Protein AF-0000000070383470 (afdb_homodimer)

Foldseek 3Di:
DVVVVVVVVVVVVVVVVVVVVCPVCPPVPDDCCPSPVPVVVVVVVVQLLVLQFAEFALLAAAAFLVLVDLLVDPQQVDFFFDAQVDTPDPDCPVLSVLLVLLFVLVCVLLVHDCQWKGKDFQFQAQLVLLVLLCQLQDAFAAEEEEAELLLFADLSRWYDDDPDTQHPCVVGYHYDYFHPDQVLSHGDLVVVLVVCVVRLGQEYEAEGRADQDATDLVSVLVSCVVRVHAYEYECARCVLCSSLVLGDPNVVRHQKYKYFCCRLLVFDGTMMIMGTWHFPDADPVGHTDIDPSVVSSSVSRPPNPDGTGRSSSSSSSSVSSVVSNDPVSSVLQVQLQQQQQLLLVLVVVVPWDWRSSDGSGFKTWTALVVVVFQPLLLQLLSVLLRYHWDADARPVRDHHSRRRTIIGGRRHLSSLPDGSVLSSVVSVLSVLSRVVRVVVCVVPNQDDDSVSSNVVSNVCCVPPPSSVVSSVVSSVSSSVGDRHSD/DVVVVVVVVVVVVVVVVVVVVCPVCPPVPDDCCPSPVPVVVVVVVVQLLVLQFAEFALLAAAAFLVLVDLLVDPQQVDFFFDAQVDGPDPDCPVLSVLLVLLQVLVCVLLVHDCQWKGKDFQFQAQLVLLVLLCQLQDAFAAEEEEAELLLFADLSRWYDDPPDTQHPCVVRYHYDYFHPDQVLSHGDLVVVLVVCVVRLGQEYEAEGRADQDATDLVSVLVSCVVRVHAYEYECARFVLCSSLVLGDPNVVRHQKYKYFCCRLLVFDGTMMIMGTWHFPDADPVGHTDIDPSVVSSSVSRPPNPDGGGRSSSSSSSSVSSVVSNDPVSSVLQVQLQQQQQLLLVLVVVVVWDWRSSDGSGFKTWTALVVVVFQPLLLQLLSVLLRYHWDADARPVRDHHNRRRTIIGGRRHLSSLPDGSVLSSVVSVLSVLSRVVRVVVCVVPNQDDDSVSSNVVSNVCCVPPPSSVVSSVVSSVSSSVGDRHSD

Secondary structure (DSSP, 8-state):
--HHHHHHHHHHHHHHHHHHHHHHTTTTT--HHHH-HHHHHHHHHHHHHHHT-EE--TT-----HHHHHHHTSGGGG----EETTEESSS--HHHHHHHHHHHHHHHHHTT--TTTEEEE---SSHHHHHHHHHHHH--TT-EEEEE-GGGT--GGG--EETTEE-SHHHHHSEEEEE-B-TTT-SB-HHHHHHHHHHH--SEEEE--SS--S---HHHHHHHHHHHT-EEEEE-TTTHHHHHTTSS--GGGT-SEEEEESSSTT---S-EEEEEE-SEEEE-TTSPEEE--HHHHHHHIIIIII-SS--HHHHHHHHHHHHHHTSHHHHHHHHHHHHHHHHHHHHHHHTT-EEGGGS-SSSEEEEE-GGGT--HHHHHHHHHHTTEE-B----TTS---SGGGEEEEE-HHHHHTT--HHHHHHHHHHHHHHHHHHHHHHHHSPPPSSHHHHHHHHHHHHHH-HHHHHHHHHHHHHHTTSPPTT-/--HHHHHHHHHHHHHHHHHHHHHHHTTTT--HHHH-HHHHHHHHHHHHHHHT-EE--TT-----HHHHHHHTSGGGG----EETTEESSS--HHHHHHHHHHHHHHHHHTT--TTTEEEE---SSHHHHHHHHHHHH--TT-EEEEE-GGGT--GGG--EETTEE-SHHHHHSEEEEE-B-TTT-SB-HHHHHHHHHHH--SEEEE--SS--S---HHHHHHHHHHHT-EEEEE-TTTHHHHHTTSS--GGGT-SEEEEESSSTT---S-EEEEEE-SEEEE-TTSPEEE--HHHHHHHIIIIII-SS--HHHHHHHHHHHHHHTSHHHHHHHHHHHHHHHHHHHHHHHTT-EEGGGS-SSSEEEEE-GGGT--HHHHHHHHHHTTEE-B----TTS---SGGGEEEEE-HHHHHTT--HHHHHHHHHHHHHHHHHHHHHHHHSPPPSSHHHHHHHHHHHHHH-HHHHHHHHHHHHHHTTSPPTT-

Structure (mmCIF, N/CA/C/O backbone):
data_AF-0000000070383470-model_v1
#
loop_
_entity.id
_entity.type
_entity.pdbx_description
1 polymer 'glycine hydroxymethyltransferase'
#
loop_
_atom_site.group_PDB
_atom_site.id
_atom_site.type_symbol
_atom_site.label_atom_id
_atom_site.label_alt_id
_atom_site.label_comp_id
_atom_site.label_asym_id
_atom_site.label_entity_id
_atom_site.label_seq_id
_atom_site.pdbx_PDB_ins_code
_atom_site.Cartn_x
_atom_site.Cartn_y
_atom_site.Cartn_z
_atom_site.occupancy
_atom_site.B_iso_or_equiv
_atom_site.auth_seq_id
_atom_site.auth_comp_id
_atom_site.auth_asym_id
_atom_site.auth_atom_id
_atom_site.pdbx_PDB_model_num
ATOM 1 N N . MET A 1 1 ? 16.375 -61.625 14.992 1 32.09 1 MET A N 1
ATOM 2 C CA . MET A 1 1 ? 17.438 -60.656 14.703 1 32.09 1 MET A CA 1
ATOM 3 C C . MET A 1 1 ? 17.016 -59.688 13.578 1 32.09 1 MET A C 1
ATOM 5 O O . MET A 1 1 ? 17.594 -58.625 13.438 1 32.09 1 MET A O 1
ATOM 9 N N . ILE A 1 2 ? 16.219 -60.156 12.656 1 40.97 2 ILE A N 1
ATOM 10 C CA . ILE A 1 2 ? 15.82 -59.406 11.469 1 40.97 2 ILE A CA 1
ATOM 11 C C . ILE A 1 2 ? 14.781 -58.344 11.852 1 40.97 2 ILE A C 1
ATOM 13 O O . ILE A 1 2 ? 14.656 -57.312 11.188 1 40.97 2 ILE A O 1
ATOM 17 N N . VAL A 1 3 ? 13.977 -58.562 12.883 1 49 3 VAL A N 1
ATOM 18 C CA . VAL A 1 3 ? 12.898 -57.656 13.25 1 49 3 VAL A CA 1
ATOM 19 C C . VAL A 1 3 ? 13.484 -56.375 13.875 1 49 3 VAL A C 1
ATOM 21 O O . VAL A 1 3 ? 12.859 -55.312 13.844 1 49 3 VAL A O 1
ATOM 24 N N . GLY A 1 4 ? 14.68 -56.469 14.383 1 42.94 4 GLY A N 1
ATOM 25 C CA . GLY A 1 4 ? 15.273 -55.281 15.023 1 42.94 4 GLY A CA 1
ATOM 26 C C . GLY A 1 4 ? 15.781 -54.25 14.031 1 42.94 4 GLY A C 1
ATOM 27 O O . GLY A 1 4 ? 16 -53.094 14.391 1 42.94 4 GLY A O 1
ATOM 28 N N . ARG A 1 5 ? 16.219 -54.656 12.891 1 44.44 5 ARG A N 1
ATOM 29 C CA . ARG A 1 5 ? 16.797 -53.719 11.922 1 44.44 5 ARG A CA 1
ATOM 30 C C . ARG A 1 5 ? 15.711 -52.906 11.25 1 44.44 5 ARG A C 1
ATOM 32 O O . ARG A 1 5 ? 15.945 -51.75 10.859 1 44.44 5 ARG A O 1
ATOM 39 N N . ALA A 1 6 ? 14.508 -53.5 11.055 1 47.75 6 ALA A N 1
ATOM 40 C CA . ALA A 1 6 ? 13.453 -52.719 10.391 1 47.75 6 ALA A CA 1
ATOM 41 C C . ALA A 1 6 ? 12.938 -51.594 11.289 1 47.75 6 ALA A C 1
ATOM 43 O O . ALA A 1 6 ? 12.641 -50.5 10.812 1 47.75 6 ALA A O 1
ATOM 44 N N . PHE A 1 7 ? 13.047 -51.875 12.617 1 41.69 7 PHE A N 1
ATOM 45 C CA . PHE A 1 7 ? 12.578 -50.844 13.508 1 41.69 7 PHE A CA 1
ATOM 46 C C . PHE A 1 7 ? 13.578 -49.688 13.555 1 41.69 7 PHE A C 1
ATOM 48 O O . PHE A 1 7 ? 13.188 -48.531 13.656 1 41.69 7 PHE A O 1
ATOM 55 N N . LYS A 1 8 ? 14.805 -50.031 13.445 1 47.31 8 LYS A N 1
ATOM 56 C CA . LYS A 1 8 ? 15.789 -48.938 13.477 1 47.31 8 LYS A CA 1
ATOM 57 C C . LYS A 1 8 ? 15.789 -48.156 12.172 1 47.31 8 LYS A C 1
ATOM 59 O O . LYS A 1 8 ? 16.219 -47 12.141 1 47.31 8 LYS A O 1
ATOM 64 N N . GLN A 1 9 ? 15.461 -48.844 11.117 1 35.62 9 GLN A N 1
ATOM 65 C CA . GLN A 1 9 ? 15.367 -48.125 9.859 1 35.62 9 GLN A CA 1
ATOM 66 C C . GLN A 1 9 ? 14.133 -47.219 9.828 1 35.62 9 GLN A C 1
ATOM 68 O O . GLN A 1 9 ? 14.18 -46.125 9.297 1 35.62 9 GLN A O 1
ATOM 73 N N . THR A 1 10 ? 13.047 -47.75 10.359 1 43.59 10 THR A N 1
ATOM 74 C CA . THR A 1 10 ? 11.867 -46.875 10.445 1 43.59 10 THR A CA 1
ATOM 75 C C . THR A 1 10 ? 12.102 -45.75 11.43 1 43.59 10 THR A C 1
ATOM 77 O O . THR A 1 10 ? 11.664 -44.625 11.188 1 43.59 10 THR A O 1
ATOM 80 N N . CYS A 1 11 ? 12.734 -46.156 12.523 1 40.47 11 CYS A N 1
ATOM 81 C CA . CYS A 1 11 ? 13.07 -45.094 13.461 1 40.47 11 CYS A CA 1
ATOM 82 C C . CYS A 1 11 ? 14.07 -44.125 12.844 1 40.47 11 CYS A C 1
ATOM 84 O O . CYS A 1 11 ? 14.062 -42.938 13.164 1 40.47 11 CYS A O 1
ATOM 86 N N . LYS A 1 12 ? 15.031 -44.594 12.125 1 45.41 12 LYS A N 1
ATOM 87 C CA . LYS A 1 12 ? 15.977 -43.719 11.445 1 45.41 12 LYS A CA 1
ATOM 88 C C . LYS A 1 12 ? 15.297 -42.969 10.32 1 45.41 12 LYS A C 1
ATOM 90 O O . LYS A 1 12 ? 15.68 -41.812 10.023 1 45.41 12 LYS A O 1
ATOM 95 N N . LEU A 1 13 ? 14.336 -43.531 9.672 1 38.06 13 LEU A N 1
ATOM 96 C CA . LEU A 1 13 ? 13.516 -42.812 8.703 1 38.06 13 LEU A CA 1
ATOM 97 C C . LEU A 1 13 ? 12.609 -41.812 9.406 1 38.06 13 LEU A C 1
ATOM 99 O O . LEU A 1 13 ? 12.422 -40.688 8.914 1 38.06 13 LEU A O 1
ATOM 103 N N . PHE A 1 14 ? 11.953 -42.219 10.562 1 43.59 14 PHE A N 1
ATOM 104 C CA . PHE A 1 14 ? 11.219 -41.25 11.391 1 43.59 14 PHE A CA 1
ATOM 105 C C . PHE A 1 14 ? 12.156 -40.219 11.969 1 43.59 14 PHE A C 1
ATOM 107 O O . PHE A 1 14 ? 11.812 -39.031 12.039 1 43.59 14 PHE A O 1
ATOM 114 N N . ASN A 1 15 ? 13.273 -40.594 12.469 1 44.62 15 ASN A N 1
ATOM 115 C CA . ASN A 1 15 ? 14.258 -39.656 13.016 1 44.62 15 ASN A CA 1
ATOM 116 C C . ASN A 1 15 ? 14.844 -38.75 11.938 1 44.62 15 ASN A C 1
ATOM 118 O O . ASN A 1 15 ? 15.102 -37.562 12.18 1 44.62 15 ASN A O 1
ATOM 122 N N . GLN A 1 16 ? 15.078 -39.219 10.812 1 42.47 16 GLN A N 1
ATOM 123 C CA . GLN A 1 16 ? 15.562 -38.406 9.68 1 42.47 16 GLN A CA 1
ATOM 124 C C . GLN A 1 16 ? 14.461 -37.5 9.141 1 42.47 16 GLN A C 1
ATOM 126 O O . GLN A 1 16 ? 14.742 -36.406 8.688 1 42.47 16 GLN A O 1
ATOM 131 N N . GLN A 1 17 ? 13.297 -38 9.047 1 43.12 17 GLN A N 1
ATOM 132 C CA . GLN A 1 17 ? 12.133 -37.188 8.719 1 43.12 17 GLN A CA 1
ATOM 133 C C . GLN A 1 17 ? 11.922 -36.094 9.75 1 43.12 17 GLN A C 1
ATOM 135 O O . GLN A 1 17 ? 11.594 -34.938 9.398 1 43.12 17 GLN A O 1
ATOM 140 N N . GLN A 1 18 ? 11.93 -36.469 10.992 1 46.53 18 GLN A N 1
ATOM 141 C CA . GLN A 1 18 ? 11.82 -35.469 12.055 1 46.53 18 GLN A CA 1
ATOM 142 C C . GLN A 1 18 ? 12.945 -34.438 11.961 1 46.53 18 GLN A C 1
ATOM 144 O O . GLN A 1 18 ? 12.758 -33.281 12.328 1 46.53 18 GLN A O 1
ATOM 149 N N . ALA A 1 19 ? 14.039 -34.906 11.625 1 44.78 19 ALA A N 1
ATOM 150 C CA . ALA A 1 19 ? 15.195 -34.031 11.5 1 44.78 19 ALA A CA 1
ATOM 151 C C . ALA A 1 19 ? 15.039 -33.062 10.305 1 44.78 19 ALA A C 1
ATOM 153 O O . ALA A 1 19 ? 15.523 -31.938 10.336 1 44.78 19 ALA A O 1
ATOM 154 N N . ARG A 1 20 ? 14.5 -33.469 9.266 1 47.5 20 ARG A N 1
ATOM 155 C CA . ARG A 1 20 ? 14.305 -32.75 8.008 1 47.5 20 ARG A CA 1
ATOM 156 C C . ARG A 1 20 ? 13.234 -31.688 8.148 1 47.5 20 ARG A C 1
ATOM 158 O O . ARG A 1 20 ? 13.344 -30.609 7.555 1 47.5 20 ARG A O 1
ATOM 165 N N . ILE A 1 21 ? 12.109 -31.922 8.891 1 50.5 21 ILE A N 1
ATOM 166 C CA . ILE A 1 21 ? 11.055 -30.984 9.234 1 50.5 21 ILE A CA 1
ATOM 167 C C . ILE A 1 21 ? 11.656 -29.797 9.992 1 50.5 21 ILE A C 1
ATOM 169 O O . ILE A 1 21 ? 11.266 -28.641 9.773 1 50.5 21 ILE A O 1
ATOM 173 N N . VAL A 1 22 ? 12.711 -30.078 10.711 1 51.78 22 VAL A N 1
ATOM 174 C CA . VAL A 1 22 ? 13.266 -29.156 11.703 1 51.78 22 VAL A CA 1
ATOM 175 C C . VAL A 1 22 ? 13.992 -28.016 10.992 1 51.78 22 VAL A C 1
ATOM 177 O O . VAL A 1 22 ? 13.898 -26.859 11.414 1 51.78 22 VAL A O 1
ATOM 180 N N . PHE A 1 23 ? 14.492 -28.359 9.805 1 53.88 23 PHE A N 1
ATOM 181 C CA . PHE A 1 23 ? 15.383 -27.328 9.281 1 53.88 23 PHE A CA 1
ATOM 182 C C . PHE A 1 23 ? 14.586 -26.219 8.578 1 53.88 23 PHE A C 1
ATOM 184 O O . PHE A 1 23 ? 14.844 -25.031 8.797 1 53.88 23 PHE A O 1
ATOM 191 N N . ALA A 1 24 ? 13.461 -26.625 7.832 1 59.38 24 ALA A N 1
ATOM 192 C CA . ALA A 1 24 ? 12.734 -25.641 7.039 1 59.38 24 ALA A CA 1
ATOM 193 C C . ALA A 1 24 ? 11.898 -24.719 7.934 1 59.38 24 ALA A C 1
ATOM 195 O O . ALA A 1 24 ? 11.562 -23.609 7.543 1 59.38 24 ALA A O 1
ATOM 196 N N . THR A 1 25 ? 11.766 -25.156 9.086 1 72.38 25 THR A N 1
ATOM 197 C CA . THR A 1 25 ? 10.859 -24.422 9.945 1 72.38 25 THR A CA 1
ATOM 198 C C . THR A 1 25 ? 11.617 -23.797 11.117 1 72.38 25 THR A C 1
ATOM 200 O O . THR A 1 25 ? 11.023 -23.109 11.953 1 72.38 25 THR A O 1
ATOM 203 N N . GLN A 1 26 ? 12.844 -24.094 10.953 1 75.5 26 GLN A N 1
ATOM 204 C CA . GLN A 1 26 ? 13.633 -23.594 12.078 1 75.5 26 GLN A CA 1
ATOM 205 C C . GLN A 1 26 ? 13.625 -22.078 12.133 1 75.5 26 GLN A C 1
ATOM 207 O O . GLN A 1 26 ? 13.898 -21.406 11.133 1 75.5 26 GLN A O 1
ATOM 212 N N . GLY A 1 27 ? 13.227 -21.562 13.117 1 86.06 27 GLY A N 1
ATOM 213 C CA . GLY A 1 27 ? 13.352 -20.125 13.367 1 86.06 27 GLY A CA 1
ATOM 214 C C . GLY A 1 27 ? 12.102 -19.344 13.016 1 86.06 27 GLY A C 1
ATOM 215 O O . GLY A 1 27 ? 11.984 -18.172 13.352 1 86.06 27 GLY A O 1
ATOM 216 N N . LEU A 1 28 ? 11.125 -19.969 12.375 1 93.06 28 LEU A N 1
ATOM 217 C CA . LEU A 1 28 ? 9.969 -19.234 11.875 1 93.06 28 LEU A CA 1
ATOM 218 C C . LEU A 1 28 ? 9.055 -18.812 13.016 1 93.06 28 LEU A C 1
ATOM 220 O O . LEU A 1 28 ? 8.234 -17.906 12.852 1 93.06 28 LEU A O 1
ATOM 224 N N . ASN A 1 29 ? 9.234 -19.438 14.219 1 94.19 29 ASN A N 1
ATOM 225 C CA . ASN A 1 29 ? 8.352 -19.141 15.344 1 94.19 29 ASN A CA 1
ATOM 226 C C . ASN A 1 29 ? 9.094 -18.422 16.469 1 94.19 29 ASN A C 1
ATOM 228 O O . ASN A 1 29 ? 8.594 -18.328 17.594 1 94.19 29 ASN A O 1
ATOM 232 N N . GLN A 1 30 ? 10.258 -17.953 16.172 1 94.56 30 GLN A N 1
ATOM 233 C CA . GLN A 1 30 ? 11.031 -17.188 17.141 1 94.56 30 GLN A CA 1
ATOM 234 C C . GLN A 1 30 ? 10.594 -15.727 17.172 1 94.56 30 GLN A C 1
ATOM 236 O O . GLN A 1 30 ? 10.289 -15.148 16.125 1 94.56 30 GLN A O 1
ATOM 241 N N . GLY A 1 31 ? 10.633 -15.18 18.344 1 95.12 31 GLY A N 1
ATOM 242 C CA . GLY A 1 31 ? 10.336 -13.766 18.484 1 95.12 31 GLY A CA 1
ATOM 243 C C . GLY A 1 31 ? 11.43 -12.875 17.906 1 95.12 31 GLY A C 1
ATOM 244 O O . GLY A 1 31 ? 12.562 -13.32 17.719 1 95.12 31 GLY A O 1
ATOM 245 N N . ILE A 1 32 ? 11.086 -11.656 17.75 1 96.69 32 ILE A N 1
ATOM 246 C CA . ILE A 1 32 ? 11.961 -10.727 17.047 1 96.69 32 ILE A CA 1
ATOM 247 C C . ILE A 1 32 ? 13.219 -10.477 17.875 1 96.69 32 ILE A C 1
ATOM 249 O O . ILE A 1 32 ? 14.305 -10.281 17.328 1 96.69 32 ILE A O 1
ATOM 253 N N . LYS A 1 33 ? 13.133 -10.5 19.219 1 97.12 33 LYS A N 1
ATOM 254 C CA . LYS A 1 33 ? 14.273 -10.281 20.094 1 97.12 33 LYS A CA 1
ATOM 255 C C . LYS A 1 33 ? 15.375 -11.305 19.844 1 97.12 33 LYS A C 1
ATOM 257 O O . LYS A 1 33 ? 16.562 -10.984 19.891 1 97.12 33 LYS A O 1
ATOM 262 N N . GLU A 1 34 ? 14.961 -12.5 19.5 1 96.31 34 GLU A N 1
ATOM 263 C CA . GLU A 1 34 ? 15.906 -13.586 19.266 1 96.31 34 GLU A CA 1
ATOM 264 C C . GLU A 1 34 ? 16.297 -13.688 17.797 1 96.31 34 GLU A C 1
ATOM 266 O O . GLU A 1 34 ? 17.469 -13.82 17.469 1 96.31 34 GLU A O 1
ATOM 271 N N . ALA A 1 35 ? 15.352 -13.609 16.922 1 95.75 35 ALA A N 1
ATOM 272 C CA . ALA A 1 35 ? 15.547 -13.867 15.492 1 95.75 35 ALA A CA 1
ATOM 273 C C . ALA A 1 35 ? 16.281 -12.703 14.82 1 95.75 35 ALA A C 1
ATOM 275 O O . ALA A 1 35 ? 17.016 -12.898 13.852 1 95.75 35 ALA A O 1
ATOM 276 N N . ASP A 1 36 ? 16.109 -11.461 15.367 1 98 36 ASP A N 1
ATOM 277 C CA . ASP A 1 36 ? 16.703 -10.258 14.789 1 98 36 ASP A CA 1
ATOM 278 C C . ASP A 1 36 ? 16.984 -9.211 15.859 1 98 36 ASP A C 1
ATOM 280 O O . ASP A 1 36 ? 16.328 -8.164 15.898 1 98 36 ASP A O 1
ATOM 284 N N . PRO A 1 37 ? 17.969 -9.414 16.609 1 98.25 37 PRO A N 1
ATOM 285 C CA . PRO A 1 37 ? 18.266 -8.508 17.719 1 98.25 37 PRO A CA 1
ATOM 286 C C . PRO A 1 37 ? 18.609 -7.094 17.25 1 98.25 37 PRO A C 1
ATOM 288 O O . PRO A 1 37 ? 18.312 -6.121 17.953 1 98.25 37 PRO A O 1
ATOM 291 N N . GLN A 1 38 ? 19.219 -6.957 16.109 1 98.5 38 GLN A N 1
ATOM 292 C CA . GLN A 1 38 ? 19.578 -5.641 15.586 1 98.5 38 GLN A CA 1
ATOM 293 C C . GLN A 1 38 ? 18.344 -4.809 15.289 1 98.5 38 GLN A C 1
ATOM 295 O O . GLN A 1 38 ? 18.25 -3.646 15.695 1 98.5 38 GLN A O 1
ATOM 300 N N . LEU A 1 39 ? 17.391 -5.387 14.609 1 98.56 39 LEU A N 1
ATOM 301 C CA . LEU A 1 39 ? 16.156 -4.668 14.328 1 98.56 39 LEU A CA 1
ATOM 302 C C . LEU A 1 39 ? 15.367 -4.414 15.602 1 98.56 39 LEU A C 1
ATOM 304 O O . LEU A 1 39 ? 14.758 -3.354 15.766 1 98.56 39 LEU A O 1
ATOM 308 N N . ASN A 1 40 ? 15.352 -5.41 16.484 1 98.44 40 ASN A N 1
ATOM 309 C CA . ASN A 1 40 ? 14.672 -5.227 17.766 1 98.44 40 ASN A CA 1
ATOM 310 C C . ASN A 1 40 ? 15.219 -4.016 18.516 1 98.44 40 ASN A C 1
ATOM 312 O O . ASN A 1 40 ? 14.453 -3.27 19.141 1 98.44 40 ASN A O 1
ATOM 316 N N . GLU A 1 41 ? 16.5 -3.826 18.484 1 98.62 41 GLU A N 1
ATOM 317 C CA . GLU A 1 41 ? 17.109 -2.678 19.156 1 98.62 41 GLU A CA 1
ATOM 318 C C . GLU A 1 41 ? 16.641 -1.366 18.531 1 98.62 41 GLU A C 1
ATOM 320 O O . GLU A 1 41 ? 16.359 -0.4 19.25 1 98.62 41 GLU A O 1
ATOM 325 N N . ILE A 1 42 ? 16.562 -1.318 17.266 1 98.56 42 ILE A N 1
ATOM 326 C CA . ILE A 1 42 ? 16.078 -0.13 16.562 1 98.56 42 ILE A CA 1
ATOM 327 C C . ILE A 1 42 ? 14.641 0.176 16.984 1 98.56 42 ILE A C 1
ATOM 329 O O . ILE A 1 42 ? 14.312 1.326 17.281 1 98.56 42 ILE A O 1
ATOM 333 N N . ILE A 1 43 ? 13.781 -0.855 17.062 1 97.94 43 ILE A N 1
ATOM 334 C CA . ILE A 1 43 ? 12.383 -0.692 17.438 1 97.94 43 ILE A CA 1
ATOM 335 C C . ILE A 1 43 ? 12.305 -0.181 18.875 1 97.94 43 ILE A C 1
ATOM 337 O O . ILE A 1 43 ? 11.523 0.726 19.188 1 97.94 43 ILE A O 1
ATOM 341 N N . GLN A 1 44 ? 13.148 -0.712 19.766 1 97.88 44 GLN A N 1
ATOM 342 C CA . GLN A 1 44 ? 13.148 -0.292 21.156 1 97.88 44 GLN A CA 1
ATOM 343 C C . GLN A 1 44 ? 13.578 1.166 21.297 1 97.88 44 GLN A C 1
ATOM 345 O O . GLN A 1 44 ? 13.023 1.907 22.109 1 97.88 44 GLN A O 1
ATOM 350 N N . LYS A 1 45 ? 14.516 1.554 20.531 1 97.94 45 LYS A N 1
ATOM 351 C CA . LYS A 1 45 ? 14.961 2.945 20.562 1 97.94 45 LYS A CA 1
ATOM 352 C C . LYS A 1 45 ? 13.875 3.879 20.031 1 97.94 45 LYS A C 1
ATOM 354 O O . LYS A 1 45 ? 13.695 4.984 20.547 1 97.94 45 LYS A O 1
ATOM 359 N N . GLU A 1 46 ? 13.172 3.453 19.031 1 97 46 GLU A N 1
ATOM 360 C CA . GLU A 1 46 ? 12.047 4.242 18.531 1 97 46 GLU A CA 1
ATOM 361 C C . GLU A 1 46 ? 10.945 4.367 19.578 1 97 46 GLU A C 1
ATOM 363 O O . GLU A 1 46 ? 10.328 5.426 19.703 1 97 46 GLU A O 1
ATOM 368 N N . ILE A 1 47 ? 10.695 3.281 20.359 1 96.75 47 ILE A N 1
ATOM 369 C CA . ILE A 1 47 ? 9.719 3.311 21.438 1 96.75 47 ILE A CA 1
ATOM 370 C C . ILE A 1 47 ? 10.117 4.367 22.469 1 96.75 47 ILE A C 1
ATOM 372 O O . ILE A 1 47 ? 9.297 5.191 22.875 1 96.75 47 ILE A O 1
ATOM 376 N N . GLN A 1 48 ? 11.367 4.387 22.781 1 96.69 48 GLN A N 1
ATOM 377 C CA . GLN A 1 48 ? 11.852 5.352 23.766 1 96.69 48 GLN A CA 1
ATOM 378 C C . GLN A 1 48 ? 11.758 6.777 23.234 1 96.69 48 GLN A C 1
ATOM 380 O O . GLN A 1 48 ? 11.406 7.699 23.969 1 96.69 48 GLN A O 1
ATOM 385 N N . ARG A 1 49 ? 12.086 6.91 22 1 96.12 49 ARG A N 1
ATOM 386 C CA . ARG A 1 49 ? 11.992 8.234 21.391 1 96.12 49 ARG A CA 1
ATOM 387 C C . ARG A 1 49 ? 10.562 8.758 21.438 1 96.12 49 ARG A C 1
ATOM 389 O O . ARG A 1 49 ? 10.328 9.906 21.828 1 96.12 49 ARG A O 1
ATOM 396 N N . GLN A 1 50 ? 9.625 7.957 21.062 1 95.75 50 GLN A N 1
ATOM 397 C CA . GLN A 1 50 ? 8.227 8.383 21.031 1 95.75 50 GLN A CA 1
ATOM 398 C C . GLN A 1 50 ? 7.715 8.688 22.438 1 95.75 50 GLN A C 1
ATOM 400 O O . GLN A 1 50 ? 6.938 9.625 22.641 1 95.75 50 GLN A O 1
ATOM 405 N N . LYS A 1 51 ? 8.148 7.957 23.438 1 96.5 51 LYS A N 1
ATOM 406 C CA . LYS A 1 51 ? 7.75 8.188 24.828 1 96.5 51 LYS A CA 1
ATOM 407 C C . LYS A 1 51 ? 8.242 9.547 25.328 1 96.5 51 LYS A C 1
ATOM 409 O O . LYS A 1 51 ? 7.582 10.188 26.141 1 96.5 51 LYS A O 1
ATOM 414 N N . SER A 1 52 ? 9.312 10 24.719 1 97.38 52 SER A N 1
ATOM 415 C CA . SER A 1 52 ? 9.961 11.195 25.25 1 97.38 52 SER A CA 1
ATOM 416 C C . SER A 1 52 ? 9.758 12.391 24.312 1 97.38 52 SER A C 1
ATOM 418 O O . SER A 1 52 ? 10.469 13.391 24.422 1 97.38 52 SER A O 1
ATOM 420 N N . THR A 1 53 ? 8.859 12.266 23.406 1 97.31 53 THR A N 1
ATOM 421 C CA . THR A 1 53 ? 8.727 13.328 22.406 1 97.31 53 THR A CA 1
ATOM 422 C C . THR A 1 53 ? 7.297 13.859 22.359 1 97.31 53 THR A C 1
ATOM 424 O O . THR A 1 53 ? 6.344 13.078 22.344 1 97.31 53 THR A O 1
ATOM 427 N N . ILE A 1 54 ? 7.168 15.172 22.406 1 98.38 54 ILE A N 1
ATOM 428 C CA . ILE A 1 54 ? 5.902 15.828 22.109 1 98.38 54 ILE A CA 1
ATOM 429 C C . ILE A 1 54 ? 5.668 15.812 20.594 1 98.38 54 ILE A C 1
ATOM 431 O O . ILE A 1 54 ? 6.453 16.375 19.828 1 98.38 54 ILE A O 1
ATOM 435 N N . ASN A 1 55 ? 4.645 15.055 20.188 1 97.38 55 ASN A N 1
ATOM 436 C CA . ASN A 1 55 ? 4.34 14.938 18.766 1 97.38 55 ASN A CA 1
ATOM 437 C C . ASN A 1 55 ? 3.186 15.844 18.359 1 97.38 55 ASN A C 1
ATOM 439 O O . ASN A 1 55 ? 2.043 15.625 18.766 1 97.38 55 ASN A O 1
ATOM 443 N N . LEU A 1 56 ? 3.5 16.844 17.5 1 98.19 56 LEU A N 1
ATOM 444 C CA . LEU A 1 56 ? 2.482 17.797 17.047 1 98.19 56 LEU A CA 1
ATOM 445 C C . LEU A 1 56 ? 2.324 17.75 15.531 1 98.19 56 LEU A C 1
ATOM 447 O O . LEU A 1 56 ? 1.791 18.688 14.93 1 98.19 56 LEU A O 1
ATOM 451 N N . ILE A 1 57 ? 2.814 16.688 14.875 1 96.62 57 ILE A N 1
ATOM 452 C CA . ILE A 1 57 ? 2.686 16.547 13.43 1 96.62 57 ILE A CA 1
ATOM 453 C C . ILE A 1 57 ? 1.232 16.234 13.07 1 96.62 57 ILE A C 1
ATOM 455 O O . ILE A 1 57 ? 0.665 15.25 13.539 1 96.62 57 ILE A O 1
ATOM 459 N N . PRO A 1 58 ? 0.639 17.016 12.148 1 96.56 58 PRO A N 1
ATOM 460 C CA . PRO A 1 58 ? -0.796 16.906 11.875 1 96.56 58 PRO A CA 1
ATOM 461 C C . PRO A 1 58 ? -1.187 15.539 11.312 1 96.56 58 PRO A C 1
ATOM 463 O O . PRO A 1 58 ? -2.303 15.062 11.539 1 96.56 58 PRO A O 1
ATOM 466 N N . SER A 1 59 ? -0.314 14.891 10.594 1 94.94 59 SER A N 1
ATOM 467 C CA . SER A 1 59 ? -0.654 13.664 9.875 1 94.94 59 SER A CA 1
ATOM 468 C C . SER A 1 59 ? -0.3 12.43 10.688 1 94.94 59 SER A C 1
ATOM 470 O O . SER A 1 59 ? -0.336 11.305 10.172 1 94.94 59 SER A O 1
ATOM 472 N N . GLU A 1 60 ? 0.068 12.586 11.969 1 95.69 60 GLU A N 1
ATOM 473 C CA . GLU A 1 60 ? 0.444 11.438 12.789 1 95.69 60 GLU A CA 1
ATOM 474 C C . GLU A 1 60 ? -0.542 11.227 13.93 1 95.69 60 GLU A C 1
ATOM 476 O O . GLU A 1 60 ? -1.229 12.164 14.344 1 95.69 60 GLU A O 1
ATOM 481 N N . ASN A 1 61 ? -0.648 10.039 14.273 1 96.56 61 ASN A N 1
ATOM 482 C CA . ASN A 1 61 ? -1.417 9.609 15.438 1 96.56 61 ASN A CA 1
ATOM 483 C C . ASN A 1 61 ? -0.979 8.227 15.914 1 96.56 61 ASN A C 1
ATOM 485 O O . ASN A 1 61 ? -0.023 7.652 15.391 1 96.56 61 ASN A O 1
ATOM 489 N N . TYR A 1 62 ? -1.611 7.781 17.016 1 95.56 62 TYR A N 1
ATOM 490 C CA . TYR A 1 62 ? -1.304 6.473 17.578 1 95.56 62 TYR A CA 1
ATOM 491 C C . TYR A 1 62 ? -2.473 5.512 17.391 1 95.56 62 TYR A C 1
ATOM 493 O O . TYR A 1 62 ? -3.635 5.906 17.516 1 95.56 62 TYR A O 1
ATOM 501 N N . THR A 1 63 ? -2.111 4.301 17.062 1 94.88 63 THR A N 1
ATOM 502 C CA . THR A 1 63 ? -3.082 3.229 16.875 1 94.88 63 THR A CA 1
ATOM 503 C C . THR A 1 63 ? -3.209 2.391 18.141 1 94.88 63 THR A C 1
ATOM 505 O O . THR A 1 63 ? -2.246 2.254 18.906 1 94.88 63 THR A O 1
ATOM 508 N N . SER A 1 64 ? -4.398 1.822 18.359 1 96.19 64 SER A N 1
ATOM 509 C CA . SER A 1 64 ? -4.637 0.998 19.531 1 96.19 64 SER A CA 1
ATOM 510 C C . SER A 1 64 ? -3.871 -0.32 19.453 1 96.19 64 SER A C 1
ATOM 512 O O . SER A 1 64 ? -3.455 -0.734 18.375 1 96.19 64 SER A O 1
ATOM 514 N N . LEU A 1 65 ? -3.719 -0.918 20.609 1 95.94 65 LEU A N 1
ATOM 515 C CA . LEU A 1 65 ? -3.086 -2.23 20.672 1 95.94 65 LEU A CA 1
ATOM 516 C C . LEU A 1 65 ? -3.877 -3.258 19.875 1 95.94 65 LEU A C 1
ATOM 518 O O . LEU A 1 65 ? -3.295 -4.086 19.172 1 95.94 65 LEU A O 1
ATOM 522 N N . SER A 1 66 ? -5.203 -3.23 19.984 1 96.94 66 SER A N 1
ATOM 523 C CA . SER A 1 66 ? -6.066 -4.18 19.281 1 96.94 66 SER A CA 1
ATOM 524 C C . SER A 1 66 ? -5.91 -4.059 17.781 1 96.94 66 SER A C 1
ATOM 526 O O . SER A 1 66 ? -5.836 -5.066 17.078 1 96.94 66 SER A O 1
ATOM 528 N N . ALA A 1 67 ? -5.895 -2.832 17.281 1 96.81 67 ALA A N 1
ATOM 529 C CA . ALA A 1 67 ? -5.703 -2.621 15.844 1 96.81 67 ALA A CA 1
ATOM 530 C C . ALA A 1 67 ? -4.328 -3.111 15.398 1 96.81 67 ALA A C 1
ATOM 532 O O . ALA A 1 67 ? -4.191 -3.709 14.328 1 96.81 67 ALA A O 1
ATOM 533 N N . LYS A 1 68 ? -3.309 -2.881 16.203 1 96 68 LYS A N 1
ATOM 534 C CA . LYS A 1 68 ? -1.96 -3.338 15.875 1 96 68 LYS A CA 1
ATOM 535 C C . LYS A 1 68 ? -1.891 -4.863 15.844 1 96 68 LYS A C 1
ATOM 537 O O . LYS A 1 68 ? -1.187 -5.438 15.008 1 96 68 LYS A O 1
ATOM 542 N N . GLN A 1 69 ? -2.576 -5.465 16.797 1 95.69 69 GLN A N 1
ATOM 543 C CA . GLN A 1 69 ? -2.619 -6.922 16.828 1 95.69 69 GLN A CA 1
ATOM 544 C C . GLN A 1 69 ? -3.279 -7.488 15.578 1 95.69 69 GLN A C 1
ATOM 546 O O . GLN A 1 69 ? -2.834 -8.508 15.039 1 95.69 69 GLN A O 1
ATOM 551 N N . ALA A 1 70 ? -4.316 -6.855 15.125 1 97.12 70 ALA A N 1
ATOM 552 C CA . ALA A 1 70 ? -4.969 -7.273 13.891 1 97.12 70 ALA A CA 1
ATOM 553 C C . ALA A 1 70 ? -4.02 -7.152 12.703 1 97.12 70 ALA A C 1
ATOM 555 O O . ALA A 1 70 ? -3.965 -8.039 11.844 1 97.12 70 ALA A O 1
ATOM 556 N N . VAL A 1 71 ? -3.213 -6.078 12.68 1 96.88 71 VAL A N 1
ATOM 557 C CA . VAL A 1 71 ? -2.268 -5.828 11.594 1 96.88 71 VAL A CA 1
ATOM 558 C C . VAL A 1 71 ? -1.181 -6.898 11.602 1 96.88 71 VAL A C 1
ATOM 560 O O . VAL A 1 71 ? -0.723 -7.332 10.539 1 96.88 71 VAL A O 1
ATOM 563 N N . GLY A 1 72 ? -0.772 -7.324 12.727 1 94.38 72 GLY A N 1
ATOM 564 C CA . GLY A 1 72 ? 0.258 -8.344 12.836 1 94.38 72 GLY A CA 1
ATOM 565 C C . GLY A 1 72 ? -0.301 -9.75 12.891 1 94.38 72 GLY A C 1
ATOM 566 O O . GLY A 1 72 ? 0.365 -10.672 13.367 1 94.38 72 GLY A O 1
ATOM 567 N N . SER A 1 73 ? -1.545 -9.969 12.406 1 93.5 73 SER A N 1
ATOM 568 C CA . SER A 1 73 ? -2.195 -11.273 12.516 1 93.5 73 SER A CA 1
ATOM 569 C C . SER A 1 73 ? -1.986 -12.102 11.258 1 93.5 73 SER A C 1
ATOM 571 O O . SER A 1 73 ? -1.312 -11.664 10.32 1 93.5 73 SER A O 1
ATOM 573 N N . ILE A 1 74 ? -2.641 -13.273 11.242 1 92.62 74 ILE A N 1
ATOM 574 C CA . ILE A 1 74 ? -2.52 -14.273 10.18 1 92.62 74 ILE A CA 1
ATOM 575 C C . ILE A 1 74 ? -3.225 -13.781 8.922 1 92.62 74 ILE A C 1
ATOM 577 O O . ILE A 1 74 ? -3.035 -14.336 7.836 1 92.62 74 ILE A O 1
ATOM 581 N N . MET A 1 75 ? -3.914 -12.641 9.008 1 93.56 75 MET A N 1
ATOM 582 C CA . MET A 1 75 ? -4.629 -12.094 7.863 1 93.56 75 MET A CA 1
ATOM 583 C C . MET A 1 75 ? -3.658 -11.648 6.773 1 93.56 75 MET A C 1
ATOM 585 O O . MET A 1 75 ? -4.055 -11.453 5.625 1 93.56 75 MET A O 1
ATOM 589 N N . ASN A 1 76 ? -2.408 -11.547 7.16 1 90 76 ASN A N 1
ATOM 590 C CA . ASN A 1 76 ? -1.369 -11.125 6.227 1 90 76 ASN A CA 1
ATOM 591 C C . ASN A 1 76 ? -1.036 -12.227 5.223 1 90 76 ASN A C 1
ATOM 593 O O . ASN A 1 76 ? -0.515 -11.945 4.141 1 90 76 ASN A O 1
ATOM 597 N N . SER A 1 77 ? -1.352 -13.477 5.445 1 88.12 77 SER A N 1
ATOM 598 C CA . SER A 1 77 ? -0.859 -14.602 4.66 1 88.12 77 SER A CA 1
ATOM 599 C C . SER A 1 77 ? -1.822 -14.953 3.531 1 88.12 77 SER A C 1
ATOM 601 O O . SER A 1 77 ? -1.479 -15.719 2.629 1 88.12 77 SER A O 1
ATOM 603 N N . LYS A 1 78 ? -3.002 -14.367 3.574 1 91.38 78 LYS A N 1
ATOM 604 C CA . LYS A 1 78 ? -4.004 -14.773 2.594 1 91.38 78 LYS A CA 1
ATOM 605 C C . LYS A 1 78 ? -4.141 -13.734 1.485 1 91.38 78 LYS A C 1
ATOM 607 O O . LYS A 1 78 ? -4.25 -12.531 1.761 1 91.38 78 LYS A O 1
ATOM 612 N N . TYR A 1 79 ? -4.043 -14.188 0.27 1 89.19 79 TYR A N 1
ATOM 613 C CA . TYR A 1 79 ? -4.309 -13.367 -0.908 1 89.19 79 TYR A CA 1
ATOM 614 C C . TYR A 1 79 ? -5.797 -13.336 -1.228 1 89.19 79 TYR A C 1
ATOM 616 O O . TYR A 1 79 ? -6.492 -14.352 -1.077 1 89.19 79 TYR A O 1
ATOM 624 N N . SER A 1 80 ? -6.285 -12.164 -1.656 1 91.94 80 SER A N 1
ATOM 625 C CA . SER A 1 80 ? -7.727 -12.062 -1.832 1 91.94 80 SER A CA 1
ATOM 626 C C . SER A 1 80 ? -8.078 -11.102 -2.965 1 91.94 80 SER A C 1
ATOM 628 O O . SER A 1 80 ? -8.961 -10.25 -2.814 1 91.94 80 SER A O 1
ATOM 630 N N . GLU A 1 81 ? -7.504 -11.227 -4.125 1 89.75 81 GLU A N 1
ATOM 631 C CA . GLU A 1 81 ? -7.898 -10.406 -5.262 1 89.75 81 GLU A CA 1
ATOM 632 C C . GLU A 1 81 ? -9.375 -10.602 -5.598 1 89.75 81 GLU A C 1
ATOM 634 O O . GLU A 1 81 ? -9.906 -11.703 -5.469 1 89.75 81 GLU A O 1
ATOM 639 N N . GLY A 1 82 ? -9.992 -9.5 -6.047 1 91.12 82 GLY A N 1
ATOM 640 C CA . GLY A 1 82 ? -11.43 -9.469 -6.223 1 91.12 82 GLY A CA 1
ATOM 641 C C . GLY A 1 82 ? -12.164 -8.875 -5.031 1 91.12 82 GLY A C 1
ATOM 642 O O . GLY A 1 82 ? -11.539 -8.312 -4.129 1 91.12 82 GLY A O 1
ATOM 643 N N . LEU A 1 83 ? -13.469 -8.922 -5.086 1 92.94 83 LEU A N 1
ATOM 644 C CA . LEU A 1 83 ? -14.32 -8.406 -4.016 1 92.94 83 LEU A CA 1
ATOM 645 C C . LEU A 1 83 ? -14.922 -9.555 -3.203 1 92.94 83 LEU A C 1
ATOM 647 O O . LEU A 1 83 ? -14.898 -10.703 -3.635 1 92.94 83 LEU A O 1
ATOM 651 N N . PRO A 1 84 ? -15.352 -9.25 -1.984 1 93.5 84 PRO A N 1
ATOM 652 C CA . PRO A 1 84 ? -15.977 -10.312 -1.191 1 93.5 84 PRO A CA 1
ATOM 653 C C . PRO A 1 84 ? -17.031 -11.086 -1.971 1 93.5 84 PRO A C 1
ATOM 655 O O . PRO A 1 84 ? -17.859 -10.492 -2.67 1 93.5 84 PRO A O 1
ATOM 658 N N . LEU A 1 85 ? -16.953 -12.414 -1.893 1 87.94 85 LEU A N 1
ATOM 659 C CA . LEU A 1 85 ? -17.891 -13.352 -2.498 1 87.94 85 LEU A CA 1
ATOM 660 C C . LEU A 1 85 ? -17.594 -13.531 -3.984 1 87.94 85 LEU A C 1
ATOM 662 O O . LEU A 1 85 ? -18.219 -14.359 -4.648 1 87.94 85 LEU A O 1
ATOM 666 N N . ASN A 1 86 ? -16.656 -12.789 -4.512 1 86 86 ASN A N 1
ATOM 667 C CA . ASN A 1 86 ? -16.172 -12.914 -5.887 1 86 86 ASN A CA 1
ATOM 668 C C . ASN A 1 86 ? -14.656 -12.82 -5.969 1 86 86 ASN A C 1
ATOM 670 O O . ASN A 1 86 ? -14.117 -11.875 -6.547 1 86 86 ASN A O 1
ATOM 674 N N . ARG A 1 87 ? -14.062 -13.883 -5.457 1 88.62 87 ARG A N 1
ATOM 675 C CA . ARG A 1 87 ? -12.602 -13.914 -5.355 1 88.62 87 ARG A CA 1
ATOM 676 C C . ARG A 1 87 ? -12 -14.773 -6.461 1 88.62 87 ARG A C 1
ATOM 678 O O . ARG A 1 87 ? -12.641 -15.703 -6.953 1 88.62 87 ARG A O 1
ATOM 685 N N . TYR A 1 88 ? -10.766 -14.43 -6.762 1 81.56 88 TYR A N 1
ATOM 686 C CA . TYR A 1 88 ? -10.039 -15.188 -7.77 1 81.56 88 TYR A CA 1
ATOM 687 C C . TYR A 1 88 ? -9.289 -16.359 -7.137 1 81.56 88 TYR A C 1
ATOM 689 O O . TYR A 1 88 ? -8.812 -17.25 -7.84 1 81.56 88 TYR A O 1
ATOM 697 N N . TYR A 1 89 ? -9.273 -16.344 -5.832 1 81.88 89 TYR A N 1
ATOM 698 C CA . TYR A 1 89 ? -8.57 -17.359 -5.07 1 81.88 89 TYR A CA 1
ATOM 699 C C . TYR A 1 89 ? -9.516 -18.078 -4.109 1 81.88 89 TYR A C 1
ATOM 701 O O . TYR A 1 89 ? -10.477 -17.469 -3.619 1 81.88 89 TYR A O 1
ATOM 709 N N . GLY A 1 90 ? -9.273 -19.312 -3.859 1 82.94 90 GLY A N 1
ATOM 710 C CA . GLY A 1 90 ? -10.055 -20.062 -2.875 1 82.94 90 GLY A CA 1
ATOM 711 C C . GLY A 1 90 ? -9.633 -19.766 -1.446 1 82.94 90 GLY A C 1
ATOM 712 O O . GLY A 1 90 ? -8.57 -19.188 -1.21 1 82.94 90 GLY A O 1
ATOM 713 N N . GLY A 1 91 ? -10.508 -20.062 -0.516 1 89.44 91 GLY A N 1
ATOM 714 C CA . GLY A 1 91 ? -10.18 -19.984 0.898 1 89.44 91 GLY A CA 1
ATOM 715 C C . GLY A 1 91 ? -10.391 -18.609 1.496 1 89.44 91 GLY A C 1
ATOM 716 O O . GLY A 1 91 ? -9.719 -18.234 2.465 1 89.44 91 GLY A O 1
ATOM 717 N N . ASN A 1 92 ? -11.289 -17.844 0.957 1 92.94 92 ASN A N 1
ATOM 718 C CA . ASN A 1 92 ? -11.414 -16.453 1.376 1 92.94 92 ASN A CA 1
ATOM 719 C C . ASN A 1 92 ? -12.664 -16.25 2.234 1 92.94 92 ASN A C 1
ATOM 721 O O . ASN A 1 92 ? -13.094 -15.109 2.443 1 92.94 92 ASN A O 1
ATOM 725 N N . GLN A 1 93 ? -13.258 -17.328 2.771 1 92.62 93 GLN A N 1
ATOM 726 C CA . GLN A 1 93 ? -14.516 -17.203 3.494 1 92.62 93 GLN A CA 1
ATOM 727 C C . GLN A 1 93 ? -14.383 -16.234 4.672 1 92.62 93 GLN A C 1
ATOM 729 O O . GLN A 1 93 ? -15.242 -15.383 4.883 1 92.62 93 GLN A O 1
ATOM 734 N N . PHE A 1 94 ? -13.32 -16.359 5.387 1 96.69 94 PHE A N 1
ATOM 735 C CA . PHE A 1 94 ? -13.188 -15.523 6.582 1 96.69 94 PHE A CA 1
ATOM 736 C C . PHE A 1 94 ? -12.57 -14.18 6.234 1 96.69 94 PHE A C 1
ATOM 738 O O . PHE A 1 94 ? -12.82 -13.18 6.918 1 96.69 94 PHE A O 1
ATOM 745 N N . ILE A 1 95 ? -11.789 -14.117 5.172 1 97.31 95 ILE A N 1
ATOM 746 C CA . ILE A 1 95 ? -11.32 -12.844 4.641 1 97.31 95 ILE A CA 1
ATOM 747 C C . ILE A 1 95 ? -12.508 -12 4.195 1 97.31 95 ILE A C 1
ATOM 749 O O . ILE A 1 95 ? -12.562 -10.797 4.461 1 97.31 95 ILE A O 1
ATOM 753 N N . ASP A 1 96 ? -13.453 -12.688 3.545 1 97.12 96 ASP A N 1
ATOM 754 C CA . ASP A 1 96 ? -14.656 -11.992 3.094 1 97.12 96 ASP A CA 1
ATOM 755 C C . ASP A 1 96 ? -15.461 -11.461 4.277 1 97.12 96 ASP A C 1
ATOM 757 O O . ASP A 1 96 ? -15.938 -10.328 4.246 1 97.12 96 ASP A O 1
ATOM 761 N N . LYS A 1 97 ? -15.617 -12.289 5.305 1 98.38 97 LYS A N 1
ATOM 762 C CA . LYS A 1 97 ? -16.344 -11.844 6.488 1 98.38 97 LYS A CA 1
ATOM 763 C C . LYS A 1 97 ? -15.688 -10.617 7.113 1 98.38 97 LYS A C 1
ATOM 765 O O . LYS A 1 97 ? -16.375 -9.68 7.523 1 98.38 97 LYS A O 1
ATOM 770 N N . MET A 1 98 ? -14.414 -10.625 7.18 1 98.56 98 MET A N 1
ATOM 771 C CA . MET A 1 98 ? -13.664 -9.516 7.758 1 98.56 98 MET A CA 1
ATOM 772 C C . MET A 1 98 ? -13.82 -8.258 6.91 1 98.56 98 MET A C 1
ATOM 774 O O . MET A 1 98 ? -14.055 -7.172 7.441 1 98.56 98 MET A O 1
ATOM 778 N N . GLU A 1 99 ? -13.656 -8.375 5.586 1 98.56 99 GLU A N 1
ATOM 779 C CA . GLU A 1 99 ? -13.758 -7.215 4.703 1 98.56 99 GLU A CA 1
ATOM 780 C C . GLU A 1 99 ? -15.164 -6.625 4.723 1 98.56 99 GLU A C 1
ATOM 782 O O . GLU A 1 99 ? -15.328 -5.402 4.75 1 98.56 99 GLU A O 1
ATOM 787 N N . ILE A 1 100 ? -16.172 -7.473 4.762 1 98.69 100 ILE A N 1
ATOM 788 C CA . ILE A 1 100 ? -17.547 -7.027 4.836 1 98.69 100 ILE A CA 1
ATOM 789 C C . ILE A 1 100 ? -17.797 -6.324 6.172 1 98.69 100 ILE A C 1
ATOM 791 O O . ILE A 1 100 ? -18.484 -5.301 6.223 1 98.69 100 ILE A O 1
ATOM 795 N N . LEU A 1 101 ? -17.25 -6.898 7.234 1 98.81 101 LEU A N 1
ATOM 796 C CA . LEU A 1 101 ? -17.359 -6.258 8.539 1 98.81 101 LEU A CA 1
ATOM 797 C C . LEU A 1 101 ? -16.766 -4.852 8.5 1 98.81 101 LEU A C 1
ATOM 799 O O . LEU A 1 101 ? -17.359 -3.91 9.031 1 98.81 101 LEU A O 1
ATOM 803 N N . CYS A 1 102 ? -15.617 -4.723 7.898 1 98.88 102 CYS A N 1
ATOM 804 C CA . CYS A 1 102 ? -14.969 -3.426 7.77 1 98.88 102 CYS A CA 1
ATOM 805 C C . CYS A 1 102 ? -15.828 -2.455 6.977 1 98.88 102 CYS A C 1
ATOM 807 O O . CYS A 1 102 ? -16.016 -1.304 7.379 1 98.88 102 CYS A O 1
ATOM 809 N N . GLN A 1 103 ? -16.375 -2.912 5.863 1 98.81 103 GLN A N 1
ATOM 810 C CA . GLN A 1 103 ? -17.234 -2.092 5.023 1 98.81 103 GLN A CA 1
ATOM 811 C C . GLN A 1 103 ? -18.453 -1.611 5.801 1 98.81 103 GLN A C 1
ATOM 813 O O . GLN A 1 103 ? -18.797 -0.426 5.766 1 98.81 103 GLN A O 1
ATOM 818 N N . ASN A 1 104 ? -19.078 -2.51 6.496 1 98.81 104 ASN A N 1
ATOM 819 C CA . ASN A 1 104 ? -20.281 -2.166 7.258 1 98.81 104 ASN A CA 1
ATOM 820 C C . ASN A 1 104 ? -19.969 -1.152 8.359 1 98.81 104 ASN A C 1
ATOM 822 O O . ASN A 1 104 ? -20.734 -0.197 8.555 1 98.81 104 ASN A O 1
ATOM 826 N N . ARG A 1 105 ? -18.891 -1.355 9.016 1 98.88 105 ARG A N 1
ATOM 827 C CA . ARG A 1 105 ? -18.516 -0.45 10.102 1 98.88 105 ARG A CA 1
ATOM 828 C C . ARG A 1 105 ? -18.219 0.948 9.562 1 98.88 105 ARG A C 1
ATOM 830 O O . ARG A 1 105 ? -18.516 1.945 10.227 1 98.88 105 ARG A O 1
ATOM 837 N N . ALA A 1 106 ? -17.625 1.017 8.391 1 98.88 106 ALA A N 1
ATOM 838 C CA . ALA A 1 106 ? -17.344 2.311 7.777 1 98.88 106 ALA A CA 1
ATOM 839 C C . ALA A 1 106 ? -18.641 3.041 7.418 1 98.88 106 ALA A C 1
ATOM 841 O O . ALA A 1 106 ? -18.781 4.23 7.699 1 98.88 106 ALA A O 1
ATOM 842 N N . LEU A 1 107 ? -19.531 2.33 6.754 1 98.81 107 LEU A N 1
ATOM 843 C CA . LEU A 1 107 ? -20.812 2.93 6.391 1 98.81 107 LEU A CA 1
ATOM 844 C C . LEU A 1 107 ? -21.578 3.371 7.633 1 98.81 107 LEU A C 1
ATOM 846 O O . LEU A 1 107 ? -22.141 4.469 7.664 1 98.81 107 LEU A O 1
ATOM 850 N N . GLU A 1 108 ? -21.562 2.584 8.648 1 98.69 108 GLU A N 1
ATOM 851 C CA . GLU A 1 108 ? -22.281 2.891 9.883 1 98.69 108 GLU A CA 1
ATOM 852 C C . GLU A 1 108 ? -21.672 4.105 10.586 1 98.69 108 GLU A C 1
ATOM 854 O O . GLU A 1 108 ? -22.406 4.961 11.094 1 98.69 108 GLU A O 1
ATOM 859 N N . LEU A 1 109 ? -20.375 4.172 10.625 1 98.69 109 LEU A N 1
ATOM 860 C CA . LEU A 1 109 ? -19.672 5.254 11.312 1 98.69 109 LEU A CA 1
ATOM 861 C C . LEU A 1 109 ? -20.109 6.609 10.758 1 98.69 109 LEU A C 1
ATOM 863 O O . LEU A 1 109 ? -20.297 7.559 11.523 1 98.69 109 LEU A O 1
ATOM 867 N N . PHE A 1 110 ? -20.266 6.695 9.445 1 98.62 110 PHE A N 1
ATOM 868 C CA . PHE A 1 110 ? -20.562 7.973 8.812 1 98.62 110 PHE A CA 1
ATOM 869 C C . PHE A 1 110 ? -22.062 8.102 8.562 1 98.62 110 PHE A C 1
ATOM 871 O O . PHE A 1 110 ? -22.516 9.047 7.898 1 98.62 110 PHE A O 1
ATOM 878 N N . GLY A 1 111 ? -22.891 7.137 9 1 98.12 111 GLY A N 1
ATOM 879 C CA . GLY A 1 111 ? -24.344 7.184 8.891 1 98.12 111 GLY A CA 1
ATOM 880 C C . GLY A 1 111 ? -24.844 7.07 7.465 1 98.12 111 GLY A C 1
ATOM 881 O O . GLY A 1 111 ? -25.797 7.746 7.082 1 98.12 111 GLY A O 1
ATOM 882 N N . LEU A 1 112 ? -24.234 6.215 6.695 1 98.56 112 LEU A N 1
ATOM 883 C CA . LEU A 1 112 ? -24.531 6.16 5.27 1 98.56 112 LEU A CA 1
ATOM 884 C C . LEU A 1 112 ? -25.438 4.977 4.949 1 98.56 112 LEU A C 1
ATOM 886 O O . LEU A 1 112 ? -25.234 3.875 5.465 1 98.56 112 LEU A O 1
ATOM 890 N N . ASN A 1 113 ? -26.422 5.238 4.148 1 97.88 113 ASN A N 1
ATOM 891 C CA . ASN A 1 113 ? -27.312 4.199 3.629 1 97.88 113 ASN A CA 1
ATOM 892 C C . ASN A 1 113 ? -26.641 3.393 2.521 1 97.88 113 ASN A C 1
ATOM 894 O O . ASN A 1 113 ? -26.25 3.945 1.487 1 97.88 113 ASN A O 1
ATOM 898 N N . PRO A 1 114 ? -26.562 2.062 2.682 1 97.12 114 PRO A N 1
ATOM 899 C CA . PRO A 1 114 ? -25.844 1.228 1.709 1 97.12 114 PRO A CA 1
ATOM 900 C C . PRO A 1 114 ? -26.516 1.238 0.332 1 97.12 114 PRO A C 1
ATOM 902 O O . PRO A 1 114 ? -25.906 0.813 -0.652 1 97.12 114 PRO A O 1
ATOM 905 N N . SER A 1 115 ? -27.75 1.672 0.172 1 96.25 115 SER A N 1
ATOM 906 C CA . SER A 1 115 ? -28.406 1.793 -1.129 1 96.25 115 SER A CA 1
ATOM 907 C C . SER A 1 115 ? -27.938 3.053 -1.858 1 96.25 115 SER A C 1
ATOM 909 O O . SER A 1 115 ? -28.094 3.158 -3.078 1 96.25 115 SER A O 1
ATOM 911 N N . GLU A 1 116 ? -27.35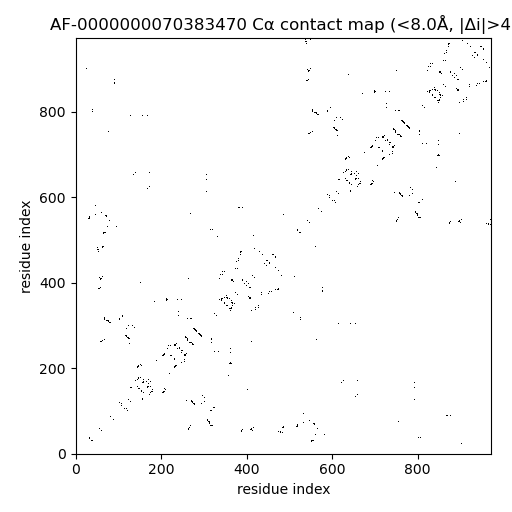9 3.975 -1.083 1 97.19 116 GLU A N 1
ATOM 912 C CA . GLU A 1 116 ? -26.984 5.258 -1.666 1 97.19 116 GLU A CA 1
ATOM 913 C C . GLU A 1 116 ? -25.469 5.41 -1.742 1 97.19 116 GLU A C 1
ATOM 915 O O . GLU A 1 116 ? -24.953 6.191 -2.547 1 97.19 116 GLU A O 1
ATOM 920 N N . TRP A 1 117 ? -24.844 4.695 -0.831 1 98.5 117 TRP A N 1
ATOM 921 C CA . TRP A 1 117 ? -23.391 4.805 -0.768 1 98.5 117 TRP A CA 1
ATOM 922 C C . TRP A 1 117 ? -22.734 3.426 -0.731 1 98.5 117 TRP A C 1
ATOM 924 O O . TRP A 1 117 ? -23.188 2.539 -0.002 1 98.5 117 TRP A O 1
ATOM 934 N N . GLY A 1 118 ? -21.766 3.219 -1.632 1 98.31 118 GLY A N 1
ATOM 935 C CA . GLY A 1 118 ? -20.844 2.09 -1.539 1 98.31 118 GLY A CA 1
ATOM 936 C C . GLY A 1 118 ? -19.5 2.459 -0.946 1 98.31 118 GLY A C 1
ATOM 937 O O . GLY A 1 118 ? -19.219 3.639 -0.739 1 98.31 118 GLY A O 1
ATOM 938 N N . ILE A 1 119 ? -18.719 1.414 -0.618 1 98.62 119 ILE A N 1
ATOM 939 C CA . ILE A 1 119 ? -17.406 1.667 -0.024 1 98.62 119 ILE A CA 1
ATOM 940 C C . ILE A 1 119 ? -16.422 0.598 -0.481 1 98.62 119 ILE A C 1
ATOM 942 O O . ILE A 1 119 ? -16.781 -0.573 -0.621 1 98.62 119 ILE A O 1
ATOM 946 N N . ASN A 1 120 ? -15.266 0.99 -0.86 1 98.62 120 ASN A N 1
ATOM 947 C CA . ASN A 1 120 ? -14.102 0.136 -1.073 1 98.62 120 ASN A CA 1
ATOM 948 C C . ASN A 1 120 ? -13.047 0.35 0.006 1 98.62 120 ASN A C 1
ATOM 950 O O . ASN A 1 120 ? -12.656 1.485 0.282 1 98.62 120 ASN A O 1
ATOM 954 N N . VAL A 1 121 ? -12.602 -0.731 0.684 1 98.69 121 VAL A N 1
ATOM 955 C CA . VAL A 1 121 ? -11.656 -0.618 1.794 1 98.69 121 VAL A CA 1
ATOM 956 C C . VAL A 1 121 ? -10.336 -1.277 1.419 1 98.69 121 VAL A C 1
ATOM 958 O O . VAL A 1 121 ? -9.547 -1.652 2.295 1 98.69 121 VAL A O 1
ATOM 961 N N . GLN A 1 122 ? -10.078 -1.422 0.085 1 98.12 122 GLN A N 1
ATOM 962 C CA . GLN A 1 122 ? -8.969 -2.26 -0.354 1 98.12 122 GLN A CA 1
ATOM 963 C C . GLN A 1 122 ? -7.746 -1.416 -0.689 1 98.12 122 GLN A C 1
ATOM 965 O O . GLN A 1 122 ? -6.641 -1.945 -0.827 1 98.12 122 GLN A O 1
ATOM 970 N N . ALA A 1 123 ? -7.891 -0.067 -0.905 1 97.81 123 ALA A N 1
ATOM 971 C CA . ALA A 1 123 ? -6.746 0.758 -1.288 1 97.81 123 ALA A CA 1
ATOM 972 C C . ALA A 1 123 ? -5.664 0.73 -0.212 1 97.81 123 ALA A C 1
ATOM 974 O O . ALA A 1 123 ? -5.969 0.756 0.983 1 97.81 123 ALA A O 1
ATOM 975 N N . HIS A 1 124 ? -4.395 0.744 -0.605 1 97.06 124 HIS A N 1
ATOM 976 C CA . HIS A 1 124 ? -3.291 0.519 0.321 1 97.06 124 HIS A CA 1
ATOM 977 C C . HIS A 1 124 ? -3.053 1.741 1.201 1 97.06 124 HIS A C 1
ATOM 979 O O . HIS A 1 124 ? -2.51 1.622 2.301 1 97.06 124 HIS A O 1
ATOM 985 N N . SER A 1 125 ? -3.318 2.924 0.678 1 96.81 125 SER A N 1
ATOM 986 C CA . SER A 1 125 ? -3.18 4.199 1.369 1 96.81 125 SER A CA 1
ATOM 987 C C . SER A 1 125 ? -3.949 5.305 0.652 1 96.81 125 SER A C 1
ATOM 989 O O . SER A 1 125 ? -4.504 5.082 -0.427 1 96.81 125 SER A O 1
ATOM 991 N N . LEU A 1 126 ? -3.98 6.449 1.212 1 96.94 126 LEU A N 1
ATOM 992 C CA . LEU A 1 126 ? -4.863 7.488 0.697 1 96.94 126 LEU A CA 1
ATOM 993 C C . LEU A 1 126 ? -4.32 8.07 -0.604 1 96.94 126 LEU A C 1
ATOM 995 O O . LEU A 1 126 ? -5.078 8.312 -1.546 1 96.94 126 LEU A O 1
ATOM 999 N N . THR A 1 127 ? -3 8.383 -0.699 1 96.12 127 THR A N 1
ATOM 1000 C CA . THR A 1 127 ? -2.447 8.984 -1.907 1 96.12 127 THR A CA 1
ATOM 1001 C C . THR A 1 127 ? -2.713 8.094 -3.121 1 96.12 127 THR A C 1
ATOM 1003 O O . THR A 1 127 ? -3.258 8.555 -4.125 1 96.12 127 THR A O 1
ATOM 1006 N N . PRO A 1 128 ? -2.406 6.793 -3.023 1 96.12 128 PRO A N 1
ATOM 1007 C CA . PRO A 1 128 ? -2.775 5.941 -4.156 1 96.12 128 PRO A CA 1
ATOM 1008 C C . PRO A 1 128 ? -4.285 5.863 -4.367 1 96.12 128 PRO A C 1
ATOM 1010 O O . PRO A 1 128 ? -4.75 5.789 -5.508 1 96.12 128 PRO A O 1
ATOM 1013 N N . ALA A 1 129 ? -5.078 5.863 -3.322 1 97.62 129 ALA A N 1
ATOM 1014 C CA . ALA A 1 129 ? -6.531 5.805 -3.463 1 97.62 129 ALA A CA 1
ATOM 1015 C C . ALA A 1 129 ? -7.047 6.969 -4.305 1 97.62 129 ALA A C 1
ATOM 1017 O O . ALA A 1 129 ? -7.926 6.793 -5.145 1 97.62 129 ALA A O 1
ATOM 1018 N N . ASN A 1 130 ? -6.52 8.164 -4.012 1 97.94 130 ASN A N 1
ATOM 1019 C CA . ASN A 1 130 ? -6.926 9.328 -4.789 1 97.94 130 ASN A CA 1
ATOM 1020 C C . ASN A 1 130 ? -6.559 9.18 -6.262 1 97.94 130 ASN A C 1
ATOM 1022 O O . ASN A 1 130 ? -7.324 9.578 -7.141 1 97.94 130 ASN A O 1
ATOM 1026 N N . PHE A 1 131 ? -5.465 8.609 -6.512 1 96.75 131 PHE A N 1
ATOM 1027 C CA . PHE A 1 131 ? -5.066 8.367 -7.895 1 96.75 131 PHE A CA 1
ATOM 1028 C C . PHE A 1 131 ? -5.984 7.34 -8.547 1 96.75 131 PHE A C 1
ATOM 1030 O O . PHE A 1 131 ? -6.332 7.473 -9.727 1 96.75 131 PHE A O 1
ATOM 1037 N N . HIS A 1 132 ? -6.34 6.285 -7.801 1 96.62 132 HIS A N 1
ATOM 1038 C CA . HIS A 1 132 ? -7.277 5.293 -8.32 1 96.62 132 HIS A CA 1
ATOM 1039 C C . HIS A 1 132 ? -8.609 5.934 -8.68 1 96.62 132 HIS A C 1
ATOM 1041 O O . HIS A 1 132 ? -9.211 5.602 -9.711 1 96.62 132 HIS A O 1
ATOM 1047 N N . VAL A 1 133 ? -9.055 6.812 -7.816 1 98.12 133 VAL A N 1
ATOM 1048 C CA . VAL A 1 133 ? -10.32 7.508 -8.055 1 98.12 133 VAL A CA 1
ATOM 1049 C C . VAL A 1 133 ? -10.227 8.305 -9.359 1 98.12 133 VAL A C 1
ATOM 1051 O O . VAL A 1 133 ? -11.117 8.211 -10.211 1 98.12 133 VAL A O 1
ATOM 1054 N N . LEU A 1 134 ? -9.141 9.055 -9.555 1 97.44 134 LEU A N 1
ATOM 1055 C CA . LEU A 1 134 ? -8.953 9.828 -10.773 1 97.44 134 LEU A CA 1
ATOM 1056 C C . LEU A 1 134 ? -8.867 8.914 -11.992 1 97.44 134 LEU A C 1
ATOM 1058 O O . LEU A 1 134 ? -9.453 9.211 -13.039 1 97.44 134 LEU A O 1
ATOM 1062 N N . THR A 1 135 ? -8.18 7.781 -11.836 1 96.19 135 THR A N 1
ATOM 1063 C CA . THR A 1 135 ? -8.023 6.824 -12.93 1 96.19 135 THR A CA 1
ATOM 1064 C C . THR A 1 135 ? -9.375 6.242 -13.336 1 96.19 135 THR A C 1
ATOM 1066 O O . THR A 1 135 ? -9.617 5.984 -14.516 1 96.19 135 THR A O 1
ATOM 1069 N N . GLY A 1 136 ? -10.203 6.004 -12.383 1 96.81 136 GLY A N 1
ATOM 1070 C CA . GLY A 1 136 ? -11.523 5.449 -12.656 1 96.81 136 GLY A CA 1
ATOM 1071 C C . GLY A 1 136 ? -12.469 6.445 -13.297 1 96.81 136 GLY A C 1
ATOM 1072 O O . GLY A 1 136 ? -13.336 6.062 -14.094 1 96.81 136 GLY A O 1
ATOM 1073 N N . LEU A 1 137 ? -12.266 7.738 -12.984 1 97.56 137 LEU A N 1
ATOM 1074 C CA . LEU A 1 137 ? -13.234 8.75 -13.383 1 97.56 137 LEU A CA 1
ATOM 1075 C C . LEU A 1 137 ? -12.82 9.43 -14.688 1 97.56 137 LEU A C 1
ATOM 1077 O O . LEU A 1 137 ? -13.656 9.992 -15.398 1 97.56 137 LEU A O 1
ATOM 1081 N N . LEU A 1 138 ? -11.445 9.391 -15.016 1 97.06 138 LEU A N 1
ATOM 1082 C CA . LEU A 1 138 ? -10.945 10.312 -16.031 1 97.06 138 LEU A CA 1
ATOM 1083 C C . LEU A 1 138 ? -10.164 9.57 -17.109 1 97.06 138 LEU A C 1
ATOM 1085 O O . LEU A 1 138 ? -9.711 8.445 -16.875 1 97.06 138 LEU A O 1
ATOM 1089 N N . GLN A 1 139 ? -10.078 10.172 -18.188 1 94.56 139 GLN A N 1
ATOM 1090 C CA . GLN A 1 139 ? -9.133 9.805 -19.234 1 94.56 139 GLN A CA 1
ATOM 1091 C C . GLN A 1 139 ? -7.867 10.656 -19.156 1 94.56 139 GLN A C 1
ATOM 1093 O O . GLN A 1 139 ? -7.844 11.688 -18.469 1 94.56 139 GLN A O 1
ATOM 1098 N N . ASN A 1 140 ? -6.898 10.211 -19.859 1 92.62 140 ASN A N 1
ATOM 1099 C CA . ASN A 1 140 ? -5.656 10.969 -19.922 1 92.62 140 ASN A CA 1
ATOM 1100 C C . ASN A 1 140 ? -5.898 12.414 -20.359 1 92.62 140 ASN A C 1
ATOM 1102 O O . ASN A 1 140 ? -6.68 12.656 -21.281 1 92.62 140 ASN A O 1
ATOM 1106 N N . HIS A 1 141 ? -5.387 13.398 -19.625 1 94.88 141 HIS A N 1
ATOM 1107 C CA . HIS A 1 141 ? -5.383 14.828 -19.922 1 94.88 141 HIS A CA 1
ATOM 1108 C C . HIS A 1 141 ? -6.723 15.469 -19.562 1 94.88 141 HIS A C 1
ATOM 1110 O O . HIS A 1 141 ? -6.949 16.641 -19.859 1 94.88 141 HIS A O 1
ATOM 1116 N N . ASP A 1 142 ? -7.617 14.672 -18.984 1 97.62 142 ASP A N 1
ATOM 1117 C CA . ASP A 1 142 ? -8.797 15.336 -18.422 1 97.62 142 ASP A CA 1
ATOM 1118 C C . ASP A 1 142 ? -8.414 16.344 -17.344 1 97.62 142 ASP A C 1
ATOM 1120 O O . ASP A 1 142 ? -7.309 16.281 -16.797 1 97.62 142 ASP A O 1
ATOM 1124 N N . ARG A 1 143 ? -9.289 17.266 -17.078 1 98.44 143 ARG A N 1
ATOM 1125 C CA . ARG A 1 143 ? -8.953 18.438 -16.266 1 98.44 143 ARG A CA 1
ATOM 1126 C C . ARG A 1 143 ? -9.453 18.281 -14.836 1 98.44 143 ARG A C 1
ATOM 1128 O O . ARG A 1 143 ? -10.578 17.828 -14.609 1 98.44 143 ARG A O 1
ATOM 1135 N N . VAL A 1 144 ? -8.633 18.641 -13.867 1 98.62 144 VAL A N 1
ATOM 1136 C CA . VAL A 1 144 ? -8.922 18.531 -12.438 1 98.62 144 VAL A CA 1
ATOM 1137 C C . VAL A 1 144 ? -8.562 19.844 -11.742 1 98.62 144 VAL A C 1
ATOM 1139 O O . VAL A 1 144 ? -7.559 20.469 -12.062 1 98.62 144 VAL A O 1
ATOM 1142 N N . MET A 1 145 ? -9.391 20.281 -10.836 1 98.81 145 MET A N 1
ATOM 1143 C CA . MET A 1 145 ? -9.055 21.391 -9.953 1 98.81 145 MET A CA 1
ATOM 1144 C C . MET A 1 145 ? -8.922 20.922 -8.508 1 98.81 145 MET A C 1
ATOM 1146 O O . MET A 1 145 ? -9.688 20.078 -8.055 1 98.81 145 MET A O 1
ATOM 1150 N N . SER A 1 146 ? -7.988 21.406 -7.852 1 98.44 146 SER A N 1
ATOM 1151 C CA . SER A 1 146 ? -7.738 21.078 -6.453 1 98.44 146 SER A CA 1
ATOM 1152 C C . SER A 1 146 ? -7.066 22.234 -5.723 1 98.44 146 SER A C 1
ATOM 1154 O O . SER A 1 146 ? -6.559 23.172 -6.355 1 98.44 146 SER A O 1
ATOM 1156 N N . LEU A 1 147 ? -7.137 22.25 -4.395 1 98.25 147 LEU A N 1
ATOM 1157 C CA . LEU A 1 147 ? -6.457 23.266 -3.607 1 98.25 147 LEU A CA 1
ATOM 1158 C C . LEU A 1 147 ? -4.945 23.172 -3.779 1 98.25 147 LEU A C 1
ATOM 1160 O O . LEU A 1 147 ? -4.379 22.078 -3.693 1 98.25 147 LEU A O 1
ATOM 1164 N N . SER A 1 148 ? -4.332 24.312 -3.947 1 96.69 148 SER A N 1
ATOM 1165 C CA . SER A 1 148 ? -2.893 24.375 -4.195 1 96.69 148 SER A CA 1
ATOM 1166 C C . SER A 1 148 ? -2.102 23.922 -2.977 1 96.69 148 SER A C 1
ATOM 1168 O O . SER A 1 148 ? -2.426 24.297 -1.845 1 96.69 148 SER A O 1
ATOM 1170 N N . ILE A 1 149 ? -1.066 23.172 -3.248 1 94.56 149 ILE A N 1
ATOM 1171 C CA . ILE A 1 149 ? -0.158 22.75 -2.191 1 94.56 149 ILE A CA 1
ATOM 1172 C C . ILE A 1 149 ? 0.514 23.969 -1.559 1 94.56 149 ILE A C 1
ATOM 1174 O O . ILE A 1 149 ? 0.891 23.938 -0.385 1 94.56 149 ILE A O 1
ATOM 1178 N N . GLU A 1 150 ? 0.612 25.047 -2.258 1 94.81 150 GLU A N 1
ATOM 1179 C CA . GLU A 1 150 ? 1.192 26.281 -1.751 1 94.81 150 GLU A CA 1
ATOM 1180 C C . GLU A 1 150 ? 0.283 26.938 -0.712 1 94.81 150 GLU A C 1
ATOM 1182 O O . GLU A 1 150 ? 0.716 27.812 0.038 1 94.81 150 GLU A O 1
ATOM 1187 N N . HIS A 1 151 ? -0.968 26.516 -0.784 1 96.81 151 HIS A N 1
ATOM 1188 C CA . HIS A 1 151 ? -1.974 27.141 0.072 1 96.81 151 HIS A CA 1
ATOM 1189 C C . HIS A 1 151 ? -2.613 26.109 1.003 1 96.81 151 HIS A C 1
ATOM 1191 O O . HIS A 1 151 ? -3.713 26.328 1.515 1 96.81 151 HIS A O 1
ATOM 1197 N N . GLY A 1 152 ? -1.926 24.938 1.144 1 96.44 152 GLY A N 1
ATOM 1198 C CA . GLY A 1 152 ? -2.395 23.969 2.119 1 96.44 152 GLY A CA 1
ATOM 1199 C C . GLY A 1 152 ? -3.043 22.75 1.485 1 96.44 152 GLY A C 1
ATOM 1200 O O . GLY A 1 152 ? -3.59 21.906 2.186 1 96.44 152 GLY A O 1
ATOM 1201 N N . GLY A 1 153 ? -2.996 22.641 0.13 1 96.19 153 GLY A N 1
ATOM 1202 C CA . GLY A 1 153 ? -3.52 21.469 -0.562 1 96.19 153 GLY A CA 1
ATOM 1203 C C . GLY A 1 153 ? -2.646 20.234 -0.404 1 96.19 153 GLY A C 1
ATOM 1204 O O . GLY A 1 153 ? -1.669 20.25 0.346 1 96.19 153 GLY A O 1
ATOM 1205 N N . HIS A 1 154 ? -3.07 19.172 -1.032 1 94.75 154 HIS A N 1
ATOM 1206 C CA . HIS A 1 154 ? -2.346 17.922 -0.897 1 94.75 154 HIS A CA 1
ATOM 1207 C C . HIS A 1 154 ? -1.781 17.453 -2.238 1 94.75 154 HIS A C 1
ATOM 1209 O O . HIS A 1 154 ? -2.436 17.609 -3.273 1 94.75 154 HIS A O 1
ATOM 1215 N N . LEU A 1 155 ? -0.714 16.812 -2.217 1 92.44 155 LEU A N 1
ATOM 1216 C CA . LEU A 1 155 ? 0.009 16.375 -3.404 1 92.44 155 LEU A CA 1
ATOM 1217 C C . LEU A 1 155 ? -0.835 15.406 -4.23 1 92.44 155 LEU A C 1
ATOM 1219 O O . LEU A 1 155 ? -0.786 15.43 -5.461 1 92.44 155 LEU A O 1
ATOM 1223 N N . SER A 1 156 ? -1.607 14.57 -3.6 1 93.94 156 SER A N 1
ATOM 1224 C CA . SER A 1 156 ? -2.316 13.477 -4.262 1 93.94 156 SER A CA 1
ATOM 1225 C C . SER A 1 156 ? -3.473 14.008 -5.105 1 93.94 156 SER A C 1
ATOM 1227 O O . SER A 1 156 ? -4.055 13.266 -5.898 1 93.94 156 SER A O 1
ATOM 1229 N N . HIS A 1 157 ? -3.824 15.312 -4.984 1 96.25 157 HIS A N 1
ATOM 1230 C CA . HIS A 1 157 ? -4.93 15.891 -5.742 1 96.25 157 HIS A CA 1
ATOM 1231 C C . HIS A 1 157 ? -4.453 16.438 -7.086 1 96.25 157 HIS A C 1
ATOM 1233 O O . HIS A 1 157 ? -5.211 17.094 -7.797 1 96.25 157 HIS A O 1
ATOM 1239 N N . GLY A 1 158 ? -3.199 16.141 -7.434 1 93.31 158 GLY A N 1
ATOM 1240 C CA . GLY A 1 158 ? -2.596 16.766 -8.602 1 93.31 158 GLY A CA 1
ATOM 1241 C C . GLY A 1 158 ? -2.076 18.156 -8.328 1 93.31 158 GLY A C 1
ATOM 1242 O O . GLY A 1 158 ? -2.846 19.062 -7.965 1 93.31 158 GLY A O 1
ATOM 1243 N N . GLN A 1 159 ? -0.77 18.297 -8.461 1 92.5 159 GLN A N 1
ATOM 1244 C CA . GLN A 1 159 ? -0.162 19.562 -8.102 1 92.5 159 GLN A CA 1
ATOM 1245 C C . GLN A 1 159 ? 0.892 19.984 -9.125 1 92.5 159 GLN A C 1
ATOM 1247 O O . GLN A 1 159 ? 1.692 19.156 -9.57 1 92.5 159 GLN A O 1
ATOM 1252 N N . ASN A 1 160 ? 0.76 21.188 -9.43 1 88.19 160 ASN A N 1
ATOM 1253 C CA . ASN A 1 160 ? 1.791 21.844 -10.227 1 88.19 160 ASN A CA 1
ATOM 1254 C C . ASN A 1 160 ? 2.463 22.969 -9.453 1 88.19 160 ASN A C 1
ATOM 1256 O O . ASN A 1 160 ? 1.819 23.656 -8.648 1 88.19 160 ASN A O 1
ATOM 1260 N N . PHE A 1 161 ? 3.686 23 -9.578 1 89.25 161 PHE A N 1
ATOM 1261 C CA . PHE A 1 161 ? 4.43 24.172 -9.109 1 89.25 161 PHE A CA 1
ATOM 1262 C C . PHE A 1 161 ? 5.223 24.797 -10.25 1 89.25 161 PHE A C 1
ATOM 1264 O O . PHE A 1 161 ? 6.234 24.25 -10.688 1 89.25 161 PHE A O 1
ATOM 1271 N N . LYS A 1 162 ? 4.727 25.812 -10.672 1 82.62 162 LYS A N 1
ATOM 1272 C CA . LYS A 1 162 ? 5.23 26.406 -11.906 1 82.62 162 LYS A CA 1
ATOM 1273 C C . LYS A 1 162 ? 5.121 25.406 -13.07 1 82.62 162 LYS A C 1
ATOM 1275 O O . LYS A 1 162 ? 4.039 24.891 -13.344 1 82.62 162 LYS A O 1
ATOM 1280 N N . ARG A 1 163 ? 6.25 24.984 -13.641 1 82 163 ARG A N 1
ATOM 1281 C CA . ARG A 1 163 ? 6.188 24.078 -14.781 1 82 163 ARG A CA 1
ATOM 1282 C C . ARG A 1 163 ? 6.523 22.641 -14.367 1 82 163 ARG A C 1
ATOM 1284 O O . ARG A 1 163 ? 6.586 21.75 -15.203 1 82 163 ARG A O 1
ATOM 1291 N N . GLU A 1 164 ? 6.543 22.5 -13.109 1 86.81 164 GLU A N 1
ATOM 1292 C CA . GLU A 1 164 ? 6.918 21.188 -12.602 1 86.81 164 GLU A CA 1
ATOM 1293 C C . GLU A 1 164 ? 5.688 20.391 -12.172 1 86.81 164 GLU A C 1
ATOM 1295 O O . GLU A 1 164 ? 4.852 20.891 -11.422 1 86.81 164 GLU A O 1
ATOM 1300 N N . LYS A 1 165 ? 5.695 19.141 -12.672 1 87.62 165 LYS A N 1
ATOM 1301 C CA . LYS A 1 165 ? 4.672 18.188 -12.227 1 87.62 165 LYS A CA 1
ATOM 1302 C C . LYS A 1 165 ? 5.109 17.469 -10.961 1 87.62 165 LYS A C 1
ATOM 1304 O O . LYS A 1 165 ? 6.055 16.672 -10.992 1 87.62 165 LYS A O 1
ATOM 1309 N N . LEU A 1 166 ? 4.383 17.594 -9.867 1 86 166 LEU A N 1
ATOM 1310 C CA . LEU A 1 166 ? 4.891 17.156 -8.57 1 86 166 LEU A CA 1
ATOM 1311 C C . LEU A 1 166 ? 4.34 15.789 -8.203 1 86 166 LEU A C 1
ATOM 1313 O O . LEU A 1 166 ? 4.852 15.133 -7.293 1 86 166 LEU A O 1
ATOM 1317 N N . SER A 1 167 ? 3.262 15.352 -8.938 1 87.56 167 SER A N 1
ATOM 1318 C CA . SER A 1 167 ? 2.619 14.094 -8.594 1 87.56 167 SER A CA 1
ATOM 1319 C C . SER A 1 167 ? 2.129 13.359 -9.836 1 87.56 167 SER A C 1
ATOM 1321 O O . SER A 1 167 ? 2.031 13.961 -10.914 1 87.56 167 SER A O 1
ATOM 1323 N N . ALA A 1 168 ? 1.797 12.086 -9.641 1 86.25 168 ALA A N 1
ATOM 1324 C CA . ALA A 1 168 ? 1.264 11.297 -10.75 1 86.25 168 ALA A CA 1
ATOM 1325 C C . ALA A 1 168 ? 0.001 11.938 -11.32 1 86.25 168 ALA A C 1
ATOM 1327 O O . ALA A 1 168 ? -0.238 11.883 -12.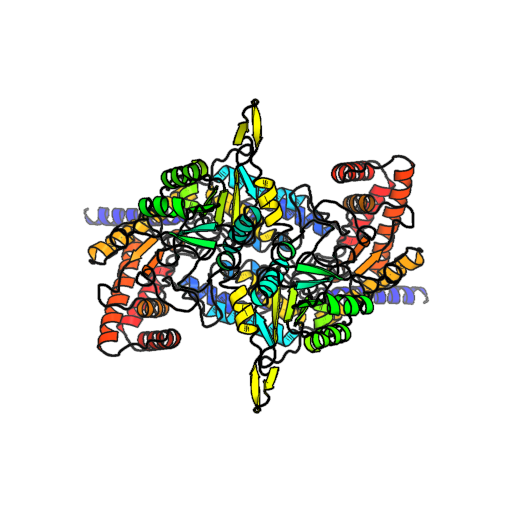523 1 86.25 168 ALA A O 1
ATOM 1328 N N . GLY A 1 169 ? -0.781 12.547 -10.422 1 89.5 169 GLY A N 1
ATOM 1329 C CA . GLY A 1 169 ? -1.954 13.25 -10.914 1 89.5 169 GLY A CA 1
ATOM 1330 C C . GLY A 1 169 ? -1.625 14.305 -11.945 1 89.5 169 GLY A C 1
ATOM 1331 O O . GLY A 1 169 ? -2.328 14.438 -12.953 1 89.5 169 GLY A O 1
ATOM 1332 N N . SER A 1 170 ? -0.542 14.977 -11.719 1 92.88 170 SER A N 1
ATOM 1333 C CA . SER A 1 170 ? -0.195 16.062 -12.625 1 92.88 170 SER A CA 1
ATOM 1334 C C . SER A 1 170 ? 0.514 15.547 -13.875 1 92.88 170 SER A C 1
ATOM 1336 O O . SER A 1 170 ? 0.58 16.234 -14.891 1 92.88 170 SER A O 1
ATOM 1338 N N . VAL A 1 171 ? 1 14.328 -13.773 1 92 171 VAL A N 1
ATOM 1339 C CA . VAL A 1 171 ? 1.665 13.719 -14.922 1 92 171 VAL A CA 1
ATOM 1340 C C . VAL A 1 171 ? 0.623 13.266 -15.945 1 92 171 VAL A C 1
ATOM 1342 O O . VAL A 1 171 ? 0.812 13.438 -17.156 1 92 171 VAL A O 1
ATOM 1345 N N . TYR A 1 172 ? -0.501 12.781 -15.461 1 94.62 172 TYR A N 1
ATOM 1346 C CA . TYR A 1 172 ? -1.434 12.102 -16.344 1 94.62 172 TYR A CA 1
ATOM 1347 C C . TYR A 1 172 ? -2.654 12.969 -16.625 1 94.62 172 TYR A C 1
ATOM 1349 O O . TYR A 1 172 ? -3.379 12.734 -17.594 1 94.62 172 TYR A O 1
ATOM 1357 N N . PHE A 1 173 ? -2.918 14.023 -15.75 1 96.5 173 PHE A N 1
ATOM 1358 C CA . PHE A 1 173 ? -4.086 14.883 -15.906 1 96.5 173 PHE A CA 1
ATOM 1359 C C . PHE A 1 173 ? -3.68 16.344 -15.969 1 96.5 173 PHE A C 1
ATOM 1361 O O . PHE A 1 173 ? -2.539 16.688 -15.656 1 96.5 173 PHE A O 1
ATOM 1368 N N . GLU A 1 174 ? -4.598 17.203 -16.453 1 97.06 174 GLU A N 1
ATOM 1369 C CA . GLU A 1 174 ? -4.383 18.656 -16.469 1 97.06 174 GLU A CA 1
ATOM 1370 C C . GLU A 1 174 ? -4.91 19.312 -15.203 1 97.06 174 GLU A C 1
ATOM 1372 O O . GLU A 1 174 ? -6.105 19.25 -14.914 1 97.06 174 GLU A O 1
ATOM 1377 N N . ILE A 1 175 ? -4 20 -14.531 1 97.62 175 ILE A N 1
ATOM 1378 C CA . ILE A 1 175 ? -4.348 20.453 -13.188 1 97.62 175 ILE A CA 1
ATOM 1379 C C . ILE A 1 175 ? -4.387 21.984 -13.164 1 97.62 175 ILE A C 1
ATOM 1381 O O . ILE A 1 175 ? -3.469 22.641 -13.656 1 97.62 175 ILE A O 1
ATOM 1385 N N . LEU A 1 176 ? -5.406 22.531 -12.68 1 98 176 LEU A N 1
ATOM 1386 C CA . LEU A 1 176 ? -5.469 23.922 -12.242 1 98 176 LEU A CA 1
ATOM 1387 C C . LEU A 1 176 ? -5.754 24.016 -10.75 1 98 176 LEU A C 1
ATOM 1389 O O . LEU A 1 176 ? -6.836 23.625 -10.297 1 98 176 LEU A O 1
ATOM 1393 N N . ASN A 1 177 ? -4.832 24.484 -10.008 1 97.25 177 ASN A N 1
ATOM 1394 C CA . ASN A 1 177 ? -4.992 24.594 -8.562 1 97.25 177 ASN A CA 1
ATOM 1395 C C . ASN A 1 177 ? -5.668 25.906 -8.172 1 97.25 177 ASN A C 1
ATOM 1397 O O . ASN A 1 177 ? -5.266 26.984 -8.633 1 97.25 177 ASN A O 1
ATOM 1401 N N . TYR A 1 178 ? -6.688 25.781 -7.363 1 98.06 178 TYR A N 1
ATOM 1402 C CA . TYR A 1 178 ? -7.25 26.984 -6.758 1 98.06 178 TYR A CA 1
ATOM 1403 C C . TYR A 1 178 ? -6.57 27.297 -5.43 1 98.06 178 TYR A C 1
ATOM 1405 O O . TYR A 1 178 ? -5.719 26.531 -4.969 1 98.06 178 TYR A O 1
ATOM 1413 N N . GLY A 1 179 ? -6.91 28.484 -4.867 1 97.94 179 GLY A N 1
ATOM 1414 C CA . GLY A 1 179 ? -6.121 28.891 -3.713 1 97.94 179 GLY A CA 1
ATOM 1415 C C . GLY A 1 179 ? -6.941 29.594 -2.645 1 97.94 179 GLY A C 1
ATOM 1416 O O . GLY A 1 179 ? -8.172 29.484 -2.635 1 97.94 179 GLY A O 1
ATOM 1417 N N . ILE A 1 180 ? -6.191 30.141 -1.727 1 98.12 180 ILE A N 1
ATOM 1418 C CA . ILE A 1 180 ? -6.797 30.922 -0.656 1 98.12 180 ILE A CA 1
ATOM 1419 C C . ILE A 1 180 ? -6.574 32.406 -0.915 1 98.12 180 ILE A C 1
ATOM 1421 O O . ILE A 1 180 ? -5.77 32.781 -1.773 1 98.12 180 ILE A O 1
ATOM 1425 N N . ASN A 1 181 ? -7.422 33.25 -0.25 1 97.56 181 ASN A N 1
ATOM 1426 C CA . ASN A 1 181 ? -7.047 34.656 -0.062 1 97.56 181 ASN A CA 1
ATOM 1427 C C . ASN A 1 181 ? -5.957 34.781 0.996 1 97.56 181 ASN A C 1
ATOM 1429 O O . ASN A 1 181 ? -6.199 34.562 2.18 1 97.56 181 ASN A O 1
ATOM 1433 N N . GLU A 1 182 ? -4.801 35.219 0.604 1 94.56 182 GLU A N 1
ATOM 1434 C CA . GLU A 1 182 ? -3.645 35.188 1.496 1 94.56 182 GLU A CA 1
ATOM 1435 C C . GLU A 1 182 ? -3.816 36.156 2.65 1 94.56 182 GLU A C 1
ATOM 1437 O O . GLU A 1 182 ? -3.162 36.031 3.688 1 94.56 182 GLU A O 1
ATOM 1442 N N . LYS A 1 183 ? -4.676 37.094 2.514 1 94.75 183 LYS A N 1
ATOM 1443 C CA . LYS A 1 183 ? -4.934 38.031 3.604 1 94.75 183 LYS A CA 1
ATOM 1444 C C . LYS A 1 183 ? -5.812 37.406 4.676 1 94.75 183 LYS A C 1
ATOM 1446 O O . LYS A 1 183 ? -5.504 37.5 5.867 1 94.75 183 LYS A O 1
ATOM 1451 N N . SER A 1 184 ? -6.859 36.75 4.242 1 96.62 184 SER A N 1
ATOM 1452 C CA . SER A 1 184 ? -7.777 36.125 5.195 1 96.62 184 SER A CA 1
ATOM 1453 C C . SER A 1 184 ? -7.34 34.719 5.547 1 96.62 184 SER A C 1
ATOM 1455 O O . SER A 1 184 ? -7.703 34.188 6.602 1 96.62 184 SER A O 1
ATOM 1457 N N . GLY A 1 185 ? -6.621 34.094 4.633 1 97.19 185 GLY A N 1
ATOM 1458 C CA . GLY A 1 185 ? -6.223 32.719 4.797 1 97.19 185 GLY A CA 1
ATOM 1459 C C . GLY A 1 185 ? -7.32 31.734 4.438 1 97.19 185 GLY A C 1
ATOM 1460 O O . GLY A 1 185 ? -7.137 30.516 4.555 1 97.19 185 GLY A O 1
ATOM 1461 N N . LEU A 1 186 ? -8.477 32.25 3.969 1 98.38 186 LEU A N 1
ATOM 1462 C CA . LEU A 1 186 ? -9.633 31.391 3.674 1 98.38 186 LEU A CA 1
ATOM 1463 C C . LEU A 1 186 ? -9.664 31.016 2.197 1 98.38 186 LEU A C 1
ATOM 1465 O O . LEU A 1 186 ? -9.219 31.781 1.345 1 98.38 186 LEU A O 1
ATOM 1469 N N . ILE A 1 187 ? -10.18 29.891 1.86 1 98.56 187 ILE A N 1
ATOM 1470 C CA . ILE A 1 187 ? -10.32 29.453 0.478 1 98.56 187 ILE A CA 1
ATOM 1471 C C . ILE A 1 187 ? -11.117 30.484 -0.316 1 98.56 187 ILE A C 1
ATOM 1473 O O . ILE A 1 187 ? -12.156 30.953 0.148 1 98.56 187 ILE A O 1
ATOM 1477 N N . ASP A 1 188 ? -10.633 30.875 -1.5 1 98.56 188 ASP A N 1
ATOM 1478 C CA . ASP A 1 188 ? -11.297 31.828 -2.375 1 98.56 188 ASP A CA 1
ATOM 1479 C C . ASP A 1 188 ? -12.281 31.141 -3.312 1 98.56 188 ASP A C 1
ATOM 1481 O O . ASP A 1 188 ? -12.008 30.969 -4.504 1 98.56 188 ASP A O 1
ATOM 1485 N N . TYR A 1 189 ? -13.461 30.891 -2.844 1 98.62 189 TYR A N 1
ATOM 1486 C CA . TYR A 1 189 ? -14.469 30.156 -3.59 1 98.62 189 TYR A CA 1
ATOM 1487 C C . TYR A 1 189 ? -14.93 30.938 -4.812 1 98.62 189 TYR A C 1
ATOM 1489 O O . TYR A 1 189 ? -15.289 30.344 -5.836 1 98.62 189 TYR A O 1
ATOM 1497 N N . ASP A 1 190 ? -14.906 32.25 -4.719 1 98.44 190 ASP A N 1
ATOM 1498 C CA . ASP A 1 190 ? -15.312 33.094 -5.859 1 98.44 190 ASP A CA 1
ATOM 1499 C C . ASP A 1 190 ? -14.336 32.938 -7.02 1 98.44 190 ASP A C 1
ATOM 1501 O O . ASP A 1 190 ? -14.75 32.75 -8.172 1 98.44 190 ASP A O 1
ATOM 1505 N N . LYS A 1 191 ? -13.141 33 -6.672 1 98.5 191 LYS A N 1
ATOM 1506 C CA . LYS A 1 191 ? -12.133 32.812 -7.711 1 98.5 191 LYS A CA 1
ATOM 1507 C C . LYS A 1 191 ? -12.172 31.406 -8.273 1 98.5 191 LYS A C 1
ATOM 1509 O O . LYS A 1 191 ? -12 31.203 -9.484 1 98.5 191 LYS A O 1
ATOM 1514 N N . LEU A 1 192 ? -12.367 30.422 -7.438 1 98.75 192 LEU A N 1
ATOM 1515 C CA . LEU A 1 192 ? -12.523 29.031 -7.875 1 98.75 192 LEU A CA 1
ATOM 1516 C C . LEU A 1 192 ? -13.672 28.906 -8.867 1 98.75 192 LEU A C 1
ATOM 1518 O O . LEU A 1 192 ? -13.523 28.281 -9.922 1 98.75 192 LEU A O 1
ATOM 1522 N N . GLU A 1 193 ? -14.75 29.516 -8.531 1 98.75 193 GLU A N 1
ATOM 1523 C CA . GLU A 1 193 ? -15.922 29.469 -9.406 1 98.75 193 GLU A CA 1
ATOM 1524 C C . GLU A 1 193 ? -15.625 30.109 -10.758 1 98.75 193 GLU A C 1
ATOM 1526 O O . GLU A 1 193 ? -15.953 29.547 -11.805 1 98.75 193 GLU A O 1
ATOM 1531 N N . GLU A 1 194 ? -15.008 31.234 -10.734 1 98.62 194 GLU A N 1
ATOM 1532 C CA . GLU A 1 194 ? -14.672 31.953 -11.969 1 98.62 194 GLU A CA 1
ATOM 1533 C C . GLU A 1 194 ? -13.75 31.109 -12.852 1 98.62 194 GLU A C 1
ATOM 1535 O O . GLU A 1 194 ? -14.023 30.922 -14.039 1 98.62 194 GLU A O 1
ATOM 1540 N N . GLN A 1 195 ? -12.727 30.578 -12.25 1 98.62 195 GLN A N 1
ATOM 1541 C CA . GLN A 1 195 ? -11.734 29.828 -12.992 1 98.62 195 GLN A CA 1
ATOM 1542 C C . GLN A 1 195 ? -12.328 28.516 -13.531 1 98.62 195 GLN A C 1
ATOM 1544 O O . GLN A 1 195 ? -11.961 28.062 -14.617 1 98.62 195 GLN A O 1
ATOM 1549 N N . SER A 1 196 ? -13.227 27.922 -12.766 1 98.62 196 SER A N 1
ATOM 1550 C CA . SER A 1 196 ? -13.805 26.641 -13.164 1 98.62 196 SER A CA 1
ATOM 1551 C C . SER A 1 196 ? -14.648 26.781 -14.43 1 98.62 196 SER A C 1
ATOM 1553 O O . SER A 1 196 ? -14.734 25.859 -15.234 1 98.62 196 SER A O 1
ATOM 1555 N N . LYS A 1 197 ? -15.227 27.953 -14.656 1 98.25 197 LYS A N 1
ATOM 1556 C CA . LYS A 1 197 ? -16.062 28.203 -15.82 1 98.25 197 LYS A CA 1
ATOM 1557 C C . LYS A 1 197 ? -15.242 28.234 -17.109 1 98.25 197 LYS A C 1
ATOM 1559 O O . LYS A 1 197 ? -15.742 27.922 -18.188 1 98.25 197 LYS A O 1
ATOM 1564 N N . TYR A 1 198 ? -13.984 28.594 -16.938 1 98.12 198 TYR A N 1
ATOM 1565 C CA . TYR A 1 198 ? -13.094 28.656 -18.094 1 98.12 198 TYR A CA 1
ATOM 1566 C C . TYR A 1 198 ? -12.336 27.344 -18.266 1 98.12 198 TYR A C 1
ATOM 1568 O O . TYR A 1 198 ? -12.148 26.859 -19.391 1 98.12 198 TYR A O 1
ATOM 1576 N N . PHE A 1 199 ? -11.984 26.734 -17.172 1 98.31 199 PHE A N 1
ATOM 1577 C CA . PHE A 1 199 ? -11.148 25.547 -17.203 1 98.31 199 PHE A CA 1
ATOM 1578 C C . PHE A 1 199 ? -11.984 24.297 -17.453 1 98.31 199 PHE A C 1
ATOM 1580 O O . PHE A 1 199 ? -11.508 23.328 -18.062 1 98.31 199 PHE A O 1
ATOM 1587 N N . LEU A 1 200 ? -13.227 24.328 -17 1 98.5 200 LEU A N 1
ATOM 1588 C CA . LEU A 1 200 ? -14.211 23.266 -17.172 1 98.5 200 LEU A CA 1
ATOM 1589 C C . LEU A 1 200 ? -13.641 21.922 -16.75 1 98.5 200 LEU A C 1
ATOM 1591 O O . LEU A 1 200 ? -13.609 20.969 -17.531 1 98.5 200 LEU A O 1
ATOM 1595 N N . PRO A 1 201 ? -13.258 21.781 -15.461 1 98.75 201 PRO A N 1
ATOM 1596 C CA . PRO A 1 201 ? -12.758 20.484 -14.969 1 98.75 201 PRO A CA 1
ATOM 1597 C C . PRO A 1 201 ? -13.836 19.406 -14.938 1 98.75 201 PRO A C 1
ATOM 1599 O O . PRO A 1 201 ? -15.023 19.719 -14.789 1 98.75 201 PRO A O 1
ATOM 1602 N N . LYS A 1 202 ? -13.367 18.172 -15.062 1 98.75 202 LYS A N 1
ATOM 1603 C CA . LYS A 1 202 ? -14.273 17.031 -14.875 1 98.75 202 LYS A CA 1
ATOM 1604 C C . LYS A 1 202 ? -14.406 16.672 -13.398 1 98.75 202 LYS A C 1
ATOM 1606 O O . LYS A 1 202 ? -15.414 16.109 -12.984 1 98.75 202 LYS A O 1
ATOM 1611 N N . VAL A 1 203 ? -13.352 16.984 -12.602 1 98.81 203 VAL A N 1
ATOM 1612 C CA . VAL A 1 203 ? -13.328 16.703 -11.172 1 98.81 203 VAL A CA 1
ATOM 1613 C C . VAL A 1 203 ? -12.844 17.938 -10.414 1 98.81 203 VAL A C 1
ATOM 1615 O O . VAL A 1 203 ? -11.914 18.625 -10.852 1 98.81 203 VAL A O 1
ATOM 1618 N N . ILE A 1 204 ? -13.5 18.266 -9.359 1 98.88 204 ILE A N 1
ATOM 1619 C CA . ILE A 1 204 ? -13.008 19.234 -8.367 1 98.88 204 ILE A CA 1
ATOM 1620 C C . ILE A 1 204 ? -12.812 18.531 -7.027 1 98.88 204 ILE A C 1
ATOM 1622 O O . ILE A 1 204 ? -13.734 17.875 -6.527 1 98.88 204 ILE A O 1
ATOM 1626 N N . PHE A 1 205 ? -11.625 18.672 -6.492 1 98.56 205 PHE A N 1
ATOM 1627 C CA . PHE A 1 205 ? -11.344 18.141 -5.164 1 98.56 205 PHE A CA 1
ATOM 1628 C C . PHE A 1 205 ? -11.734 19.141 -4.09 1 98.56 205 PHE A C 1
ATOM 1630 O O . PHE A 1 205 ? -11.422 20.328 -4.195 1 98.56 205 PHE A O 1
ATOM 1637 N N . GLY A 1 206 ? -12.461 18.672 -3.068 1 98.19 206 GLY A N 1
ATOM 1638 C CA . GLY A 1 206 ? -12.609 19.359 -1.798 1 98.19 206 GLY A CA 1
ATOM 1639 C C . GLY A 1 206 ? -11.844 18.703 -0.667 1 98.19 206 GLY A C 1
ATOM 1640 O O . GLY A 1 206 ? -12.211 17.625 -0.212 1 98.19 206 GLY A O 1
ATOM 1641 N N . GLY A 1 207 ? -10.82 19.219 -0.247 1 96.62 207 GLY A N 1
ATOM 1642 C CA . GLY A 1 207 ? -9.977 18.688 0.813 1 96.62 207 GLY A CA 1
ATOM 1643 C C . GLY A 1 207 ? -8.664 19.438 0.958 1 96.62 207 GLY A C 1
ATOM 1644 O O . GLY A 1 207 ? -8.211 20.109 0.021 1 96.62 207 GLY A O 1
ATOM 1645 N N . ALA A 1 208 ? -8.078 19.328 2.074 1 96.75 208 ALA A N 1
ATOM 1646 C CA . ALA A 1 208 ? -6.836 20.047 2.365 1 96.75 208 ALA A CA 1
ATOM 1647 C C . ALA A 1 208 ? -5.98 19.266 3.359 1 96.75 208 ALA A C 1
ATOM 1649 O O . ALA A 1 208 ? -6.496 18.484 4.16 1 96.75 208 ALA A O 1
ATOM 1650 N N . ASP A 1 209 ? -4.715 19.547 3.26 1 95.38 209 ASP A N 1
ATOM 1651 C CA . ASP A 1 209 ? -3.773 19.016 4.238 1 95.38 209 ASP A CA 1
ATOM 1652 C C . ASP A 1 209 ? -3.586 19.984 5.402 1 95.38 209 ASP A C 1
ATOM 1654 O O . ASP A 1 209 ? -3.578 19.562 6.566 1 95.38 209 ASP A O 1
ATOM 1658 N N . LEU A 1 210 ? -3.443 21.266 5.051 1 97.5 210 LEU A N 1
ATOM 1659 C CA . LEU A 1 210 ? -3.203 22.297 6.051 1 97.5 210 LEU A CA 1
ATOM 1660 C C . LEU A 1 210 ? -4.223 23.422 5.922 1 97.5 210 LEU A C 1
ATOM 1662 O O . LEU A 1 210 ? -3.926 24.469 5.344 1 97.5 210 LEU A O 1
ATOM 1666 N N . TYR A 1 211 ? -5.336 23.25 6.434 1 97.94 211 TYR A N 1
ATOM 1667 C CA . TYR A 1 211 ? -6.426 24.219 6.477 1 97.94 211 TYR A CA 1
ATOM 1668 C C . TYR A 1 211 ? -7.211 24.094 7.777 1 97.94 211 TYR A C 1
ATOM 1670 O O . TYR A 1 211 ? -7.82 23.062 8.047 1 97.94 211 TYR A O 1
ATOM 1678 N N . SER A 1 212 ? -7.211 25.109 8.57 1 98.12 212 SER A N 1
ATOM 1679 C CA . SER A 1 212 ? -7.684 25 9.945 1 98.12 212 SER A CA 1
ATOM 1680 C C . SER A 1 212 ? -9.164 25.359 10.055 1 98.12 212 SER A C 1
ATOM 1682 O O . SER A 1 212 ? -9.703 25.469 11.164 1 98.12 212 SER A O 1
ATOM 1684 N N . ARG A 1 213 ? -9.844 25.609 8.906 1 98.06 213 ARG A N 1
ATOM 1685 C CA . ARG A 1 213 ? -11.25 26 8.891 1 98.06 213 ARG A CA 1
ATOM 1686 C C . ARG A 1 213 ? -12.102 24.938 8.195 1 98.06 213 ARG A C 1
ATOM 1688 O O . ARG A 1 213 ? -11.57 23.984 7.617 1 98.06 213 ARG A O 1
ATOM 1695 N N . LYS A 1 214 ? -13.383 25.109 8.367 1 97.38 214 LYS A N 1
ATOM 1696 C CA . LYS A 1 214 ? -14.305 24.219 7.672 1 97.38 214 LYS A CA 1
ATOM 1697 C C . LYS A 1 214 ? -14.297 24.484 6.168 1 97.38 214 LYS A C 1
ATOM 1699 O O . LYS A 1 214 ? -14.141 25.625 5.73 1 97.38 214 LYS A O 1
ATOM 1704 N N . ILE A 1 215 ? -14.359 23.469 5.387 1 97.94 215 ILE A N 1
ATOM 1705 C CA . ILE A 1 215 ? -14.523 23.594 3.943 1 97.94 215 ILE A CA 1
ATOM 1706 C C . ILE A 1 215 ? -16 23.719 3.602 1 97.94 215 ILE A C 1
ATOM 1708 O O . ILE A 1 215 ? -16.844 23.016 4.184 1 97.94 215 ILE A O 1
ATOM 1712 N N . ASP A 1 216 ? -16.375 24.625 2.746 1 98.25 216 ASP A N 1
ATOM 1713 C CA . ASP A 1 216 ? -17.75 24.859 2.332 1 98.25 216 ASP A CA 1
ATOM 1714 C C . ASP A 1 216 ? -18.172 23.891 1.228 1 98.25 216 ASP A C 1
ATOM 1716 O O . ASP A 1 216 ? -18.234 24.266 0.057 1 98.25 216 ASP A O 1
ATOM 1720 N N . TYR A 1 217 ? -18.594 22.688 1.602 1 98.56 217 TYR A N 1
ATOM 1721 C CA . TYR A 1 217 ? -18.938 21.641 0.647 1 98.56 217 TYR A CA 1
ATOM 1722 C C . TYR A 1 217 ? -20.156 22.016 -0.164 1 98.56 217 TYR A C 1
ATOM 1724 O O . TYR A 1 217 ? -20.297 21.625 -1.327 1 98.56 217 TYR A O 1
ATOM 1732 N N . GLU A 1 218 ? -21.062 22.766 0.452 1 98.56 218 GLU A N 1
ATOM 1733 C CA . GLU A 1 218 ? -22.25 23.234 -0.264 1 98.56 218 GLU A CA 1
ATOM 1734 C C . GLU A 1 218 ? -21.859 24.141 -1.426 1 98.56 218 GLU A C 1
ATOM 1736 O O . GLU A 1 218 ? -22.406 24.016 -2.527 1 98.56 218 GLU A O 1
ATOM 1741 N N . ARG A 1 219 ? -21.016 25.078 -1.119 1 98.69 219 ARG A N 1
ATOM 1742 C CA . ARG A 1 219 ? -20.516 25.969 -2.16 1 98.69 219 ARG A CA 1
ATOM 1743 C C . ARG A 1 219 ? -19.812 25.203 -3.262 1 98.69 219 ARG A C 1
ATOM 1745 O O . ARG A 1 219 ? -19.984 25.5 -4.445 1 98.69 219 ARG A O 1
ATOM 1752 N N . LEU A 1 220 ? -19 24.219 -2.947 1 98.88 220 LEU A N 1
ATOM 1753 C CA . LEU A 1 220 ? -18.312 23.391 -3.928 1 98.88 220 LEU A CA 1
ATOM 1754 C C . LEU A 1 220 ? -19.312 22.609 -4.789 1 98.88 220 LEU A C 1
ATOM 1756 O O . LEU A 1 220 ? -19.125 22.484 -6 1 98.88 220 LEU A O 1
ATOM 1760 N N . ARG A 1 221 ? -20.359 22.094 -4.18 1 98.69 221 ARG A N 1
ATOM 1761 C CA . ARG A 1 221 ? -21.391 21.375 -4.918 1 98.69 221 ARG A CA 1
ATOM 1762 C C . ARG A 1 221 ? -22.047 22.281 -5.957 1 98.69 221 ARG A C 1
ATOM 1764 O O . ARG A 1 221 ? -22.266 21.875 -7.098 1 98.69 221 ARG A O 1
ATOM 1771 N N . LYS A 1 222 ? -22.344 23.5 -5.539 1 98.75 222 LYS A N 1
ATOM 1772 C CA . LYS A 1 222 ? -22.969 24.453 -6.453 1 98.75 222 LYS A CA 1
ATOM 1773 C C . LYS A 1 222 ? -22.062 24.734 -7.652 1 98.75 222 LYS A C 1
ATOM 1775 O O . LYS A 1 222 ? -22.531 24.797 -8.789 1 98.75 222 LYS A O 1
ATOM 1780 N N . ILE A 1 223 ? -20.812 24.875 -7.398 1 98.81 223 ILE A N 1
ATOM 1781 C CA . ILE A 1 223 ? -19.844 25.125 -8.461 1 98.81 223 ILE A CA 1
ATOM 1782 C C . ILE A 1 223 ? -19.797 23.938 -9.406 1 98.81 223 ILE A C 1
ATOM 1784 O O . ILE A 1 223 ? -19.859 24.094 -10.625 1 98.81 223 ILE A O 1
ATOM 1788 N N . CYS A 1 224 ? -19.719 22.734 -8.844 1 98.75 224 CYS A N 1
ATOM 1789 C CA . CYS A 1 224 ? -19.656 21.516 -9.656 1 98.75 224 CYS A CA 1
ATOM 1790 C C . CYS A 1 224 ? -20.906 21.359 -10.5 1 98.75 224 CYS A C 1
ATOM 1792 O O . CYS A 1 224 ? -20.844 21 -11.672 1 98.75 224 CYS A O 1
ATOM 1794 N N . ASP A 1 225 ? -22.094 21.656 -9.945 1 97.94 225 ASP A N 1
ATOM 1795 C CA . ASP A 1 225 ? -23.359 21.531 -10.664 1 97.94 225 ASP A CA 1
ATOM 1796 C C . ASP A 1 225 ? -23.422 22.5 -11.836 1 97.94 225 ASP A C 1
ATOM 1798 O O . ASP A 1 225 ? -23.984 22.188 -12.891 1 97.94 225 ASP A O 1
ATOM 1802 N N . SER A 1 226 ? -22.844 23.641 -11.656 1 98.38 226 SER A N 1
ATOM 1803 C CA . SER A 1 226 ? -22.938 24.672 -12.672 1 98.38 226 SER A CA 1
ATOM 1804 C C . SER A 1 226 ? -22.141 24.297 -13.922 1 98.38 226 SER A C 1
ATOM 1806 O O . SER A 1 226 ? -22.422 24.781 -15.016 1 98.38 226 SER A O 1
ATOM 1808 N N . ILE A 1 227 ? -21.188 23.406 -13.82 1 98.31 227 ILE A N 1
ATOM 1809 C CA . ILE A 1 227 ? -20.344 23.094 -14.977 1 98.31 227 ILE A CA 1
ATOM 1810 C C . ILE A 1 227 ? -20.375 21.594 -15.258 1 98.31 227 ILE A C 1
ATOM 1812 O O . ILE A 1 227 ? -19.734 21.125 -16.188 1 98.31 227 ILE A O 1
ATOM 1816 N N . GLY A 1 228 ? -21.109 20.812 -14.445 1 97.19 228 GLY A N 1
ATOM 1817 C CA . GLY A 1 228 ? -21.25 19.375 -14.648 1 97.19 228 GLY A CA 1
ATOM 1818 C C . GLY A 1 228 ? -20.047 18.594 -14.18 1 97.19 228 GLY A C 1
ATOM 1819 O O . GLY A 1 228 ? -19.703 17.562 -14.766 1 97.19 228 GLY A O 1
ATOM 1820 N N . ALA A 1 229 ? -19.328 19.062 -13.109 1 98.62 229 ALA A N 1
ATOM 1821 C CA . ALA A 1 229 ? -18.141 18.391 -12.594 1 98.62 229 ALA A CA 1
ATOM 1822 C C . ALA A 1 229 ? -18.516 17.406 -11.484 1 98.62 229 ALA A C 1
ATOM 1824 O O . ALA A 1 229 ? -19.547 17.547 -10.836 1 98.62 229 ALA A O 1
ATOM 1825 N N . THR A 1 230 ? -17.703 16.375 -11.281 1 98.69 230 THR A N 1
ATOM 1826 C CA . THR A 1 230 ? -17.781 15.461 -10.141 1 98.69 230 THR A CA 1
ATOM 1827 C C . THR A 1 230 ? -17.047 16.047 -8.93 1 98.69 230 THR A C 1
ATOM 1829 O O . THR A 1 230 ? -15.922 16.516 -9.055 1 98.69 230 THR A O 1
ATOM 1832 N N . LEU A 1 231 ? -17.719 16.047 -7.758 1 98.88 231 LEU A N 1
ATOM 1833 C CA . LEU A 1 231 ? -17.078 16.516 -6.531 1 98.88 231 LEU A CA 1
ATOM 1834 C C . LEU A 1 231 ? -16.469 15.352 -5.75 1 98.88 231 LEU A C 1
ATOM 1836 O O . LEU A 1 231 ? -17.203 14.461 -5.293 1 98.88 231 LEU A O 1
ATOM 1840 N N . VAL A 1 232 ? -15.172 15.32 -5.629 1 98.94 232 VAL A N 1
ATOM 1841 C CA . VAL A 1 232 ? -14.453 14.375 -4.785 1 98.94 232 VAL A CA 1
ATOM 1842 C C . VAL A 1 232 ? -13.961 15.07 -3.521 1 98.94 232 VAL A C 1
ATOM 1844 O O . VAL A 1 232 ? -13.25 16.078 -3.6 1 98.94 232 VAL A O 1
ATOM 1847 N N . VAL A 1 233 ? -14.336 14.562 -2.375 1 98.88 233 VAL A N 1
ATOM 1848 C CA . VAL A 1 233 ? -13.906 15.172 -1.119 1 98.88 233 VAL A CA 1
ATOM 1849 C C . VAL A 1 233 ? -12.93 14.242 -0.403 1 98.88 233 VAL A C 1
ATOM 1851 O O . VAL A 1 233 ? -13.234 13.062 -0.187 1 98.88 233 VAL A O 1
ATOM 1854 N N . ASP A 1 234 ? -11.758 14.734 -0.073 1 98.56 234 ASP A N 1
ATOM 1855 C CA . ASP A 1 234 ? -10.734 14.023 0.696 1 98.56 234 ASP A CA 1
ATOM 1856 C C . ASP A 1 234 ? -10.797 14.406 2.174 1 98.56 234 ASP A C 1
ATOM 1858 O O . ASP A 1 234 ? -10.469 15.539 2.543 1 98.56 234 ASP A O 1
ATOM 1862 N N . LEU A 1 235 ? -11.102 13.422 3.008 1 98.38 235 LEU A N 1
ATOM 1863 C CA . LEU A 1 235 ? -11.227 13.648 4.441 1 98.38 235 LEU A CA 1
ATOM 1864 C C . LEU A 1 235 ? -9.953 13.227 5.168 1 98.38 235 LEU A C 1
ATOM 1866 O O . LEU A 1 235 ? -9.969 13.016 6.383 1 98.38 235 LEU A O 1
ATOM 1870 N N . GLY A 1 236 ? -8.906 13.07 4.523 1 96.44 236 GLY A N 1
ATOM 1871 C CA . GLY A 1 236 ? -7.672 12.508 5.047 1 96.44 236 GLY A CA 1
ATOM 1872 C C . GLY A 1 236 ? -7.324 13.039 6.426 1 96.44 236 GLY A C 1
ATOM 1873 O O . GLY A 1 236 ? -7.012 12.258 7.332 1 96.44 236 GLY A O 1
ATOM 1874 N N . GLN A 1 237 ? -7.453 14.336 6.664 1 96.31 237 GLN A N 1
ATOM 1875 C CA . GLN A 1 237 ? -7.02 14.977 7.898 1 96.31 237 GLN A CA 1
ATOM 1876 C C . GLN A 1 237 ? -8.156 15.039 8.914 1 96.31 237 GLN A C 1
ATOM 1878 O O . GLN A 1 237 ? -7.914 15.117 10.117 1 96.31 237 GLN A O 1
ATOM 1883 N N . VAL A 1 238 ? -9.438 14.945 8.461 1 98.12 238 VAL A N 1
ATOM 1884 C CA . VAL A 1 238 ? -10.5 15.391 9.359 1 98.12 238 VAL A CA 1
ATOM 1885 C C . VAL A 1 238 ? -11.57 14.312 9.469 1 98.12 238 VAL A C 1
ATOM 1887 O O . VAL A 1 238 ? -12.672 14.57 9.969 1 98.12 238 VAL A O 1
ATOM 1890 N N . SER A 1 239 ? -11.312 13.117 9.031 1 98.12 239 SER A N 1
ATOM 1891 C CA . SER A 1 239 ? -12.312 12.055 8.969 1 98.12 239 SER A CA 1
ATOM 1892 C C . SER A 1 239 ? -12.922 11.789 10.336 1 98.12 239 SER A C 1
ATOM 1894 O O . SER A 1 239 ? -14.133 11.578 10.453 1 98.12 239 SER A O 1
ATOM 1896 N N . GLY A 1 240 ? -12.094 11.781 11.359 1 98.25 240 GLY A N 1
ATOM 1897 C CA . GLY A 1 240 ? -12.625 11.578 12.703 1 98.25 240 GLY A CA 1
ATOM 1898 C C . GLY A 1 240 ? -13.555 12.688 13.148 1 98.25 240 GLY A C 1
ATOM 1899 O O . GLY A 1 240 ? -14.578 12.43 13.781 1 98.25 240 GLY A O 1
ATOM 1900 N N . LEU A 1 241 ? -13.258 13.898 12.82 1 98.56 241 LEU A N 1
ATOM 1901 C CA . LEU A 1 241 ? -14.062 15.062 13.18 1 98.56 241 LEU A CA 1
ATOM 1902 C C . LEU A 1 241 ? -15.391 15.062 12.422 1 98.56 241 LEU A C 1
ATOM 1904 O O . LEU A 1 241 ? -16.422 15.453 12.969 1 98.56 241 LEU A O 1
ATOM 1908 N N . VAL A 1 242 ? -15.352 14.609 11.188 1 98.5 242 VAL A N 1
ATOM 1909 C CA . VAL A 1 242 ? -16.562 14.492 10.391 1 98.5 242 VAL A CA 1
ATOM 1910 C C . VAL A 1 242 ? -17.438 13.359 10.922 1 98.5 242 VAL A C 1
ATOM 1912 O O . VAL A 1 242 ? -18.641 13.508 11.07 1 98.5 242 VAL A O 1
ATOM 1915 N N . ALA A 1 243 ? -16.781 12.234 11.258 1 98.38 243 ALA A N 1
ATOM 1916 C CA . ALA A 1 243 ? -17.5 11.062 11.75 1 98.38 243 ALA A CA 1
ATOM 1917 C C . ALA A 1 243 ? -18.234 11.367 13.047 1 98.38 243 ALA A C 1
ATOM 1919 O O . ALA A 1 243 ? -19.297 10.789 13.328 1 98.38 243 ALA A O 1
ATOM 1920 N N . THR A 1 244 ? -17.75 12.297 13.828 1 97.81 244 THR A N 1
ATOM 1921 C CA . THR A 1 244 ? -18.328 12.625 15.125 1 97.81 244 THR A CA 1
ATOM 1922 C C . THR A 1 244 ? -19.188 13.891 15.031 1 97.81 244 THR A C 1
ATOM 1924 O O . THR A 1 244 ? -19.578 14.453 16.047 1 97.81 244 THR A O 1
ATOM 1927 N N . LYS A 1 245 ? -19.391 14.43 13.859 1 97.12 245 LYS A N 1
ATOM 1928 C CA . LYS A 1 245 ? -20.297 15.523 13.531 1 97.12 245 LYS A CA 1
ATOM 1929 C C . LYS A 1 245 ? -19.797 16.844 14.102 1 97.12 245 LYS A C 1
ATOM 1931 O O . LYS A 1 245 ? -20.594 17.75 14.391 1 97.12 245 LYS A O 1
ATOM 1936 N N . ILE A 1 246 ? -18.547 16.906 14.312 1 97.62 246 ILE A N 1
ATOM 1937 C CA . ILE A 1 246 ? -17.922 18.156 14.742 1 97.62 246 ILE A CA 1
ATOM 1938 C C . ILE A 1 246 ? -17.719 19.078 13.539 1 97.62 246 ILE A C 1
ATOM 1940 O O . ILE A 1 246 ? -17.891 20.297 13.641 1 97.62 246 ILE A O 1
ATOM 1944 N N . LEU A 1 247 ? -17.359 18.5 12.43 1 97.88 247 LEU A N 1
ATOM 1945 C CA . LEU A 1 247 ? -17.219 19.234 11.172 1 97.88 247 LEU A CA 1
ATOM 1946 C C . LEU A 1 247 ? -18.359 18.891 10.227 1 97.88 247 LEU A C 1
ATOM 1948 O O . LEU A 1 247 ? -19.047 17.891 10.406 1 97.88 247 LEU A O 1
ATOM 1952 N N . PRO A 1 248 ? -18.547 19.781 9.211 1 96.75 248 PRO A N 1
ATOM 1953 C CA . PRO A 1 248 ? -19.656 19.547 8.281 1 96.75 248 PRO A CA 1
ATOM 1954 C C . PRO A 1 248 ? -19.547 18.203 7.559 1 96.75 248 PRO A C 1
ATOM 1956 O O . PRO A 1 248 ? -18.438 17.734 7.277 1 96.75 248 PRO A O 1
ATOM 1959 N N . ASP A 1 249 ? -20.734 17.688 7.215 1 96.81 249 ASP A N 1
ATOM 1960 C CA . ASP A 1 249 ? -20.859 16.406 6.52 1 96.81 249 ASP A CA 1
ATOM 1961 C C . ASP A 1 249 ? -20.703 16.594 5.012 1 96.81 249 ASP A C 1
ATOM 1963 O O . ASP A 1 249 ? -21.562 17.203 4.363 1 96.81 249 ASP A O 1
ATOM 1967 N N . PRO A 1 250 ? -19.688 16.047 4.469 1 98.25 250 PRO A N 1
ATOM 1968 C CA . PRO A 1 250 ? -19.531 16.188 3.023 1 98.25 250 PRO A CA 1
ATOM 1969 C C . PRO A 1 250 ? -20.422 15.25 2.227 1 98.25 250 PRO A C 1
ATOM 1971 O O . PRO A 1 250 ? -20.625 15.453 1.025 1 98.25 250 PRO A O 1
ATOM 1974 N N . PHE A 1 251 ? -20.984 14.203 2.82 1 98.31 251 PHE A N 1
ATOM 1975 C CA . PHE A 1 251 ? -21.672 13.133 2.111 1 98.31 251 PHE A CA 1
ATOM 1976 C C . PHE A 1 251 ? -22.969 13.641 1.496 1 98.31 251 PHE A C 1
ATOM 1978 O O . PHE A 1 251 ? -23.5 13.031 0.564 1 98.31 251 PHE A O 1
ATOM 1985 N N . LYS A 1 252 ? -23.422 14.75 1.921 1 95.81 252 LYS A N 1
ATOM 1986 C CA . LYS A 1 252 ? -24.609 15.375 1.344 1 95.81 252 LYS A CA 1
ATOM 1987 C C . LYS A 1 252 ? -24.297 16.016 -0.001 1 95.81 252 LYS A C 1
ATOM 1989 O O . LYS A 1 252 ? -25.188 16.219 -0.826 1 95.81 252 LYS A O 1
ATOM 1994 N N . TYR A 1 253 ? -23.062 16.297 -0.199 1 98.19 253 TYR A N 1
ATOM 1995 C CA . TYR A 1 253 ? -22.688 17.141 -1.329 1 98.19 253 TYR A CA 1
ATOM 1996 C C . TYR A 1 253 ? -21.781 16.406 -2.291 1 98.19 253 TYR A C 1
ATOM 1998 O O . TYR A 1 253 ? -21.859 16.578 -3.508 1 98.19 253 TYR A O 1
ATOM 2006 N N . ALA A 1 254 ? -20.938 15.523 -1.804 1 98.69 254 ALA A N 1
ATOM 2007 C CA . ALA A 1 254 ? -19.859 14.891 -2.568 1 98.69 254 ALA A CA 1
ATOM 2008 C C . ALA A 1 254 ? -20.391 13.727 -3.398 1 98.69 254 ALA A C 1
ATOM 2010 O O . ALA A 1 254 ? -21.438 13.141 -3.068 1 98.69 254 ALA A O 1
ATOM 2011 N N . ASP A 1 255 ? -19.719 13.406 -4.48 1 98.69 255 ASP A N 1
ATOM 2012 C CA . ASP A 1 255 ? -19.984 12.203 -5.266 1 98.69 255 ASP A CA 1
ATOM 2013 C C . ASP A 1 255 ? -19.109 11.039 -4.801 1 98.69 255 ASP A C 1
ATOM 2015 O O . ASP A 1 255 ? -19.531 9.883 -4.852 1 98.69 255 ASP A O 1
ATOM 2019 N N . ILE A 1 256 ? -17.938 11.352 -4.457 1 98.88 256 ILE A N 1
ATOM 2020 C CA . ILE A 1 256 ? -16.953 10.422 -3.932 1 98.88 256 ILE A CA 1
ATOM 2021 C C . ILE A 1 256 ? -16.266 11.039 -2.707 1 98.88 256 ILE A C 1
ATOM 2023 O O . ILE A 1 256 ? -15.984 12.234 -2.684 1 98.88 256 ILE A O 1
ATOM 2027 N N . VAL A 1 257 ? -16.047 10.258 -1.678 1 98.94 257 VAL A N 1
ATOM 2028 C CA . VAL A 1 257 ? 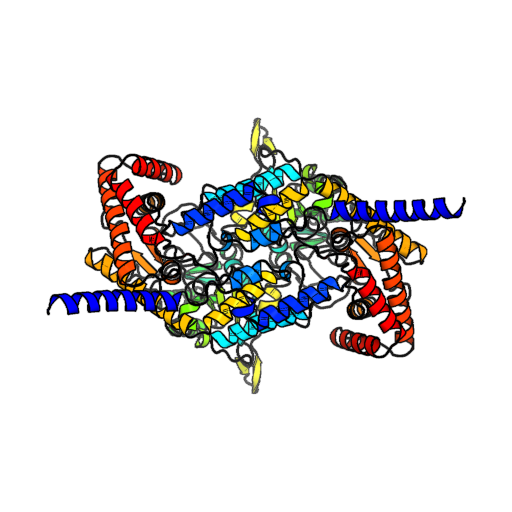-15.312 10.68 -0.485 1 98.94 257 VAL A CA 1
ATOM 2029 C C . VAL A 1 257 ? -14.188 9.703 -0.19 1 98.94 257 VAL A C 1
ATOM 2031 O O . VAL A 1 257 ? -14.391 8.484 -0.207 1 98.94 257 VAL A O 1
ATOM 2034 N N . THR A 1 258 ? -13 10.156 -0.026 1 98.81 258 THR A N 1
ATOM 2035 C CA . THR A 1 258 ? -11.859 9.336 0.358 1 98.81 258 THR A CA 1
ATOM 2036 C C . THR A 1 258 ? -11.359 9.727 1.746 1 98.81 258 THR A C 1
ATOM 2038 O O . THR A 1 258 ? -11.633 10.828 2.225 1 98.81 258 THR A O 1
ATOM 2041 N N . SER A 1 259 ? -10.664 8.812 2.395 1 98.44 259 SER A N 1
ATOM 2042 C CA . SER A 1 259 ? -10.109 9.117 3.709 1 98.44 259 SER A CA 1
ATOM 2043 C C . SER A 1 259 ? -8.898 8.25 4.016 1 98.44 259 SER A C 1
ATOM 2045 O O . SER A 1 259 ? -8.875 7.062 3.676 1 98.44 259 SER A O 1
ATOM 2047 N N . ALA A 1 260 ? -7.941 8.875 4.648 1 97 260 ALA A N 1
ATOM 2048 C CA . ALA A 1 260 ? -6.914 8.086 5.332 1 97 260 ALA A CA 1
ATOM 2049 C C . ALA A 1 260 ? -7.457 7.492 6.629 1 97 260 ALA A C 1
ATOM 2051 O O . ALA A 1 260 ? -8.414 8.016 7.211 1 97 260 ALA A O 1
ATOM 2052 N N . THR A 1 261 ? -6.828 6.465 7.094 1 97.44 261 THR A N 1
ATOM 2053 C CA . THR A 1 261 ? -7.375 5.801 8.273 1 97.44 261 THR A CA 1
ATOM 2054 C C . THR A 1 261 ? -6.445 5.977 9.469 1 97.44 261 THR A C 1
ATOM 2056 O O . THR A 1 261 ? -6.844 5.723 10.609 1 97.44 261 THR A O 1
ATOM 2059 N N . HIS A 1 262 ? -5.238 6.52 9.305 1 95.31 262 HIS A N 1
ATOM 2060 C CA . HIS A 1 262 ? -4.25 6.473 10.375 1 95.31 262 HIS A CA 1
ATOM 2061 C C . HIS A 1 262 ? -4.109 7.832 11.055 1 95.31 262 HIS A C 1
ATOM 2063 O O . HIS A 1 262 ? -3.342 7.98 12.008 1 95.31 262 HIS A O 1
ATOM 2069 N N . LYS A 1 263 ? -4.715 8.859 10.57 1 95.69 263 LYS A N 1
ATOM 2070 C CA . LYS A 1 263 ? -4.586 10.195 11.141 1 95.69 263 LYS A CA 1
ATOM 2071 C C . LYS A 1 263 ? -5.652 10.445 12.211 1 95.69 263 LYS A C 1
ATOM 2073 O O . LYS A 1 263 ? -5.551 9.93 13.328 1 95.69 263 LYS A O 1
ATOM 2078 N N . SER A 1 264 ? -6.816 10.984 11.805 1 97 264 SER A N 1
ATOM 2079 C CA . SER A 1 264 ? -7.84 11.359 12.773 1 97 264 SER A CA 1
ATOM 2080 C C . SER A 1 264 ? -8.656 10.148 13.219 1 97 264 SER A C 1
ATOM 2082 O O . SER A 1 264 ? -9.266 10.164 14.289 1 97 264 SER A O 1
ATOM 2084 N N . LEU A 1 265 ? -8.594 8.992 12.469 1 97.44 265 LEU A N 1
ATOM 2085 C CA . LEU A 1 265 ? -9.367 7.801 12.805 1 97.44 265 LEU A CA 1
ATOM 2086 C C . LEU A 1 265 ? -8.555 6.859 13.688 1 97.44 265 LEU A C 1
ATOM 2088 O O . LEU A 1 265 ? -9.086 5.871 14.195 1 97.44 265 LEU A O 1
ATOM 2092 N N . ARG A 1 266 ? -7.316 7.055 13.859 1 96.31 266 ARG A N 1
ATOM 2093 C CA . ARG A 1 266 ? -6.418 6.324 14.75 1 96.31 266 ARG A CA 1
ATOM 2094 C C . ARG A 1 266 ? -6.273 4.871 14.305 1 96.31 266 ARG A C 1
ATOM 2096 O O . ARG A 1 266 ? -6.121 3.975 15.141 1 96.31 266 ARG A O 1
ATOM 2103 N N . GLY A 1 267 ? -6.527 4.602 13.078 1 96.69 267 GLY A N 1
ATOM 2104 C CA . GLY A 1 267 ? -6.289 3.268 12.547 1 96.69 267 GLY A CA 1
ATOM 2105 C C . GLY A 1 267 ? -4.895 3.096 11.977 1 96.69 267 GLY A C 1
ATOM 2106 O O . GLY A 1 267 ? -4.039 3.969 12.133 1 96.69 267 GLY A O 1
ATOM 2107 N N . PRO A 1 268 ? -4.656 1.904 11.43 1 96.12 268 PRO A N 1
ATOM 2108 C CA . PRO A 1 268 ? -3.402 1.723 10.695 1 96.12 268 PRO A CA 1
ATOM 2109 C C . PRO A 1 268 ? -3.402 2.439 9.344 1 96.12 268 PRO A C 1
ATOM 2111 O O . PRO A 1 268 ? -4.414 3.025 8.953 1 96.12 268 PRO A O 1
ATOM 2114 N N . ARG A 1 269 ? -2.271 2.449 8.695 1 95.44 269 ARG A N 1
ATOM 2115 C CA . ARG A 1 269 ? -2.152 3.09 7.387 1 95.44 269 ARG A CA 1
ATOM 2116 C C . ARG A 1 269 ? -3.027 2.393 6.352 1 95.44 269 ARG A C 1
ATOM 2118 O O . ARG A 1 269 ? -2.902 1.184 6.141 1 95.44 269 ARG A O 1
ATOM 2125 N N . GLY A 1 270 ? -3.924 2.982 5.77 1 96.12 270 GLY A N 1
ATOM 2126 C CA . GLY A 1 270 ? -4.895 2.523 4.789 1 96.12 270 GLY A CA 1
ATOM 2127 C C . GLY A 1 270 ? -5.781 3.633 4.262 1 96.12 270 GLY A C 1
ATOM 2128 O O . GLY A 1 270 ? -5.48 4.816 4.445 1 96.12 270 GLY A O 1
ATOM 2129 N N . ALA A 1 271 ? -6.809 3.254 3.57 1 98.25 271 ALA A N 1
ATOM 2130 C CA . ALA A 1 271 ? -7.695 4.266 2.998 1 98.25 271 ALA A CA 1
ATOM 2131 C C . ALA A 1 271 ? -9.109 3.723 2.838 1 98.25 271 ALA A C 1
ATOM 2133 O O . ALA A 1 271 ? -9.32 2.508 2.803 1 98.25 271 ALA A O 1
ATOM 2134 N N . LEU A 1 272 ? -10.016 4.578 2.832 1 98.81 272 LEU A N 1
ATOM 2135 C CA . LEU A 1 272 ? -11.422 4.332 2.539 1 98.81 272 LEU A CA 1
ATOM 2136 C C . LEU A 1 272 ? -11.875 5.121 1.313 1 98.81 272 LEU A C 1
ATOM 2138 O O . LEU A 1 272 ? -11.492 6.281 1.144 1 98.81 272 LEU A O 1
ATOM 2142 N N . VAL A 1 273 ? -12.594 4.488 0.422 1 98.88 273 VAL A N 1
ATOM 2143 C CA . VAL A 1 273 ? -13.172 5.172 -0.731 1 98.88 273 VAL A CA 1
ATOM 2144 C C . VAL A 1 273 ? -14.68 4.953 -0.758 1 98.88 273 VAL A C 1
ATOM 2146 O O . VAL A 1 273 ? -15.148 3.85 -1.044 1 98.88 273 VAL A O 1
ATOM 2149 N N . PHE A 1 274 ? -15.414 6.008 -0.449 1 98.94 274 PHE A N 1
ATOM 2150 C CA . PHE A 1 274 ? -16.875 6 -0.549 1 98.94 274 PHE A CA 1
ATOM 2151 C C . PHE A 1 274 ? -17.312 6.539 -1.902 1 98.94 274 PHE A C 1
ATOM 2153 O O . PHE A 1 274 ? -16.719 7.48 -2.432 1 98.94 274 PHE A O 1
ATOM 2160 N N . TYR A 1 275 ? -18.344 5.953 -2.457 1 98.88 275 TYR A N 1
ATOM 2161 C CA . TYR A 1 275 ? -18.891 6.449 -3.713 1 98.88 275 TYR A CA 1
ATOM 2162 C C . TYR A 1 275 ? -20.422 6.352 -3.721 1 98.88 275 TYR A C 1
ATOM 2164 O O . TYR A 1 275 ? -20.984 5.406 -3.168 1 98.88 275 TYR A O 1
ATOM 2172 N N . LYS A 1 276 ? -21.078 7.297 -4.324 1 98.25 276 LYS A N 1
ATOM 2173 C CA . LYS A 1 276 ? -22.531 7.25 -4.492 1 98.25 276 LYS A CA 1
ATOM 2174 C C . LYS A 1 276 ? -22.938 6.105 -5.414 1 98.25 276 LYS A C 1
ATOM 2176 O O . LYS A 1 276 ? -22.25 5.809 -6.391 1 98.25 276 LYS A O 1
ATOM 2181 N N . GLN A 1 277 ? -24.016 5.5 -5.035 1 97.31 277 GLN A N 1
ATOM 2182 C CA . GLN A 1 277 ? -24.594 4.461 -5.871 1 97.31 277 GLN A CA 1
ATOM 2183 C C . GLN A 1 277 ? -26.125 4.527 -5.855 1 97.31 277 GLN A C 1
ATOM 2185 O O . GLN A 1 277 ? -26.703 5.344 -5.133 1 97.31 277 GLN A O 1
ATOM 2190 N N . GLY A 1 278 ? -26.75 3.801 -6.695 1 94.88 278 GLY A N 1
ATOM 2191 C CA . GLY A 1 278 ? -28.203 3.85 -6.82 1 94.88 278 GLY A CA 1
ATOM 2192 C C . GLY A 1 278 ? -28.672 4.824 -7.879 1 94.88 278 GLY A C 1
ATOM 2193 O O . GLY A 1 278 ? -28.031 4.988 -8.914 1 94.88 278 GLY A O 1
ATOM 2194 N N . VAL A 1 279 ? -29.859 5.438 -7.648 1 92.81 279 VAL A N 1
ATOM 2195 C CA . VAL A 1 279 ? -30.516 6.262 -8.664 1 92.81 279 VAL A CA 1
ATOM 2196 C C . VAL A 1 279 ? -29.953 7.68 -8.617 1 92.81 279 VAL A C 1
ATOM 2198 O O . VAL A 1 279 ? -29.984 8.328 -7.566 1 92.81 279 VAL A O 1
ATOM 2201 N N . LYS A 1 280 ? -29.422 8.086 -9.664 1 90 280 LYS A N 1
ATOM 2202 C CA . LYS A 1 280 ? -28.906 9.438 -9.828 1 90 280 LYS A CA 1
ATOM 2203 C C . LYS A 1 280 ? -30 10.414 -10.234 1 90 280 LYS A C 1
ATOM 2205 O O . LYS A 1 280 ? -29.984 11.578 -9.844 1 90 280 LYS A O 1
ATOM 2210 N N . GLY A 1 281 ? -30.891 9.844 -11.133 1 90.31 281 GLY A N 1
ATOM 2211 C CA . GLY A 1 281 ? -32 10.617 -11.672 1 90.31 281 GLY A CA 1
ATOM 2212 C C . GLY A 1 281 ? -32.844 9.844 -12.664 1 90.31 281 GLY A C 1
ATOM 2213 O O . GLY A 1 281 ? -32.875 8.609 -12.625 1 90.31 281 GLY A O 1
ATOM 2214 N N . VAL A 1 282 ? -33.688 10.594 -13.344 1 91.31 282 VAL A N 1
ATOM 2215 C CA . VAL A 1 282 ? -34.531 10 -14.367 1 91.31 282 VAL A CA 1
ATOM 2216 C C . VAL A 1 282 ? -34.344 10.727 -15.695 1 91.31 282 VAL A C 1
ATOM 2218 O O . VAL A 1 282 ? -34.125 11.945 -15.719 1 91.31 282 VAL A O 1
ATOM 2221 N N . ASP A 1 283 ? -34.281 9.891 -16.656 1 91 283 ASP A N 1
ATOM 2222 C CA . ASP A 1 283 ? -34.156 10.523 -17.953 1 91 283 ASP A CA 1
ATOM 2223 C C . ASP A 1 283 ? -35.469 11.133 -18.422 1 91 283 ASP A C 1
ATOM 2225 O O . ASP A 1 283 ? -36.438 11.125 -17.688 1 91 283 ASP A O 1
ATOM 2229 N N . LYS A 1 284 ? -35.5 11.758 -19.594 1 89.81 284 LYS A N 1
ATOM 2230 C CA . LYS A 1 284 ? -36.656 12.438 -20.141 1 89.81 284 LYS A CA 1
ATOM 2231 C C . LYS A 1 284 ? -37.812 11.469 -20.344 1 89.81 284 LYS A C 1
ATOM 2233 O O . LYS A 1 284 ? -38.969 11.875 -20.344 1 89.81 284 LYS A O 1
ATOM 2238 N N . LYS A 1 285 ? -37.562 10.172 -20.438 1 92.88 285 LYS A N 1
ATOM 2239 C CA . LYS A 1 285 ? -38.562 9.133 -20.703 1 92.88 285 LYS A CA 1
ATOM 2240 C C . LYS A 1 285 ? -39.031 8.477 -19.406 1 92.88 285 LYS A C 1
ATOM 2242 O O . LYS A 1 285 ? -39.875 7.578 -19.422 1 92.88 285 LYS A O 1
ATOM 2247 N N . GLY A 1 286 ? -38.312 8.891 -18.359 1 91.94 286 GLY A N 1
ATOM 2248 C CA . GLY A 1 286 ? -38.75 8.398 -17.047 1 91.94 286 GLY A CA 1
ATOM 2249 C C . GLY A 1 286 ? -37.938 7.199 -16.578 1 91.94 286 GLY A C 1
ATOM 2250 O O . GLY A 1 286 ? -38.219 6.637 -15.523 1 91.94 286 GLY A O 1
ATOM 2251 N N . ASN A 1 287 ? -36.969 6.809 -17.344 1 93.5 287 ASN A N 1
ATOM 2252 C CA . ASN A 1 287 ? -36.125 5.695 -16.938 1 93.5 287 ASN A CA 1
ATOM 2253 C C . ASN A 1 287 ? -35.094 6.137 -15.906 1 93.5 287 ASN A C 1
ATOM 2255 O O . ASN A 1 287 ? -34.562 7.238 -16 1 93.5 287 ASN A O 1
ATOM 2259 N N . GLU A 1 288 ? -34.812 5.297 -15.008 1 93.25 288 GLU A N 1
ATOM 2260 C CA . GLU A 1 288 ? -33.812 5.586 -13.961 1 93.25 288 GLU A CA 1
ATOM 2261 C C . GLU A 1 288 ? -32.406 5.625 -14.523 1 93.25 288 GLU A C 1
ATOM 2263 O O . GLU A 1 288 ? -32.031 4.781 -15.344 1 93.25 288 GLU A O 1
ATOM 2268 N N . ILE A 1 289 ? -31.75 6.699 -14.188 1 93.19 289 ILE A N 1
ATOM 2269 C CA . ILE A 1 289 ? -30.312 6.797 -14.414 1 93.19 289 ILE A CA 1
ATOM 2270 C C . ILE A 1 289 ? -29.562 6.473 -13.125 1 93.19 289 ILE A C 1
ATOM 2272 O O . ILE A 1 289 ? -29.828 7.078 -12.086 1 93.19 289 ILE A O 1
ATOM 2276 N N . LYS A 1 290 ? -28.625 5.512 -13.195 1 94.75 290 LYS A N 1
ATOM 2277 C CA . LYS A 1 290 ? -27.906 5.074 -12.008 1 94.75 290 LYS A CA 1
ATOM 2278 C C . LYS A 1 290 ? -26.469 5.605 -12.008 1 94.75 290 LYS A C 1
ATOM 2280 O O . LYS A 1 290 ? -25.891 5.836 -13.07 1 94.75 290 LYS A O 1
ATOM 2285 N N . TYR A 1 291 ? -25.984 5.91 -10.812 1 96.06 291 TYR A N 1
ATOM 2286 C CA . TYR A 1 291 ? -24.547 6.172 -10.703 1 96.06 291 TYR A CA 1
ATOM 2287 C C . TYR A 1 291 ? -23.734 4.98 -11.195 1 96.06 291 TYR A C 1
ATOM 2289 O O . TYR A 1 291 ? -24.141 3.828 -11.008 1 96.06 291 TYR A O 1
ATOM 2297 N N . ASP A 1 292 ? -22.609 5.207 -11.797 1 96.44 292 ASP A N 1
ATOM 2298 C CA . ASP A 1 292 ? -21.766 4.109 -12.258 1 96.44 292 ASP A CA 1
ATOM 2299 C C . ASP A 1 292 ? -20.406 4.145 -11.57 1 96.44 292 ASP A C 1
ATOM 2301 O O . ASP A 1 292 ? -19.438 3.584 -12.078 1 96.44 292 ASP A O 1
ATOM 2305 N N . PHE A 1 293 ? -20.344 4.875 -10.422 1 98.12 293 PHE A N 1
ATOM 2306 C CA . PHE A 1 293 ? -19.078 5.074 -9.719 1 98.12 293 PHE A CA 1
ATOM 2307 C C . PHE A 1 293 ? -18.547 3.748 -9.195 1 98.12 293 PHE A C 1
ATOM 2309 O O . PHE A 1 293 ? -17.328 3.529 -9.172 1 98.12 293 PHE A O 1
ATOM 2316 N N . LYS A 1 294 ? -19.406 2.857 -8.766 1 97.5 294 LYS A N 1
ATOM 2317 C CA . LYS A 1 294 ? -18.984 1.601 -8.164 1 97.5 294 LYS A CA 1
ATOM 2318 C C . LYS A 1 294 ? -18.047 0.832 -9.094 1 97.5 294 LYS A C 1
ATOM 2320 O O . LYS A 1 294 ? -16.906 0.528 -8.727 1 97.5 294 LYS A O 1
ATOM 2325 N N . ASN A 1 295 ? -18.5 0.577 -10.289 1 95.38 295 ASN A N 1
ATOM 2326 C CA . ASN A 1 295 ? -17.719 -0.2 -11.234 1 95.38 295 ASN A CA 1
ATOM 2327 C C . ASN A 1 295 ? -16.422 0.519 -11.617 1 95.38 295 ASN A C 1
ATOM 2329 O O . ASN A 1 295 ? -15.367 -0.106 -11.719 1 95.38 295 ASN A O 1
ATOM 2333 N N . LYS A 1 296 ? -16.5 1.832 -11.781 1 96.56 296 LYS A N 1
ATOM 2334 C CA . LYS A 1 296 ? -15.344 2.629 -12.164 1 96.56 296 LYS A CA 1
ATOM 2335 C C . LYS A 1 296 ? -14.266 2.586 -11.086 1 96.56 296 LYS A C 1
ATOM 2337 O O . LYS A 1 296 ? -13.086 2.355 -11.383 1 96.56 296 LYS A O 1
ATOM 2342 N N . ILE A 1 297 ? -14.703 2.754 -9.836 1 97.5 297 ILE A N 1
ATOM 2343 C CA . ILE A 1 297 ? -13.766 2.848 -8.727 1 97.5 297 ILE A CA 1
ATOM 2344 C C . ILE A 1 297 ? -13.203 1.465 -8.406 1 97.5 297 ILE A C 1
ATOM 2346 O O . ILE A 1 297 ? -11.992 1.304 -8.234 1 97.5 297 ILE A O 1
ATOM 2350 N N . GLU A 1 298 ? -14.023 0.486 -8.32 1 95.94 298 GLU A N 1
ATOM 2351 C CA . GLU A 1 298 ? -13.586 -0.864 -7.988 1 95.94 298 GLU A CA 1
ATOM 2352 C C . GLU A 1 298 ? -12.625 -1.407 -9.039 1 95.94 298 GLU A C 1
ATOM 2354 O O . GLU A 1 298 ? -11.609 -2.027 -8.703 1 95.94 298 GLU A O 1
ATOM 2359 N N . ASN A 1 299 ? -12.883 -1.125 -10.305 1 93.81 299 ASN A N 1
ATOM 2360 C CA . ASN A 1 299 ? -12.008 -1.596 -11.375 1 93.81 299 ASN A CA 1
ATOM 2361 C C . ASN A 1 299 ? -10.688 -0.834 -11.398 1 93.81 299 ASN A C 1
ATOM 2363 O O . ASN A 1 299 ? -9.648 -1.396 -11.742 1 93.81 299 ASN A O 1
ATOM 2367 N N . ALA A 1 300 ? -10.758 0.445 -11.031 1 95.81 300 ALA A N 1
ATOM 2368 C CA . ALA A 1 300 ? -9.531 1.242 -10.992 1 95.81 300 ALA A CA 1
ATOM 2369 C C . ALA A 1 300 ? -8.602 0.765 -9.883 1 95.81 300 ALA A C 1
ATOM 2371 O O . ALA A 1 300 ? -7.379 0.809 -10.031 1 95.81 300 ALA A O 1
ATOM 2372 N N . ILE A 1 301 ? -9.234 0.351 -8.773 1 96.19 301 ILE A N 1
ATOM 2373 C CA . ILE A 1 301 ? -8.438 -0.16 -7.664 1 96.19 301 ILE A CA 1
ATOM 2374 C C . ILE A 1 301 ? -7.883 -1.54 -8.016 1 96.19 301 ILE A C 1
ATOM 2376 O O . ILE A 1 301 ? -6.668 -1.728 -8.102 1 96.19 301 ILE A O 1
ATOM 2380 N N . PHE A 1 302 ? -8.672 -2.445 -8.312 1 93.31 302 PHE A N 1
ATOM 2381 C CA . PHE A 1 302 ? -8.305 -3.754 -8.836 1 93.31 302 PHE A CA 1
ATOM 2382 C C . PHE A 1 302 ? -9.219 -4.156 -9.984 1 93.31 302 PHE A C 1
ATOM 2384 O O . PHE A 1 302 ? -10.445 -4.109 -9.852 1 93.31 302 PHE A O 1
ATOM 2391 N N . PRO A 1 303 ? -8.68 -4.441 -11.023 1 91.19 303 PRO A N 1
ATOM 2392 C CA . PRO A 1 303 ? -7.297 -4.812 -11.344 1 91.19 303 PRO A CA 1
ATOM 2393 C C . PRO A 1 303 ? -6.477 -3.639 -11.875 1 91.19 303 PRO A C 1
ATOM 2395 O O . PRO A 1 303 ? -5.324 -3.816 -12.281 1 91.19 303 PRO A O 1
ATOM 2398 N N . GLY A 1 304 ? -6.938 -2.504 -11.812 1 91.62 304 GLY A N 1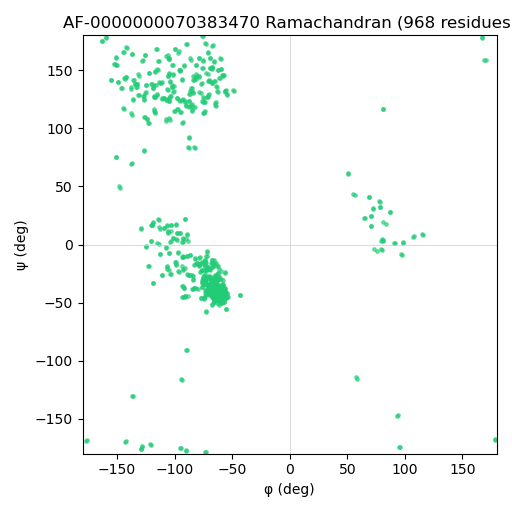
ATOM 2399 C CA . GLY A 1 304 ? -6.34 -1.367 -12.492 1 91.62 304 GLY A CA 1
ATOM 2400 C C . GLY A 1 304 ? -4.988 -0.975 -11.93 1 91.62 304 GLY A C 1
ATOM 2401 O O . GLY A 1 304 ? -3.994 -0.937 -12.656 1 91.62 304 GLY A O 1
ATOM 2402 N N . SER A 1 305 ? -5 -0.79 -10.602 1 92.88 305 SER A N 1
ATOM 2403 C CA . SER A 1 305 ? -3.832 -0.095 -10.07 1 92.88 305 SER A CA 1
ATOM 2404 C C . SER A 1 305 ? -3.123 -0.931 -9.008 1 92.88 305 SER A C 1
ATOM 2406 O O . SER A 1 305 ? -1.974 -0.654 -8.664 1 92.88 305 SER A O 1
ATOM 2408 N N . GLN A 1 306 ? -3.801 -1.906 -8.469 1 93.88 306 GLN A N 1
ATOM 2409 C CA . GLN A 1 306 ? -3.211 -2.75 -7.43 1 93.88 306 GLN A CA 1
ATOM 2410 C C . GLN A 1 306 ? -3.547 -4.219 -7.66 1 93.88 306 GLN A C 1
ATOM 2412 O O . GLN A 1 306 ? -4.355 -4.547 -8.531 1 93.88 306 GLN A O 1
ATOM 2417 N N . GLY A 1 307 ? -2.811 -5.047 -6.984 1 91.19 307 GLY A N 1
ATOM 2418 C CA . GLY A 1 307 ? -3.15 -6.457 -6.91 1 91.19 307 GLY A CA 1
ATOM 2419 C C . GLY A 1 307 ? -3.975 -6.812 -5.688 1 91.19 307 GLY A C 1
ATOM 2420 O O . GLY A 1 307 ? -5.051 -6.254 -5.473 1 91.19 307 GLY A O 1
ATOM 2421 N N . GLY A 1 308 ? -3.441 -7.582 -4.855 1 90.5 308 GLY A N 1
ATOM 2422 C CA . GLY A 1 308 ? -4.172 -8.016 -3.676 1 90.5 308 GLY A CA 1
ATOM 2423 C C . GLY A 1 308 ? -4.25 -6.949 -2.6 1 90.5 308 GLY A C 1
ATOM 2424 O O . GLY A 1 308 ? -3.291 -6.207 -2.381 1 90.5 308 GLY A O 1
ATOM 2425 N N . PRO A 1 309 ? -5.449 -6.844 -2.006 1 95.19 309 PRO A N 1
ATOM 2426 C CA . PRO A 1 309 ? -5.523 -5.973 -0.833 1 95.19 309 PRO A CA 1
ATOM 2427 C C . PRO A 1 309 ? -4.703 -6.492 0.344 1 95.19 309 PRO A C 1
ATOM 2429 O O . PRO A 1 309 ? -4.285 -7.652 0.344 1 95.19 309 PRO A O 1
ATOM 2432 N N . HIS A 1 310 ? -4.355 -5.609 1.213 1 97 310 HIS A N 1
ATOM 2433 C CA . HIS A 1 310 ? -3.688 -5.98 2.455 1 97 310 HIS A CA 1
ATOM 2434 C C . HIS A 1 310 ? -4.699 -6.32 3.545 1 97 310 HIS A C 1
ATOM 2436 O O . HIS A 1 310 ? -5.082 -5.453 4.336 1 97 310 HIS A O 1
ATOM 2442 N N . ASN A 1 311 ? -5.027 -7.621 3.619 1 97.75 311 ASN A N 1
ATOM 2443 C CA . ASN A 1 311 ? -6.09 -8.094 4.496 1 97.75 311 ASN A CA 1
ATOM 2444 C C . ASN A 1 311 ? -5.805 -7.762 5.957 1 97.75 311 ASN A C 1
ATOM 2446 O O . ASN A 1 311 ? -6.719 -7.445 6.719 1 97.75 311 ASN A O 1
ATOM 2450 N N . HIS A 1 312 ? -4.578 -7.844 6.359 1 97.25 312 HIS A N 1
ATOM 2451 C CA . HIS A 1 312 ? -4.211 -7.523 7.734 1 97.25 312 HIS A CA 1
ATOM 2452 C C . HIS A 1 312 ? -4.473 -6.059 8.047 1 97.25 312 HIS A C 1
ATOM 2454 O O . HIS A 1 312 ? -4.941 -5.727 9.141 1 97.25 312 HIS A O 1
ATOM 2460 N N . THR A 1 313 ? -4.199 -5.184 7.09 1 97.75 313 THR A N 1
ATOM 2461 C CA . THR A 1 313 ? -4.48 -3.764 7.266 1 97.75 313 THR A CA 1
ATOM 2462 C C . THR A 1 313 ? -5.98 -3.518 7.367 1 97.75 313 THR A C 1
ATOM 2464 O O . THR A 1 313 ? -6.438 -2.758 8.227 1 97.75 313 THR A O 1
ATOM 2467 N N . ILE A 1 314 ? -6.73 -4.195 6.492 1 98.62 314 ILE A N 1
ATOM 2468 C CA . ILE A 1 314 ? -8.18 -4.047 6.508 1 98.62 314 ILE A CA 1
ATOM 2469 C C . ILE A 1 314 ? -8.734 -4.516 7.848 1 98.62 314 ILE A C 1
ATOM 2471 O O . ILE A 1 314 ? -9.656 -3.902 8.398 1 98.62 314 ILE A O 1
ATOM 2475 N N . ALA A 1 315 ? -8.172 -5.566 8.391 1 98.62 315 ALA A N 1
ATOM 2476 C CA . ALA A 1 315 ? -8.578 -6.035 9.719 1 98.62 315 ALA A CA 1
ATOM 2477 C C . ALA A 1 315 ? -8.32 -4.965 10.773 1 98.62 315 ALA A C 1
ATOM 2479 O O . ALA A 1 315 ? -9.164 -4.727 11.641 1 98.62 315 ALA A O 1
ATOM 2480 N N . GLY A 1 316 ? -7.152 -4.352 10.703 1 98.31 316 GLY A N 1
ATOM 2481 C CA . GLY A 1 316 ? -6.848 -3.27 11.625 1 98.31 316 GLY A CA 1
ATOM 2482 C C . GLY A 1 316 ? -7.785 -2.084 11.492 1 98.31 316 GLY A C 1
ATOM 2483 O O . GLY A 1 316 ? -8.18 -1.476 12.484 1 98.31 316 GLY A O 1
ATOM 2484 N N . ILE A 1 317 ? -8.156 -1.748 10.289 1 98.75 317 ILE A N 1
ATOM 2485 C CA . ILE A 1 317 ? -9.086 -0.654 10.031 1 98.75 317 ILE A CA 1
ATOM 2486 C C . ILE A 1 317 ? -10.445 -0.98 10.633 1 98.75 317 ILE A C 1
ATOM 2488 O O . ILE A 1 317 ? -11.102 -0.109 11.211 1 98.75 317 ILE A O 1
ATOM 2492 N N . ALA A 1 318 ? -10.828 -2.24 10.516 1 98.88 318 ALA A N 1
ATOM 2493 C CA . ALA A 1 318 ? -12.102 -2.658 11.078 1 98.88 318 ALA A CA 1
ATOM 2494 C C . ALA A 1 318 ? -12.148 -2.402 12.586 1 98.88 318 ALA A C 1
ATOM 2496 O O . ALA A 1 318 ? -13.172 -1.962 13.117 1 98.88 318 ALA A O 1
ATOM 2497 N N . VAL A 1 319 ? -11.078 -2.643 13.273 1 98.56 319 VAL A N 1
ATOM 2498 C CA . VAL A 1 319 ? -11 -2.395 14.703 1 98.56 319 VAL A CA 1
ATOM 2499 C C . VAL A 1 319 ? -11.125 -0.896 14.977 1 98.56 319 VAL A C 1
ATOM 2501 O O . VAL A 1 319 ? -11.898 -0.479 15.844 1 98.56 319 VAL A O 1
ATOM 2504 N N . ALA A 1 320 ? -10.383 -0.107 14.258 1 98.06 320 ALA A N 1
ATOM 2505 C CA . ALA A 1 320 ? -10.367 1.34 14.453 1 98.06 320 ALA A CA 1
ATOM 2506 C C . ALA A 1 320 ? -11.75 1.942 14.219 1 98.06 320 ALA A C 1
ATOM 2508 O O . ALA A 1 320 ? -12.164 2.865 14.93 1 98.06 320 ALA A O 1
ATOM 2509 N N . LEU A 1 321 ? -12.406 1.416 13.172 1 98.81 321 LEU A N 1
ATOM 2510 C CA . LEU A 1 321 ? -13.734 1.926 12.867 1 98.81 321 LEU A CA 1
ATOM 2511 C C . LEU A 1 321 ? -14.719 1.598 13.984 1 98.81 321 LEU A C 1
ATOM 2513 O O . LEU A 1 321 ? -15.586 2.408 14.312 1 98.81 321 LEU A O 1
ATOM 2517 N N . LYS A 1 322 ? -14.586 0.436 14.547 1 98.44 322 LYS A N 1
ATOM 2518 C CA . LYS A 1 322 ? -15.414 0.101 15.703 1 98.44 322 LYS A CA 1
ATOM 2519 C C . LYS A 1 322 ? -15.141 1.054 16.859 1 98.44 322 LYS A C 1
ATOM 2521 O O . LYS A 1 322 ? -16.078 1.52 17.516 1 98.44 322 LYS A O 1
ATOM 2526 N N . GLU A 1 323 ? -13.906 1.324 17.125 1 97.12 323 GLU A N 1
ATOM 2527 C CA . GLU A 1 323 ? -13.531 2.252 18.172 1 97.12 323 GLU A CA 1
ATOM 2528 C C . GLU A 1 323 ? -14.094 3.646 17.922 1 97.12 323 GLU A C 1
ATOM 2530 O O . GLU A 1 323 ? -14.555 4.316 18.844 1 97.12 323 GLU A O 1
ATOM 2535 N N . ALA A 1 324 ? -14.148 4.047 16.688 1 97.69 324 ALA A N 1
ATOM 2536 C CA . ALA A 1 324 ? -14.594 5.383 16.297 1 97.69 324 ALA A CA 1
ATOM 2537 C C . ALA A 1 324 ? -16.109 5.52 16.453 1 97.69 324 ALA A C 1
ATOM 2539 O O . ALA A 1 324 ? -16.641 6.633 16.469 1 97.69 324 ALA A O 1
ATOM 2540 N N . GLN A 1 325 ? -16.766 4.41 16.625 1 97.25 325 GLN A N 1
ATOM 2541 C CA . GLN A 1 325 ? -18.203 4.418 16.812 1 97.25 325 GLN A CA 1
ATOM 2542 C C . GLN A 1 325 ? -18.578 4.621 18.266 1 97.25 325 GLN A C 1
ATOM 2544 O O . GLN A 1 325 ? -19.734 4.875 18.594 1 97.25 325 GLN A O 1
ATOM 2549 N N . GLN A 1 326 ? -17.594 4.574 19.141 1 95.94 326 GLN A N 1
ATOM 2550 C CA . GLN A 1 326 ? -17.859 4.621 20.578 1 95.94 326 GLN A CA 1
ATOM 2551 C C . GLN A 1 326 ? -17.969 6.062 21.062 1 95.94 326 GLN A C 1
ATOM 2553 O O . GLN A 1 326 ? -17.422 6.977 20.453 1 95.94 326 GLN A O 1
ATOM 2558 N N . GLN A 1 327 ? -18.609 6.273 22.188 1 95.19 327 GLN A N 1
ATOM 2559 C CA . GLN A 1 327 ? -18.797 7.59 22.797 1 95.19 327 GLN A CA 1
ATOM 2560 C C . GLN A 1 327 ? -17.469 8.211 23.203 1 95.19 327 GLN A C 1
ATOM 2562 O O . GLN A 1 327 ? -17.266 9.422 23.094 1 95.19 327 GLN A O 1
ATOM 2567 N N . ASN A 1 328 ? -16.625 7.395 23.641 1 94.56 328 ASN A N 1
ATOM 2568 C CA . ASN A 1 328 ? -15.328 7.922 24.062 1 94.56 328 ASN A CA 1
ATOM 2569 C C . ASN A 1 328 ? -14.547 8.5 22.891 1 94.56 328 ASN A C 1
ATOM 2571 O O . ASN A 1 328 ? -13.727 9.406 23.078 1 94.56 328 ASN A O 1
ATOM 2575 N N . PHE A 1 329 ? -14.781 7.98 21.734 1 96.75 329 PHE A N 1
ATOM 2576 C CA . PHE A 1 329 ? -14.133 8.547 20.562 1 96.75 329 PHE A CA 1
ATOM 2577 C C . PHE A 1 329 ? -14.68 9.938 20.25 1 96.75 329 PHE A C 1
ATOM 2579 O O . PHE A 1 329 ? -13.922 10.836 19.875 1 96.75 329 PHE A O 1
ATOM 2586 N N . LYS A 1 330 ? -15.914 10.094 20.359 1 96.44 330 LYS A N 1
ATOM 2587 C CA . LYS A 1 330 ? -16.516 11.414 20.188 1 96.44 330 LYS A CA 1
ATOM 2588 C C . LYS A 1 330 ? -15.953 12.414 21.188 1 96.44 330 LYS A C 1
ATOM 2590 O O . LYS A 1 330 ? -15.633 13.555 20.812 1 96.44 330 LYS A O 1
ATOM 2595 N N . GLU A 1 331 ? -15.836 12.023 22.375 1 96.5 331 GLU A N 1
ATOM 2596 C CA . GLU A 1 331 ? -15.258 12.875 23.406 1 96.5 331 GLU A CA 1
ATOM 2597 C C . GLU A 1 331 ? -13.805 13.211 23.094 1 96.5 331 GLU A C 1
ATOM 2599 O O . GLU A 1 331 ? -13.359 14.344 23.297 1 96.5 331 GLU A O 1
ATOM 2604 N N . TYR A 1 332 ? -13.133 12.203 22.656 1 96.62 332 TYR A N 1
ATOM 2605 C CA . TYR A 1 332 ? -11.758 12.398 22.203 1 96.62 332 TYR A CA 1
ATOM 2606 C C . TYR A 1 332 ? -11.68 13.469 21.125 1 96.62 332 TYR A C 1
ATOM 2608 O O . TYR A 1 332 ? -10.844 14.367 21.203 1 96.62 332 TYR A O 1
ATOM 2616 N N . GLN A 1 333 ? -12.562 13.422 20.141 1 97.88 333 GLN A N 1
ATOM 2617 C CA . GLN A 1 333 ? -12.539 14.383 19.047 1 97.88 333 GLN A CA 1
ATOM 2618 C C . GLN A 1 333 ? -12.914 15.781 19.531 1 97.88 333 GLN A C 1
ATOM 2620 O O . GLN A 1 333 ? -12.359 16.781 19.047 1 97.88 333 GLN A O 1
ATOM 2625 N N . GLN A 1 334 ? -13.82 15.867 20.453 1 97.88 334 GLN A N 1
ATOM 2626 C CA . GLN A 1 334 ? -14.148 17.156 21.047 1 97.88 334 GLN A CA 1
ATOM 2627 C C . GLN A 1 334 ? -12.938 17.75 21.766 1 97.88 334 GLN A C 1
ATOM 2629 O O . GLN A 1 334 ? -12.68 18.953 21.641 1 97.88 334 GLN A O 1
ATOM 2634 N N . GLN A 1 335 ? -12.242 16.875 22.469 1 97.88 335 GLN A N 1
ATOM 2635 C CA . GLN A 1 335 ? -11.047 17.328 23.172 1 97.88 335 GLN A CA 1
ATOM 2636 C C . GLN A 1 335 ? -9.977 17.797 22.203 1 97.88 335 GLN A C 1
ATOM 2638 O O . GLN A 1 335 ? -9.219 18.734 22.5 1 97.88 335 GLN A O 1
ATOM 2643 N N . VAL A 1 336 ? -9.867 17.141 21.047 1 98.31 336 VAL A N 1
ATOM 2644 C CA . VAL A 1 336 ? -8.93 17.516 20 1 98.31 336 VAL A CA 1
ATOM 2645 C C . VAL A 1 336 ? -9.164 18.984 19.609 1 98.31 336 VAL A C 1
ATOM 2647 O O . VAL A 1 336 ? -8.219 19.766 19.484 1 98.31 336 VAL A O 1
ATOM 2650 N N . VAL A 1 337 ? -10.398 19.359 19.453 1 98.62 337 VAL A N 1
ATOM 2651 C CA . VAL A 1 337 ? -10.742 20.703 19.016 1 98.62 337 VAL A CA 1
ATOM 2652 C C . VAL A 1 337 ? -10.5 21.688 20.172 1 98.62 337 VAL A C 1
ATOM 2654 O O . VAL A 1 337 ? -9.984 22.797 19.953 1 98.62 337 VAL A O 1
ATOM 2657 N N . LYS A 1 338 ? -10.828 21.297 21.406 1 98.5 338 LYS A N 1
ATOM 2658 C CA . LYS A 1 338 ? -10.562 22.141 22.562 1 98.5 338 LYS A CA 1
ATOM 2659 C C . LYS A 1 338 ? -9.07 22.422 22.703 1 98.5 338 LYS A C 1
ATOM 2661 O O . LYS A 1 338 ? -8.672 23.531 23.031 1 98.5 338 LYS A O 1
ATOM 2666 N N . ASN A 1 339 ? -8.312 21.344 22.5 1 98.62 339 ASN A N 1
ATOM 2667 C CA . ASN A 1 339 ? -6.863 21.484 22.594 1 98.62 339 ASN A CA 1
ATOM 2668 C C . ASN A 1 339 ? -6.316 22.406 21.516 1 98.62 339 ASN A C 1
ATOM 2670 O O . ASN A 1 339 ? -5.402 23.188 21.766 1 98.62 339 ASN A O 1
ATOM 2674 N N . ALA A 1 340 ? -6.867 22.344 20.312 1 98.81 340 ALA A N 1
ATOM 2675 C CA . ALA A 1 340 ? -6.461 23.25 19.234 1 98.81 340 ALA A CA 1
ATOM 2676 C C . ALA A 1 340 ? -6.805 24.688 19.578 1 98.81 340 ALA A C 1
ATOM 2678 O O . ALA A 1 340 ? -6.02 25.609 19.297 1 98.81 340 ALA A O 1
ATOM 2679 N N . GLN A 1 341 ? -7.914 24.906 20.188 1 98.69 341 GLN A N 1
ATOM 2680 C CA . GLN A 1 341 ? -8.32 26.234 20.609 1 98.69 341 GLN A CA 1
ATOM 2681 C C . GLN A 1 341 ? -7.383 26.797 21.672 1 98.69 341 GLN A C 1
ATOM 2683 O O . GLN A 1 341 ? -7.039 27.969 21.656 1 98.69 341 GLN A O 1
ATOM 2688 N N . ALA A 1 342 ? -7.004 25.922 22.578 1 98.75 342 ALA A N 1
ATOM 2689 C CA . ALA A 1 342 ? -6.066 26.344 23.609 1 98.75 342 ALA A CA 1
ATOM 2690 C C . ALA A 1 342 ? -4.73 26.766 23.016 1 98.75 342 ALA A C 1
ATOM 2692 O O . ALA A 1 342 ? -4.117 27.734 23.453 1 98.75 342 ALA A O 1
ATOM 2693 N N . LEU A 1 343 ? -4.281 26.047 22.031 1 98.38 343 LEU A N 1
ATOM 2694 C CA . LEU A 1 343 ? -3.057 26.391 21.328 1 98.38 343 LEU A CA 1
ATOM 2695 C C . LEU A 1 343 ? -3.193 27.75 20.625 1 98.38 343 LEU A C 1
ATOM 2697 O O . LEU A 1 343 ? -2.299 28.594 20.734 1 98.38 343 LEU A O 1
ATOM 2701 N N . PHE A 1 344 ? -4.344 27.922 19.969 1 98.38 344 PHE A N 1
ATOM 2702 C CA . PHE A 1 344 ? -4.621 29.188 19.281 1 98.38 344 PHE A CA 1
ATOM 2703 C C . PHE A 1 344 ? -4.582 30.359 20.25 1 98.38 344 PHE A C 1
ATOM 2705 O O . PHE A 1 344 ? -3.908 31.359 20 1 98.38 344 PHE A O 1
ATOM 2712 N N . GLN A 1 345 ? -5.219 30.156 21.328 1 98.56 345 GLN A N 1
ATOM 2713 C CA . GLN A 1 345 ? -5.301 31.219 22.328 1 98.56 345 GLN A CA 1
ATOM 2714 C C . GLN A 1 345 ? -3.926 31.531 22.906 1 98.56 345 GLN A C 1
ATOM 2716 O O . GLN A 1 345 ? -3.57 32.688 23.094 1 98.56 345 GLN A O 1
ATOM 2721 N N . SER A 1 346 ? -3.211 30.516 23.172 1 98.56 346 SER A N 1
ATOM 2722 C CA . SER A 1 346 ? -1.893 30.688 23.766 1 98.56 346 SER A CA 1
ATOM 2723 C C . SER A 1 346 ? -0.968 31.484 22.859 1 98.56 346 SER A C 1
ATOM 2725 O O . SER A 1 346 ? -0.29 32.406 23.297 1 98.56 346 SER A O 1
ATOM 2727 N N . PHE A 1 347 ? -0.953 31.172 21.594 1 98.38 347 PHE A N 1
ATOM 2728 C CA . PHE A 1 347 ? -0.076 31.875 20.656 1 98.38 347 PHE A CA 1
ATOM 2729 C C . PHE A 1 347 ? -0.604 33.25 20.359 1 98.38 347 PHE A C 1
ATOM 2731 O O . PHE A 1 347 ? 0.175 34.188 20.141 1 98.38 347 PHE A O 1
ATOM 2738 N N . SER A 1 348 ? -1.924 33.375 20.344 1 97.94 348 SER A N 1
ATOM 2739 C CA . SER A 1 348 ? -2.514 34.719 20.156 1 97.94 348 SER A CA 1
ATOM 2740 C C . SER A 1 348 ? -2.131 35.656 21.297 1 97.94 348 SER A C 1
ATOM 2742 O O . SER A 1 348 ? -1.804 36.812 21.062 1 97.94 348 SER A O 1
ATOM 2744 N N . GLN A 1 349 ? -2.189 35.125 22.469 1 97.94 349 GLN A N 1
ATOM 2745 C CA . GLN A 1 349 ? -1.827 35.938 23.641 1 97.94 349 GLN A CA 1
ATOM 2746 C C . GLN A 1 349 ? -0.364 36.344 23.594 1 97.94 349 GLN A C 1
ATOM 2748 O O . GLN A 1 349 ? -0.002 37.406 24.094 1 97.94 349 GLN A O 1
ATOM 2753 N N . LYS A 1 350 ? 0.366 35.562 22.969 1 97.12 350 LYS A N 1
ATOM 2754 C CA . LYS A 1 350 ? 1.786 35.875 22.828 1 97.12 350 LYS A CA 1
ATOM 2755 C C . LYS A 1 350 ? 2.043 36.688 21.562 1 97.12 350 LYS A C 1
ATOM 2757 O O . LYS A 1 350 ? 3.193 36.906 21.172 1 97.12 350 LYS A O 1
ATOM 2762 N N . GLN A 1 351 ? 1.002 37.062 20.875 1 96.88 351 GLN A N 1
ATOM 2763 C CA . GLN A 1 351 ? 0.994 38 19.766 1 96.88 351 GLN A CA 1
ATOM 2764 C C . GLN A 1 351 ? 1.615 37.406 18.516 1 96.88 351 GLN A C 1
ATOM 2766 O O . GLN A 1 351 ? 2.314 38.094 17.766 1 96.88 351 GLN A O 1
ATOM 2771 N N . TYR A 1 352 ? 1.493 36.125 18.359 1 97.44 352 TYR A N 1
ATOM 2772 C CA . TYR A 1 352 ? 1.83 35.5 17.078 1 97.44 352 TYR A CA 1
ATOM 2773 C C . TYR A 1 352 ? 0.69 35.656 16.078 1 97.44 352 TYR A C 1
ATOM 2775 O O . TYR A 1 352 ? -0.481 35.688 16.469 1 97.44 352 TYR A O 1
ATOM 2783 N N . ASN A 1 353 ? 1.111 35.812 14.836 1 96.56 353 ASN A N 1
ATOM 2784 C CA . ASN A 1 353 ? 0.119 35.719 13.766 1 96.56 353 ASN A CA 1
ATOM 2785 C C . ASN A 1 353 ? -0.261 34.281 13.469 1 96.56 353 ASN A C 1
ATOM 2787 O O . ASN A 1 353 ? 0.608 33.406 13.375 1 96.56 353 ASN A O 1
ATOM 2791 N N . ILE A 1 354 ? -1.539 34.031 13.414 1 97.69 354 ILE A N 1
ATOM 2792 C CA . ILE A 1 354 ? -2.072 32.719 13.109 1 97.69 354 ILE A CA 1
ATOM 2793 C C . ILE A 1 354 ? -2.895 32.75 11.828 1 97.69 354 ILE A C 1
ATOM 2795 O O . ILE A 1 354 ? -3.764 33.625 11.672 1 97.69 354 ILE A O 1
ATOM 2799 N N . LEU A 1 355 ? -2.568 31.859 10.883 1 97.19 355 LEU A N 1
ATOM 2800 C CA . LEU A 1 355 ? -3.299 31.844 9.625 1 97.19 355 LEU A CA 1
ATOM 2801 C C . LEU A 1 355 ? -4.797 31.672 9.867 1 97.19 355 LEU A C 1
ATOM 2803 O O . LEU A 1 355 ? -5.211 30.844 10.672 1 97.19 355 LEU A O 1
ATOM 2807 N N . THR A 1 356 ? -5.66 32.469 9.25 1 97.25 356 THR A N 1
ATOM 2808 C CA . THR A 1 356 ? -7.117 32.5 9.305 1 97.25 356 THR A CA 1
ATOM 2809 C C . THR A 1 356 ? -7.59 33.125 10.617 1 97.25 356 THR A C 1
ATOM 2811 O O . THR A 1 356 ? -8.797 33.219 10.859 1 97.25 356 THR A O 1
ATOM 2814 N N . ASN A 1 357 ? -6.703 33.438 11.547 1 97.06 357 ASN A N 1
ATOM 2815 C CA . ASN A 1 357 ? -6.996 34 12.852 1 97.06 357 ASN A CA 1
ATOM 2816 C C . ASN A 1 357 ? -7.98 33.156 13.641 1 97.06 357 ASN A C 1
ATOM 2818 O O . ASN A 1 357 ? -8.969 33.656 14.164 1 97.06 357 ASN A O 1
ATOM 2822 N N . GLY A 1 358 ? -7.746 31.859 13.594 1 96.44 358 GLY A N 1
ATOM 2823 C CA . GLY A 1 358 ? -8.594 30.922 14.305 1 96.44 358 GLY A CA 1
ATOM 2824 C C . GLY A 1 358 ? -8.375 29.484 13.883 1 96.44 358 GLY A C 1
ATOM 2825 O O . GLY A 1 358 ? -7.449 29.188 13.117 1 96.44 358 GLY A O 1
ATOM 2826 N N . THR A 1 359 ? -9.078 28.594 14.492 1 98.12 359 THR A N 1
ATOM 2827 C CA . THR A 1 359 ? -9.102 27.172 14.125 1 98.12 359 THR A CA 1
ATOM 2828 C C . THR A 1 359 ? -10.461 26.562 14.453 1 98.12 359 THR A C 1
ATOM 2830 O O . THR A 1 359 ? -11.094 26.938 15.438 1 98.12 359 THR A O 1
ATOM 2833 N N . GLU A 1 360 ? -10.93 25.719 13.57 1 97.75 360 GLU A N 1
ATOM 2834 C CA . GLU A 1 360 ? -12.203 25.016 13.758 1 97.75 360 GLU A CA 1
ATOM 2835 C C . GLU A 1 360 ? -12.008 23.5 13.766 1 97.75 360 GLU A C 1
ATOM 2837 O O . GLU A 1 360 ? -12.984 22.75 13.82 1 97.75 360 GLU A O 1
ATOM 2842 N N . ASN A 1 361 ? -10.781 23.078 13.664 1 98.19 361 ASN A N 1
ATOM 2843 C CA . ASN A 1 361 ? -10.508 21.641 13.625 1 98.19 361 ASN A CA 1
ATOM 2844 C C . ASN A 1 361 ? -9.32 21.266 14.508 1 98.19 361 ASN A C 1
ATOM 2846 O O . ASN A 1 361 ? -9.258 21.672 15.672 1 98.19 361 ASN A O 1
ATOM 2850 N N . HIS A 1 362 ? -8.344 20.516 14.031 1 98.56 362 HIS A N 1
ATOM 2851 C CA . HIS A 1 362 ? -7.273 20 14.867 1 98.56 362 HIS A CA 1
ATOM 2852 C C . HIS A 1 362 ? -5.984 20.781 14.664 1 98.56 362 HIS A C 1
ATOM 2854 O O . HIS A 1 362 ? -4.957 20.484 15.281 1 98.56 362 HIS A O 1
ATOM 2860 N N . LEU A 1 363 ? -6.02 21.828 13.82 1 98.19 363 LEU A N 1
ATOM 2861 C CA . LEU A 1 363 ? -4.797 22.406 13.273 1 98.19 363 LEU A CA 1
ATOM 2862 C C . LEU A 1 363 ? -4.664 23.875 13.672 1 98.19 363 LEU A C 1
ATOM 2864 O O . LEU A 1 363 ? -5.652 24.609 13.672 1 98.19 363 LEU A O 1
ATOM 2868 N N . VAL A 1 364 ? -3.453 24.281 14.039 1 98.56 364 VAL A N 1
ATOM 2869 C CA . VAL A 1 364 ? -3.098 25.688 14.172 1 98.56 364 VAL A CA 1
ATOM 2870 C C . VAL A 1 364 ? -1.856 26 13.344 1 98.56 364 VAL A C 1
ATOM 2872 O O . VAL A 1 364 ? -0.849 25.281 13.43 1 98.56 364 VAL A O 1
ATOM 2875 N N . LEU A 1 365 ? -1.939 26.969 12.453 1 98.19 365 LEU A N 1
ATOM 2876 C CA . LEU A 1 365 ? -0.829 27.406 11.617 1 98.19 365 LEU A CA 1
ATOM 2877 C C . LEU A 1 365 ? -0.251 28.719 12.109 1 98.19 365 LEU A C 1
ATOM 2879 O O . LEU A 1 365 ? -0.825 29.781 11.867 1 98.19 365 LEU A O 1
ATOM 2883 N N . VAL A 1 366 ? 0.917 28.703 12.695 1 98.31 366 VAL A N 1
ATOM 2884 C CA . VAL A 1 366 ? 1.491 29.844 13.391 1 98.31 366 VAL A CA 1
ATOM 2885 C C . VAL A 1 366 ? 2.609 30.453 12.555 1 98.31 366 VAL A C 1
ATOM 2887 O O . VAL A 1 366 ? 3.48 29.734 12.055 1 98.31 366 VAL A O 1
ATOM 2890 N N . ASP A 1 367 ? 2.6 31.734 12.422 1 96.69 367 ASP A N 1
ATOM 2891 C CA . ASP A 1 367 ? 3.604 32.5 11.672 1 96.69 367 ASP A CA 1
ATOM 2892 C C . ASP A 1 367 ? 4.727 32.969 12.594 1 96.69 367 ASP A C 1
ATOM 2894 O O . ASP A 1 367 ? 4.582 33.969 13.281 1 96.69 367 ASP A O 1
ATOM 2898 N N . PHE A 1 368 ? 5.836 32.344 12.492 1 95.69 368 PHE A N 1
ATOM 2899 C CA . PHE A 1 368 ? 6.98 32.75 13.312 1 95.69 368 PHE A CA 1
ATOM 2900 C C . PHE A 1 368 ? 7.855 33.719 12.562 1 95.69 368 PHE A C 1
ATOM 2902 O O . PHE A 1 368 ? 8.625 34.469 13.172 1 95.69 368 PHE A O 1
ATOM 2909 N N . LYS A 1 369 ? 7.688 33.719 11.344 1 92.44 369 LYS A N 1
ATOM 2910 C CA . LYS A 1 369 ? 8.484 34.625 10.516 1 92.44 369 LYS A CA 1
ATOM 2911 C C . LYS A 1 369 ? 8.203 36.094 10.867 1 92.44 369 LYS A C 1
ATOM 2913 O O . LYS A 1 369 ? 9.109 36.938 10.812 1 92.44 369 LYS A O 1
ATOM 2918 N N . SER A 1 370 ? 7.043 36.344 11.195 1 91.38 370 SER A N 1
ATOM 2919 C CA . SER A 1 370 ? 6.648 37.719 11.531 1 91.38 370 SER A CA 1
ATOM 2920 C C . SER A 1 370 ? 7.398 38.219 12.758 1 91.38 370 SER A C 1
ATOM 2922 O O . SER A 1 370 ? 7.488 39.438 12.984 1 91.38 370 SER A O 1
ATOM 2924 N N . LYS A 1 371 ? 7.945 37.344 13.508 1 93 371 LYS A N 1
ATOM 2925 C CA . LYS A 1 371 ? 8.734 37.719 14.68 1 93 371 LYS A CA 1
ATOM 2926 C C . LYS A 1 371 ? 10.227 37.531 14.422 1 93 371 LYS A C 1
ATOM 2928 O O . LYS A 1 371 ? 11.023 37.531 15.352 1 93 371 LYS A O 1
ATOM 2933 N N . GLY A 1 372 ? 10.539 37.312 13.18 1 91.25 372 GLY A N 1
ATOM 2934 C CA . GLY A 1 372 ? 11.938 37.188 12.789 1 91.25 372 GLY A CA 1
ATOM 2935 C C . GLY A 1 372 ? 12.523 35.844 13.047 1 91.25 372 GLY A C 1
ATOM 2936 O O . GLY A 1 372 ? 13.75 35.688 13.141 1 91.25 372 GLY A O 1
ATOM 2937 N N . ILE A 1 373 ? 11.742 34.875 13.203 1 93.31 373 ILE A N 1
ATOM 2938 C CA . ILE A 1 373 ? 12.195 33.531 13.484 1 93.31 373 ILE A CA 1
ATOM 2939 C C . ILE A 1 373 ? 12.07 32.656 12.227 1 93.31 373 ILE A C 1
ATOM 2941 O O . ILE A 1 373 ? 10.992 32.594 11.625 1 93.31 373 ILE A O 1
ATOM 2945 N N . ASN A 1 374 ? 13.141 32.031 11.836 1 91.25 374 ASN A N 1
ATOM 2946 C CA . ASN A 1 374 ? 13.117 31.125 10.695 1 91.25 374 ASN A CA 1
ATOM 2947 C C . ASN A 1 374 ? 12.422 29.812 11.039 1 91.25 374 ASN A C 1
ATOM 2949 O O . ASN A 1 374 ? 12.883 29.078 11.906 1 91.25 374 ASN A O 1
ATOM 2953 N N . THR A 1 375 ? 11.422 29.562 10.266 1 92.44 375 THR A N 1
ATOM 2954 C CA . THR A 1 375 ? 10.562 28.422 10.602 1 92.44 375 THR A CA 1
ATOM 2955 C C . THR A 1 375 ? 11.32 27.109 10.43 1 92.44 375 THR A C 1
ATOM 2957 O O . THR A 1 375 ? 11.133 26.172 11.211 1 92.44 375 THR A O 1
ATOM 2960 N N . LEU A 1 376 ? 12.164 26.984 9.414 1 90.69 376 LEU A N 1
ATOM 2961 C CA . LEU A 1 376 ? 12.93 25.766 9.18 1 90.69 376 LEU A CA 1
ATOM 2962 C C . LEU A 1 376 ? 13.922 25.531 10.32 1 90.69 376 LEU A C 1
ATOM 2964 O O . LEU A 1 376 ? 14.07 24.391 10.789 1 90.69 376 LEU A O 1
ATOM 2968 N N . GLN A 1 377 ? 14.586 26.547 10.734 1 92 377 GLN A N 1
ATOM 2969 C CA . GLN A 1 377 ? 15.516 26.453 11.859 1 92 377 GLN A CA 1
ATOM 2970 C C . GLN A 1 377 ? 14.781 26.062 13.141 1 92 377 GLN A C 1
ATOM 2972 O O . GLN A 1 377 ? 15.297 25.266 13.938 1 92 377 GLN A O 1
ATOM 2977 N N . LEU A 1 378 ? 13.633 26.641 13.281 1 95.06 378 LEU A N 1
ATOM 2978 C CA . LEU A 1 378 ? 12.852 26.359 14.484 1 95.06 378 LEU A CA 1
ATOM 2979 C C . LEU A 1 378 ? 12.453 24.891 14.539 1 95.06 378 LEU A C 1
ATOM 2981 O O . LEU A 1 378 ? 12.539 24.266 15.594 1 95.06 378 LEU A O 1
ATOM 2985 N N . ILE A 1 379 ? 12.023 24.328 13.461 1 94.38 379 ILE A N 1
ATOM 2986 C CA . ILE A 1 379 ? 11.594 22.938 13.398 1 94.38 379 ILE A CA 1
ATOM 2987 C C . ILE A 1 379 ? 12.742 22.031 13.828 1 94.38 379 ILE A C 1
ATOM 2989 O O . ILE A 1 379 ? 12.539 21.109 14.617 1 94.38 379 ILE A O 1
ATOM 2993 N N . HIS A 1 380 ? 13.898 22.281 13.328 1 92.56 380 HIS A N 1
ATOM 2994 C CA . HIS A 1 380 ? 15.055 21.453 13.633 1 92.56 380 HIS A CA 1
ATOM 2995 C C . HIS A 1 380 ? 15.5 21.625 15.086 1 92.56 380 HIS A C 1
ATOM 2997 O O . HIS A 1 380 ? 15.93 20.672 15.727 1 92.56 380 HIS A O 1
ATOM 3003 N N . LEU A 1 381 ? 15.438 22.844 15.539 1 95.31 381 LEU A N 1
ATOM 3004 C CA . LEU A 1 381 ? 15.789 23.078 16.938 1 95.31 381 LEU A CA 1
ATOM 3005 C C . LEU A 1 381 ? 14.812 22.359 17.875 1 95.31 381 LEU A C 1
ATOM 3007 O O . LEU A 1 381 ? 15.234 21.719 18.828 1 95.31 381 LEU A O 1
ATOM 3011 N N . LEU A 1 382 ? 13.5 22.531 17.578 1 97.12 382 LEU A N 1
ATOM 3012 C CA . LEU A 1 382 ? 12.469 21.906 18.391 1 97.12 382 LEU A CA 1
ATOM 3013 C C . LEU A 1 382 ? 12.641 20.391 18.406 1 97.12 382 LEU A C 1
ATOM 3015 O O . LEU A 1 382 ? 12.43 19.734 19.422 1 97.12 382 LEU A O 1
ATOM 3019 N N . GLU A 1 383 ? 12.969 19.859 17.281 1 95.19 383 GLU A N 1
ATOM 3020 C CA . GLU A 1 383 ? 13.211 18.422 17.188 1 95.19 383 GLU A CA 1
ATOM 3021 C C . GLU A 1 383 ? 14.289 17.969 18.172 1 95.19 383 GLU A C 1
ATOM 3023 O O . GLU A 1 383 ? 14.156 16.938 18.828 1 95.19 383 GLU A O 1
ATOM 3028 N N . GLN A 1 384 ? 15.312 18.75 18.312 1 95.12 384 GLN A N 1
ATOM 3029 C CA . GLN A 1 384 ? 16.422 18.422 19.203 1 95.12 384 GLN A CA 1
ATOM 3030 C C . GLN A 1 384 ? 16.016 18.562 20.656 1 95.12 384 GLN A C 1
ATOM 3032 O O . GLN A 1 384 ? 16.656 18 21.547 1 95.12 384 GLN A O 1
ATOM 3037 N N . VAL A 1 385 ? 14.992 19.297 20.938 1 97.44 385 VAL A N 1
ATOM 3038 C CA . VAL A 1 385 ? 14.523 19.406 22.312 1 97.44 385 VAL A CA 1
ATOM 3039 C C . VAL A 1 385 ? 13.273 18.562 22.516 1 97.44 385 VAL A C 1
ATOM 3041 O O . VAL A 1 385 ? 12.445 18.844 23.391 1 97.44 385 VAL A O 1
ATOM 3044 N N . HIS A 1 386 ? 12.969 17.625 21.625 1 97.06 386 HIS A N 1
ATOM 3045 C CA . HIS A 1 386 ? 11.977 16.562 21.75 1 97.06 386 HIS A CA 1
ATOM 3046 C C . HIS A 1 386 ? 10.57 17.094 21.5 1 97.06 386 HIS A C 1
ATOM 3048 O O . HIS A 1 386 ? 9.625 16.688 22.188 1 97.06 386 HIS A O 1
ATOM 3054 N N . ILE A 1 387 ? 10.453 18 20.594 1 98.06 387 ILE A N 1
ATOM 3055 C CA . ILE A 1 387 ? 9.172 18.484 20.094 1 98.06 387 ILE A CA 1
ATOM 3056 C C . ILE A 1 387 ? 9.125 18.359 18.578 1 98.06 387 ILE A C 1
ATOM 3058 O O . ILE A 1 387 ? 9.82 19.109 17.859 1 98.06 387 ILE A O 1
ATOM 3062 N N . ASP A 1 388 ? 8.312 17.453 18.141 1 96.62 388 ASP A N 1
ATOM 3063 C CA . ASP A 1 388 ? 8.195 17.25 16.703 1 96.62 388 ASP A CA 1
ATOM 3064 C C . ASP A 1 388 ? 7.047 18.078 16.141 1 96.62 388 ASP A C 1
ATOM 3066 O O . ASP A 1 388 ? 5.914 18 16.609 1 96.62 388 ASP A O 1
ATOM 3070 N N . THR A 1 389 ? 7.383 18.875 15.18 1 96.25 389 THR A N 1
ATOM 3071 C CA . THR A 1 389 ? 6.418 19.719 14.477 1 96.25 389 THR A CA 1
ATOM 3072 C C . THR A 1 389 ? 6.539 19.547 12.969 1 96.25 389 THR A C 1
ATOM 3074 O O . THR A 1 389 ? 7.219 18.625 12.5 1 96.25 389 THR A O 1
ATOM 3077 N N . TYR A 1 390 ? 5.703 20.391 12.305 1 94.38 390 TYR A N 1
ATOM 3078 C CA . TYR A 1 390 ? 5.668 20.219 10.859 1 94.38 390 TYR A CA 1
ATOM 3079 C C . TYR A 1 390 ? 5.531 21.547 10.141 1 94.38 390 TYR A C 1
ATOM 3081 O O . TYR A 1 390 ? 4.883 22.469 10.648 1 94.38 390 TYR A O 1
ATOM 3089 N N . ARG A 1 391 ? 6.246 21.562 9.039 1 92.62 391 ARG A N 1
ATOM 3090 C CA . ARG A 1 391 ? 6 22.609 8.055 1 92.62 391 ARG A CA 1
ATOM 3091 C C . ARG A 1 391 ? 5.945 22.016 6.645 1 92.62 391 ARG A C 1
ATOM 3093 O O . ARG A 1 391 ? 6.699 21.109 6.316 1 92.62 391 ARG A O 1
ATOM 3100 N N . SER A 1 392 ? 5.055 22.531 5.867 1 90.12 392 SER A N 1
ATOM 3101 C CA . SER A 1 392 ? 4.93 22.047 4.496 1 90.12 392 SER A CA 1
ATOM 3102 C C . SER A 1 392 ? 6.066 22.547 3.619 1 90.12 392 SER A C 1
ATOM 3104 O O . SER A 1 392 ? 6.371 23.75 3.619 1 90.12 392 SER A O 1
ATOM 3106 N N . THR A 1 393 ? 6.719 21.609 2.977 1 84.94 393 THR A N 1
ATOM 3107 C CA . THR A 1 393 ? 7.73 21.922 1.977 1 84.94 393 THR A CA 1
ATOM 3108 C C . THR A 1 393 ? 7.504 21.125 0.698 1 84.94 393 THR A C 1
ATOM 3110 O O . THR A 1 393 ? 7.066 19.969 0.752 1 84.94 393 THR A O 1
ATOM 3113 N N . LEU A 1 394 ? 7.809 21.781 -0.355 1 85.62 394 LEU A N 1
ATOM 3114 C CA . LEU A 1 394 ? 7.688 21.062 -1.619 1 85.62 394 LEU A CA 1
ATOM 3115 C C . LEU A 1 394 ? 8.727 19.938 -1.713 1 85.62 394 LEU A C 1
ATOM 3117 O O . LEU A 1 394 ? 9.797 20.031 -1.109 1 85.62 394 LEU A O 1
ATOM 3121 N N . PRO A 1 395 ? 8.461 18.938 -2.402 1 77.19 395 PRO A N 1
ATOM 3122 C CA . PRO A 1 395 ? 9.383 17.812 -2.535 1 77.19 395 PRO A CA 1
ATOM 3123 C C . PRO A 1 395 ? 10.75 18.234 -3.059 1 77.19 395 PRO A C 1
ATOM 3125 O O . PRO A 1 395 ? 11.758 17.578 -2.762 1 77.19 395 PRO A O 1
ATOM 3128 N N . ASN A 1 396 ? 10.898 19.297 -3.736 1 75.19 396 ASN A N 1
ATOM 3129 C CA . ASN A 1 396 ? 12.188 19.75 -4.25 1 75.19 396 ASN A CA 1
ATOM 3130 C C . ASN A 1 396 ? 12.867 20.719 -3.281 1 75.19 396 ASN A C 1
ATOM 3132 O O . ASN A 1 396 ? 13.93 21.266 -3.584 1 75.19 396 ASN A O 1
ATOM 3136 N N . GLY A 1 397 ? 12.234 20.953 -2.154 1 76.56 397 GLY A N 1
ATOM 3137 C CA . GLY A 1 397 ? 12.828 21.766 -1.111 1 76.56 397 GLY A CA 1
ATOM 3138 C C . GLY A 1 397 ? 12.469 23.234 -1.234 1 76.56 397 GLY A C 1
ATOM 3139 O O . GLY A 1 397 ? 12.844 24.047 -0.382 1 76.56 397 GLY A O 1
ATOM 3140 N N . LYS A 1 398 ? 11.68 23.531 -2.211 1 82.44 398 LYS A N 1
ATOM 3141 C CA . LYS A 1 398 ? 11.273 24.922 -2.4 1 82.44 398 LYS A CA 1
ATOM 3142 C C . LYS A 1 398 ? 10.219 25.344 -1.379 1 82.44 398 LYS A C 1
ATOM 3144 O O . LYS A 1 398 ? 9.422 24.5 -0.929 1 82.44 398 LYS A O 1
ATOM 3149 N N . GLU A 1 399 ? 10.266 26.641 -1.122 1 86.75 399 GLU A N 1
ATOM 3150 C CA . GLU A 1 399 ? 9.336 27.172 -0.13 1 86.75 399 GLU A CA 1
ATOM 3151 C C . GLU A 1 399 ? 8.195 27.938 -0.796 1 86.75 399 GLU A C 1
ATOM 3153 O O . GLU A 1 399 ? 8.367 28.516 -1.87 1 86.75 399 GLU A O 1
ATOM 3158 N N . THR A 1 400 ? 7.055 27.844 -0.162 1 90.62 400 THR A N 1
ATOM 3159 C CA . THR A 1 400 ? 5.852 28.531 -0.619 1 90.62 400 THR A CA 1
ATOM 3160 C C . THR A 1 400 ? 5.23 29.344 0.513 1 90.62 400 THR A C 1
ATOM 3162 O O . THR A 1 400 ? 5.812 29.453 1.594 1 90.62 400 THR A O 1
ATOM 3165 N N . PHE A 1 401 ? 4.039 29.922 0.269 1 93.19 401 PHE A N 1
ATOM 3166 C CA . PHE A 1 401 ? 3.314 30.719 1.258 1 93.19 401 PHE A CA 1
ATOM 3167 C C . PHE A 1 401 ? 3.08 29.906 2.529 1 93.19 401 PHE A C 1
ATOM 3169 O O . PHE A 1 401 ? 3.367 30.391 3.633 1 93.19 401 PHE A O 1
ATOM 3176 N N . ILE A 1 402 ? 2.668 28.688 2.336 1 93.81 402 ILE A N 1
ATOM 3177 C CA . ILE A 1 402 ? 2.26 27.875 3.475 1 93.81 402 ILE A CA 1
ATOM 3178 C C . ILE A 1 402 ? 3.492 27.438 4.266 1 93.81 402 ILE A C 1
ATOM 3180 O O . ILE A 1 402 ? 3.398 27.125 5.453 1 93.81 402 ILE A O 1
ATOM 3184 N N . SER A 1 403 ? 4.664 27.422 3.646 1 91.81 403 SER A N 1
ATOM 3185 C CA . SER A 1 403 ? 5.91 27 4.273 1 91.81 403 SER A CA 1
ATOM 3186 C C . SER A 1 403 ? 6.32 27.953 5.395 1 91.81 403 SER A C 1
ATOM 3188 O O . SER A 1 403 ? 7.16 27.609 6.23 1 91.81 403 SER A O 1
ATOM 3190 N N . SER A 1 404 ? 5.793 29.109 5.391 1 92 404 SER A N 1
ATOM 3191 C CA . SER A 1 404 ? 6.168 30.094 6.391 1 92 404 SER A CA 1
ATOM 3192 C C . SER A 1 404 ? 5.484 29.828 7.727 1 92 404 SER A C 1
ATOM 3194 O O . SER A 1 404 ? 5.855 30.406 8.75 1 92 404 SER A O 1
ATOM 3196 N N . PHE A 1 405 ? 4.535 28.938 7.715 1 95.81 405 PHE A N 1
ATOM 3197 C CA . PHE A 1 405 ? 3.783 28.656 8.93 1 95.81 405 PHE A CA 1
ATOM 3198 C C . PHE A 1 405 ? 4.238 27.328 9.547 1 95.81 405 PHE A C 1
ATOM 3200 O O . PHE A 1 405 ? 4.57 26.391 8.828 1 95.81 405 PHE A O 1
ATOM 3207 N N . LEU A 1 406 ? 4.316 27.297 10.859 1 97.19 406 LEU A N 1
ATOM 3208 C CA . LEU A 1 406 ? 4.461 26.062 11.594 1 97.19 406 LEU A CA 1
ATOM 3209 C C . LEU A 1 406 ? 3.104 25.391 11.82 1 97.19 406 LEU A C 1
ATOM 3211 O O . LEU A 1 406 ? 2.201 26 12.398 1 97.19 406 LEU A O 1
ATOM 3215 N N . ALA A 1 407 ? 2.969 24.203 11.281 1 97.25 407 ALA A N 1
ATOM 3216 C CA . ALA A 1 407 ? 1.71 23.469 11.406 1 97.25 407 ALA A CA 1
ATOM 3217 C C . ALA A 1 407 ? 1.706 22.594 12.656 1 97.25 407 ALA A C 1
ATOM 3219 O O . ALA A 1 407 ? 2.562 21.719 12.82 1 97.25 407 ALA A O 1
ATOM 3220 N N . LEU A 1 408 ? 0.77 22.844 13.539 1 98.44 408 LEU A N 1
ATOM 3221 C CA . LEU A 1 408 ? 0.663 22.125 14.797 1 98.44 408 LEU A CA 1
ATOM 3222 C C . LEU A 1 408 ? -0.657 21.359 14.883 1 98.44 408 LEU A C 1
ATOM 3224 O O . LEU A 1 408 ? -1.729 21.969 14.859 1 98.44 408 LEU A O 1
ATOM 3228 N N . GLY A 1 409 ? -0.531 20 14.922 1 98.25 409 GLY A N 1
ATOM 3229 C CA . GLY A 1 409 ? -1.702 19.141 15.055 1 98.25 409 GLY A CA 1
ATOM 3230 C C . GLY A 1 409 ? -1.901 18.625 16.469 1 98.25 409 GLY A C 1
ATOM 3231 O O . GLY A 1 409 ? -0.931 18.312 17.156 1 98.25 409 GLY A O 1
ATOM 3232 N N . THR A 1 410 ? -3.141 18.453 16.891 1 98.56 410 THR A N 1
ATOM 3233 C CA . THR A 1 410 ? -3.396 18.141 18.297 1 98.56 410 THR A CA 1
ATOM 3234 C C . THR A 1 410 ? -3.816 16.688 18.469 1 98.56 410 THR A C 1
ATOM 3236 O O . THR A 1 410 ? -3.953 16.203 19.594 1 98.56 410 THR A O 1
ATOM 3239 N N . HIS A 1 411 ? -3.941 15.93 17.375 1 97.62 411 HIS A N 1
ATOM 3240 C CA . HIS A 1 411 ? -4.449 14.562 17.453 1 97.62 411 HIS A CA 1
ATOM 3241 C C . HIS A 1 411 ? -3.535 13.672 18.281 1 97.62 411 HIS A C 1
ATOM 3243 O O . HIS A 1 411 ? -3.986 13.031 19.234 1 97.62 411 HIS A O 1
ATOM 3249 N N . PRO A 1 412 ? -2.234 13.648 18.031 1 96.88 412 PRO A N 1
ATOM 3250 C CA . PRO A 1 412 ? -1.405 12.641 18.703 1 96.88 412 PRO A CA 1
ATOM 3251 C C . PRO A 1 412 ? -1.322 12.852 20.203 1 96.88 412 PRO A C 1
ATOM 3253 O O . PRO A 1 412 ? -1.476 11.906 20.984 1 96.88 412 PRO A O 1
ATOM 3256 N N . MET A 1 413 ? -1.114 14.117 20.625 1 97.75 413 MET A N 1
ATOM 3257 C CA . MET A 1 413 ? -0.955 14.367 22.047 1 97.75 413 MET A CA 1
ATOM 3258 C C . MET A 1 413 ? -2.287 14.234 22.781 1 97.75 413 MET A C 1
ATOM 3260 O O . MET A 1 413 ? -2.324 13.852 23.953 1 97.75 413 MET A O 1
ATOM 3264 N N . THR A 1 414 ? -3.43 14.516 22.078 1 97.81 414 THR A N 1
ATOM 3265 C CA . THR A 1 414 ? -4.734 14.25 22.672 1 97.81 414 THR A CA 1
ATOM 3266 C C . THR A 1 414 ? -4.949 12.75 22.859 1 97.81 414 THR A C 1
ATOM 3268 O O . THR A 1 414 ? -5.516 12.312 23.859 1 97.81 414 THR A O 1
ATOM 3271 N N . THR A 1 415 ? -4.496 11.961 21.922 1 96.88 415 THR A N 1
ATOM 3272 C CA . THR A 1 415 ? -4.578 10.508 22.031 1 96.88 415 THR A CA 1
ATOM 3273 C C . THR A 1 415 ? -3.801 10.016 23.266 1 96.88 415 THR A C 1
ATOM 3275 O O . THR A 1 415 ? -4.195 9.039 23.891 1 96.88 415 THR A O 1
ATOM 3278 N N . ARG A 1 416 ? -2.742 10.781 23.625 1 96 416 ARG A N 1
ATOM 3279 C CA . ARG A 1 416 ? -1.938 10.406 24.781 1 96 416 ARG A CA 1
ATOM 3280 C C . ARG A 1 416 ? -2.582 10.891 26.078 1 96 416 ARG A C 1
ATOM 3282 O O . ARG A 1 416 ? -2.115 10.562 27.172 1 96 416 ARG A O 1
ATOM 3289 N N . GLY A 1 417 ? -3.609 11.766 25.969 1 95.94 417 GLY A N 1
ATOM 3290 C CA . GLY A 1 417 ? -4.352 12.156 27.156 1 95.94 417 GLY A CA 1
ATOM 3291 C C . GLY A 1 417 ? -4.195 13.625 27.5 1 95.94 417 GLY A C 1
ATOM 3292 O O . GLY A 1 417 ? -4.703 14.078 28.531 1 95.94 417 GLY A O 1
ATOM 3293 N N . CYS A 1 418 ? -3.59 14.422 26.625 1 97.25 418 CYS A N 1
ATOM 3294 C CA . CYS A 1 418 ? -3.377 15.836 26.906 1 97.25 418 CYS A CA 1
ATOM 3295 C C . CYS A 1 418 ? -4.688 16.609 26.828 1 97.25 418 CYS A C 1
ATOM 3297 O O . CYS A 1 418 ? -5.535 16.328 25.984 1 97.25 418 CYS A O 1
ATOM 3299 N N . THR A 1 419 ? -4.773 17.625 27.656 1 97.38 419 THR A N 1
ATOM 3300 C CA . THR A 1 419 ? -5.926 18.531 27.703 1 97.38 419 THR A CA 1
ATOM 3301 C C . THR A 1 419 ? -5.5 19.969 27.422 1 97.38 419 THR A C 1
ATOM 3303 O O . THR A 1 419 ? -4.359 20.219 27.031 1 97.38 419 THR A O 1
ATOM 3306 N N . GLU A 1 420 ? -6.418 20.875 27.594 1 98.25 420 GLU A N 1
ATOM 3307 C CA . GLU A 1 420 ? -6.188 22.281 27.281 1 98.25 420 GLU A CA 1
ATOM 3308 C C . GLU A 1 420 ? -5 22.828 28.062 1 98.25 420 GLU A C 1
ATOM 3310 O O . GLU A 1 420 ? -4.156 23.531 27.516 1 98.25 420 GLU A O 1
ATOM 3315 N N . ASN A 1 421 ? -4.953 22.438 29.312 1 98.12 421 ASN A N 1
ATOM 3316 C CA . ASN A 1 421 ? -3.869 22.953 30.141 1 98.12 421 ASN A CA 1
ATOM 3317 C C . ASN A 1 421 ? -2.516 22.406 29.688 1 98.12 421 ASN A C 1
ATOM 3319 O O . ASN A 1 421 ? -1.51 23.125 29.75 1 98.12 421 ASN A O 1
ATOM 3323 N N . ASP A 1 422 ? -2.537 21.172 29.297 1 98.31 422 ASP A N 1
ATOM 3324 C CA . ASP A 1 422 ? -1.31 20.578 28.781 1 98.31 422 ASP A CA 1
ATOM 3325 C C . ASP A 1 422 ? -0.868 21.281 27.5 1 98.31 422 ASP A C 1
ATOM 3327 O O . ASP A 1 422 ? 0.326 21.484 27.281 1 98.31 422 ASP A O 1
ATOM 3331 N N . PHE A 1 423 ? -1.768 21.672 26.641 1 98.62 423 PHE A N 1
ATOM 3332 C CA . PHE A 1 423 ? -1.423 22.312 25.375 1 98.62 423 PHE A CA 1
ATOM 3333 C C . PHE A 1 423 ? -0.949 23.734 25.609 1 98.62 423 PHE A C 1
ATOM 3335 O O . PHE A 1 423 ? -0.154 24.266 24.828 1 98.62 423 PHE A O 1
ATOM 3342 N N . LYS A 1 424 ? -1.399 24.391 26.734 1 98.69 424 LYS A N 1
ATOM 3343 C CA . LYS A 1 424 ? -0.817 25.672 27.109 1 98.69 424 LYS A CA 1
ATOM 3344 C C . LYS A 1 424 ? 0.662 25.531 27.453 1 98.69 424 LYS A C 1
ATOM 3346 O O . LYS A 1 424 ? 1.484 26.359 27.062 1 98.69 424 LYS A O 1
ATOM 3351 N N . THR A 1 425 ? 0.923 24.453 28.156 1 98.75 425 THR A N 1
ATOM 3352 C CA . THR A 1 425 ? 2.309 24.156 28.516 1 98.75 425 THR A CA 1
ATOM 3353 C C . THR A 1 425 ? 3.143 23.891 27.266 1 98.75 425 THR A C 1
ATOM 3355 O O . THR A 1 425 ? 4.27 24.391 27.156 1 98.75 425 THR A O 1
ATOM 3358 N N . ILE A 1 426 ? 2.59 23.156 26.344 1 98.81 426 ILE A N 1
ATOM 3359 C CA . ILE A 1 426 ? 3.273 22.859 25.094 1 98.81 426 ILE A CA 1
ATOM 3360 C C . ILE A 1 426 ? 3.545 24.141 24.328 1 98.81 426 ILE A C 1
ATOM 3362 O O . ILE A 1 426 ? 4.637 24.328 23.781 1 98.81 426 ILE A O 1
ATOM 3366 N N . ALA A 1 427 ? 2.557 25.016 24.297 1 98.75 427 ALA A N 1
ATOM 3367 C CA . ALA A 1 427 ? 2.74 26.312 23.641 1 98.75 427 ALA A CA 1
ATOM 3368 C C . ALA A 1 427 ? 3.885 27.094 24.266 1 98.75 427 ALA A C 1
ATOM 3370 O O . ALA A 1 427 ? 4.648 27.766 23.562 1 98.75 427 ALA A O 1
ATOM 3371 N N . GLU A 1 428 ? 3.982 27.016 25.562 1 98.5 428 GLU A N 1
ATOM 3372 C CA . GLU A 1 428 ? 5.062 27.672 26.281 1 98.5 428 GLU A CA 1
ATOM 3373 C C . GLU A 1 428 ? 6.422 27.109 25.875 1 98.5 428 GLU A C 1
ATOM 3375 O O . GLU A 1 428 ? 7.398 27.859 25.75 1 98.5 428 GLU A O 1
ATOM 3380 N N . PHE A 1 429 ? 6.531 25.781 25.781 1 98.75 429 PHE A N 1
ATOM 3381 C CA . PHE A 1 429 ? 7.773 25.156 25.359 1 98.75 429 PHE A CA 1
ATOM 3382 C C . PHE A 1 429 ? 8.18 25.641 23.969 1 98.75 429 PHE A C 1
ATOM 3384 O O . PHE A 1 429 ? 9.352 25.969 23.734 1 98.75 429 PHE A O 1
ATOM 3391 N N . ILE A 1 430 ? 7.25 25.719 23.062 1 98.69 430 ILE A N 1
ATOM 3392 C CA . ILE A 1 430 ? 7.531 26.109 21.688 1 98.69 430 ILE A CA 1
ATOM 3393 C C . ILE A 1 430 ? 7.961 27.578 21.641 1 98.69 430 ILE A C 1
ATOM 3395 O O . ILE A 1 430 ? 8.93 27.922 20.953 1 98.69 430 ILE A O 1
ATOM 3399 N N . ASP A 1 431 ? 7.238 28.422 22.391 1 98.19 431 ASP A N 1
ATOM 3400 C CA . ASP A 1 431 ? 7.582 29.844 22.469 1 98.19 431 ASP A CA 1
ATOM 3401 C C . ASP A 1 431 ? 8.992 30.047 23.016 1 98.19 431 ASP A C 1
ATOM 3403 O O . ASP A 1 431 ? 9.766 30.844 22.484 1 98.19 431 ASP A O 1
ATOM 3407 N N . ARG A 1 432 ? 9.32 29.344 24.078 1 98.06 432 ARG A N 1
ATOM 3408 C CA . ARG A 1 432 ? 10.656 29.422 24.656 1 98.06 432 ARG A CA 1
ATOM 3409 C C . ARG A 1 432 ? 11.711 28.984 23.641 1 98.06 432 ARG A C 1
ATOM 3411 O O . ARG A 1 432 ? 12.758 29.625 23.516 1 98.06 432 ARG A O 1
ATOM 3418 N N . GLY A 1 433 ? 11.406 27.859 22.953 1 97.94 433 GLY A N 1
ATOM 3419 C CA . GLY A 1 433 ? 12.312 27.438 21.891 1 97.94 433 GLY A CA 1
ATOM 3420 C C . GLY A 1 433 ? 12.516 28.484 20.828 1 97.94 433 GLY A C 1
ATOM 3421 O O . GLY A 1 433 ? 13.641 28.719 20.375 1 97.94 433 GLY A O 1
ATOM 3422 N N . ALA A 1 434 ? 11.477 29.156 20.438 1 97.56 434 ALA A N 1
ATOM 3423 C CA . ALA A 1 434 ? 11.523 30.188 19.406 1 97.56 434 ALA A CA 1
ATOM 3424 C C . ALA A 1 434 ? 12.359 31.375 19.875 1 97.56 434 ALA A C 1
ATOM 3426 O O . ALA A 1 434 ? 13.172 31.906 19.109 1 97.56 434 ALA A O 1
ATOM 3427 N N . LEU A 1 435 ? 12.18 31.766 21.078 1 96.38 435 LEU A N 1
ATOM 3428 C CA . LEU A 1 435 ? 12.906 32.906 21.625 1 96.38 435 LEU A CA 1
ATOM 3429 C C . LEU A 1 435 ? 14.391 32.594 21.766 1 96.38 435 LEU A C 1
ATOM 3431 O O . LEU A 1 435 ? 15.234 33.438 21.469 1 96.38 435 LEU A O 1
ATOM 3435 N N . LEU A 1 436 ? 14.664 31.391 22.188 1 96.5 436 LEU A N 1
ATOM 3436 C CA . LEU A 1 436 ? 16.062 30.984 22.297 1 96.5 436 LEU A CA 1
ATOM 3437 C C . LEU A 1 436 ? 16.734 30.938 20.922 1 96.5 436 LEU A C 1
ATOM 3439 O O . LEU A 1 436 ? 17.891 31.312 20.781 1 96.5 436 LEU A O 1
ATOM 3443 N N . LEU A 1 437 ? 15.977 30.453 19.969 1 95.62 437 LEU A N 1
ATOM 3444 C CA . LEU A 1 437 ? 16.5 30.422 18.609 1 95.62 437 LEU A CA 1
ATOM 3445 C C . LEU A 1 437 ? 16.812 31.844 18.125 1 95.62 437 LEU A C 1
ATOM 3447 O O . LEU A 1 437 ? 17.844 32.062 17.5 1 95.62 437 LEU A O 1
ATOM 3451 N N . LYS A 1 438 ? 15.883 32.75 18.359 1 93.5 438 LYS A N 1
ATOM 3452 C CA . LYS A 1 438 ? 16.078 34.125 17.969 1 93.5 438 LYS A CA 1
ATOM 3453 C C . LYS A 1 438 ? 17.344 34.719 18.594 1 93.5 438 LYS A C 1
ATOM 3455 O O . LYS A 1 438 ? 18.109 35.406 17.922 1 93.5 438 LYS A O 1
ATOM 3460 N N . GLU A 1 439 ? 17.578 34.406 19.781 1 93.31 439 GLU A N 1
ATOM 3461 C CA . GLU A 1 439 ? 18.766 34.875 20.484 1 93.31 439 GLU A CA 1
ATOM 3462 C C . GLU A 1 439 ? 20.031 34.25 19.875 1 93.31 439 GLU A C 1
ATOM 3464 O O . GLU A 1 439 ? 21.031 34.938 19.672 1 93.31 439 GLU A O 1
ATOM 3469 N N . LEU A 1 440 ? 19.969 32.969 19.625 1 91.62 440 LEU A N 1
ATOM 3470 C CA . LEU A 1 440 ? 21.125 32.281 19.062 1 91.62 440 LEU A CA 1
ATOM 3471 C C . LEU A 1 440 ? 21.453 32.812 17.672 1 91.62 440 LEU A C 1
ATOM 3473 O O . LEU A 1 440 ? 22.625 32.938 17.312 1 91.62 440 LEU A O 1
ATOM 3477 N N . SER A 1 441 ? 20.438 33 16.891 1 86.44 441 SER A N 1
ATOM 3478 C CA . SER A 1 441 ? 20.609 33.438 15.516 1 86.44 441 SER A CA 1
ATOM 3479 C C . SER A 1 441 ? 21.219 34.844 15.445 1 86.44 441 SER A C 1
ATOM 3481 O O . SER A 1 441 ? 21.906 35.156 14.469 1 86.44 441 SER A O 1
ATOM 3483 N N . THR A 1 442 ? 20.938 35.594 16.406 1 84.62 442 THR A N 1
ATOM 3484 C CA . THR A 1 442 ? 21.531 36.938 16.469 1 84.62 442 THR A CA 1
ATOM 3485 C C . THR A 1 442 ? 23.031 36.844 16.781 1 84.62 442 THR A C 1
ATOM 3487 O O . THR A 1 442 ? 23.812 37.656 16.266 1 84.62 442 THR A O 1
ATOM 3490 N N . LYS A 1 443 ? 23.438 35.844 17.453 1 82.62 443 LYS A N 1
ATOM 3491 C CA . LYS A 1 443 ? 24.828 35.656 17.828 1 82.62 443 LYS A CA 1
ATOM 3492 C C . LYS A 1 443 ? 25.609 34.906 16.766 1 82.62 443 LYS A C 1
ATOM 3494 O O . LYS A 1 443 ? 26.766 35.219 16.469 1 82.62 443 LYS A O 1
ATOM 3499 N N . GLN A 1 444 ? 25.016 33.844 16.25 1 79.31 444 GLN A N 1
ATOM 3500 C CA . GLN A 1 444 ? 25.625 33 15.219 1 79.31 444 GLN A CA 1
ATOM 3501 C C . GLN A 1 444 ? 24.594 32.625 14.156 1 79.31 444 GLN A C 1
ATOM 3503 O O . GLN A 1 444 ? 23.688 31.828 14.414 1 79.31 444 GLN A O 1
ATOM 3508 N N . PRO A 1 445 ? 24.922 33.188 13.055 1 78.5 445 PRO A N 1
ATOM 3509 C CA . PRO A 1 445 ? 23.938 32.875 12.016 1 78.5 445 PRO A CA 1
ATOM 3510 C C . PRO A 1 445 ? 23.891 31.375 11.695 1 78.5 445 PRO A C 1
ATOM 3512 O O . PRO A 1 445 ? 24.938 30.719 11.656 1 78.5 445 PRO A O 1
ATOM 3515 N N . ALA A 1 446 ? 22.625 30.906 11.68 1 78 446 ALA A N 1
ATOM 3516 C CA . ALA A 1 446 ? 22.422 29.5 11.312 1 78 446 ALA A CA 1
ATOM 3517 C C . ALA A 1 446 ? 22.734 29.281 9.836 1 78 446 ALA A C 1
ATOM 3519 O O . ALA A 1 446 ? 22.594 30.203 9.023 1 78 446 ALA A O 1
ATOM 3520 N N . PRO A 1 447 ? 23.141 28.047 9.547 1 83.94 447 PRO A N 1
ATOM 3521 C CA . PRO A 1 447 ? 23.312 27.719 8.125 1 83.94 447 PRO A CA 1
ATOM 3522 C C . PRO A 1 447 ? 21.984 27.688 7.367 1 83.94 447 PRO A C 1
ATOM 3524 O O . PRO A 1 447 ? 20.922 27.844 7.969 1 83.94 447 PRO A O 1
ATOM 3527 N N . THR A 1 448 ? 22.156 27.578 6.027 1 75.94 448 THR A N 1
ATOM 3528 C CA . THR A 1 448 ? 20.953 27.703 5.203 1 75.94 448 THR A CA 1
ATOM 3529 C C . THR A 1 448 ? 20.5 26.328 4.719 1 75.94 448 THR A C 1
ATOM 3531 O O . THR A 1 448 ? 19.312 26.125 4.441 1 75.94 448 THR A O 1
ATOM 3534 N N . SER A 1 449 ? 21.391 25.406 4.633 1 78.31 449 SER A N 1
ATOM 3535 C CA . SER A 1 449 ? 20.984 24.094 4.148 1 78.31 449 SER A CA 1
ATOM 3536 C C . SER A 1 449 ? 20.359 23.266 5.262 1 78.31 449 SER A C 1
ATOM 3538 O O . SER A 1 449 ? 20.781 23.328 6.414 1 78.31 449 SER A O 1
ATOM 3540 N N . ALA A 1 450 ? 19.312 22.469 4.902 1 74.94 450 ALA A N 1
ATOM 3541 C CA . ALA A 1 450 ? 18.562 21.672 5.871 1 74.94 450 ALA A CA 1
ATOM 3542 C C . ALA A 1 450 ? 19.5 20.766 6.672 1 74.94 450 ALA A C 1
ATOM 3544 O O . ALA A 1 450 ? 19.359 20.641 7.891 1 74.94 450 ALA A O 1
ATOM 3545 N N . GLN A 1 451 ? 20.422 20.172 5.984 1 77.19 451 GLN A N 1
ATOM 3546 C CA . GLN A 1 451 ? 21.344 19.266 6.648 1 77.19 451 GLN A CA 1
ATOM 3547 C C . GLN A 1 451 ? 22.25 20 7.625 1 77.19 451 GLN A C 1
ATOM 3549 O O . GLN A 1 451 ? 22.5 19.531 8.734 1 77.19 451 GLN A O 1
ATOM 3554 N N . GLU A 1 452 ? 22.656 21.125 7.273 1 86.69 452 GLU A N 1
ATOM 3555 C CA . GLU A 1 452 ? 23.531 21.922 8.133 1 86.69 452 GLU A CA 1
ATOM 3556 C C . GLU A 1 452 ? 22.766 22.5 9.312 1 86.69 452 GLU A C 1
ATOM 3558 O O . GLU A 1 452 ? 23.312 22.625 10.414 1 86.69 452 GLU A O 1
ATOM 3563 N N . ILE A 1 453 ? 21.516 22.734 9.062 1 88.56 453 ILE A N 1
ATOM 3564 C CA . ILE A 1 453 ? 20.688 23.281 10.133 1 88.56 453 ILE A CA 1
ATOM 3565 C C . ILE A 1 453 ? 20.484 22.234 11.219 1 88.56 453 ILE A C 1
ATOM 3567 O O . ILE A 1 453 ? 20.469 22.547 12.406 1 88.56 453 ILE A O 1
ATOM 3571 N N . GLN A 1 454 ? 20.297 21.016 10.758 1 87.81 454 GLN A N 1
ATOM 3572 C CA . GLN A 1 454 ? 20.109 19.938 11.719 1 87.81 454 GLN A CA 1
ATOM 3573 C C . GLN A 1 454 ? 21.328 19.781 12.625 1 87.81 454 GLN A C 1
ATOM 3575 O O . GLN A 1 454 ? 21.188 19.672 13.844 1 87.81 454 GLN A O 1
ATOM 3580 N N . LYS A 1 455 ? 22.484 19.766 12.016 1 88.94 455 LYS A N 1
ATOM 3581 C CA . LYS A 1 455 ? 23.734 19.656 12.781 1 88.94 455 LYS A CA 1
ATOM 3582 C C . LYS A 1 455 ? 23.922 20.859 13.695 1 88.94 455 LYS A C 1
ATOM 3584 O O . LYS A 1 455 ? 24.359 20.719 14.844 1 88.94 455 LYS A O 1
ATOM 3589 N N . TRP A 1 456 ? 23.625 21.953 13.156 1 92.19 456 TRP A N 1
ATOM 3590 C CA . TRP A 1 456 ? 23.734 23.203 13.914 1 92.19 456 TRP A CA 1
ATOM 3591 C C . TRP A 1 456 ? 22.812 23.172 15.133 1 92.19 456 TRP A C 1
ATOM 3593 O O . TRP A 1 456 ? 23.219 23.562 16.234 1 92.19 456 TRP A O 1
ATOM 3603 N N . ALA A 1 457 ? 21.609 22.766 14.945 1 92.5 457 ALA A N 1
ATOM 3604 C CA . ALA A 1 457 ? 20.641 22.672 16.031 1 92.5 457 ALA A CA 1
ATOM 3605 C C . ALA A 1 457 ? 21.109 21.688 17.109 1 92.5 457 ALA A C 1
ATOM 3607 O O . ALA A 1 457 ? 21 21.969 18.297 1 92.5 457 ALA A O 1
ATOM 3608 N N . GLU A 1 458 ? 21.578 20.578 16.641 1 91.69 458 GLU A N 1
ATOM 3609 C CA . GLU A 1 458 ? 22.078 19.547 17.547 1 91.69 458 GLU A CA 1
ATOM 3610 C C . GLU A 1 458 ? 23.219 20.094 18.422 1 91.69 458 GLU A C 1
ATOM 3612 O O . GLU A 1 458 ? 23.234 19.875 19.625 1 91.69 458 GLU A O 1
ATOM 3617 N N . GLN A 1 459 ? 24.156 20.734 17.828 1 92.62 459 GLN A N 1
ATOM 3618 C CA . GLN A 1 459 ? 25.312 21.266 18.531 1 92.62 459 GLN A CA 1
ATOM 3619 C C . GLN A 1 459 ? 24.906 22.344 19.547 1 92.62 459 GLN A C 1
ATOM 3621 O O . GLN A 1 459 ? 25.438 22.391 20.641 1 92.62 459 GLN A O 1
ATOM 3626 N N . ASN A 1 460 ? 24 23.125 19.156 1 92.94 460 ASN A N 1
ATOM 3627 C CA . ASN A 1 460 ? 23.562 24.203 20.031 1 92.94 460 ASN A CA 1
ATOM 3628 C C . ASN A 1 460 ? 22.797 23.672 21.25 1 92.94 460 ASN A C 1
ATOM 3630 O O . ASN A 1 460 ? 22.938 24.188 22.344 1 92.94 460 ASN A O 1
ATOM 3634 N N . VAL A 1 461 ? 21.984 22.672 21.062 1 93.94 461 VAL A N 1
ATOM 3635 C CA . VAL A 1 461 ? 21.25 22.094 22.188 1 93.94 461 VAL A CA 1
ATOM 3636 C C . VAL A 1 461 ? 22.219 21.438 23.156 1 93.94 461 VAL A C 1
ATOM 3638 O O . VAL A 1 461 ? 22.031 21.484 24.375 1 93.94 461 VAL A O 1
ATOM 3641 N N . GLN A 1 462 ? 23.297 20.938 22.656 1 93.12 462 GLN A N 1
ATOM 3642 C CA . GLN A 1 462 ? 24.312 20.281 23.484 1 93.12 462 GLN A CA 1
ATOM 3643 C C . GLN A 1 462 ? 25.109 21.297 24.281 1 93.12 462 GLN A C 1
ATOM 3645 O O . GLN A 1 462 ? 25.578 21 25.375 1 93.12 462 GLN A O 1
ATOM 3650 N N . SER A 1 463 ? 25.281 22.469 23.781 1 93.06 463 SER A N 1
ATOM 3651 C CA . SER A 1 463 ? 26.219 23.422 24.375 1 93.06 463 SER A CA 1
ATOM 3652 C C . SER A 1 463 ? 25.469 24.516 25.141 1 93.06 463 SER A C 1
ATOM 3654 O O . SER A 1 463 ? 26.062 25.203 25.984 1 93.06 463 SER A O 1
ATOM 3656 N N . ASN A 1 464 ? 24.234 24.719 24.812 1 95.25 464 ASN A N 1
ATOM 3657 C CA . ASN A 1 464 ? 23.469 25.797 25.422 1 95.25 464 ASN A CA 1
ATOM 3658 C C . ASN A 1 464 ? 22.641 25.312 26.594 1 95.25 464 ASN A C 1
ATOM 3660 O O . ASN A 1 464 ? 21.719 24.5 26.422 1 95.25 464 ASN A O 1
ATOM 3664 N N . SER A 1 465 ? 22.812 25.891 27.719 1 96.69 465 SER A N 1
ATOM 3665 C CA . SER A 1 465 ? 22.203 25.406 28.953 1 96.69 465 SER A CA 1
ATOM 3666 C C . SER A 1 465 ? 20.703 25.641 28.953 1 96.69 465 SER A C 1
ATOM 3668 O O . SER A 1 465 ? 19.938 24.828 29.484 1 96.69 465 SER A O 1
ATOM 3670 N N . SER A 1 466 ? 20.297 26.719 28.391 1 97.12 466 SER A N 1
ATOM 3671 C CA . SER A 1 466 ? 18.859 27.031 28.344 1 97.12 466 SER A CA 1
ATOM 3672 C C . SER A 1 466 ? 18.125 26.047 27.438 1 97.12 466 SER A C 1
ATOM 3674 O O . SER A 1 466 ? 17 25.625 27.766 1 97.12 466 SER A O 1
ATOM 3676 N N . LEU A 1 467 ? 18.766 25.656 26.375 1 97.62 467 LEU A N 1
ATOM 3677 C CA . LEU A 1 467 ? 18.156 24.688 25.469 1 97.62 467 LEU A CA 1
ATOM 3678 C C . LEU A 1 467 ? 18.156 23.297 26.094 1 97.62 467 LEU A C 1
ATOM 3680 O O . LEU A 1 467 ? 17.203 22.531 25.922 1 97.62 467 LEU A O 1
ATOM 3684 N N . GLN A 1 468 ? 19.125 22.969 26.828 1 97.94 468 GLN A N 1
ATOM 3685 C CA . GLN A 1 468 ? 19.172 21.703 27.547 1 97.94 468 GLN A CA 1
ATOM 3686 C C . GLN A 1 468 ? 18.062 21.609 28.594 1 97.94 468 GLN A C 1
ATOM 3688 O O . GLN A 1 468 ? 17.453 20.562 28.766 1 97.94 468 GLN A O 1
ATOM 3693 N N . LYS A 1 469 ? 17.906 22.703 29.266 1 98.19 469 LYS A N 1
ATOM 3694 C CA . LYS A 1 469 ? 16.828 22.75 30.25 1 98.19 469 LYS A CA 1
ATOM 3695 C C . LYS A 1 469 ? 15.469 22.562 29.594 1 98.19 469 LYS A C 1
ATOM 3697 O O . LYS A 1 469 ? 14.625 21.828 30.094 1 98.19 469 LYS A O 1
ATOM 3702 N N . LEU A 1 470 ? 15.258 23.234 28.469 1 98.44 470 LEU A N 1
ATOM 3703 C CA . LEU A 1 470 ? 14.016 23.094 27.719 1 98.44 470 LEU A CA 1
ATOM 3704 C C . LEU A 1 470 ? 13.82 21.641 27.281 1 98.44 470 LEU A C 1
ATOM 3706 O O . LEU A 1 470 ? 12.711 21.109 27.391 1 98.44 470 LEU A O 1
ATOM 3710 N N . GLN A 1 471 ? 14.875 21.016 26.766 1 98.25 471 GLN A N 1
ATOM 3711 C CA . GLN A 1 471 ? 14.852 19.625 26.328 1 98.25 471 GLN A CA 1
ATOM 3712 C C . GLN A 1 471 ? 14.43 18.703 27.469 1 98.25 471 GLN A C 1
ATOM 3714 O O . GLN A 1 471 ? 13.578 17.828 27.281 1 98.25 471 GLN A O 1
ATOM 3719 N N . GLN A 1 472 ? 14.992 18.891 28.625 1 98.06 472 GLN A N 1
ATOM 3720 C CA . GLN A 1 472 ? 14.703 18.062 29.797 1 98.06 472 GLN A CA 1
ATOM 3721 C C . GLN A 1 472 ? 13.273 18.281 30.297 1 98.06 472 GLN A C 1
ATOM 3723 O O . GLN A 1 472 ? 12.586 17.328 30.656 1 98.06 472 GLN A O 1
ATOM 3728 N N . GLU A 1 473 ? 12.859 19.516 30.312 1 98.5 473 GLU A N 1
ATOM 3729 C CA . GLU A 1 473 ? 11.516 19.844 30.781 1 98.5 473 GLU A CA 1
ATOM 3730 C C . GLU A 1 473 ? 10.453 19.266 29.844 1 98.5 473 GLU A C 1
ATOM 3732 O O . GLU A 1 473 ? 9.453 18.719 30.297 1 98.5 473 GLU A O 1
ATOM 3737 N N . ALA A 1 474 ? 10.703 19.406 28.531 1 98.5 474 ALA A N 1
ATOM 3738 C CA . ALA A 1 474 ? 9.766 18.859 27.547 1 98.5 474 ALA A CA 1
ATOM 3739 C C . ALA A 1 474 ? 9.664 17.344 27.672 1 98.5 474 ALA A C 1
ATOM 3741 O O . ALA A 1 474 ? 8.57 16.781 27.672 1 98.5 474 ALA A O 1
ATOM 3742 N N . ALA A 1 475 ? 10.82 16.703 27.812 1 97.94 475 ALA A N 1
ATOM 3743 C CA . ALA A 1 475 ? 10.852 15.242 27.938 1 97.94 475 ALA A CA 1
ATOM 3744 C C . ALA A 1 475 ? 10.156 14.789 29.219 1 97.94 475 ALA A C 1
ATOM 3746 O O . ALA A 1 475 ? 9.398 13.82 29.219 1 97.94 475 ALA A O 1
ATOM 3747 N N . SER A 1 476 ? 10.461 15.469 30.297 1 98.06 476 SER A N 1
ATOM 3748 C CA . SER A 1 476 ? 9.852 15.133 31.578 1 98.06 476 SER A CA 1
ATOM 3749 C C . SER A 1 476 ? 8.344 15.336 31.547 1 98.06 476 SER A C 1
ATOM 3751 O O . SER A 1 476 ? 7.594 14.562 32.156 1 98.06 476 SER A O 1
ATOM 3753 N N . PHE A 1 477 ? 7.953 16.359 30.969 1 98 477 PHE A N 1
ATOM 3754 C CA . PHE A 1 477 ? 6.535 16.672 30.844 1 98 477 PHE A CA 1
ATOM 3755 C C . PHE A 1 477 ? 5.793 15.578 30.094 1 98 477 PHE A C 1
ATOM 3757 O O . PHE A 1 477 ? 4.789 15.055 30.578 1 98 477 PHE A O 1
ATOM 3764 N N . VAL A 1 478 ? 6.32 15.172 28.906 1 97.94 478 VAL A N 1
ATOM 3765 C CA . VAL A 1 478 ? 5.562 14.305 28 1 97.94 478 VAL A CA 1
ATOM 3766 C C . VAL A 1 478 ? 5.602 12.867 28.516 1 97.94 478 VAL A C 1
ATOM 3768 O O . VAL A 1 478 ? 4.684 12.086 28.266 1 97.94 478 VAL A O 1
ATOM 3771 N N . LYS A 1 479 ? 6.57 12.516 29.297 1 96.88 479 LYS A N 1
ATOM 3772 C CA . LYS A 1 479 ? 6.723 11.164 29.812 1 96.88 479 LYS A CA 1
ATOM 3773 C C . LYS A 1 479 ? 5.594 10.812 30.781 1 96.88 479 LYS A C 1
ATOM 3775 O O . LYS A 1 479 ? 5.363 9.641 31.062 1 96.88 479 LYS A O 1
ATOM 3780 N N . GLN A 1 480 ? 4.855 11.836 31.188 1 95.5 480 GLN A N 1
ATOM 3781 C CA . GLN A 1 480 ? 3.73 11.602 32.094 1 95.5 480 GLN A CA 1
ATOM 3782 C C . GLN A 1 480 ? 2.535 11.016 31.328 1 95.5 480 GLN A C 1
ATOM 3784 O O . GLN A 1 480 ? 1.618 10.469 31.953 1 95.5 480 GLN A O 1
ATOM 3789 N N . PHE A 1 481 ? 2.58 11.125 30.031 1 95.56 481 PHE A N 1
ATOM 3790 C CA . PHE A 1 481 ? 1.479 10.656 29.203 1 95.56 481 PHE A CA 1
ATOM 3791 C C . PHE A 1 481 ? 1.859 9.367 28.469 1 95.56 481 PHE A C 1
ATOM 3793 O O . PHE A 1 481 ? 2.82 9.352 27.703 1 95.56 481 PHE A O 1
ATOM 3800 N N . GLU A 1 482 ? 1.135 8.375 28.625 1 92.75 482 GLU A N 1
ATOM 3801 C CA . GLU A 1 482 ? 1.439 7.074 28.031 1 92.75 482 GLU A CA 1
ATOM 3802 C C . GLU A 1 482 ? 1.258 7.102 26.516 1 92.75 482 GLU A C 1
ATOM 3804 O O . GLU A 1 482 ? 0.341 7.75 26.016 1 92.75 482 GLU A O 1
ATOM 3809 N N . VAL A 1 483 ? 2.143 6.445 25.828 1 93.31 483 VAL A N 1
ATOM 3810 C CA . VAL A 1 483 ? 1.96 6.184 24.406 1 93.31 483 VAL A CA 1
ATOM 3811 C C . VAL A 1 483 ? 1.164 4.895 24.203 1 93.31 483 VAL A C 1
ATOM 3813 O O . VAL A 1 483 ? 1.562 3.834 24.688 1 93.31 483 VAL A O 1
ATOM 3816 N N . PRO A 1 484 ? 0.095 4.996 23.516 1 90.88 484 PRO A N 1
ATOM 3817 C CA . PRO A 1 484 ? -0.706 3.781 23.344 1 90.88 484 PRO A CA 1
ATOM 3818 C C . PRO A 1 484 ? 0.041 2.678 22.594 1 90.88 484 PRO A C 1
ATOM 3820 O O . PRO A 1 484 ? 0.898 2.969 21.75 1 90.88 484 PRO A O 1
ATOM 3823 N N . SER A 1 485 ? -0.35 1.421 22.953 1 86.38 485 SER A N 1
ATOM 3824 C CA . SER A 1 485 ? -0.007 0.203 22.219 1 86.38 485 SER A CA 1
ATOM 3825 C C . SER A 1 485 ? 1.473 -0.133 22.375 1 86.38 485 SER A C 1
ATOM 3827 O O . SER A 1 485 ? 2.072 -0.734 21.484 1 86.38 485 SER A O 1
ATOM 3829 N N . ILE A 1 486 ? 2.121 0.456 23.328 1 84.75 486 ILE A N 1
ATOM 3830 C CA . ILE A 1 486 ? 3.512 0.106 23.594 1 84.75 486 ILE A CA 1
ATOM 3831 C C . ILE A 1 486 ? 3.59 -0.84 24.781 1 84.75 486 ILE A C 1
ATOM 3833 O O . ILE A 1 486 ? 2.809 -0.72 25.734 1 84.75 486 ILE A O 1
ATOM 3837 N N . MET B 1 1 ? -9.195 25.469 59.469 1 31.34 1 MET B N 1
ATOM 3838 C CA . MET B 1 1 ? -10.336 25 58.688 1 31.34 1 MET B CA 1
ATOM 3839 C C . MET B 1 1 ? -10.148 25.312 57.219 1 31.34 1 MET B C 1
ATOM 3841 O O . MET B 1 1 ? -10.844 24.75 56.344 1 31.34 1 MET B O 1
ATOM 3845 N N . ILE B 1 2 ? -9.461 26.359 56.906 1 39.41 2 ILE B N 1
ATOM 3846 C CA . ILE B 1 2 ? -9.281 26.859 55.531 1 39.41 2 ILE B CA 1
ATOM 3847 C C . ILE B 1 2 ? -8.305 25.953 54.781 1 39.41 2 ILE B C 1
ATOM 3849 O O . ILE B 1 2 ? -8.328 25.891 53.562 1 39.41 2 ILE B O 1
ATOM 3853 N N . VAL B 1 3 ? -7.359 25.297 55.438 1 48.03 3 VAL B N 1
ATOM 3854 C CA . VAL B 1 3 ? -6.328 24.5 54.781 1 48.03 3 VAL B CA 1
ATOM 3855 C C . VAL B 1 3 ? -6.941 23.219 54.25 1 48.03 3 VAL B C 1
ATOM 3857 O O . VAL B 1 3 ? -6.391 22.594 53.312 1 48.03 3 VAL B O 1
ATOM 3860 N N . GLY B 1 4 ? -8.062 22.781 54.75 1 42.22 4 GLY B N 1
ATOM 3861 C CA . GLY B 1 4 ? -8.672 21.547 54.312 1 42.22 4 GLY B CA 1
ATOM 3862 C C . GLY B 1 4 ? -9.359 21.688 52.969 1 42.22 4 GLY B C 1
ATOM 3863 O O . GLY B 1 4 ? -9.617 20.688 52.281 1 42.22 4 GLY B O 1
ATOM 3864 N N . ARG B 1 5 ? -9.914 22.828 52.625 1 44.19 5 ARG B N 1
ATOM 3865 C CA . ARG B 1 5 ? -10.648 23 51.375 1 44.19 5 ARG B CA 1
ATOM 3866 C C . ARG B 1 5 ? -9.703 23.062 50.188 1 44.19 5 ARG B C 1
ATOM 3868 O O . ARG B 1 5 ? -10.062 22.656 49.062 1 44.19 5 ARG B O 1
ATOM 3875 N N . ALA B 1 6 ? -8.492 23.609 50.375 1 48.25 6 ALA B N 1
ATOM 3876 C CA . ALA B 1 6 ? -7.57 23.688 49.25 1 48.25 6 ALA B CA 1
ATOM 3877 C C . ALA B 1 6 ? -7.062 22.312 48.844 1 48.25 6 ALA B C 1
ATOM 3879 O O . ALA B 1 6 ? -6.902 22.031 47.656 1 48.25 6 ALA B O 1
ATOM 3880 N N . PHE B 1 7 ? -7.008 21.422 49.875 1 41.5 7 PHE B N 1
ATOM 3881 C CA . PHE B 1 7 ? -6.539 20.078 49.531 1 41.5 7 PHE B CA 1
ATOM 3882 C C . PHE B 1 7 ? -7.625 19.297 48.812 1 41.5 7 PHE B C 1
ATOM 3884 O O . PHE B 1 7 ? -7.328 18.5 47.906 1 41.5 7 PHE B O 1
ATOM 3891 N N . LYS B 1 8 ? -8.828 19.547 49.156 1 47.41 8 LYS B N 1
ATOM 3892 C CA . LYS B 1 8 ? -9.891 18.828 48.469 1 47.41 8 LYS B CA 1
ATOM 3893 C C . LYS B 1 8 ? -10.109 19.375 47.062 1 47.41 8 LYS B C 1
ATOM 3895 O O . LYS B 1 8 ? -10.641 18.672 46.188 1 47.41 8 LYS B O 1
ATOM 3900 N N . GLN B 1 9 ? -9.867 20.641 46.906 1 35.5 9 GLN B N 1
ATOM 3901 C CA . GLN B 1 9 ? -9.977 21.172 45.562 1 35.5 9 GLN B CA 1
ATOM 3902 C C . GLN B 1 9 ? -8.82 20.688 44.656 1 35.5 9 GLN B C 1
ATOM 3904 O O . GLN B 1 9 ? -9.016 20.422 43.469 1 35.5 9 GLN B O 1
ATOM 3909 N N . THR B 1 10 ? -7.641 20.625 45.25 1 43.53 10 THR B N 1
ATOM 3910 C CA . THR B 1 10 ? -6.527 20.078 44.469 1 43.53 10 THR B CA 1
ATOM 3911 C C . THR B 1 10 ? -6.742 18.578 44.219 1 43.53 10 THR B C 1
ATOM 3913 O O . THR B 1 10 ? -6.422 18.078 43.125 1 43.53 10 THR B O 1
ATOM 3916 N N . CYS B 1 11 ? -7.227 17.938 45.281 1 40.66 11 CYS B N 1
ATOM 3917 C CA . CYS B 1 11 ? -7.539 16.516 45.062 1 40.66 11 CYS B CA 1
ATOM 3918 C C . CYS B 1 11 ? -8.68 16.359 44.062 1 40.66 11 CYS B C 1
ATOM 3920 O O . CYS B 1 11 ? -8.734 15.367 43.344 1 40.66 11 CYS B O 1
ATOM 3922 N N . LYS B 1 12 ? -9.68 17.172 44.125 1 45.31 12 LYS B N 1
ATOM 3923 C CA . LYS B 1 12 ? -10.766 17.141 43.156 1 45.31 12 LYS B CA 1
ATOM 3924 C C . LYS B 1 12 ? -10.281 17.562 41.75 1 45.31 12 LYS B C 1
ATOM 3926 O O . LYS B 1 12 ? -10.797 17.094 40.75 1 45.31 12 LYS B O 1
ATOM 3931 N N . LEU B 1 13 ? -9.328 18.453 41.688 1 38.53 13 LEU B N 1
ATOM 3932 C CA . LEU B 1 13 ? -8.68 18.797 40.406 1 38.53 13 LEU B CA 1
ATOM 3933 C C . LEU B 1 13 ? -7.773 17.672 39.938 1 38.53 13 LEU B C 1
ATOM 3935 O O . LEU B 1 13 ? -7.711 17.375 38.75 1 38.53 13 LEU B O 1
ATOM 3939 N N . PHE B 1 14 ? -6.953 17.031 40.875 1 43.59 14 PHE B N 1
ATOM 3940 C CA . PHE B 1 14 ? -6.203 15.82 40.531 1 43.59 14 PHE B CA 1
ATOM 3941 C C . PHE B 1 14 ? -7.145 14.672 40.219 1 43.59 14 PHE B C 1
ATOM 3943 O O . PHE B 1 14 ? -6.887 13.891 39.281 1 43.59 14 PHE B O 1
ATOM 3950 N N . ASN B 1 15 ? -8.172 14.461 40.938 1 44.38 15 ASN B N 1
ATOM 3951 C CA . ASN B 1 15 ? -9.156 13.414 40.688 1 44.38 15 ASN B CA 1
ATOM 3952 C C . ASN B 1 15 ? -9.922 13.664 39.406 1 44.38 15 ASN B C 1
ATOM 3954 O O . ASN B 1 15 ? -10.242 12.727 38.656 1 44.38 15 ASN B O 1
ATOM 3958 N N . GLN B 1 16 ? -10.242 14.812 39.062 1 42.38 16 GLN B N 1
ATOM 3959 C CA . GLN B 1 16 ? -10.906 15.188 37.844 1 42.38 16 GLN B CA 1
ATOM 3960 C C . GLN B 1 16 ? -9.945 15.094 36.656 1 42.38 16 GLN B C 1
ATOM 3962 O O . GLN B 1 16 ? -10.359 14.766 35.531 1 42.38 16 GLN B O 1
ATOM 3967 N N . GLN B 1 17 ? -8.75 15.523 36.844 1 43.19 17 GLN B N 1
ATOM 3968 C CA . GLN B 1 17 ? -7.699 15.312 35.844 1 43.19 17 GLN B CA 1
ATOM 3969 C C . GLN B 1 17 ? -7.457 13.828 35.594 1 43.19 17 GLN B C 1
ATOM 3971 O O . GLN B 1 17 ? -7.254 13.406 34.469 1 43.19 17 GLN B O 1
ATOM 3976 N N . GLN B 1 18 ? -7.281 13.094 36.656 1 46.44 18 GLN B N 1
ATOM 3977 C CA . GLN B 1 18 ? -7.117 11.656 36.531 1 46.44 18 GLN B CA 1
ATOM 3978 C C . GLN B 1 18 ? -8.32 11.031 35.812 1 46.44 18 GLN B C 1
ATOM 3980 O O . GLN B 1 18 ? -8.188 10.031 35.125 1 46.44 18 GLN B O 1
ATOM 3985 N N . ALA B 1 19 ? -9.406 11.523 36.094 1 45.09 19 ALA B N 1
ATOM 3986 C CA . ALA B 1 19 ? -10.633 11.023 35.5 1 45.09 19 ALA B CA 1
ATOM 3987 C C . ALA B 1 19 ? -10.703 11.375 34.031 1 45.09 19 ALA B C 1
ATOM 3989 O O . ALA B 1 19 ? -11.266 10.625 33.219 1 45.09 19 ALA B O 1
ATOM 3990 N N . ARG B 1 20 ? -10.258 12.477 33.625 1 47.5 20 ARG B N 1
ATOM 3991 C CA . ARG B 1 20 ? -10.273 13.055 32.281 1 47.5 20 ARG B CA 1
ATOM 3992 C C . ARG B 1 20 ? -9.289 12.328 31.359 1 47.5 20 ARG B C 1
ATOM 3994 O O . ARG B 1 20 ? -9.57 12.125 30.172 1 47.5 20 ARG B O 1
ATOM 4001 N N . ILE B 1 21 ? -8.062 11.945 31.875 1 49.94 21 ILE B N 1
ATOM 4002 C CA . ILE B 1 21 ? -7.055 11.148 31.188 1 49.94 21 ILE B CA 1
ATOM 4003 C C . ILE B 1 21 ? -7.637 9.789 30.812 1 49.94 21 ILE B C 1
ATOM 4005 O O . ILE B 1 21 ? -7.367 9.266 29.734 1 49.94 21 ILE B O 1
ATOM 4009 N N . VAL B 1 22 ? -8.578 9.328 31.609 1 52.25 22 VAL B N 1
ATOM 4010 C CA . VAL B 1 22 ? -9.055 7.949 31.578 1 52.25 22 VAL B CA 1
ATOM 4011 C C . VAL B 1 22 ? -9.945 7.742 30.359 1 52.25 22 VAL B C 1
ATOM 4013 O O . VAL B 1 22 ? -9.875 6.703 29.688 1 52.25 22 VAL B O 1
ATOM 4016 N N . PHE B 1 23 ? -10.578 8.859 29.953 1 54.41 23 PHE B N 1
ATOM 4017 C CA . PHE B 1 23 ? -11.594 8.57 28.953 1 54.41 23 PHE B CA 1
ATOM 4018 C C . PHE B 1 23 ? -10.984 8.477 27.562 1 54.41 23 PHE B C 1
ATOM 4020 O O . PHE B 1 23 ? -11.273 7.551 26.812 1 54.41 23 PHE B O 1
ATOM 4027 N N . ALA B 1 24 ? -9.953 9.375 27.266 1 60.28 24 ALA B N 1
ATOM 4028 C CA . ALA B 1 24 ? -9.422 9.422 25.906 1 60.28 24 ALA B CA 1
ATOM 4029 C C . ALA B 1 24 ? -8.523 8.219 25.625 1 60.28 24 ALA B C 1
ATOM 4031 O O . ALA B 1 24 ? -8.32 7.844 24.469 1 60.28 24 ALA B O 1
ATOM 4032 N N . THR B 1 25 ? -8.188 7.625 26.656 1 73.25 25 THR B N 1
ATOM 4033 C CA . THR B 1 25 ? -7.211 6.555 26.484 1 73.25 25 THR B CA 1
ATOM 4034 C C . THR B 1 25 ? -7.832 5.203 26.812 1 73.25 25 THR B C 1
ATOM 4036 O O . THR B 1 25 ? -7.176 4.164 26.703 1 73.25 25 THR B O 1
ATOM 4039 N N . GLN B 1 26 ? -9.031 5.41 27.141 1 75.94 26 GLN B N 1
ATOM 4040 C CA . GLN B 1 26 ? -9.68 4.176 27.562 1 75.94 26 GLN B CA 1
ATOM 4041 C C . GLN B 1 26 ? -9.766 3.176 26.406 1 75.94 26 GLN B C 1
ATOM 4043 O O . GLN B 1 26 ? -10.234 3.512 25.328 1 75.94 26 GLN B O 1
ATOM 4048 N N . GLY B 1 27 ? -9.266 2.117 26.562 1 86.12 27 GLY B N 1
ATOM 4049 C CA . GLY B 1 27 ? -9.445 1.018 25.625 1 86.12 27 GLY B CA 1
ATOM 4050 C C . GLY B 1 27 ? -8.32 0.897 24.625 1 86.12 27 GLY B C 1
ATOM 4051 O O . GLY B 1 27 ? -8.242 -0.083 23.875 1 86.12 27 GLY B O 1
ATOM 4052 N N . LEU B 1 28 ? -7.406 1.846 24.578 1 93.25 28 LEU B N 1
ATOM 4053 C CA . LEU B 1 28 ? -6.391 1.868 23.531 1 93.25 28 LEU B CA 1
ATOM 4054 C C . LEU B 1 28 ? -5.344 0.781 23.766 1 93.25 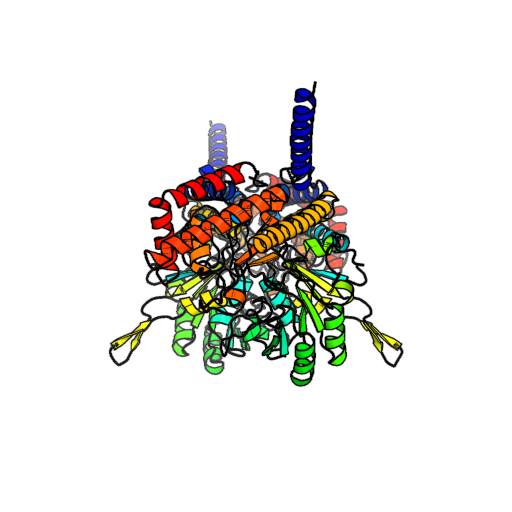28 LEU B C 1
ATOM 4056 O O . LEU B 1 28 ? -4.621 0.402 22.844 1 93.25 28 LEU B O 1
ATOM 4060 N N . ASN B 1 29 ? -5.301 0.219 25.031 1 94.25 29 ASN B N 1
ATOM 4061 C CA . ASN B 1 29 ? -4.285 -0.782 25.344 1 94.25 29 ASN B CA 1
ATOM 4062 C C . ASN B 1 29 ? -4.91 -2.152 25.594 1 94.25 29 ASN B C 1
ATOM 4064 O O . ASN B 1 29 ? -4.258 -3.047 26.125 1 94.25 29 ASN B O 1
ATOM 4068 N N . GLN B 1 30 ? -6.121 -2.291 25.203 1 94.56 30 GLN B N 1
ATOM 4069 C CA . GLN B 1 30 ? -6.789 -3.582 25.328 1 94.56 30 GLN B CA 1
ATOM 4070 C C . GLN B 1 30 ? -6.461 -4.484 24.141 1 94.56 30 GLN B C 1
ATOM 4072 O O . GLN B 1 30 ? -6.355 -4.016 23 1 94.56 30 GLN B O 1
ATOM 4077 N N . GLY B 1 31 ? -6.375 -5.75 24.453 1 95.19 31 GLY B N 1
ATOM 4078 C CA . GLY B 1 31 ? -6.168 -6.723 23.391 1 95.19 31 GLY B CA 1
ATOM 4079 C C . GLY B 1 31 ? -7.391 -6.914 22.516 1 95.19 31 GLY B C 1
ATOM 4080 O O . GLY B 1 31 ? -8.508 -6.562 22.906 1 95.19 31 GLY B O 1
ATOM 4081 N N . ILE B 1 32 ? -7.164 -7.516 21.406 1 96.69 32 ILE B N 1
ATOM 4082 C CA . ILE B 1 32 ? -8.195 -7.613 20.391 1 96.69 32 ILE B CA 1
ATOM 4083 C C . ILE B 1 32 ? -9.336 -8.5 20.891 1 96.69 32 ILE B C 1
ATOM 4085 O O . ILE B 1 32 ? -10.5 -8.266 20.562 1 96.69 32 ILE B O 1
ATOM 4089 N N . LYS B 1 33 ? -9.055 -9.531 21.703 1 97.12 33 LYS B N 1
ATOM 4090 C CA . LYS B 1 33 ? -10.078 -10.43 22.234 1 97.12 33 LYS B CA 1
ATOM 4091 C C . LYS B 1 33 ? -11.125 -9.664 23.031 1 97.12 33 LYS B C 1
ATOM 4093 O O . LYS B 1 33 ? -12.312 -9.992 22.984 1 97.12 33 LYS B O 1
ATOM 4098 N N . GLU B 1 34 ? -10.68 -8.625 23.688 1 96.31 34 GLU B N 1
ATOM 4099 C CA . GLU B 1 34 ? -11.57 -7.836 24.547 1 96.31 34 GLU B CA 1
ATOM 4100 C C . GLU B 1 34 ? -12.156 -6.656 23.766 1 96.31 34 GLU B C 1
ATOM 4102 O O . GLU B 1 34 ? -13.359 -6.395 23.844 1 96.31 34 GLU B O 1
ATOM 4107 N N . ALA B 1 35 ? -11.359 -5.957 23.031 1 95.75 35 ALA B N 1
ATOM 4108 C CA . ALA B 1 35 ? -11.742 -4.699 22.391 1 95.75 35 ALA B CA 1
ATOM 4109 C C . ALA B 1 35 ? -12.633 -4.953 21.188 1 95.75 35 ALA B C 1
ATOM 4111 O O . ALA B 1 35 ? -13.492 -4.125 20.859 1 95.75 35 ALA B O 1
ATOM 4112 N N . ASP B 1 36 ? -12.477 -6.141 20.531 1 98 36 ASP B N 1
ATOM 4113 C CA . ASP B 1 36 ? -13.234 -6.48 19.328 1 98 36 ASP B CA 1
ATOM 4114 C C . ASP B 1 36 ? -13.43 -7.992 19.219 1 98 36 ASP B C 1
ATOM 4116 O O . ASP B 1 36 ? -12.859 -8.625 18.328 1 98 36 ASP B O 1
ATOM 4120 N N . PRO B 1 37 ? -14.281 -8.523 19.969 1 98.31 37 PRO B N 1
ATOM 4121 C CA . PRO B 1 37 ? -14.477 -9.977 19.984 1 98.31 37 PRO B CA 1
ATOM 4122 C C . PRO B 1 37 ? -14.984 -10.516 18.656 1 98.31 37 PRO B C 1
ATOM 4124 O O . PRO B 1 37 ? -14.656 -11.641 18.281 1 98.31 37 PRO B O 1
ATOM 4127 N N . GLN B 1 38 ? -15.766 -9.758 17.938 1 98.5 38 GLN B N 1
ATOM 4128 C CA . GLN B 1 38 ? -16.297 -10.203 16.656 1 98.5 38 GLN B CA 1
ATOM 4129 C C . GLN B 1 38 ? -15.164 -10.406 15.648 1 98.5 38 GLN B C 1
ATOM 4131 O O . GLN B 1 38 ? -15.109 -11.438 14.977 1 98.5 38 GLN B O 1
ATOM 4136 N N . LEU B 1 39 ? -14.297 -9.445 15.539 1 98.56 39 LEU B N 1
ATOM 4137 C CA . LEU B 1 39 ? -13.164 -9.586 14.625 1 98.56 39 LEU B CA 1
ATOM 4138 C C . LEU B 1 39 ? -12.219 -10.68 15.094 1 98.56 39 LEU B C 1
ATOM 4140 O O . LEU B 1 39 ? -11.672 -11.422 14.281 1 98.56 39 LEU B O 1
ATOM 4144 N N . ASN B 1 40 ? -12.008 -10.742 16.406 1 98.44 40 ASN B N 1
ATOM 4145 C CA . ASN B 1 40 ? -11.164 -11.805 16.953 1 98.44 40 ASN B CA 1
ATOM 4146 C C . ASN B 1 40 ? -11.672 -13.188 16.547 1 98.44 40 ASN B C 1
ATOM 4148 O O . ASN B 1 40 ? -10.883 -14.078 16.234 1 98.44 40 ASN B O 1
ATOM 4152 N N . GLU B 1 41 ? -12.945 -13.367 16.562 1 98.62 41 GLU B N 1
ATOM 4153 C CA . GLU B 1 41 ? -13.531 -14.648 16.156 1 98.62 41 GLU B CA 1
ATOM 4154 C C . GLU B 1 41 ? -13.25 -14.953 14.695 1 98.62 41 GLU B C 1
ATOM 4156 O O . GLU B 1 41 ? -12.938 -16.094 14.336 1 98.62 41 GLU B O 1
ATOM 4161 N N . ILE B 1 42 ? -13.367 -13.977 13.867 1 98.56 42 ILE B N 1
ATOM 4162 C CA . ILE B 1 42 ? -13.078 -14.148 12.453 1 98.56 42 ILE B CA 1
ATOM 4163 C C . ILE B 1 42 ? -11.617 -14.57 12.266 1 98.56 42 ILE B C 1
ATOM 4165 O O . ILE B 1 42 ? -11.328 -15.492 11.5 1 98.56 42 ILE B O 1
ATOM 4169 N N . ILE B 1 43 ? -10.688 -13.922 12.977 1 97.94 43 ILE B N 1
ATOM 4170 C CA . ILE B 1 43 ? -9.266 -14.227 12.883 1 97.94 43 ILE B CA 1
ATOM 4171 C C . ILE B 1 43 ? -9.016 -15.656 13.352 1 97.94 43 ILE B C 1
ATOM 4173 O O . ILE B 1 43 ? -8.266 -16.406 12.719 1 97.94 43 ILE B O 1
ATOM 4177 N N . GLN B 1 44 ? -9.68 -16.062 14.43 1 97.88 44 GLN B N 1
ATOM 4178 C CA . GLN B 1 44 ? -9.508 -17.422 14.961 1 97.88 44 GLN B CA 1
ATOM 4179 C C . GLN B 1 44 ? -10.016 -18.469 13.969 1 97.88 44 GLN B C 1
ATOM 4181 O O . GLN B 1 44 ? -9.398 -19.531 13.812 1 97.88 44 GLN B O 1
ATOM 4186 N N . LYS B 1 45 ? -11.078 -18.188 13.336 1 97.94 45 LYS B N 1
ATOM 4187 C CA . LYS B 1 45 ? -11.617 -19.109 12.328 1 97.94 45 LYS B CA 1
ATOM 4188 C C . LYS B 1 45 ? -10.68 -19.203 11.125 1 97.94 45 LYS B C 1
ATOM 4190 O O . LYS B 1 45 ? -10.508 -20.281 10.555 1 97.94 45 LYS B O 1
ATOM 4195 N N . GLU B 1 46 ? -10.109 -18.094 10.734 1 96.94 46 GLU B N 1
ATOM 4196 C CA . GLU B 1 46 ? -9.133 -18.125 9.656 1 96.94 46 GLU B CA 1
ATOM 4197 C C . GLU B 1 46 ? -7.898 -18.938 10.039 1 96.94 46 GLU B C 1
ATOM 4199 O O . GLU B 1 46 ? -7.34 -19.656 9.203 1 96.94 46 GLU B O 1
ATOM 4204 N N . ILE B 1 47 ? -7.453 -18.859 11.312 1 96.75 47 ILE B N 1
ATOM 4205 C CA . ILE B 1 47 ? -6.332 -19.641 11.812 1 96.75 47 ILE B CA 1
ATOM 4206 C C . ILE B 1 47 ? -6.648 -21.125 11.672 1 96.75 47 ILE B C 1
ATOM 4208 O O . ILE B 1 47 ? -5.836 -21.906 11.156 1 96.75 47 ILE B O 1
ATOM 4212 N N . GLN B 1 48 ? -7.832 -21.484 12.047 1 96.69 48 GLN B N 1
ATOM 4213 C CA . GLN B 1 48 ? -8.234 -22.891 11.969 1 96.69 48 GLN B CA 1
ATOM 4214 C C . GLN B 1 48 ? -8.328 -23.359 10.523 1 96.69 48 GLN B C 1
ATOM 4216 O O . GLN B 1 48 ? -7.934 -24.484 10.203 1 96.69 48 GLN B O 1
ATOM 4221 N N . ARG B 1 49 ? -8.844 -22.5 9.711 1 96.12 49 ARG B N 1
ATOM 4222 C CA . ARG B 1 49 ? -8.938 -22.844 8.297 1 96.12 49 ARG B CA 1
ATOM 4223 C C . ARG B 1 49 ? -7.555 -23.109 7.707 1 96.12 49 ARG B C 1
ATOM 4225 O O . ARG B 1 49 ? -7.352 -24.109 7.023 1 96.12 49 ARG B O 1
ATOM 4232 N N . GLN B 1 50 ? -6.617 -22.25 7.961 1 95.75 50 GLN B N 1
ATOM 4233 C CA . GLN B 1 50 ? -5.277 -22.391 7.406 1 95.75 50 GLN B CA 1
ATOM 4234 C C . GLN B 1 50 ? -4.586 -23.641 7.953 1 95.75 50 GLN B C 1
ATOM 4236 O O . GLN B 1 50 ? -3.857 -24.312 7.227 1 95.75 50 GLN B O 1
ATOM 4241 N N . LYS B 1 51 ? -4.816 -24 9.195 1 96.44 51 LYS B N 1
ATOM 4242 C CA . LYS B 1 51 ? -4.234 -25.188 9.797 1 96.44 51 LYS B CA 1
ATOM 4243 C C . LYS B 1 51 ? -4.742 -26.453 9.117 1 96.44 51 LYS B C 1
ATOM 4245 O O . LYS B 1 51 ? -4.02 -27.453 9.023 1 96.44 51 LYS B O 1
ATOM 4250 N N . SER B 1 52 ? -5.93 -26.344 8.555 1 97.38 52 SER B N 1
ATOM 4251 C CA . SER B 1 52 ? -6.574 -27.547 8.047 1 97.38 52 SER B CA 1
ATOM 4252 C C . SER B 1 52 ? -6.594 -27.547 6.52 1 97.38 52 SER B C 1
ATOM 4254 O O . SER B 1 52 ? -7.367 -28.297 5.906 1 97.38 52 SER B O 1
ATOM 4256 N N . THR B 1 53 ? -5.828 -26.703 5.922 1 97.25 53 THR B N 1
ATOM 4257 C CA . THR B 1 53 ? -5.926 -26.578 4.473 1 97.25 53 THR B CA 1
ATOM 4258 C C . THR B 1 53 ? -4.559 -26.766 3.82 1 97.25 53 THR B C 1
ATOM 4260 O O . THR B 1 53 ? -3.562 -26.203 4.281 1 97.25 53 THR B O 1
ATOM 4263 N N . ILE B 1 54 ? -4.516 -27.625 2.807 1 98.31 54 ILE B N 1
ATOM 4264 C CA . ILE B 1 54 ? -3.359 -27.703 1.924 1 98.31 54 ILE B CA 1
ATOM 4265 C C . ILE B 1 54 ? -3.346 -26.5 0.98 1 98.31 54 ILE B C 1
ATOM 4267 O O . ILE B 1 54 ? -4.27 -26.312 0.187 1 98.31 54 ILE B O 1
ATOM 4271 N N . ASN B 1 55 ? -2.346 -25.656 1.172 1 97.38 55 ASN B N 1
ATOM 4272 C CA . ASN B 1 55 ? -2.244 -24.453 0.355 1 97.38 55 ASN B CA 1
ATOM 4273 C C . ASN B 1 55 ? -1.229 -24.609 -0.771 1 97.38 55 ASN B C 1
ATOM 4275 O O . ASN B 1 55 ? -0.026 -24.703 -0.519 1 97.38 55 ASN B O 1
ATOM 4279 N N . LEU B 1 56 ? -1.734 -24.578 -2.037 1 98.19 56 LEU B N 1
ATOM 4280 C CA . LEU B 1 56 ? -0.864 -24.75 -3.195 1 98.19 56 LEU B CA 1
ATOM 4281 C C . LEU B 1 56 ? -0.926 -23.531 -4.109 1 98.19 56 LEU B C 1
ATOM 4283 O O . LEU B 1 56 ? -0.556 -23.609 -5.281 1 98.19 56 LEU B O 1
ATOM 4287 N N . ILE B 1 57 ? -1.433 -22.406 -3.611 1 96.69 57 ILE B N 1
ATOM 4288 C CA . ILE B 1 57 ? -1.507 -21.172 -4.391 1 96.69 57 ILE B CA 1
ATOM 4289 C C . ILE B 1 57 ? -0.104 -20.594 -4.594 1 96.69 57 ILE B C 1
ATOM 4291 O O . ILE B 1 57 ? 0.6 -20.312 -3.625 1 96.69 57 ILE B O 1
ATOM 4295 N N . PRO B 1 58 ? 0.295 -20.312 -5.852 1 96.56 58 PRO B N 1
ATOM 4296 C CA . PRO B 1 58 ? 1.679 -19.938 -6.145 1 96.56 58 PRO B CA 1
ATOM 4297 C C . PRO B 1 58 ? 2.08 -18.625 -5.484 1 96.56 58 PRO B C 1
ATOM 4299 O O . PRO B 1 58 ? 3.25 -18.422 -5.145 1 96.56 58 PRO B O 1
ATOM 4302 N N . SER B 1 59 ? 1.159 -17.719 -5.285 1 95 59 SER B N 1
ATOM 4303 C CA . SER B 1 59 ? 1.475 -16.375 -4.824 1 95 59 SER B CA 1
ATOM 4304 C C . SER B 1 59 ? 1.331 -16.266 -3.311 1 95 59 SER B C 1
ATOM 4306 O O . SER B 1 59 ? 1.364 -15.156 -2.76 1 95 59 SER B O 1
ATOM 4308 N N . GLU B 1 60 ? 1.154 -17.391 -2.598 1 95.69 60 GLU B N 1
ATOM 4309 C CA . GLU B 1 60 ? 0.983 -17.328 -1.147 1 95.69 60 GLU B CA 1
ATOM 4310 C C . GLU B 1 60 ? 2.141 -18.016 -0.43 1 95.69 60 GLU B C 1
ATOM 4312 O O . GLU B 1 60 ? 2.816 -18.875 -1.007 1 95.69 60 GLU B O 1
ATOM 4317 N N . ASN B 1 61 ? 2.375 -17.531 0.691 1 96.5 61 ASN B N 1
ATOM 4318 C CA . ASN B 1 61 ? 3.332 -18.125 1.628 1 96.5 61 ASN B CA 1
ATOM 4319 C C . ASN B 1 61 ? 3.066 -17.656 3.059 1 96.5 61 ASN B C 1
ATOM 4321 O O . ASN B 1 61 ? 2.084 -16.969 3.318 1 96.5 61 ASN B O 1
ATOM 4325 N N . TYR B 1 62 ? 3.883 -18.188 3.99 1 95.56 62 TYR B N 1
ATOM 4326 C CA . TYR B 1 62 ? 3.754 -17.828 5.398 1 95.56 62 TYR B CA 1
ATOM 4327 C C . TYR B 1 62 ? 4.949 -17.016 5.859 1 95.56 62 TYR B C 1
ATOM 4329 O O . TYR B 1 62 ? 6.086 -17.266 5.457 1 95.56 62 TYR B O 1
ATOM 4337 N N . THR B 1 63 ? 4.641 -16.016 6.637 1 94.88 63 THR B N 1
ATOM 4338 C CA . THR B 1 63 ? 5.648 -15.133 7.219 1 94.88 63 THR B CA 1
ATOM 4339 C C . THR B 1 63 ? 6.02 -15.586 8.625 1 94.88 63 THR B C 1
ATOM 4341 O O . THR B 1 63 ? 5.191 -16.156 9.336 1 94.88 63 THR B O 1
ATOM 4344 N N . SER B 1 64 ? 7.262 -15.32 9.031 1 96.19 64 SER B N 1
ATOM 4345 C CA . SER B 1 64 ? 7.727 -15.703 10.359 1 96.19 64 SER B CA 1
ATOM 4346 C C . SER B 1 64 ? 7.055 -14.875 11.445 1 96.19 64 SER B C 1
ATOM 4348 O O . SER B 1 64 ? 6.512 -13.805 11.164 1 96.19 64 SER B O 1
ATOM 4350 N N . LEU B 1 65 ? 7.109 -15.406 12.641 1 95.94 65 LEU B N 1
ATOM 4351 C CA . LEU B 1 65 ? 6.586 -14.68 13.797 1 95.94 65 LEU B CA 1
ATOM 4352 C C . LEU B 1 65 ? 7.324 -13.359 13.984 1 95.94 65 LEU B C 1
ATOM 4354 O O . LEU B 1 65 ? 6.703 -12.336 14.281 1 95.94 65 LEU B O 1
ATOM 4358 N N . SER B 1 66 ? 8.648 -13.367 13.836 1 96.88 66 SER B N 1
ATOM 4359 C CA . SER B 1 66 ? 9.461 -12.172 14.016 1 96.88 66 SER B CA 1
ATOM 4360 C C . SER B 1 66 ? 9.078 -11.078 13.023 1 96.88 66 SER B C 1
ATOM 4362 O O . SER B 1 66 ? 8.977 -9.906 13.391 1 96.88 66 SER B O 1
ATOM 4364 N N . ALA B 1 67 ? 8.906 -11.461 11.766 1 96.81 67 ALA B N 1
ATOM 4365 C CA . ALA B 1 67 ? 8.484 -10.492 10.75 1 96.81 67 ALA B CA 1
ATOM 4366 C C . ALA B 1 67 ? 7.102 -9.938 11.062 1 96.81 67 ALA B C 1
ATOM 4368 O O . ALA B 1 67 ? 6.852 -8.742 10.898 1 96.81 67 ALA B O 1
ATOM 4369 N N . LYS B 1 68 ? 6.188 -10.781 11.531 1 96 68 LYS B N 1
ATOM 4370 C CA . LYS B 1 68 ? 4.844 -10.344 11.891 1 96 68 LYS B CA 1
ATOM 4371 C C . LYS B 1 68 ? 4.879 -9.367 13.062 1 96 68 LYS B C 1
ATOM 4373 O O . LYS B 1 68 ? 4.105 -8.406 13.102 1 96 68 LYS B O 1
ATOM 4378 N N . GLN B 1 69 ? 5.738 -9.672 14.008 1 95.69 69 GLN B N 1
ATOM 4379 C CA . GLN B 1 69 ? 5.895 -8.789 15.156 1 95.69 69 GLN B CA 1
ATOM 4380 C C . GLN B 1 69 ? 6.402 -7.41 14.734 1 95.69 69 GLN B C 1
ATOM 4382 O O . GLN B 1 69 ? 5.953 -6.391 15.258 1 95.69 69 GLN B O 1
ATOM 4387 N N . ALA B 1 70 ? 7.316 -7.387 13.812 1 97.12 70 ALA B N 1
ATOM 4388 C CA . ALA B 1 70 ? 7.812 -6.117 13.281 1 97.12 70 ALA B CA 1
ATOM 4389 C C . ALA B 1 70 ? 6.695 -5.336 12.602 1 97.12 70 ALA B C 1
ATOM 4391 O O . ALA B 1 70 ? 6.578 -4.121 12.773 1 97.12 70 ALA B O 1
ATOM 4392 N N . VAL B 1 71 ? 5.816 -6.047 11.867 1 96.88 71 VAL B N 1
ATOM 4393 C CA . VAL B 1 71 ? 4.707 -5.43 11.148 1 96.88 71 VAL B CA 1
ATOM 4394 C C . VAL B 1 71 ? 3.711 -4.84 12.141 1 96.88 71 VAL B C 1
ATOM 4396 O O . VAL B 1 71 ? 3.135 -3.775 11.898 1 96.88 71 VAL B O 1
ATOM 4399 N N . GLY B 1 72 ? 3.498 -5.477 13.227 1 94.38 72 GLY B N 1
ATOM 4400 C CA . GLY B 1 72 ? 2.568 -4.996 14.234 1 94.38 72 GLY B CA 1
ATOM 4401 C C . GLY B 1 72 ? 3.229 -4.121 15.281 1 94.38 72 GLY B C 1
ATOM 4402 O O . GLY B 1 72 ? 2.713 -3.979 16.391 1 94.38 72 GLY B O 1
ATOM 4403 N N . SER B 1 73 ? 4.398 -3.518 14.977 1 93.56 73 SER B N 1
ATOM 4404 C CA . SER B 1 73 ? 5.152 -2.746 15.961 1 93.56 73 SER B CA 1
ATOM 4405 C C . SER B 1 73 ? 4.82 -1.26 15.867 1 93.56 73 SER B C 1
ATOM 4407 O O . SER B 1 73 ? 3.984 -0.854 15.055 1 93.56 73 SER B O 1
ATOM 4409 N N . ILE B 1 74 ? 5.543 -0.475 16.672 1 92.56 74 ILE B N 1
ATOM 4410 C CA . ILE B 1 74 ? 5.344 0.962 16.828 1 92.56 74 ILE B CA 1
ATOM 4411 C C . ILE B 1 74 ? 5.82 1.684 15.562 1 92.56 74 ILE B C 1
ATOM 4413 O O . ILE B 1 74 ? 5.512 2.861 15.359 1 92.56 74 ILE B O 1
ATOM 4417 N N . MET B 1 75 ? 6.422 0.961 14.625 1 93.69 75 MET B N 1
ATOM 4418 C CA . MET B 1 75 ? 6.926 1.559 13.391 1 93.69 75 MET B CA 1
ATOM 4419 C C . MET B 1 75 ? 5.777 2.055 12.523 1 93.69 75 MET B C 1
ATOM 4421 O O . MET B 1 75 ? 5.988 2.848 11.602 1 93.69 75 MET B O 1
ATOM 4425 N N . ASN B 1 76 ? 4.586 1.623 12.875 1 90.31 76 ASN B N 1
ATOM 4426 C CA . ASN B 1 76 ? 3.398 2.012 12.125 1 90.31 76 ASN B CA 1
ATOM 4427 C C . ASN B 1 76 ? 3 3.457 12.406 1 90.31 76 ASN B C 1
ATOM 4429 O O . ASN B 1 76 ? 2.295 4.082 11.617 1 90.31 76 ASN B O 1
ATOM 4433 N N . SER B 1 77 ? 3.443 4.098 13.461 1 88.25 77 SER B N 1
ATOM 4434 C CA . SER B 1 77 ? 2.92 5.375 13.93 1 88.25 77 SER B CA 1
ATOM 4435 C C . SER B 1 77 ? 3.721 6.543 13.367 1 88.25 77 SER B C 1
ATOM 4437 O O . SER B 1 77 ? 3.297 7.695 13.453 1 88.25 77 SER B O 1
ATOM 4439 N N . LYS B 1 78 ? 4.867 6.234 12.75 1 91.38 78 LYS B N 1
ATOM 4440 C CA . LYS B 1 78 ? 5.738 7.324 12.328 1 91.38 78 LYS B CA 1
ATOM 4441 C C . LYS B 1 78 ? 5.641 7.551 10.82 1 91.38 78 LYS B C 1
ATOM 4443 O O . LYS B 1 78 ? 5.707 6.598 10.039 1 91.38 78 LYS B O 1
ATOM 4448 N N . TYR B 1 79 ? 5.398 8.773 10.438 1 89.44 79 TYR B N 1
ATOM 4449 C CA . TYR B 1 79 ? 5.449 9.195 9.039 1 89.44 79 TYR B CA 1
ATOM 4450 C C . TYR B 1 79 ? 6.883 9.508 8.617 1 89.44 79 TYR B C 1
ATOM 4452 O O . TYR B 1 79 ? 7.66 10.062 9.398 1 89.44 79 TYR B O 1
ATOM 4460 N N . SER B 1 80 ? 7.203 9.133 7.379 1 92.19 80 SER B N 1
ATOM 4461 C CA . SER B 1 80 ? 8.594 9.297 6.98 1 92.19 80 SER B CA 1
ATOM 4462 C C . SER B 1 80 ? 8.711 9.609 5.492 1 92.19 80 SER B C 1
ATOM 4464 O O . SER B 1 80 ? 9.547 9.023 4.793 1 92.19 80 SER B O 1
ATOM 4466 N N . GLU B 1 81 ? 7.969 10.539 4.969 1 90.25 81 GLU B N 1
ATOM 4467 C CA . GLU B 1 81 ? 8.133 10.945 3.576 1 90.25 81 GLU B CA 1
ATOM 4468 C C . GLU B 1 81 ? 9.555 11.43 3.307 1 90.25 81 GLU B C 1
ATOM 4470 O O . GLU B 1 81 ? 10.172 12.055 4.168 1 90.25 81 GLU B O 1
ATOM 4475 N N . GLY B 1 82 ? 10.008 11.148 2.088 1 91.31 82 GLY B N 1
ATOM 4476 C CA . GLY B 1 82 ? 11.406 11.367 1.745 1 91.31 82 GLY B CA 1
ATOM 4477 C C . GLY B 1 82 ? 12.258 10.125 1.903 1 91.31 82 GLY B C 1
ATOM 4478 O O . GLY B 1 82 ? 11.742 9.023 2.086 1 91.31 82 GLY B O 1
ATOM 4479 N N . LEU B 1 83 ? 13.547 10.289 1.73 1 93.06 83 LEU B N 1
ATOM 4480 C CA . LEU B 1 83 ? 14.508 9.195 1.857 1 93.06 83 LEU B CA 1
ATOM 4481 C C . LEU B 1 83 ? 15.297 9.312 3.154 1 93.06 83 LEU B C 1
ATOM 4483 O O . LEU B 1 83 ? 15.289 10.367 3.797 1 93.06 83 LEU B O 1
ATOM 4487 N N . PRO B 1 84 ? 15.891 8.211 3.592 1 93.62 84 PRO B N 1
ATOM 4488 C CA . PRO B 1 84 ? 16.688 8.297 4.816 1 93.62 84 PRO B CA 1
ATOM 4489 C C . PRO B 1 84 ? 17.672 9.469 4.793 1 93.62 84 PRO B C 1
ATOM 4491 O O . PRO B 1 84 ? 18.344 9.695 3.777 1 93.62 84 PRO B O 1
ATOM 4494 N N . LEU B 1 85 ? 17.703 10.227 5.879 1 88.12 85 LEU B N 1
ATOM 4495 C CA . LEU B 1 85 ? 18.594 11.344 6.102 1 88.12 85 LEU B CA 1
ATOM 4496 C C . LEU B 1 85 ? 18.109 12.594 5.371 1 88.12 85 LEU B C 1
ATOM 4498 O O . LEU B 1 85 ? 18.688 13.672 5.516 1 88.12 85 LEU B O 1
ATOM 4502 N N . ASN B 1 86 ? 17.047 12.477 4.613 1 86.25 86 ASN B N 1
ATOM 4503 C CA . ASN B 1 86 ? 16.391 13.586 3.936 1 86.25 86 ASN B CA 1
ATOM 4504 C C . ASN B 1 86 ? 14.875 13.484 4.039 1 86.25 86 ASN B C 1
ATOM 4506 O O . ASN B 1 86 ? 14.188 13.312 3.031 1 86.25 86 ASN B O 1
ATOM 4510 N N . ARG B 1 87 ? 14.43 13.695 5.273 1 88.69 87 ARG B N 1
ATOM 4511 C CA . ARG B 1 87 ? 13.008 13.531 5.57 1 88.69 87 ARG B CA 1
ATOM 4512 C C . ARG B 1 87 ? 12.305 14.883 5.652 1 88.69 87 ARG B C 1
ATOM 4514 O O . ARG B 1 87 ? 12.93 15.891 5.98 1 88.69 87 ARG B O 1
ATOM 4521 N N . TYR B 1 88 ? 11.031 14.82 5.379 1 81.75 88 TYR B N 1
ATOM 4522 C CA . TYR B 1 88 ? 10.211 16.031 5.461 1 81.75 88 TYR B CA 1
ATOM 4523 C C . TYR B 1 88 ? 9.648 16.203 6.867 1 81.75 88 TYR B C 1
ATOM 4525 O O . TYR B 1 88 ? 9.133 17.281 7.203 1 81.75 88 TYR B O 1
ATOM 4533 N N . TYR B 1 89 ? 9.812 15.18 7.641 1 81.88 89 TYR B N 1
ATOM 4534 C CA . TYR B 1 89 ? 9.305 15.18 9.008 1 81.88 89 TYR B CA 1
ATOM 4535 C C . TYR B 1 89 ? 10.43 14.93 10.008 1 81.88 89 TYR B C 1
ATOM 4537 O O . TYR B 1 89 ? 11.406 14.242 9.695 1 81.88 89 TYR B O 1
ATOM 4545 N N . GLY B 1 90 ? 10.328 15.508 11.164 1 83.19 90 GLY B N 1
ATOM 4546 C CA . GLY B 1 90 ? 11.297 15.258 12.219 1 83.19 90 GLY B CA 1
ATOM 4547 C C . GLY B 1 90 ? 11.07 13.945 12.945 1 83.19 90 GLY B C 1
ATOM 4548 O O . GLY B 1 90 ? 10.016 13.32 12.797 1 83.19 90 GLY B O 1
ATOM 4549 N N . GLY B 1 91 ? 12.078 13.469 13.602 1 89.62 91 GLY B N 1
ATOM 4550 C CA . GLY B 1 91 ? 11.961 12.305 14.469 1 89.62 91 GLY B CA 1
ATOM 4551 C C . GLY B 1 91 ? 12.148 10.992 13.734 1 89.62 91 GLY B C 1
ATOM 4552 O O . GLY B 1 91 ? 11.609 9.961 14.141 1 89.62 91 GLY B O 1
ATOM 4553 N N . ASN B 1 92 ? 12.898 10.992 12.68 1 93.06 92 ASN B N 1
ATOM 4554 C CA . ASN B 1 92 ? 12.992 9.805 11.836 1 93.06 92 ASN B CA 1
ATOM 4555 C C . ASN B 1 92 ? 14.328 9.094 12.016 1 93.06 92 ASN B C 1
ATOM 4557 O O . ASN B 1 92 ? 14.703 8.25 11.195 1 93.06 92 ASN B O 1
ATOM 4561 N N . GLN B 1 93 ? 15.07 9.398 13.094 1 92.81 93 GLN B N 1
ATOM 4562 C CA . GLN B 1 93 ? 16.406 8.844 13.258 1 92.81 93 GLN B CA 1
ATOM 4563 C C . GLN B 1 93 ? 16.391 7.32 13.25 1 92.81 93 GLN B C 1
ATOM 4565 O O . GLN B 1 93 ? 17.203 6.68 12.586 1 92.81 93 GLN B O 1
ATOM 4570 N N . PHE B 1 94 ? 15.445 6.754 13.93 1 96.81 94 PHE B N 1
ATOM 4571 C CA . PHE B 1 94 ? 15.422 5.301 14.031 1 96.81 94 PHE B CA 1
ATOM 4572 C C . PHE B 1 94 ? 14.672 4.684 12.859 1 96.81 94 PHE B C 1
ATOM 4574 O O . PHE B 1 94 ? 14.945 3.551 12.469 1 96.81 94 PHE B O 1
ATOM 4581 N N . ILE B 1 95 ? 13.75 5.422 12.281 1 97.38 95 ILE B N 1
ATOM 4582 C CA . ILE B 1 95 ? 13.117 5.008 11.031 1 97.38 95 ILE B CA 1
ATOM 4583 C C . ILE B 1 95 ? 14.172 4.91 9.93 1 97.38 95 ILE B C 1
ATOM 4585 O O . ILE B 1 95 ? 14.172 3.955 9.148 1 97.38 95 ILE B O 1
ATOM 4589 N N . ASP B 1 96 ? 15.047 5.914 9.938 1 97.19 96 ASP B N 1
ATOM 4590 C CA . ASP B 1 96 ? 16.125 5.918 8.945 1 97.19 96 ASP B CA 1
ATOM 4591 C C . ASP B 1 96 ? 17.047 4.719 9.133 1 97.19 96 ASP B C 1
ATOM 4593 O O . ASP B 1 96 ? 17.438 4.07 8.164 1 97.19 96 ASP B O 1
ATOM 4597 N N . LYS B 1 97 ? 17.422 4.445 10.375 1 98.44 97 LYS B N 1
ATOM 4598 C CA . LYS B 1 97 ? 18.281 3.299 10.648 1 98.44 97 LYS B CA 1
ATOM 4599 C C . LYS B 1 97 ? 17.625 2.002 10.172 1 98.44 97 LYS B C 1
ATOM 4601 O O . LYS B 1 97 ? 18.297 1.146 9.594 1 98.44 97 LYS B O 1
ATOM 4606 N N . MET B 1 98 ? 16.391 1.86 10.406 1 98.56 98 MET B N 1
ATOM 4607 C CA . MET B 1 98 ? 15.648 0.667 10.008 1 98.56 98 MET B CA 1
ATOM 4608 C C . MET B 1 98 ? 15.586 0.554 8.484 1 98.56 98 MET B C 1
ATOM 4610 O O . MET B 1 98 ? 15.82 -0.522 7.93 1 98.56 98 MET B O 1
ATOM 4614 N N . GLU B 1 99 ? 15.242 1.648 7.793 1 98.56 99 GLU B N 1
ATOM 4615 C CA . GLU B 1 99 ? 15.133 1.62 6.336 1 98.56 99 GLU B CA 1
ATOM 4616 C C . GLU B 1 99 ? 16.484 1.331 5.688 1 98.56 99 GLU B C 1
ATOM 4618 O O . GLU B 1 99 ? 16.562 0.557 4.73 1 98.56 99 GLU B O 1
ATOM 4623 N N . ILE B 1 100 ? 17.531 1.904 6.219 1 98.69 100 ILE B N 1
ATOM 4624 C CA . ILE B 1 100 ? 18.891 1.665 5.715 1 98.69 100 ILE B CA 1
ATOM 4625 C C . ILE B 1 100 ? 19.266 0.207 5.949 1 98.69 100 ILE B C 1
ATOM 4627 O O . ILE B 1 100 ? 19.875 -0.427 5.082 1 98.69 100 ILE B O 1
ATOM 4631 N N . LEU B 1 101 ? 18.922 -0.311 7.121 1 98.81 101 LEU B N 1
ATOM 4632 C CA . LEU B 1 101 ? 19.172 -1.72 7.406 1 98.81 101 LEU B CA 1
ATOM 4633 C C . LEU B 1 101 ? 18.484 -2.611 6.375 1 98.81 101 LEU B C 1
ATOM 4635 O O . LEU B 1 101 ? 19.078 -3.568 5.879 1 98.81 101 LEU B O 1
ATOM 4639 N N . CYS B 1 102 ? 17.25 -2.297 6.074 1 98.88 102 CYS B N 1
ATOM 4640 C CA . CYS B 1 102 ? 16.5 -3.055 5.082 1 98.88 102 CYS B CA 1
ATOM 4641 C C . CYS B 1 102 ? 17.172 -2.98 3.713 1 98.88 102 CYS B C 1
ATOM 4643 O O . CYS B 1 102 ? 17.328 -4 3.037 1 98.88 102 CYS B O 1
ATOM 4645 N N . GLN B 1 103 ? 17.562 -1.784 3.314 1 98.81 103 GLN B N 1
ATOM 4646 C CA . GLN B 1 103 ? 18.234 -1.582 2.037 1 98.81 103 GLN B CA 1
ATOM 4647 C C . GLN B 1 103 ? 19.531 -2.4 1.957 1 98.81 103 GLN B C 1
ATOM 4649 O O . GLN B 1 103 ? 19.766 -3.092 0.967 1 98.81 103 GLN B O 1
ATOM 4654 N N . ASN B 1 104 ? 20.312 -2.34 2.988 1 98.81 104 ASN B N 1
ATOM 4655 C CA . ASN B 1 104 ? 21.578 -3.064 3.014 1 98.81 104 ASN B CA 1
ATOM 4656 C C . ASN B 1 104 ? 21.359 -4.574 2.938 1 98.81 104 ASN B C 1
ATOM 4658 O O . ASN B 1 104 ? 22.062 -5.27 2.203 1 98.81 104 ASN B O 1
ATOM 4662 N N . ARG B 1 105 ? 20.406 -5.047 3.664 1 98.88 105 ARG B N 1
ATOM 4663 C CA . ARG B 1 105 ? 20.125 -6.477 3.676 1 98.88 105 ARG B CA 1
ATOM 4664 C C . ARG B 1 105 ? 19.656 -6.957 2.305 1 98.88 105 ARG B C 1
ATOM 4666 O O . ARG B 1 105 ? 19.969 -8.07 1.889 1 98.88 105 ARG B O 1
ATOM 4673 N N . ALA B 1 106 ? 18.891 -6.125 1.623 1 98.88 106 ALA B N 1
ATOM 4674 C CA . ALA B 1 106 ? 18.438 -6.477 0.282 1 98.88 106 ALA B CA 1
ATOM 4675 C C . ALA B 1 106 ? 19.609 -6.562 -0.694 1 98.88 106 ALA B C 1
ATOM 4677 O O . ALA B 1 106 ? 19.703 -7.516 -1.468 1 98.88 106 ALA B O 1
ATOM 4678 N N . LEU B 1 107 ? 20.453 -5.531 -0.684 1 98.81 107 LEU B N 1
ATOM 4679 C CA . LEU B 1 107 ? 21.609 -5.531 -1.561 1 98.81 107 LEU B CA 1
ATOM 4680 C C . LEU B 1 107 ? 22.516 -6.719 -1.258 1 98.81 107 LEU B C 1
ATOM 4682 O O . LEU B 1 107 ? 23 -7.391 -2.176 1 98.81 107 LEU B O 1
ATOM 4686 N N . GLU B 1 108 ? 22.703 -7.02 -0.018 1 98.75 108 GLU B N 1
ATOM 4687 C CA . GLU B 1 108 ? 23.578 -8.125 0.395 1 98.75 108 GLU B CA 1
ATOM 4688 C C . GLU B 1 108 ? 23 -9.469 -0.034 1 98.75 108 GLU B C 1
ATOM 4690 O O . GLU B 1 108 ? 23.719 -10.344 -0.495 1 98.75 108 GLU B O 1
ATOM 4695 N N . LEU B 1 109 ? 21.719 -9.633 0.134 1 98.69 109 LEU B N 1
ATOM 4696 C CA . LEU B 1 109 ? 21.047 -10.891 -0.189 1 98.69 109 LEU B CA 1
ATOM 4697 C C . LEU B 1 109 ? 21.297 -11.281 -1.644 1 98.69 109 LEU B C 1
ATOM 4699 O O . LEU B 1 109 ? 21.531 -12.453 -1.947 1 98.69 109 LEU B O 1
ATOM 4703 N N . PHE B 1 110 ? 21.266 -10.297 -2.537 1 98.62 110 PHE B N 1
ATOM 4704 C CA . PHE B 1 110 ? 21.375 -10.586 -3.963 1 98.62 110 PHE B CA 1
ATOM 4705 C C . PHE B 1 110 ? 22.812 -10.359 -4.438 1 98.62 110 PHE B C 1
ATOM 4707 O O . PHE B 1 110 ? 23.078 -10.414 -5.641 1 98.62 110 PHE B O 1
ATOM 4714 N N . GLY B 1 111 ? 23.75 -10.039 -3.539 1 98.12 111 GLY B N 1
ATOM 4715 C CA . GLY B 1 111 ? 25.172 -9.883 -3.852 1 98.12 111 GLY B CA 1
ATOM 4716 C C . GLY B 1 111 ? 25.453 -8.672 -4.711 1 98.12 111 GLY B C 1
ATOM 4717 O O . GLY B 1 111 ? 26.297 -8.727 -5.613 1 98.12 111 GLY B O 1
ATOM 4718 N N . LEU B 1 112 ? 24.797 -7.582 -4.43 1 98.56 112 LEU B N 1
ATOM 4719 C CA . LEU B 1 112 ? 24.891 -6.414 -5.305 1 98.56 112 LEU B CA 1
ATOM 4720 C C . LEU B 1 112 ? 25.812 -5.363 -4.711 1 98.56 112 LEU B C 1
ATOM 4722 O O . LEU B 1 112 ? 25.766 -5.09 -3.508 1 98.56 112 LEU B O 1
ATOM 4726 N N . ASN B 1 113 ? 26.656 -4.828 -5.543 1 97.88 113 ASN B N 1
ATOM 4727 C CA . ASN B 1 113 ? 27.531 -3.713 -5.184 1 97.88 113 ASN B CA 1
ATOM 4728 C C . ASN B 1 113 ? 26.766 -2.395 -5.133 1 97.88 113 ASN B C 1
ATOM 4730 O O . ASN B 1 113 ? 26.203 -1.961 -6.137 1 97.88 113 ASN B O 1
ATOM 4734 N N . PRO B 1 114 ? 26.797 -1.707 -3.984 1 97.12 114 PRO B N 1
ATOM 4735 C CA . PRO B 1 114 ? 26.016 -0.479 -3.828 1 97.12 114 PRO B CA 1
ATOM 4736 C C . PRO B 1 114 ? 26.469 0.633 -4.773 1 97.12 114 PRO B C 1
ATOM 4738 O O . PRO B 1 114 ? 25.75 1.621 -4.953 1 97.12 114 PRO B O 1
ATOM 4741 N N . SER B 1 115 ? 27.641 0.58 -5.387 1 96.19 115 SER B N 1
ATOM 4742 C CA . SER B 1 115 ? 28.078 1.562 -6.371 1 96.19 115 SER B CA 1
ATOM 4743 C C . SER B 1 115 ? 27.438 1.313 -7.73 1 96.19 115 SER B C 1
ATOM 4745 O O . SER B 1 115 ? 27.391 2.207 -8.578 1 96.19 115 SER B O 1
ATOM 4747 N N . GLU B 1 116 ? 26.922 0.089 -7.883 1 97.19 116 GLU B N 1
ATOM 4748 C CA . GLU B 1 116 ? 26.375 -0.285 -9.188 1 97.19 116 GLU B CA 1
ATOM 4749 C C . GLU B 1 116 ? 24.844 -0.426 -9.125 1 97.19 116 GLU B C 1
ATOM 4751 O O . GLU B 1 116 ? 24.172 -0.325 -10.156 1 97.19 116 GLU B O 1
ATOM 4756 N N . TRP B 1 117 ? 24.406 -0.729 -7.922 1 98.5 117 TRP B N 1
ATOM 4757 C CA . TRP B 1 117 ? 22.969 -0.95 -7.758 1 98.5 117 TRP B CA 1
ATOM 4758 C C . TRP B 1 117 ? 22.438 -0.164 -6.57 1 98.5 117 TRP B C 1
ATOM 4760 O O . TRP B 1 117 ? 23.047 -0.145 -5.5 1 98.5 117 TRP B O 1
ATOM 4770 N N . GLY B 1 118 ? 21.359 0.594 -6.824 1 98.31 118 GLY B N 1
ATOM 4771 C CA . GLY B 1 118 ? 20.547 1.163 -5.758 1 98.31 118 GLY B CA 1
ATOM 4772 C C . GLY B 1 118 ? 19.281 0.375 -5.48 1 98.31 118 GLY B C 1
ATOM 4773 O O . GLY B 1 118 ? 18.938 -0.542 -6.23 1 98.31 118 GLY B O 1
ATOM 4774 N N . ILE B 1 119 ? 18.641 0.716 -4.352 1 98.69 119 ILE B N 1
ATOM 4775 C CA . ILE B 1 119 ? 17.406 0.004 -3.992 1 98.69 119 ILE B CA 1
ATOM 4776 C C . ILE B 1 119 ? 16.438 0.958 -3.297 1 98.69 119 ILE B C 1
ATOM 4778 O O . ILE B 1 119 ? 16.859 1.821 -2.521 1 98.69 119 ILE B O 1
ATOM 4782 N N . ASN B 1 120 ? 15.219 0.925 -3.664 1 98.62 120 ASN B N 1
ATOM 4783 C CA . ASN B 1 120 ? 14.102 1.544 -2.959 1 98.62 120 ASN B CA 1
ATOM 4784 C C . ASN B 1 120 ? 13.203 0.497 -2.307 1 98.62 120 ASN B C 1
ATOM 4786 O O . ASN B 1 120 ? 12.773 -0.454 -2.963 1 98.62 120 ASN B O 1
ATOM 4790 N N . VAL B 1 121 ? 12.945 0.616 -0.987 1 98.75 121 VAL B N 1
ATOM 4791 C CA . VAL B 1 121 ? 12.172 -0.383 -0.257 1 98.75 121 VAL B CA 1
ATOM 4792 C C . VAL B 1 121 ? 10.852 0.229 0.219 1 98.75 121 VAL B C 1
ATOM 4794 O O . VAL B 1 121 ? 10.234 -0.27 1.162 1 98.75 121 VAL B O 1
ATOM 4797 N N . GLN B 1 122 ? 10.422 1.341 -0.445 1 98.12 122 GLN B N 1
ATOM 4798 C CA . GLN B 1 122 ? 9.32 2.125 0.099 1 98.12 122 GLN B CA 1
ATOM 4799 C C . GLN B 1 122 ? 8 1.772 -0.587 1 98.12 122 GLN B C 1
ATOM 4801 O O . GLN B 1 122 ? 6.93 2.131 -0.101 1 98.12 122 GLN B O 1
ATOM 4806 N N . ALA B 1 123 ? 8.023 1.101 -1.782 1 97.81 123 ALA B N 1
ATOM 4807 C CA . ALA B 1 123 ? 6.785 0.801 -2.494 1 97.81 123 ALA B CA 1
ATOM 4808 C C . ALA B 1 123 ? 5.875 -0.093 -1.657 1 97.81 123 ALA B C 1
ATOM 4810 O O . ALA B 1 123 ? 6.344 -1.017 -0.99 1 97.81 123 ALA B O 1
ATOM 4811 N N . HIS B 1 124 ? 4.562 0.121 -1.724 1 97.06 124 HIS B N 1
ATOM 4812 C CA . HIS B 1 124 ? 3.621 -0.533 -0.822 1 97.06 124 HIS B CA 1
ATOM 4813 C C . HIS B 1 124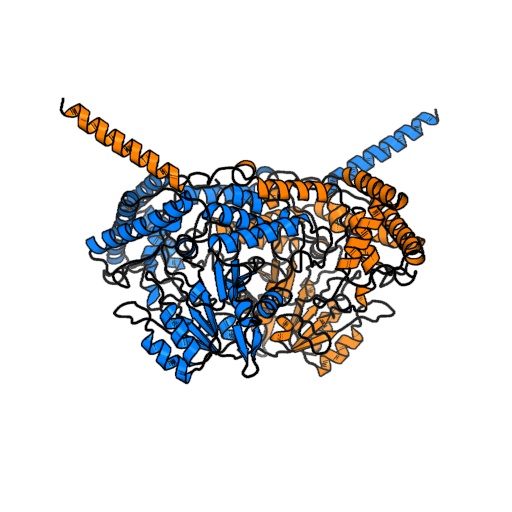 ? 3.426 -1.997 -1.198 1 97.06 124 HIS B C 1
ATOM 4815 O O . HIS B 1 124 ? 3.059 -2.816 -0.352 1 97.06 124 HIS B O 1
ATOM 4821 N N . SER B 1 125 ? 3.523 -2.309 -2.475 1 96.81 125 SER B N 1
ATOM 4822 C CA . SER B 1 125 ? 3.391 -3.654 -3.025 1 96.81 125 SER B CA 1
ATOM 4823 C C . SER B 1 125 ? 3.965 -3.734 -4.434 1 96.81 125 SER B C 1
ATOM 4825 O O . SER B 1 125 ? 4.371 -2.721 -5.004 1 96.81 125 SER B O 1
ATOM 4827 N N . LEU B 1 126 ? 3.996 -4.887 -4.988 1 96.94 126 LEU B N 1
ATOM 4828 C CA . LEU B 1 126 ? 4.715 -5.082 -6.242 1 96.94 126 LEU B CA 1
ATOM 4829 C C . LEU B 1 126 ? 3.951 -4.465 -7.41 1 96.94 126 LEU B C 1
ATOM 4831 O O . LEU B 1 126 ? 4.547 -3.83 -8.281 1 96.94 126 LEU B O 1
ATOM 4835 N N . THR B 1 127 ? 2.613 -4.672 -7.52 1 96.19 127 THR B N 1
ATOM 4836 C CA . THR B 1 127 ? 1.852 -4.141 -8.641 1 96.19 127 THR B CA 1
ATOM 4837 C C . THR B 1 127 ? 1.999 -2.625 -8.734 1 96.19 127 THR B C 1
ATOM 4839 O O . THR B 1 127 ? 2.357 -2.092 -9.781 1 96.19 127 THR B O 1
ATOM 4842 N N . PRO B 1 128 ? 1.805 -1.916 -7.613 1 96.19 128 PRO B N 1
ATOM 4843 C CA . PRO B 1 128 ? 2.066 -0.477 -7.695 1 96.19 128 PRO B CA 1
ATOM 4844 C C . PRO B 1 128 ? 3.531 -0.158 -7.988 1 96.19 128 PRO B C 1
ATOM 4846 O O . PRO B 1 128 ? 3.826 0.806 -8.695 1 96.19 128 PRO B O 1
ATOM 4849 N N . ALA B 1 129 ? 4.461 -0.918 -7.461 1 97.62 129 ALA B N 1
ATOM 4850 C CA . ALA B 1 129 ? 5.879 -0.672 -7.719 1 97.62 129 ALA B CA 1
ATOM 4851 C C . ALA B 1 129 ? 6.18 -0.71 -9.211 1 97.62 129 ALA B C 1
ATOM 4853 O O . ALA B 1 129 ? 6.941 0.119 -9.719 1 97.62 129 ALA B O 1
ATOM 4854 N N . ASN B 1 130 ? 5.625 -1.714 -9.891 1 97.94 130 ASN B N 1
ATOM 4855 C CA . ASN B 1 130 ? 5.828 -1.808 -11.328 1 97.94 130 ASN B CA 1
ATOM 4856 C C . ASN B 1 130 ? 5.262 -0.593 -12.055 1 97.94 130 ASN B C 1
ATOM 4858 O O . ASN B 1 130 ? 5.859 -0.105 -13.016 1 97.94 130 ASN B O 1
ATOM 4862 N N . PHE B 1 131 ? 4.191 -0.117 -11.602 1 96.75 131 PHE B N 1
ATOM 4863 C CA . PHE B 1 131 ? 3.613 1.078 -12.203 1 96.75 131 PHE B CA 1
ATOM 4864 C C . PHE B 1 131 ? 4.488 2.297 -11.938 1 96.75 131 PHE B C 1
ATOM 4866 O O . PHE B 1 131 ? 4.652 3.152 -12.812 1 96.75 131 PHE B O 1
ATOM 4873 N N . HIS B 1 132 ? 5.02 2.389 -10.719 1 96.56 132 HIS B N 1
ATOM 4874 C CA . HIS B 1 132 ? 5.938 3.477 -10.398 1 96.56 132 HIS B CA 1
ATOM 4875 C C . HIS B 1 132 ? 7.16 3.453 -11.312 1 96.56 132 HIS B C 1
ATOM 4877 O O . HIS B 1 132 ? 7.621 4.5 -11.766 1 96.56 132 HIS B O 1
ATOM 4883 N N . VAL B 1 133 ? 7.66 2.264 -11.531 1 98.12 133 VAL B N 1
ATOM 4884 C CA . VAL B 1 133 ? 8.82 2.107 -12.406 1 98.12 133 VAL B CA 1
ATOM 4885 C C . VAL B 1 133 ? 8.484 2.615 -13.805 1 98.12 133 VAL B C 1
ATOM 4887 O O . VAL B 1 133 ? 9.242 3.395 -14.391 1 98.12 133 VAL B O 1
ATOM 4890 N N . LEU B 1 134 ? 7.328 2.221 -14.344 1 97.44 134 LEU B N 1
ATOM 4891 C CA . LEU B 1 134 ? 6.906 2.676 -15.672 1 97.44 134 LEU B CA 1
ATOM 4892 C C . LEU B 1 134 ? 6.711 4.188 -15.688 1 97.44 134 LEU B C 1
ATOM 4894 O O . LEU B 1 134 ? 7.113 4.859 -16.641 1 97.44 134 LEU B O 1
ATOM 4898 N N . THR B 1 135 ? 6.133 4.73 -14.617 1 96.19 135 THR B N 1
ATOM 4899 C CA . THR B 1 135 ? 5.891 6.164 -14.516 1 96.19 135 THR B CA 1
ATOM 4900 C C . THR B 1 135 ? 7.207 6.938 -14.508 1 96.19 135 THR B C 1
ATOM 4902 O O . THR B 1 135 ? 7.289 8.031 -15.07 1 96.19 135 THR B O 1
ATOM 4905 N N . GLY B 1 136 ? 8.18 6.406 -13.859 1 96.88 136 GLY B N 1
ATOM 4906 C CA . GLY B 1 136 ? 9.477 7.059 -13.789 1 96.88 136 GLY B CA 1
ATOM 4907 C C . GLY B 1 136 ? 10.25 7.004 -15.094 1 96.88 136 GLY B C 1
ATOM 4908 O O . GLY B 1 136 ? 11.008 7.918 -15.414 1 96.88 136 GLY B O 1
ATOM 4909 N N . LEU B 1 137 ? 10 5.945 -15.883 1 97.56 137 LEU B N 1
ATOM 4910 C CA . LEU B 1 137 ? 10.836 5.691 -17.062 1 97.56 137 LEU B CA 1
ATOM 4911 C C . LEU B 1 137 ? 10.18 6.25 -18.312 1 97.56 137 LEU B C 1
ATOM 4913 O O . LEU B 1 137 ? 10.859 6.516 -19.312 1 97.56 137 LEU B O 1
ATOM 4917 N N . LEU B 1 138 ? 8.789 6.434 -18.281 1 97.06 138 LEU B N 1
ATOM 4918 C CA . LEU B 1 138 ? 8.078 6.609 -19.547 1 97.06 138 LEU B CA 1
ATOM 4919 C C . LEU B 1 138 ? 7.207 7.859 -19.516 1 97.06 138 LEU B C 1
ATOM 4921 O O . LEU B 1 138 ? 6.871 8.359 -18.438 1 97.06 138 LEU B O 1
ATOM 4925 N N . GLN B 1 139 ? 6.914 8.305 -20.625 1 94.62 139 GLN B N 1
ATOM 4926 C CA . GLN B 1 139 ? 5.855 9.289 -20.844 1 94.62 139 GLN B CA 1
ATOM 4927 C C . GLN B 1 139 ? 4.559 8.609 -21.281 1 94.62 139 GLN B C 1
ATOM 4929 O O . GLN B 1 139 ? 4.562 7.438 -21.656 1 94.62 139 GLN B O 1
ATOM 4934 N N . ASN B 1 140 ? 3.52 9.359 -21.203 1 92.62 140 ASN B N 1
ATOM 4935 C CA . ASN B 1 140 ? 2.232 8.836 -21.641 1 92.62 140 ASN B CA 1
ATOM 4936 C C . ASN B 1 140 ? 2.307 8.305 -23.078 1 92.62 140 ASN B C 1
ATOM 4938 O O . ASN B 1 140 ? 2.922 8.93 -23.938 1 92.62 140 ASN B O 1
ATOM 4942 N N . HIS B 1 141 ? 1.843 7.086 -23.328 1 94.88 141 HIS B N 1
ATOM 4943 C CA . HIS B 1 141 ? 1.694 6.426 -24.609 1 94.88 141 HIS B CA 1
ATOM 4944 C C . HIS B 1 141 ? 3.023 5.852 -25.094 1 94.88 141 HIS B C 1
ATOM 4946 O O . HIS B 1 141 ? 3.121 5.359 -26.219 1 94.88 141 HIS B O 1
ATOM 4952 N N . ASP B 1 142 ? 4.055 5.953 -24.25 1 97.69 142 ASP B N 1
ATOM 4953 C CA . ASP B 1 142 ? 5.254 5.195 -24.609 1 97.69 142 ASP B CA 1
ATOM 4954 C C . ASP B 1 142 ? 4.957 3.699 -24.672 1 97.69 142 ASP B C 1
ATOM 4956 O O . ASP B 1 142 ? 3.955 3.234 -24.125 1 97.69 142 ASP B O 1
ATOM 4960 N N . ARG B 1 143 ? 5.805 2.965 -25.344 1 98.44 143 ARG B N 1
ATOM 4961 C CA . ARG B 1 143 ? 5.504 1.587 -25.719 1 98.44 143 ARG B CA 1
ATOM 4962 C C . ARG B 1 143 ? 6.215 0.6 -24.797 1 98.44 143 ARG B C 1
ATOM 4964 O O . ARG B 1 143 ? 7.391 0.784 -24.469 1 98.44 143 ARG B O 1
ATOM 4971 N N . VAL B 1 144 ? 5.516 -0.44 -24.375 1 98.62 144 VAL B N 1
ATOM 4972 C CA . VAL B 1 144 ? 6.016 -1.46 -23.453 1 98.62 144 VAL B CA 1
ATOM 4973 C C . VAL B 1 144 ? 5.68 -2.848 -24 1 98.62 144 VAL B C 1
ATOM 4975 O O . VAL B 1 144 ? 4.594 -3.062 -24.531 1 98.62 144 VAL B O 1
ATOM 4978 N N . MET B 1 145 ? 6.602 -3.768 -23.906 1 98.81 145 MET B N 1
ATOM 4979 C CA . MET B 1 145 ? 6.316 -5.172 -24.188 1 98.81 145 MET B CA 1
ATOM 4980 C C . MET B 1 145 ? 6.43 -6.012 -22.906 1 98.81 145 MET B C 1
ATOM 4982 O O . MET B 1 145 ? 7.316 -5.785 -22.094 1 98.81 145 MET B O 1
ATOM 4986 N N . SER B 1 146 ? 5.57 -6.891 -22.75 1 98.44 146 SER B N 1
ATOM 4987 C CA . SER B 1 146 ? 5.559 -7.793 -21.609 1 98.44 146 SER B CA 1
ATOM 4988 C C . SER B 1 146 ? 4.922 -9.133 -21.969 1 98.44 146 SER B C 1
ATOM 4990 O O . SER B 1 146 ? 4.262 -9.258 -23 1 98.44 146 SER B O 1
ATOM 4992 N N . LEU B 1 147 ? 5.188 -10.164 -21.156 1 98.25 147 LEU B N 1
ATOM 4993 C CA . LEU B 1 147 ? 4.559 -11.461 -21.375 1 98.25 147 LEU B CA 1
ATOM 4994 C C . LEU B 1 147 ? 3.049 -11.375 -21.188 1 98.25 147 LEU B C 1
ATOM 4996 O O . LEU B 1 147 ? 2.578 -10.797 -20.203 1 98.25 147 LEU B O 1
ATOM 5000 N N . SER B 1 148 ? 2.334 -12 -22.094 1 96.75 148 SER B N 1
ATOM 5001 C CA . SER B 1 148 ? 0.875 -11.945 -22.078 1 96.75 148 SER B CA 1
ATOM 5002 C C . SER B 1 148 ? 0.306 -12.672 -20.875 1 96.75 148 SER B C 1
ATOM 5004 O O . SER B 1 148 ? 0.765 -13.758 -20.516 1 96.75 148 SER B O 1
ATOM 5006 N N . ILE B 1 149 ? -0.708 -12.062 -20.297 1 94.69 149 ILE B N 1
ATOM 5007 C CA . ILE B 1 149 ? -1.417 -12.68 -19.188 1 94.69 149 ILE B CA 1
ATOM 5008 C C . ILE B 1 149 ? -2.074 -13.984 -19.641 1 94.69 149 ILE B C 1
ATOM 5010 O O . ILE B 1 149 ? -2.268 -14.906 -18.859 1 94.69 149 ILE B O 1
ATOM 5014 N N . GLU B 1 150 ? -2.354 -14.117 -20.906 1 94.88 150 GLU B N 1
ATOM 5015 C CA . GLU B 1 150 ? -2.939 -15.32 -21.469 1 94.88 150 GLU B CA 1
ATOM 5016 C C . GLU B 1 150 ? -1.937 -16.469 -21.484 1 94.88 150 GLU B C 1
ATOM 5018 O O . GLU B 1 150 ? -2.316 -17.641 -21.641 1 94.88 150 GLU B O 1
ATOM 5023 N N . HIS B 1 151 ? -0.681 -16.062 -21.375 1 96.88 151 HIS B N 1
ATOM 5024 C CA . HIS B 1 151 ? 0.393 -17.047 -21.484 1 96.88 151 HIS B CA 1
ATOM 5025 C C . HIS B 1 151 ? 1.232 -17.094 -20.219 1 96.88 151 HIS B C 1
ATOM 5027 O O . HIS B 1 151 ? 2.377 -17.547 -20.234 1 96.88 151 HIS B O 1
ATOM 5033 N N . GLY B 1 152 ? 0.662 -16.516 -19.125 1 96.44 152 GLY B N 1
ATOM 5034 C CA . GLY B 1 152 ? 1.335 -16.641 -17.828 1 96.44 152 GLY B CA 1
ATOM 5035 C C . GLY B 1 152 ? 1.967 -15.344 -17.375 1 96.44 152 GLY B C 1
ATOM 5036 O O . GLY B 1 152 ? 2.668 -15.312 -16.359 1 96.44 152 GLY B O 1
ATOM 5037 N N . GLY B 1 153 ? 1.732 -14.211 -18.094 1 96.25 153 GLY B N 1
ATOM 5038 C CA . GLY B 1 153 ? 2.23 -12.906 -17.688 1 96.25 153 GLY B CA 1
ATOM 5039 C C . GLY B 1 153 ? 1.48 -12.328 -16.516 1 96.25 153 GLY B C 1
ATOM 5040 O O . GLY B 1 153 ? 0.618 -12.984 -15.93 1 96.25 153 GLY B O 1
ATOM 5041 N N . HIS B 1 154 ? 1.876 -11.148 -16.141 1 94.88 154 HIS B N 1
ATOM 5042 C CA . HIS B 1 154 ? 1.271 -10.516 -14.961 1 94.88 154 HIS B CA 1
ATOM 5043 C C . HIS B 1 154 ? 0.548 -9.227 -15.344 1 94.88 154 HIS B C 1
ATOM 5045 O O . HIS B 1 154 ? 1.032 -8.461 -16.188 1 94.88 154 HIS B O 1
ATOM 5051 N N . LEU B 1 155 ? -0.446 -8.914 -14.664 1 92.62 155 LEU B N 1
ATOM 5052 C CA . LEU B 1 155 ? -1.306 -7.77 -14.945 1 92.62 155 LEU B CA 1
ATOM 5053 C C . LEU B 1 155 ? -0.529 -6.465 -14.82 1 92.62 155 LEU B C 1
ATOM 5055 O O . LEU B 1 155 ? -0.76 -5.523 -15.586 1 92.62 155 LEU B O 1
ATOM 5059 N N . SER B 1 156 ? 0.378 -6.379 -13.906 1 94 156 SER B N 1
ATOM 5060 C CA . SER B 1 156 ? 1.054 -5.129 -13.57 1 94 156 SER B CA 1
ATOM 5061 C C . SER B 1 156 ? 2.037 -4.723 -14.664 1 94 156 SER B C 1
ATOM 5063 O O . SER B 1 156 ? 2.547 -3.6 -14.656 1 94 156 SER B O 1
ATOM 5065 N N . HIS B 1 157 ? 2.318 -5.602 -15.648 1 96.25 157 HIS B N 1
ATOM 5066 C CA . HIS B 1 157 ? 3.258 -5.297 -16.719 1 96.25 157 HIS B CA 1
ATOM 5067 C C . HIS B 1 157 ? 2.557 -4.625 -17.891 1 96.25 157 HIS B C 1
ATOM 5069 O O . HIS B 1 157 ? 3.158 -4.422 -18.953 1 96.25 157 HIS B O 1
ATOM 5075 N N . GLY B 1 158 ? 1.277 -4.266 -17.688 1 93.38 158 GLY B N 1
ATOM 5076 C CA . GLY B 1 158 ? 0.468 -3.793 -18.812 1 93.38 158 GLY B CA 1
ATOM 5077 C C . GLY B 1 158 ? -0.102 -4.918 -19.656 1 93.38 158 GLY B C 1
ATOM 5078 O O . GLY B 1 158 ? 0.647 -5.699 -20.234 1 93.38 158 GLY B O 1
ATOM 5079 N N . GLN B 1 159 ? -1.413 -4.98 -19.656 1 92.69 159 GLN B N 1
ATOM 5080 C CA . GLN B 1 159 ? -2.051 -6.102 -20.328 1 92.69 159 GLN B CA 1
ATOM 5081 C C . GLN B 1 159 ? -3.266 -5.645 -21.141 1 92.69 159 GLN B C 1
ATOM 5083 O O . GLN B 1 159 ? -4.059 -4.828 -20.656 1 92.69 159 GLN B O 1
ATOM 5088 N N . ASN B 1 160 ? -3.283 -6.164 -22.266 1 88.56 160 ASN B N 1
ATOM 5089 C CA . ASN B 1 160 ? -4.461 -6.023 -23.125 1 88.56 160 ASN B CA 1
ATOM 5090 C C . ASN B 1 160 ? -5.094 -7.379 -23.438 1 88.56 160 ASN B C 1
ATOM 5092 O O . ASN B 1 160 ? -4.391 -8.383 -23.547 1 88.56 160 ASN B O 1
ATOM 5096 N N . PHE B 1 161 ? -6.332 -7.367 -23.375 1 89.5 161 PHE B N 1
ATOM 5097 C CA . PHE B 1 161 ? -7.082 -8.508 -23.891 1 89.5 161 PHE B CA 1
ATOM 5098 C C . PHE B 1 161 ? -8.078 -8.062 -24.953 1 89.5 161 PHE B C 1
ATOM 5100 O O . PHE B 1 161 ? -9.102 -7.457 -24.641 1 89.5 161 PHE B O 1
ATOM 5107 N N . LYS B 1 162 ? -7.738 -8.336 -26.094 1 83.56 162 LYS B N 1
ATOM 5108 C CA . LYS B 1 162 ? -8.461 -7.77 -27.234 1 83.56 162 LYS B CA 1
ATOM 5109 C C . LYS B 1 162 ? -8.445 -6.246 -27.188 1 83.56 162 LYS B C 1
ATOM 5111 O O . LYS B 1 162 ? -7.383 -5.629 -27.109 1 83.56 162 LYS B O 1
ATOM 5116 N N . ARG B 1 163 ? -9.586 -5.598 -27 1 84.25 163 ARG B N 1
ATOM 5117 C CA . ARG B 1 163 ? -9.633 -4.141 -27 1 84.25 163 ARG B CA 1
ATOM 5118 C C . ARG B 1 163 ? -9.797 -3.602 -25.578 1 84.25 163 ARG B C 1
ATOM 5120 O O . ARG B 1 163 ? -9.914 -2.391 -25.375 1 84.25 163 ARG B O 1
ATOM 5127 N N . GLU B 1 164 ? -9.641 -4.5 -24.703 1 87.12 164 GLU B N 1
ATOM 5128 C CA . GLU B 1 164 ? -9.836 -4.105 -23.312 1 87.12 164 GLU B CA 1
ATOM 5129 C C . GLU B 1 164 ? -8.5 -3.857 -22.609 1 87.12 164 GLU B C 1
ATOM 5131 O O . GLU B 1 164 ? -7.598 -4.691 -22.688 1 87.12 164 GLU B O 1
ATOM 5136 N N . LYS B 1 165 ? -8.484 -2.703 -21.938 1 87.88 165 LYS B N 1
ATOM 5137 C CA . LYS B 1 165 ? -7.34 -2.385 -21.078 1 87.88 165 LYS B CA 1
ATOM 5138 C C . LYS B 1 165 ? -7.531 -2.947 -19.672 1 87.88 165 LYS B C 1
ATOM 5140 O O . LYS B 1 165 ? -8.406 -2.494 -18.938 1 87.88 165 LYS B O 1
ATOM 5145 N N . LEU B 1 166 ? -6.66 -3.832 -19.234 1 86.44 166 LEU B N 1
ATOM 5146 C CA . LEU B 1 166 ? -6.938 -4.609 -18.031 1 86.44 166 LEU B CA 1
ATOM 5147 C C . LEU B 1 166 ? -6.242 -4.004 -16.812 1 86.44 166 LEU B C 1
ATOM 5149 O O . LEU B 1 166 ? -6.566 -4.344 -15.672 1 86.44 166 LEU B O 1
ATOM 5153 N N . SER B 1 167 ? -5.254 -3.082 -17.062 1 87.75 167 SER B N 1
ATOM 5154 C CA . SER B 1 167 ? -4.484 -2.514 -15.969 1 87.75 167 SER B CA 1
ATOM 5155 C C . SER B 1 167 ? -4.141 -1.052 -16.234 1 87.75 167 SER B C 1
ATOM 5157 O O . SER B 1 167 ? -4.246 -0.577 -17.359 1 87.75 167 SER B O 1
ATOM 5159 N N . ALA B 1 168 ? -3.697 -0.385 -15.156 1 86.44 168 ALA B N 1
ATOM 5160 C CA . ALA B 1 168 ? -3.283 1.009 -15.297 1 86.44 168 ALA B CA 1
ATOM 5161 C C . ALA B 1 168 ? -2.166 1.149 -16.328 1 86.44 168 ALA B C 1
ATOM 5163 O O . ALA B 1 168 ? -2.105 2.143 -17.047 1 86.44 168 ALA B O 1
ATOM 5164 N N . GLY B 1 169 ? -1.292 0.126 -16.359 1 89.56 169 GLY B N 1
ATOM 5165 C CA . GLY B 1 169 ? -0.254 0.16 -17.375 1 89.56 169 GLY B CA 1
ATOM 5166 C C . GLY B 1 169 ? -0.804 0.279 -18.797 1 89.56 169 GLY B C 1
ATOM 5167 O O . GLY B 1 169 ? -0.266 1.025 -19.609 1 89.56 169 GLY B O 1
ATOM 5168 N N . SER B 1 170 ? -1.892 -0.381 -19.016 1 92.88 170 SER B N 1
ATOM 5169 C CA . SER B 1 170 ? -2.443 -0.385 -20.375 1 92.88 170 SER B CA 1
ATOM 5170 C C . SER B 1 170 ? -3.285 0.86 -20.625 1 92.88 170 SER B C 1
ATOM 5172 O O . SER B 1 170 ? -3.543 1.216 -21.781 1 92.88 170 SER B O 1
ATOM 5174 N N . VAL B 1 171 ? -3.668 1.501 -19.547 1 91.88 171 VAL B N 1
ATOM 5175 C CA . VAL B 1 171 ? -4.449 2.725 -19.688 1 91.88 171 VAL B CA 1
ATOM 5176 C C . VAL B 1 171 ? -3.541 3.877 -20.109 1 91.88 171 VAL B C 1
ATOM 5178 O O . VAL B 1 171 ? -3.918 4.695 -20.953 1 91.88 171 VAL B O 1
ATOM 5181 N N . TYR B 1 172 ? -2.328 3.887 -19.594 1 94.62 172 TYR B N 1
ATOM 5182 C CA . TYR B 1 172 ? -1.492 5.074 -19.75 1 94.62 172 TYR B CA 1
ATOM 5183 C C . TYR B 1 172 ? -0.388 4.836 -20.766 1 94.62 172 TYR B C 1
ATOM 5185 O O . TYR B 1 172 ? 0.204 5.785 -21.281 1 94.62 172 TYR B O 1
ATOM 5193 N N . PHE B 1 173 ? -0.07 3.502 -21.094 1 96.5 173 PHE B N 1
ATOM 5194 C CA . PHE B 1 173 ? 1.002 3.172 -22.031 1 96.5 173 PHE B CA 1
ATOM 5195 C C . PHE B 1 173 ? 0.489 2.277 -23.141 1 96.5 173 PHE B C 1
ATOM 5197 O O . PHE B 1 173 ? -0.614 1.733 -23.062 1 96.5 173 PHE B O 1
ATOM 5204 N N . GLU B 1 174 ? 1.26 2.186 -24.25 1 97.06 174 GLU B N 1
ATOM 5205 C CA . GLU B 1 174 ? 0.941 1.284 -25.344 1 97.06 174 GLU B CA 1
ATOM 5206 C C . GLU B 1 174 ? 1.602 -0.078 -25.156 1 97.06 174 GLU B C 1
ATOM 5208 O O . GLU B 1 174 ? 2.83 -0.178 -25.109 1 97.06 174 GLU B O 1
ATOM 5213 N N . ILE B 1 175 ? 0.751 -1.096 -25.156 1 97.62 175 ILE B N 1
ATOM 5214 C CA . ILE B 1 175 ? 1.255 -2.402 -24.734 1 97.62 175 ILE B CA 1
ATOM 5215 C C . ILE B 1 175 ? 1.192 -3.371 -25.922 1 97.62 175 ILE B C 1
ATOM 5217 O O . ILE B 1 175 ? 0.169 -3.465 -26.594 1 97.62 175 ILE B O 1
ATOM 5221 N N . LEU B 1 176 ? 2.236 -4.008 -26.203 1 98 176 LEU B N 1
ATOM 5222 C CA . LEU B 1 176 ? 2.266 -5.207 -27.031 1 98 176 LEU B CA 1
ATOM 5223 C C . LEU B 1 176 ? 2.762 -6.406 -26.219 1 98 176 LEU B C 1
ATOM 5225 O O . LEU B 1 176 ? 3.924 -6.449 -25.812 1 98 176 LEU B O 1
ATOM 5229 N N . ASN B 1 177 ? 1.92 -7.348 -26 1 97.31 177 ASN B N 1
ATOM 5230 C CA . ASN B 1 177 ? 2.283 -8.531 -25.219 1 97.31 177 ASN B CA 1
ATOM 5231 C C . ASN B 1 177 ? 2.91 -9.609 -26.109 1 97.31 177 ASN B C 1
ATOM 5233 O O . ASN B 1 177 ? 2.367 -9.945 -27.156 1 97.31 177 ASN B O 1
ATOM 5237 N N . TYR B 1 178 ? 4.059 -10.078 -25.656 1 98.12 178 TYR B N 1
ATOM 5238 C CA . TYR B 1 178 ? 4.613 -11.258 -26.312 1 98.12 178 TYR B CA 1
ATOM 5239 C C . TYR B 1 178 ? 4.117 -12.539 -25.656 1 98.12 178 TYR B C 1
ATOM 5241 O O . TYR B 1 178 ? 3.402 -12.484 -24.641 1 98.12 178 TYR B O 1
ATOM 5249 N N . GLY B 1 179 ? 4.438 -13.703 -26.281 1 97.94 179 GLY B N 1
ATOM 5250 C CA . GLY B 1 179 ? 3.799 -14.906 -25.781 1 97.94 179 GLY B CA 1
ATOM 5251 C C . GLY B 1 179 ? 4.719 -16.109 -25.781 1 97.94 179 GLY B C 1
ATOM 5252 O O . GLY B 1 179 ? 5.938 -15.969 -25.875 1 97.94 179 GLY B O 1
ATOM 5253 N N . ILE B 1 180 ? 4.078 -17.219 -25.547 1 98.12 180 ILE B N 1
ATOM 5254 C CA . ILE B 1 180 ? 4.777 -18.5 -25.594 1 98.12 180 ILE B CA 1
ATOM 5255 C C . ILE B 1 180 ? 4.414 -19.25 -26.875 1 98.12 180 ILE B C 1
ATOM 5257 O O . ILE B 1 180 ? 3.471 -18.859 -27.578 1 98.12 180 ILE B O 1
ATOM 5261 N N . ASN B 1 181 ? 5.297 -20.219 -27.234 1 97.56 181 ASN B N 1
ATOM 5262 C CA . ASN B 1 181 ? 4.855 -21.25 -28.156 1 97.56 181 ASN B CA 1
ATOM 5263 C C . ASN B 1 181 ? 3.924 -22.25 -27.469 1 97.56 181 ASN B C 1
ATOM 5265 O O . ASN B 1 181 ? 4.348 -23 -26.578 1 97.56 181 ASN B O 1
ATOM 5269 N N . GLU B 1 182 ? 2.689 -22.297 -27.859 1 94.56 182 GLU B N 1
ATOM 5270 C CA . GLU B 1 182 ? 1.678 -23.047 -27.125 1 94.56 182 GLU B CA 1
ATOM 5271 C C . GLU B 1 182 ? 1.944 -24.547 -27.203 1 94.56 182 GLU B C 1
ATOM 5273 O O . GLU B 1 182 ? 1.453 -25.328 -26.375 1 94.56 182 GLU B O 1
ATOM 5278 N N . LYS B 1 183 ? 2.715 -24.969 -28.156 1 94.81 183 LYS B N 1
ATOM 5279 C CA . LYS B 1 183 ? 3.062 -26.391 -28.266 1 94.81 183 LYS B CA 1
ATOM 5280 C C . LYS B 1 183 ? 4.125 -26.766 -27.234 1 94.81 183 LYS B C 1
ATOM 5282 O O . LYS B 1 183 ? 3.984 -27.766 -26.531 1 94.81 183 LYS B O 1
ATOM 5287 N N . SER B 1 184 ? 5.141 -25.938 -27.125 1 96.69 184 SER B N 1
ATOM 5288 C CA . SER B 1 184 ? 6.227 -26.234 -26.203 1 96.69 184 SER B CA 1
ATOM 5289 C C . SER B 1 184 ? 5.945 -25.656 -24.828 1 96.69 184 SER B C 1
ATOM 5291 O O . SER B 1 184 ? 6.492 -26.141 -23.828 1 96.69 184 SER B O 1
ATOM 5293 N N . GLY B 1 185 ? 5.145 -24.625 -24.797 1 97.25 185 GLY B N 1
ATOM 5294 C CA . GLY B 1 185 ? 4.871 -23.906 -23.562 1 97.25 185 GLY B CA 1
ATOM 5295 C C . GLY B 1 185 ? 5.973 -22.938 -23.172 1 97.25 185 GLY B C 1
ATOM 5296 O O . GLY B 1 185 ? 5.898 -22.297 -22.125 1 97.25 185 GLY B O 1
ATOM 5297 N N . LEU B 1 186 ? 7.012 -22.812 -24.031 1 98.38 186 LEU B N 1
ATOM 5298 C CA . LEU B 1 186 ? 8.172 -21.969 -23.719 1 98.38 186 LEU B CA 1
ATOM 5299 C C . LEU B 1 186 ? 8.016 -20.578 -24.344 1 98.38 186 LEU B C 1
ATOM 5301 O O . LEU B 1 186 ? 7.402 -20.438 -25.391 1 98.38 186 LEU B O 1
ATOM 5305 N N . ILE B 1 187 ? 8.547 -19.594 -23.734 1 98.56 187 ILE B N 1
ATOM 5306 C CA . ILE B 1 187 ? 8.516 -18.219 -24.25 1 98.56 187 ILE B CA 1
ATOM 5307 C C . ILE B 1 187 ? 9.125 -18.188 -25.656 1 98.56 187 ILE B C 1
ATOM 5309 O O . ILE B 1 187 ? 10.18 -18.781 -25.891 1 98.56 187 ILE B O 1
ATOM 5313 N N . ASP B 1 188 ? 8.438 -17.547 -26.609 1 98.56 188 ASP B N 1
ATOM 5314 C CA . ASP B 1 188 ? 8.898 -17.422 -27.984 1 98.56 188 ASP B CA 1
ATOM 5315 C C . ASP B 1 188 ? 9.781 -16.188 -28.156 1 98.56 188 ASP B C 1
ATOM 5317 O O . ASP B 1 188 ? 9.344 -15.18 -28.719 1 98.56 188 ASP B O 1
ATOM 5321 N N . TYR B 1 189 ? 11.031 -16.312 -27.859 1 98.62 189 TYR B N 1
ATOM 5322 C CA . TYR B 1 189 ? 11.969 -15.195 -27.875 1 98.62 189 TYR B CA 1
ATOM 5323 C C . TYR B 1 189 ? 12.195 -14.703 -29.297 1 98.62 189 TYR B C 1
ATOM 5325 O O . TYR B 1 189 ? 12.438 -13.516 -29.531 1 98.62 189 TYR B O 1
ATOM 5333 N N . ASP B 1 190 ? 12.086 -15.609 -30.281 1 98.44 190 ASP B N 1
ATOM 5334 C CA . ASP B 1 190 ? 12.258 -15.203 -31.672 1 98.44 190 ASP B CA 1
ATOM 5335 C C . ASP B 1 190 ? 11.133 -14.281 -32.125 1 98.44 190 ASP B C 1
ATOM 5337 O O . ASP B 1 190 ? 11.391 -13.25 -32.75 1 98.44 190 ASP B O 1
ATOM 5341 N N . LYS B 1 191 ? 10 -14.672 -31.797 1 98.56 191 LYS B N 1
ATOM 5342 C CA . LYS B 1 191 ? 8.867 -13.82 -32.125 1 98.56 191 LYS B CA 1
ATOM 5343 C C . LYS B 1 191 ? 8.922 -12.492 -31.391 1 98.56 191 LYS B C 1
ATOM 5345 O O . LYS B 1 191 ? 8.594 -11.445 -31.938 1 98.56 191 LYS B O 1
ATOM 5350 N N . LEU B 1 192 ? 9.305 -12.523 -30.141 1 98.75 192 LEU B N 1
ATOM 5351 C CA . LEU B 1 192 ? 9.5 -11.312 -29.344 1 98.75 192 LEU B CA 1
ATOM 5352 C C . LEU B 1 192 ? 10.5 -10.375 -30.031 1 98.75 192 LEU B C 1
ATOM 5354 O O . LEU B 1 192 ? 10.242 -9.18 -30.172 1 98.75 192 LEU B O 1
ATOM 5358 N N . GLU B 1 193 ? 11.562 -10.93 -30.453 1 98.75 193 GLU B N 1
ATOM 5359 C CA . GLU B 1 193 ? 12.594 -10.141 -31.125 1 98.75 193 GLU B CA 1
ATOM 5360 C C . GLU B 1 193 ? 12.055 -9.508 -32.406 1 98.75 193 GLU B C 1
ATOM 5362 O O . GLU B 1 193 ? 12.266 -8.32 -32.656 1 98.75 193 GLU B O 1
ATOM 5367 N N . GLU B 1 194 ? 11.367 -10.281 -33.188 1 98.62 194 GLU B N 1
ATOM 5368 C CA . GLU B 1 194 ? 10.805 -9.797 -34.438 1 98.62 194 GLU B CA 1
ATOM 5369 C C . GLU B 1 194 ? 9.828 -8.648 -34.188 1 98.62 194 GLU B C 1
ATOM 5371 O O . GLU B 1 194 ? 9.938 -7.59 -34.812 1 98.62 194 GLU B O 1
ATOM 5376 N N . GLN B 1 195 ? 8.945 -8.852 -33.281 1 98.69 195 GLN B N 1
ATOM 5377 C CA . GLN B 1 195 ? 7.91 -7.863 -33 1 98.69 195 GLN B CA 1
ATOM 5378 C C . GLN B 1 195 ? 8.516 -6.598 -32.375 1 98.69 195 GLN B C 1
ATOM 5380 O O . GLN B 1 195 ? 8.023 -5.492 -32.656 1 98.69 195 GLN B O 1
ATOM 5385 N N . SER B 1 196 ? 9.555 -6.754 -31.578 1 98.62 196 SER B N 1
ATOM 5386 C CA . SER B 1 196 ? 10.164 -5.605 -30.922 1 98.62 196 SER B CA 1
ATOM 5387 C C . SER B 1 196 ? 10.797 -4.656 -31.922 1 98.62 196 SER B C 1
ATOM 5389 O O . SER B 1 196 ? 10.836 -3.443 -31.703 1 98.62 196 SER B O 1
ATOM 5391 N N . LYS B 1 197 ? 11.242 -5.164 -33.062 1 98.25 197 LYS B N 1
ATOM 5392 C CA . LYS B 1 197 ? 11.891 -4.352 -34.094 1 98.25 197 LYS B CA 1
ATOM 5393 C C . LYS B 1 197 ? 10.883 -3.432 -34.781 1 98.25 197 LYS B C 1
ATOM 5395 O O . LYS B 1 197 ? 11.25 -2.363 -35.281 1 98.25 197 LYS B O 1
ATOM 5400 N N . TYR B 1 198 ? 9.633 -3.871 -34.781 1 98.12 198 TYR B N 1
ATOM 5401 C CA . TYR B 1 198 ? 8.578 -3.066 -35.406 1 98.12 198 TYR B CA 1
ATOM 5402 C C . TYR B 1 198 ? 7.91 -2.168 -34.375 1 98.12 198 TYR B C 1
ATOM 5404 O O . TYR B 1 198 ? 7.594 -1.011 -34.656 1 98.12 198 TYR B O 1
ATOM 5412 N N . PHE B 1 199 ? 7.773 -2.666 -33.188 1 98.31 199 PHE B N 1
ATOM 5413 C CA . PHE B 1 199 ? 7.023 -1.958 -32.156 1 98.31 199 PHE B CA 1
ATOM 5414 C C . PHE B 1 199 ? 7.902 -0.924 -31.453 1 98.31 199 PHE B C 1
ATOM 5416 O O . PHE B 1 199 ? 7.414 0.114 -31 1 98.31 199 PHE B O 1
ATOM 5423 N N . LEU B 1 200 ? 9.18 -1.205 -31.391 1 98.5 200 LEU B N 1
ATOM 5424 C CA . LEU B 1 200 ? 10.203 -0.342 -30.812 1 98.5 200 LEU B CA 1
ATOM 5425 C C . LEU B 1 200 ? 9.805 0.122 -29.406 1 98.5 200 LEU B C 1
ATOM 5427 O O . LEU B 1 200 ? 9.734 1.325 -29.156 1 98.5 200 LEU B O 1
ATOM 5431 N N . PRO B 1 201 ? 9.625 -0.822 -28.469 1 98.75 201 PRO B N 1
ATOM 5432 C CA . PRO B 1 201 ? 9.289 -0.438 -27.094 1 98.75 201 PRO B CA 1
ATOM 5433 C C . PRO B 1 201 ? 10.438 0.281 -26.391 1 98.75 201 PRO B C 1
ATOM 5435 O O . PRO B 1 201 ? 11.609 0.055 -26.703 1 98.75 201 PRO B O 1
ATOM 5438 N N . LYS B 1 202 ? 10.055 1.132 -25.422 1 98.75 202 LYS B N 1
ATOM 5439 C CA . LYS B 1 202 ? 11.055 1.755 -24.562 1 98.75 202 LYS B CA 1
ATOM 5440 C C . LYS B 1 202 ? 11.422 0.841 -23.391 1 98.75 202 LYS B C 1
ATOM 5442 O O . LYS B 1 202 ? 12.523 0.94 -22.844 1 98.75 202 LYS B O 1
ATOM 5447 N N . VAL B 1 203 ? 10.484 -0.057 -23 1 98.81 203 VAL B N 1
ATOM 5448 C CA . VAL B 1 203 ? 10.688 -0.994 -21.906 1 98.81 203 VAL B CA 1
ATOM 5449 C C . VAL B 1 203 ? 10.234 -2.391 -22.328 1 98.81 203 VAL B C 1
ATOM 5451 O O . VAL B 1 203 ? 9.203 -2.541 -22.984 1 98.81 203 VAL B O 1
ATOM 5454 N N . ILE B 1 204 ? 11.008 -3.367 -22.031 1 98.88 204 ILE B N 1
ATOM 5455 C CA . ILE B 1 204 ? 10.602 -4.766 -22.094 1 98.88 204 ILE B CA 1
ATOM 5456 C C . ILE B 1 204 ? 10.664 -5.387 -20.703 1 98.88 204 ILE B C 1
ATOM 5458 O O . ILE B 1 204 ? 11.688 -5.305 -20.031 1 98.88 204 ILE B O 1
ATOM 5462 N N . PHE B 1 205 ? 9.547 -5.977 -20.328 1 98.56 205 PHE B N 1
ATOM 5463 C CA . PHE B 1 205 ? 9.5 -6.703 -19.062 1 98.56 205 PHE B CA 1
ATOM 5464 C C . PHE B 1 205 ? 9.977 -8.141 -19.25 1 98.56 205 PHE B C 1
ATOM 5466 O O . PHE B 1 205 ? 9.562 -8.82 -20.188 1 98.56 205 PHE B O 1
ATOM 5473 N N . GLY B 1 206 ? 10.883 -8.578 -18.359 1 98.19 206 GLY B N 1
ATOM 5474 C CA . GLY B 1 206 ? 11.164 -9.992 -18.141 1 98.19 206 GLY B CA 1
ATOM 5475 C C . GLY B 1 206 ? 10.617 -10.508 -16.812 1 98.19 206 GLY B C 1
ATOM 5476 O O . GLY B 1 206 ? 11.102 -10.133 -15.75 1 98.19 206 GLY B O 1
ATOM 5477 N N . GLY B 1 207 ? 9.641 -11.266 -16.828 1 96.69 207 GLY B N 1
ATOM 5478 C CA . GLY B 1 207 ? 9 -11.812 -15.641 1 96.69 207 GLY B CA 1
ATOM 5479 C C . GLY B 1 207 ? 7.672 -12.477 -15.938 1 96.69 207 GLY B C 1
ATOM 5480 O O . GLY B 1 207 ? 7.047 -12.203 -16.969 1 96.69 207 GLY B O 1
ATOM 5481 N N . ALA B 1 208 ? 7.27 -13.312 -15.078 1 96.81 208 ALA B N 1
ATOM 5482 C CA . ALA B 1 208 ? 6.031 -14.07 -15.273 1 96.81 208 ALA B CA 1
ATOM 5483 C C . ALA B 1 208 ? 5.387 -14.414 -13.938 1 96.81 208 ALA B C 1
ATOM 5485 O O . ALA B 1 208 ? 6.07 -14.508 -12.914 1 96.81 208 ALA B O 1
ATOM 5486 N N . ASP B 1 209 ? 4.098 -14.594 -14.023 1 95.38 209 ASP B N 1
ATOM 5487 C CA . ASP B 1 209 ? 3.348 -15.094 -12.875 1 95.38 209 ASP B CA 1
ATOM 5488 C C . ASP B 1 209 ? 3.266 -16.609 -12.891 1 95.38 209 ASP B C 1
ATOM 5490 O O . ASP B 1 209 ? 3.451 -17.266 -11.859 1 95.38 209 ASP B O 1
ATOM 5494 N N . LEU B 1 210 ? 2.988 -17.156 -14.078 1 97.5 210 LEU B N 1
ATOM 5495 C CA . LEU B 1 210 ? 2.826 -18.594 -14.242 1 97.5 210 LEU B CA 1
ATOM 5496 C C . LEU B 1 210 ? 3.734 -19.125 -15.344 1 97.5 210 LEU B C 1
ATOM 5498 O O . LEU B 1 210 ? 3.283 -19.344 -16.469 1 97.5 210 LEU B O 1
ATOM 5502 N N . TYR B 1 211 ? 4.918 -19.328 -15.062 1 97.94 211 TYR B N 1
ATOM 5503 C CA . TYR B 1 211 ? 5.934 -19.891 -15.945 1 97.94 211 TYR B CA 1
ATOM 5504 C C . TYR B 1 211 ? 6.906 -20.781 -15.172 1 97.94 211 TYR B C 1
ATOM 5506 O O . TYR B 1 211 ? 7.617 -20.297 -14.281 1 97.94 211 TYR B O 1
ATOM 5514 N N . SER B 1 212 ? 6.949 -22.031 -15.477 1 98.12 212 SER B N 1
ATOM 5515 C CA . SER B 1 212 ? 7.621 -23 -14.617 1 98.12 212 SER B CA 1
ATOM 5516 C C . SER B 1 212 ? 9.07 -23.203 -15.047 1 98.12 212 SER B C 1
ATOM 5518 O O . SER B 1 212 ? 9.766 -24.078 -14.523 1 98.12 212 SER B O 1
ATOM 5520 N N . ARG B 1 213 ? 9.547 -22.422 -16.047 1 98.06 213 ARG B N 1
ATOM 5521 C CA . ARG B 1 213 ? 10.906 -22.547 -16.562 1 98.06 213 ARG B CA 1
ATOM 5522 C C . ARG B 1 213 ? 11.727 -21.297 -16.297 1 98.06 213 ARG B C 1
ATOM 5524 O O . ARG B 1 213 ? 11.188 -20.297 -15.82 1 98.06 213 ARG B O 1
ATOM 5531 N N . LYS B 1 214 ? 13 -21.438 -16.516 1 97.38 214 LYS B N 1
ATOM 5532 C CA . LYS B 1 214 ? 13.875 -20.281 -16.375 1 97.38 214 LYS B CA 1
ATOM 5533 C C . LYS B 1 214 ? 13.625 -19.281 -17.5 1 97.38 214 LYS B C 1
ATOM 5535 O O . LYS B 1 214 ? 13.32 -19.656 -18.625 1 97.38 214 LYS B O 1
ATOM 5540 N N . ILE B 1 215 ? 13.656 -18.031 -17.203 1 98 215 ILE B N 1
ATOM 5541 C CA . ILE B 1 215 ? 13.602 -16.969 -18.203 1 98 215 ILE B CA 1
ATOM 5542 C C . ILE B 1 215 ? 15.008 -16.672 -18.719 1 98 215 ILE B C 1
ATOM 5544 O O . ILE B 1 215 ? 15.961 -16.625 -17.953 1 98 215 ILE B O 1
ATOM 5548 N N . ASP B 1 216 ? 15.172 -16.547 -20 1 98.25 216 ASP B N 1
ATOM 5549 C CA . ASP B 1 216 ? 16.453 -16.266 -20.641 1 98.25 216 ASP B CA 1
ATOM 5550 C C . ASP B 1 216 ? 16.781 -14.781 -20.609 1 98.25 216 ASP B C 1
ATOM 5552 O O . ASP B 1 216 ? 16.656 -14.102 -21.641 1 98.25 216 ASP B O 1
ATOM 5556 N N . TYR B 1 217 ? 17.328 -14.297 -19.516 1 98.56 217 TYR B N 1
ATOM 5557 C CA . TYR B 1 217 ? 17.609 -12.875 -19.344 1 98.56 217 TYR B CA 1
ATOM 5558 C C . TYR B 1 217 ? 18.672 -12.398 -20.312 1 98.56 217 TYR B C 1
ATOM 5560 O O . TYR B 1 217 ? 18.656 -11.242 -20.734 1 98.56 217 TYR B O 1
ATOM 5568 N N . GLU B 1 218 ? 19.594 -13.273 -20.641 1 98.56 218 GLU B N 1
ATOM 5569 C CA . GLU B 1 218 ? 20.625 -12.922 -21.625 1 98.56 218 GLU B CA 1
ATOM 5570 C C . GLU B 1 218 ? 20.016 -12.617 -22.984 1 98.56 218 GLU B C 1
ATOM 5572 O O . GLU B 1 218 ? 20.391 -11.641 -23.625 1 98.56 218 GLU B O 1
ATOM 5577 N N . ARG B 1 219 ? 19.141 -13.492 -23.391 1 98.69 219 ARG B N 1
ATOM 5578 C CA . ARG B 1 219 ? 18.453 -13.281 -24.656 1 98.69 219 ARG B CA 1
ATOM 5579 C C . ARG B 1 219 ? 17.641 -11.992 -24.625 1 98.69 219 ARG B C 1
ATOM 5581 O O . ARG B 1 219 ? 17.609 -11.242 -25.609 1 98.69 219 ARG B O 1
ATOM 5588 N N . LEU B 1 220 ? 16.969 -11.68 -23.547 1 98.88 220 LEU B N 1
ATOM 5589 C CA . LEU B 1 220 ? 16.203 -10.445 -23.391 1 98.88 220 LEU B CA 1
ATOM 5590 C C . LEU B 1 220 ? 17.109 -9.227 -23.469 1 98.88 220 LEU B C 1
ATOM 5592 O O . LEU B 1 220 ? 16.75 -8.219 -24.094 1 98.88 220 LEU B O 1
ATOM 5596 N N . ARG B 1 221 ? 18.266 -9.305 -22.844 1 98.69 221 ARG B N 1
ATOM 5597 C CA . ARG B 1 221 ? 19.219 -8.211 -22.891 1 98.69 221 ARG B CA 1
ATOM 5598 C C . ARG B 1 221 ? 19.656 -7.918 -24.328 1 98.69 221 ARG B C 1
ATOM 5600 O O . ARG B 1 221 ? 19.719 -6.758 -24.734 1 98.69 221 ARG B O 1
ATOM 5607 N N . LYS B 1 222 ? 19.938 -8.984 -25.062 1 98.75 222 LYS B N 1
ATOM 5608 C CA . LYS B 1 222 ? 20.344 -8.828 -26.469 1 98.75 222 LYS B CA 1
ATOM 5609 C C . LYS B 1 222 ? 19.25 -8.125 -27.281 1 98.75 222 LYS B C 1
ATOM 5611 O O . LYS B 1 222 ? 19.547 -7.254 -28.094 1 98.75 222 LYS B O 1
ATOM 5616 N N . ILE B 1 223 ? 18.047 -8.5 -27.047 1 98.81 223 ILE B N 1
ATOM 5617 C CA . ILE B 1 223 ? 16.922 -7.895 -27.766 1 98.81 223 ILE B CA 1
ATOM 5618 C C . ILE B 1 223 ? 16.812 -6.418 -27.391 1 98.81 223 ILE B C 1
ATOM 5620 O O . ILE B 1 223 ? 16.703 -5.562 -28.266 1 98.81 223 ILE B O 1
ATOM 5624 N N . CYS B 1 224 ? 16.906 -6.105 -26.109 1 98.75 224 CYS B N 1
ATOM 5625 C CA . CYS B 1 224 ? 16.812 -4.723 -25.641 1 98.75 224 CYS B CA 1
ATOM 5626 C C . CYS B 1 224 ? 17.938 -3.879 -26.219 1 98.75 224 CYS B C 1
ATOM 5628 O O . CYS B 1 224 ? 17.719 -2.744 -26.641 1 98.75 224 CYS B O 1
ATOM 5630 N N . ASP B 1 225 ? 19.156 -4.406 -26.281 1 97.94 225 ASP B N 1
ATOM 5631 C CA . ASP B 1 225 ? 20.312 -3.68 -26.812 1 97.94 225 ASP B CA 1
ATOM 5632 C C . ASP B 1 225 ? 20.125 -3.369 -28.297 1 97.94 225 ASP B C 1
ATOM 5634 O O . ASP B 1 225 ? 20.547 -2.311 -28.766 1 97.94 225 ASP B O 1
ATOM 5638 N N . SER B 1 226 ? 19.516 -4.262 -28.984 1 98.38 226 SER B N 1
ATOM 5639 C CA . SER B 1 226 ? 19.391 -4.109 -30.438 1 98.38 226 SER B CA 1
ATOM 5640 C C . SER B 1 226 ? 18.453 -2.955 -30.781 1 98.38 226 SER B C 1
ATOM 5642 O O . SER B 1 226 ? 18.531 -2.395 -31.875 1 98.38 226 SER B O 1
ATOM 5644 N N . ILE B 1 227 ? 17.578 -2.549 -29.891 1 98.31 227 ILE B N 1
ATOM 5645 C CA . ILE B 1 227 ? 16.594 -1.525 -30.234 1 98.31 227 ILE B CA 1
ATOM 5646 C C . ILE B 1 227 ? 16.703 -0.365 -29.234 1 98.31 227 ILE B C 1
ATOM 5648 O O . ILE B 1 227 ? 15.945 0.608 -29.344 1 98.31 227 ILE B O 1
ATOM 5652 N N . GLY B 1 228 ? 17.594 -0.461 -28.234 1 97.19 228 GLY B N 1
ATOM 5653 C CA . GLY B 1 228 ? 17.812 0.602 -27.266 1 97.19 228 GLY B CA 1
ATOM 5654 C C . GLY B 1 228 ? 16.734 0.645 -26.188 1 97.19 228 GLY B C 1
ATOM 5655 O O . GLY B 1 228 ? 16.391 1.719 -25.688 1 97.19 228 GLY B O 1
ATOM 5656 N N . ALA B 1 229 ? 16.156 -0.529 -25.797 1 98.62 229 ALA B N 1
ATOM 5657 C CA . ALA B 1 229 ? 15.117 -0.598 -24.781 1 98.62 229 ALA B CA 1
ATOM 5658 C C . ALA B 1 229 ? 15.711 -0.824 -23.391 1 98.62 229 ALA B C 1
ATOM 5660 O O . ALA B 1 229 ? 16.812 -1.352 -23.266 1 98.62 229 ALA B O 1
ATOM 5661 N N . THR B 1 230 ? 15.008 -0.391 -22.344 1 98.69 230 THR B N 1
ATOM 5662 C CA . THR B 1 230 ? 15.32 -0.704 -20.953 1 98.69 230 THR B CA 1
ATOM 5663 C C . THR B 1 230 ? 14.734 -2.059 -20.562 1 98.69 230 THR B C 1
ATOM 5665 O O . THR B 1 230 ? 13.57 -2.342 -20.844 1 98.69 230 THR B O 1
ATOM 5668 N N . LEU B 1 231 ? 15.562 -2.926 -19.938 1 98.88 231 LEU B N 1
ATOM 5669 C CA . LEU B 1 231 ? 15.086 -4.219 -19.469 1 98.88 231 LEU B CA 1
ATOM 5670 C C . LEU B 1 231 ? 14.688 -4.145 -18 1 98.88 231 LEU B C 1
ATOM 5672 O O . LEU B 1 231 ? 15.531 -3.891 -17.141 1 98.88 231 LEU B O 1
ATOM 5676 N N . VAL B 1 232 ? 13.414 -4.312 -17.719 1 98.94 232 VAL B N 1
ATOM 5677 C CA . VAL B 1 232 ? 12.891 -4.426 -16.359 1 98.94 232 VAL B CA 1
ATOM 5678 C C . VAL B 1 232 ? 12.539 -5.883 -16.062 1 98.94 232 VAL B C 1
ATOM 5680 O O . VAL B 1 232 ? 11.75 -6.496 -16.781 1 98.94 232 VAL B O 1
ATOM 5683 N N . VAL B 1 233 ? 13.125 -6.426 -15.016 1 98.88 233 VAL B N 1
ATOM 5684 C CA . VAL B 1 233 ? 12.836 -7.812 -14.656 1 98.88 233 VAL B CA 1
ATOM 5685 C C . VAL B 1 233 ? 12.047 -7.855 -13.352 1 98.88 233 VAL B C 1
ATOM 5687 O O . VAL B 1 233 ? 12.461 -7.266 -12.344 1 98.88 233 VAL B O 1
ATOM 5690 N N . ASP B 1 234 ? 10.898 -8.516 -13.352 1 98.56 234 ASP B N 1
ATOM 5691 C CA . ASP B 1 234 ? 10.055 -8.742 -12.18 1 98.56 234 ASP B CA 1
ATOM 5692 C C . ASP B 1 234 ? 10.305 -10.125 -11.586 1 98.56 234 ASP B C 1
ATOM 5694 O O . ASP B 1 234 ? 9.953 -11.141 -12.188 1 98.56 234 ASP B O 1
ATOM 5698 N N . LEU B 1 235 ? 10.805 -10.133 -10.359 1 98.44 235 LEU B N 1
ATOM 5699 C CA . LEU B 1 235 ? 11.117 -11.391 -9.68 1 98.44 235 LEU B CA 1
ATOM 5700 C C . LEU B 1 235 ? 10 -11.781 -8.719 1 98.44 235 LEU B C 1
ATOM 5702 O O . LEU B 1 235 ? 10.211 -12.594 -7.812 1 98.44 235 LEU B O 1
ATOM 5706 N N . GLY B 1 236 ? 8.875 -11.25 -8.836 1 96.44 236 GLY B N 1
ATOM 5707 C CA . GLY B 1 236 ? 7.773 -11.398 -7.902 1 96.44 236 GLY B CA 1
ATOM 5708 C C . GLY B 1 236 ? 7.594 -12.828 -7.418 1 96.44 236 GLY B C 1
ATOM 5709 O O . GLY B 1 236 ? 7.48 -13.07 -6.215 1 96.44 236 GLY B O 1
ATOM 5710 N N . GLN B 1 237 ? 7.668 -13.805 -8.297 1 96.31 237 GLN B N 1
ATOM 5711 C CA . GLN B 1 237 ? 7.375 -15.195 -7.98 1 96.31 237 GLN B CA 1
ATOM 5712 C C . GLN B 1 237 ? 8.641 -15.945 -7.574 1 96.31 237 GLN B C 1
ATOM 5714 O O . GLN B 1 237 ? 8.57 -16.953 -6.859 1 96.31 237 GLN B O 1
ATOM 5719 N N . VAL B 1 238 ? 9.844 -15.453 -7.973 1 98.12 238 VAL B N 1
ATOM 5720 C CA . VAL B 1 238 ? 10.984 -16.359 -7.922 1 98.12 238 VAL B CA 1
ATOM 5721 C C . VAL B 1 238 ? 12.141 -15.688 -7.172 1 98.12 238 VAL B C 1
ATOM 5723 O O . VAL B 1 238 ? 13.281 -16.156 -7.227 1 98.12 238 VAL B O 1
ATOM 5726 N N . SER B 1 239 ? 11.906 -14.609 -6.473 1 98.12 239 SER B N 1
ATOM 5727 C CA . SER B 1 239 ? 12.961 -13.828 -5.828 1 98.12 239 SER B CA 1
ATOM 5728 C C . SER B 1 239 ? 13.781 -14.688 -4.879 1 98.12 239 SER B C 1
ATOM 5730 O O . SER B 1 239 ? 15.008 -14.555 -4.824 1 98.12 239 SER B O 1
ATOM 5732 N N . GLY B 1 240 ? 13.109 -15.539 -4.125 1 98.25 240 GLY B N 1
ATOM 5733 C CA . GLY B 1 240 ? 13.844 -16.422 -3.229 1 98.25 240 GLY B CA 1
ATOM 5734 C C . GLY B 1 240 ? 14.75 -17.391 -3.955 1 98.25 240 GLY B C 1
ATOM 5735 O O . GLY B 1 240 ? 15.867 -17.656 -3.512 1 98.25 240 GLY B O 1
ATOM 5736 N N . LEU B 1 241 ? 14.32 -17.906 -5.055 1 98.56 241 LEU B N 1
ATOM 5737 C CA . LEU B 1 241 ? 15.094 -18.859 -5.852 1 98.56 241 LEU B CA 1
ATOM 5738 C C . LEU B 1 241 ? 16.281 -18.172 -6.508 1 98.56 241 LEU B C 1
ATOM 5740 O O . LEU B 1 241 ? 17.359 -18.766 -6.629 1 98.56 241 LEU B O 1
ATOM 5744 N N . VAL B 1 242 ? 16.109 -16.938 -6.902 1 98.56 242 VAL B N 1
ATOM 5745 C CA . VAL B 1 242 ? 17.203 -16.156 -7.48 1 98.56 242 VAL B CA 1
ATOM 5746 C C . VAL B 1 242 ? 18.219 -15.805 -6.395 1 98.56 242 VAL B C 1
ATOM 5748 O O . VAL B 1 242 ? 19.422 -15.93 -6.602 1 98.56 242 VAL B O 1
ATOM 5751 N N . ALA B 1 243 ? 17.703 -15.414 -5.234 1 98.31 243 ALA B N 1
ATOM 5752 C CA . ALA B 1 243 ? 18.562 -15.008 -4.121 1 98.31 243 ALA B CA 1
ATOM 5753 C C . ALA B 1 243 ? 19.453 -16.156 -3.672 1 98.31 243 ALA B C 1
ATOM 5755 O O . ALA B 1 243 ? 20.578 -15.945 -3.207 1 98.31 243 ALA B O 1
ATOM 5756 N N . THR B 1 244 ? 19.031 -17.391 -3.844 1 97.81 244 THR B N 1
ATOM 5757 C CA . THR B 1 244 ? 19.766 -18.562 -3.393 1 97.81 244 THR B CA 1
ATOM 5758 C C . THR B 1 244 ? 20.5 -19.219 -4.555 1 97.81 244 THR B C 1
ATOM 5760 O O . THR B 1 244 ? 21.016 -20.328 -4.426 1 97.81 244 THR B O 1
ATOM 5763 N N . LYS B 1 245 ? 20.484 -18.625 -5.719 1 97.06 245 LYS B N 1
ATOM 5764 C CA . LYS B 1 245 ? 21.266 -18.984 -6.902 1 97.06 245 LYS B CA 1
ATOM 5765 C C . LYS B 1 245 ? 20.766 -20.297 -7.512 1 97.06 245 LYS B C 1
ATOM 5767 O O . LYS B 1 245 ? 21.531 -21.031 -8.141 1 97.06 245 LYS B O 1
ATOM 5772 N N . ILE B 1 246 ? 19.547 -20.578 -7.246 1 97.56 246 ILE B N 1
ATOM 5773 C CA . ILE B 1 246 ? 18.922 -21.75 -7.863 1 97.56 246 ILE B CA 1
ATOM 5774 C C . ILE B 1 246 ? 18.469 -21.391 -9.281 1 97.56 246 ILE B C 1
ATOM 5776 O O . ILE B 1 246 ? 18.562 -22.219 -10.188 1 97.56 246 ILE B O 1
ATOM 5780 N N . LEU B 1 247 ? 17.984 -20.203 -9.461 1 97.94 247 LEU B N 1
ATOM 5781 C CA . LEU B 1 247 ? 17.625 -19.688 -10.773 1 97.94 247 LEU B CA 1
ATOM 5782 C C . LEU B 1 247 ? 18.641 -18.672 -11.266 1 97.94 247 LEU B C 1
ATOM 5784 O O . LEU B 1 247 ? 19.406 -18.125 -10.469 1 97.94 247 LEU B O 1
ATOM 5788 N N . PRO B 1 248 ? 18.609 -18.406 -12.594 1 96.81 248 PRO B N 1
ATOM 5789 C CA . PRO B 1 248 ? 19.578 -17.453 -13.148 1 96.81 248 PRO B CA 1
ATOM 5790 C C . PRO B 1 248 ? 19.469 -16.062 -12.531 1 96.81 248 PRO B C 1
ATOM 5792 O O . PRO B 1 248 ? 18.359 -15.633 -12.172 1 96.81 248 PRO B O 1
ATOM 5795 N N . ASP B 1 249 ? 20.625 -15.398 -12.516 1 96.88 249 ASP B N 1
ATOM 5796 C CA . ASP B 1 249 ? 20.734 -14.047 -11.961 1 96.88 249 ASP B CA 1
ATOM 5797 C C . ASP B 1 249 ? 20.344 -13 -13.008 1 96.88 249 ASP B C 1
ATOM 5799 O O . ASP B 1 249 ? 21.047 -12.82 -14.008 1 96.88 249 ASP B O 1
ATOM 5803 N N . PRO B 1 250 ? 19.312 -12.312 -12.758 1 98.25 250 PRO B N 1
ATOM 5804 C CA . PRO B 1 250 ? 18.922 -11.289 -13.734 1 98.25 250 PRO B CA 1
ATOM 5805 C C . PRO B 1 250 ? 19.766 -10.016 -13.625 1 98.25 250 PRO B C 1
ATOM 5807 O O . PRO B 1 250 ? 19.766 -9.195 -14.547 1 98.25 250 PRO B O 1
ATOM 5810 N N . PHE B 1 251 ? 20.469 -9.789 -12.523 1 98.31 251 PHE B N 1
ATOM 5811 C CA . PHE B 1 251 ? 21.125 -8.516 -12.227 1 98.31 251 PHE B CA 1
ATOM 5812 C C . PHE B 1 251 ? 22.281 -8.258 -13.188 1 98.31 251 PHE B C 1
ATOM 5814 O O . PHE B 1 251 ? 22.703 -7.117 -13.359 1 98.31 251 PHE B O 1
ATOM 5821 N N . LYS B 1 252 ? 22.703 -9.25 -13.859 1 95.81 252 LYS B N 1
ATOM 5822 C CA . LYS B 1 252 ? 23.75 -9.109 -14.875 1 95.81 252 LYS B CA 1
ATOM 5823 C C . LYS B 1 252 ? 23.188 -8.492 -16.156 1 95.81 252 LYS B C 1
ATOM 5825 O O . LYS B 1 252 ? 23.938 -7.914 -16.938 1 95.81 252 LYS B O 1
ATOM 5830 N N . TYR B 1 253 ? 21.922 -8.594 -16.328 1 98.19 253 TYR B N 1
ATOM 5831 C CA . TYR B 1 253 ? 21.328 -8.266 -17.609 1 98.19 253 TYR B CA 1
ATOM 5832 C C . TYR B 1 253 ? 20.344 -7.113 -17.484 1 98.19 253 TYR B C 1
ATOM 5834 O O . TYR B 1 253 ? 20.234 -6.277 -18.375 1 98.19 253 TYR B O 1
ATOM 5842 N N . ALA B 1 254 ? 19.656 -7.012 -16.375 1 98.69 254 ALA B N 1
ATOM 5843 C CA . ALA B 1 254 ? 18.531 -6.098 -16.188 1 98.69 254 ALA B CA 1
ATOM 5844 C C . ALA B 1 254 ? 19.016 -4.688 -15.867 1 98.69 254 ALA B C 1
ATOM 5846 O O . ALA B 1 254 ? 20.125 -4.512 -15.359 1 98.69 254 ALA B O 1
ATOM 5847 N N . ASP B 1 255 ? 18.203 -3.688 -16.188 1 98.69 255 ASP B N 1
ATOM 5848 C CA . ASP B 1 255 ? 18.438 -2.309 -15.773 1 98.69 255 ASP B CA 1
ATOM 5849 C C . ASP B 1 255 ? 17.734 -2.006 -14.453 1 98.69 255 ASP B C 1
ATOM 5851 O O . ASP B 1 255 ? 18.219 -1.216 -13.648 1 98.69 255 ASP B O 1
ATOM 5855 N N . ILE B 1 256 ? 16.609 -2.555 -14.312 1 98.88 256 ILE B N 1
ATOM 5856 C CA . ILE B 1 256 ? 15.766 -2.457 -13.125 1 98.88 256 ILE B CA 1
ATOM 5857 C C . ILE B 1 256 ? 15.234 -3.84 -12.758 1 98.88 256 ILE B C 1
ATOM 5859 O O . ILE B 1 256 ? 14.867 -4.625 -13.633 1 98.88 256 ILE B O 1
ATOM 5863 N N . VAL B 1 257 ? 15.211 -4.168 -11.484 1 98.94 257 VAL B N 1
ATOM 5864 C CA . VAL B 1 257 ? 14.641 -5.414 -10.977 1 98.94 257 VAL B CA 1
ATOM 5865 C C . VAL B 1 257 ? 13.641 -5.109 -9.867 1 98.94 257 VAL B C 1
ATOM 5867 O O . VAL B 1 257 ? 13.922 -4.32 -8.969 1 98.94 257 VAL B O 1
ATOM 5870 N N . THR B 1 258 ? 12.461 -5.609 -9.945 1 98.81 258 THR B N 1
ATOM 5871 C CA . THR B 1 258 ? 11.445 -5.48 -8.906 1 98.81 258 THR B CA 1
ATOM 5872 C C . THR B 1 258 ? 11.125 -6.836 -8.289 1 98.81 258 THR B C 1
ATOM 5874 O O . THR B 1 258 ? 11.391 -7.879 -8.898 1 98.81 258 THR B O 1
ATOM 5877 N N . SER B 1 259 ? 10.594 -6.812 -7.086 1 98.5 259 SER B N 1
ATOM 5878 C CA . SER B 1 259 ? 10.219 -8.062 -6.438 1 98.5 259 SER B CA 1
ATOM 5879 C C . SER B 1 259 ? 9.133 -7.844 -5.395 1 98.5 259 SER B C 1
ATOM 5881 O O . SER B 1 259 ? 9.148 -6.84 -4.672 1 98.5 259 SER B O 1
ATOM 5883 N N . ALA B 1 260 ? 8.234 -8.805 -5.355 1 97 260 ALA B N 1
ATOM 5884 C CA . ALA B 1 260 ? 7.379 -8.914 -4.176 1 97 260 ALA B CA 1
ATOM 5885 C C . ALA B 1 260 ? 8.141 -9.516 -3 1 97 260 ALA B C 1
ATOM 5887 O O . ALA B 1 260 ? 9.125 -10.234 -3.193 1 97 260 ALA B O 1
ATOM 5888 N N . THR B 1 261 ? 7.664 -9.266 -1.822 1 97.44 261 THR B N 1
ATOM 5889 C CA . THR B 1 261 ? 8.43 -9.734 -0.667 1 97.44 261 THR B CA 1
ATOM 5890 C C . THR B 1 261 ? 7.676 -10.844 0.067 1 97.44 261 THR B C 1
ATOM 5892 O O . THR B 1 261 ? 8.25 -11.539 0.9 1 97.44 261 THR B O 1
ATOM 5895 N N . HIS B 1 262 ? 6.414 -11.141 -0.279 1 95.19 262 HIS B N 1
ATOM 5896 C CA . HIS B 1 262 ? 5.602 -12.016 0.554 1 95.19 262 HIS B CA 1
ATOM 5897 C C . HIS B 1 262 ? 5.469 -13.398 -0.068 1 95.19 262 HIS B C 1
ATOM 5899 O O . HIS B 1 262 ? 4.848 -14.289 0.514 1 95.19 262 HIS B O 1
ATOM 5905 N N . LYS B 1 263 ? 5.918 -13.625 -1.262 1 95.69 263 LYS B N 1
ATOM 5906 C CA . LYS B 1 263 ? 5.781 -14.914 -1.93 1 95.69 263 LYS B CA 1
ATOM 5907 C C . LYS B 1 263 ? 6.969 -15.82 -1.62 1 95.69 263 LYS B C 1
ATOM 5909 O O . LYS B 1 263 ? 7.07 -16.375 -0.522 1 95.69 263 LYS B O 1
ATOM 5914 N N . SER B 1 264 ? 8.031 -15.758 -2.467 1 97 264 SER B N 1
ATOM 5915 C CA . SER B 1 264 ? 9.156 -16.672 -2.316 1 97 264 SER B CA 1
ATOM 5916 C C . SER B 1 264 ? 10.109 -16.203 -1.223 1 97 264 SER B C 1
ATOM 5918 O O . SER B 1 264 ? 10.875 -17 -0.669 1 97 264 SER B O 1
ATOM 5920 N N . LEU B 1 265 ? 10.023 -14.898 -0.769 1 97.44 265 LEU B N 1
ATOM 5921 C CA . LEU B 1 265 ? 10.922 -14.367 0.251 1 97.44 265 LEU B CA 1
ATOM 5922 C C . LEU B 1 265 ? 10.312 -14.516 1.642 1 97.44 265 LEU B C 1
ATOM 5924 O O . LEU B 1 265 ? 10.977 -14.258 2.646 1 97.44 265 LEU B O 1
ATOM 5928 N N . ARG B 1 266 ? 9.094 -14.875 1.771 1 96.25 266 ARG B N 1
ATOM 5929 C CA . ARG B 1 266 ? 8.391 -15.172 3.014 1 96.25 266 ARG B CA 1
ATOM 5930 C C . ARG B 1 266 ? 8.289 -13.93 3.896 1 96.25 266 ARG B C 1
ATOM 5932 O O . ARG B 1 266 ? 8.32 -14.031 5.125 1 96.25 266 ARG B O 1
ATOM 5939 N N . GLY B 1 267 ? 8.383 -12.789 3.33 1 96.75 267 GLY B N 1
ATOM 5940 C CA . GLY B 1 267 ? 8.164 -11.562 4.078 1 96.75 267 GLY B CA 1
ATOM 5941 C C . GLY B 1 267 ? 6.715 -11.109 4.066 1 96.75 267 GLY B C 1
ATOM 5942 O O . GLY B 1 267 ? 5.832 -11.844 3.621 1 96.75 267 GLY B O 1
ATOM 5943 N N . PRO B 1 268 ? 6.488 -9.945 4.688 1 96.12 268 PRO B N 1
ATOM 5944 C CA . PRO B 1 268 ? 5.156 -9.352 4.566 1 96.12 268 PRO B CA 1
ATOM 5945 C C . PRO B 1 268 ? 4.902 -8.758 3.184 1 96.12 268 PRO B C 1
ATOM 5947 O O . PRO B 1 268 ? 5.801 -8.742 2.338 1 96.12 268 PRO B O 1
ATOM 5950 N N . ARG B 1 269 ? 3.691 -8.328 2.945 1 95.5 269 ARG B N 1
ATOM 5951 C CA . ARG B 1 269 ? 3.336 -7.723 1.668 1 95.5 269 ARG B CA 1
ATOM 5952 C C . ARG B 1 269 ? 4.098 -6.418 1.452 1 95.5 269 ARG B C 1
ATOM 5954 O O . ARG B 1 269 ? 4.031 -5.508 2.283 1 95.5 269 ARG B O 1
ATOM 5961 N N . GLY B 1 270 ? 4.852 -6.27 0.499 1 96.12 270 GLY B N 1
ATOM 5962 C CA . GLY B 1 270 ? 5.699 -5.152 0.117 1 96.12 270 GLY B CA 1
ATOM 5963 C C . GLY B 1 270 ? 6.422 -5.375 -1.197 1 96.12 270 GLY B C 1
ATOM 5964 O O . GLY B 1 270 ? 6.07 -6.277 -1.961 1 96.12 270 GLY B O 1
ATOM 5965 N N . ALA B 1 271 ? 7.359 -4.52 -1.48 1 98.25 271 ALA B N 1
ATOM 5966 C CA . ALA B 1 271 ? 8.078 -4.648 -2.746 1 98.25 271 ALA B CA 1
ATOM 5967 C C . ALA B 1 271 ? 9.492 -4.082 -2.631 1 98.25 271 ALA B C 1
ATOM 5969 O O . ALA B 1 271 ? 9.773 -3.273 -1.745 1 98.25 271 ALA B O 1
ATOM 5970 N N . LEU B 1 272 ? 10.32 -4.551 -3.43 1 98.81 272 LEU B N 1
ATOM 5971 C CA . LEU B 1 272 ? 11.688 -4.066 -3.625 1 98.81 272 LEU B CA 1
ATOM 5972 C C . LEU B 1 272 ? 11.891 -3.576 -5.055 1 98.81 272 LEU B C 1
ATOM 5974 O O . LEU B 1 272 ? 11.398 -4.191 -6.004 1 98.81 272 LEU B O 1
ATOM 5978 N N . VAL B 1 273 ? 12.516 -2.436 -5.211 1 98.88 273 VAL B N 1
ATOM 5979 C CA . VAL B 1 273 ? 12.867 -1.926 -6.531 1 98.88 273 VAL B CA 1
ATOM 5980 C C . VAL B 1 273 ? 14.375 -1.664 -6.602 1 98.88 273 VAL B C 1
ATOM 5982 O O . VAL B 1 273 ? 14.875 -0.718 -5.988 1 98.88 273 VAL B O 1
ATOM 5985 N N . PHE B 1 274 ? 15.07 -2.506 -7.336 1 98.94 274 PHE B N 1
ATOM 5986 C CA . PHE B 1 274 ? 16.484 -2.322 -7.609 1 98.94 274 PHE B CA 1
ATOM 5987 C C . PHE B 1 274 ? 16.703 -1.574 -8.922 1 98.94 274 PHE B C 1
ATOM 5989 O O . PHE B 1 274 ? 15.969 -1.793 -9.891 1 98.94 274 PHE B O 1
ATOM 5996 N N . TYR B 1 275 ? 17.672 -0.706 -8.961 1 98.88 275 TYR B N 1
ATOM 5997 C CA . TYR B 1 275 ? 18 -0 -10.195 1 98.88 275 TYR B CA 1
ATOM 5998 C C . TYR B 1 275 ? 19.5 0.171 -10.344 1 98.88 275 TYR B C 1
ATOM 6000 O O . TYR B 1 275 ? 20.219 0.371 -9.352 1 98.88 275 TYR B O 1
ATOM 6008 N N . LYS B 1 276 ? 20.016 0.092 -11.547 1 98.25 276 LYS B N 1
ATOM 6009 C CA . LYS B 1 276 ? 21.422 0.355 -11.828 1 98.25 276 LYS B CA 1
ATOM 6010 C C . LYS B 1 276 ? 21.766 1.816 -11.555 1 98.25 276 LYS B C 1
ATOM 6012 O O . LYS B 1 276 ? 20.969 2.711 -11.82 1 98.25 276 LYS B O 1
ATOM 6017 N N . GLN B 1 277 ? 22.922 1.975 -11 1 97.25 277 GLN B N 1
ATOM 6018 C CA . GLN B 1 277 ? 23.438 3.318 -10.789 1 97.25 277 GLN B CA 1
ATOM 6019 C C . GLN B 1 277 ? 24.938 3.369 -11.055 1 97.25 277 GLN B C 1
ATOM 6021 O O . GLN B 1 277 ? 25.562 2.342 -11.328 1 97.25 277 GLN B O 1
ATOM 6026 N N . GLY B 1 278 ? 25.484 4.52 -11.109 1 94.81 278 GLY B N 1
ATOM 6027 C CA . GLY B 1 278 ? 26.891 4.691 -11.438 1 94.81 278 GLY B CA 1
ATOM 6028 C C . GLY B 1 278 ? 27.141 4.945 -12.906 1 94.81 278 GLY B C 1
ATOM 6029 O O . GLY B 1 278 ? 26.344 5.605 -13.57 1 94.81 278 GLY B O 1
ATOM 6030 N N . VAL B 1 279 ? 28.297 4.453 -13.422 1 92.75 279 VAL B N 1
ATOM 6031 C CA . VAL B 1 279 ? 28.734 4.777 -14.773 1 92.75 279 VAL B CA 1
ATOM 6032 C C . VAL B 1 279 ? 28.094 3.818 -15.773 1 92.75 279 VAL B C 1
ATOM 6034 O O . VAL B 1 279 ? 28.219 2.598 -15.641 1 92.75 279 VAL B O 1
ATOM 6037 N N . LYS B 1 280 ? 27.391 4.348 -16.641 1 89.88 280 LYS B N 1
ATOM 6038 C CA . LYS B 1 280 ? 26.75 3.598 -17.719 1 89.88 280 LYS B CA 1
ATOM 6039 C C . LYS B 1 280 ? 27.703 3.389 -18.891 1 89.88 280 LYS B C 1
ATOM 6041 O O . LYS B 1 280 ? 27.672 2.352 -19.562 1 89.88 280 LYS B O 1
ATOM 6046 N N . GLY B 1 281 ? 28.5 4.496 -19.125 1 90.25 281 GLY B N 1
ATOM 6047 C CA . GLY B 1 281 ? 29.469 4.512 -20.219 1 90.25 281 GLY B CA 1
ATOM 6048 C C . GLY B 1 281 ? 30.219 5.824 -20.344 1 90.25 281 GLY B C 1
ATOM 6049 O O . GLY B 1 281 ? 30.344 6.566 -19.375 1 90.25 281 GLY B O 1
ATOM 6050 N N . VAL B 1 282 ? 30.891 5.957 -21.453 1 91.31 282 VAL B N 1
ATOM 6051 C CA . VAL B 1 282 ? 31.625 7.184 -21.75 1 91.31 282 VAL B CA 1
ATOM 6052 C C . VAL B 1 282 ? 31.172 7.746 -23.094 1 91.31 282 VAL B C 1
ATOM 6054 O O . VAL B 1 282 ? 30.891 6.988 -24.031 1 91.31 282 VAL B O 1
ATOM 6057 N N . ASP B 1 283 ? 31.031 9.016 -23.016 1 90.94 283 ASP B N 1
ATOM 6058 C CA . ASP B 1 283 ? 30.656 9.625 -24.297 1 90.94 283 ASP B CA 1
ATOM 6059 C C . ASP B 1 283 ? 31.844 9.711 -25.234 1 90.94 283 ASP B C 1
ATOM 6061 O O . ASP B 1 283 ? 32.938 9.211 -24.938 1 90.94 283 ASP B O 1
ATOM 6065 N N . LYS B 1 284 ? 31.672 10.219 -26.438 1 90.31 284 LYS B N 1
ATOM 6066 C CA . LYS B 1 284 ? 32.688 10.312 -27.484 1 90.31 284 LYS B CA 1
ATOM 6067 C C . LYS B 1 284 ? 33.875 11.156 -27.016 1 90.31 284 LYS B C 1
ATOM 6069 O O . LYS B 1 284 ? 35 11.016 -27.531 1 90.31 284 LYS B O 1
ATOM 6074 N N . LYS B 1 285 ? 33.688 12.031 -26.031 1 92.94 285 LYS B N 1
ATOM 6075 C CA . LYS B 1 285 ? 34.719 12.953 -25.531 1 92.94 285 LYS B CA 1
ATOM 6076 C C . LYS B 1 285 ? 35.406 12.391 -24.297 1 92.94 285 LYS B C 1
ATOM 6078 O O . LYS B 1 285 ? 36.312 13.031 -23.734 1 92.94 285 LYS B O 1
ATOM 6083 N N . GLY B 1 286 ? 34.844 11.258 -23.859 1 92.06 286 GLY B N 1
ATOM 6084 C CA . GLY B 1 286 ? 35.5 10.586 -22.75 1 92.06 286 GLY B CA 1
ATOM 6085 C C . GLY B 1 286 ? 34.844 10.898 -21.406 1 92.06 286 GLY B C 1
ATOM 6086 O O . GLY B 1 286 ? 35.344 10.453 -20.359 1 92.06 286 GLY B O 1
ATOM 6087 N N . ASN B 1 287 ? 33.812 11.664 -21.438 1 93.56 287 ASN B N 1
ATOM 6088 C CA . ASN B 1 287 ? 33.125 11.969 -20.188 1 93.56 287 ASN B CA 1
ATOM 6089 C C . ASN B 1 287 ? 32.219 10.82 -19.75 1 93.56 287 ASN B C 1
ATOM 6091 O O . ASN B 1 287 ? 31.594 10.172 -20.594 1 93.56 287 ASN B O 1
ATOM 6095 N N . GLU B 1 288 ? 32.125 10.609 -18.5 1 93.12 288 GLU B N 1
ATOM 6096 C CA . GLU B 1 288 ? 31.297 9.547 -17.953 1 93.12 288 GLU B CA 1
ATOM 6097 C C . GLU B 1 288 ? 29.812 9.859 -18.109 1 93.12 288 GLU B C 1
ATOM 6099 O O . GLU B 1 288 ? 29.391 11 -17.891 1 93.12 288 GLU B O 1
ATOM 6104 N N . ILE B 1 289 ? 29.141 8.883 -18.656 1 93.19 289 ILE B N 1
ATOM 6105 C CA . ILE B 1 289 ? 27.672 8.906 -18.656 1 93.19 289 ILE B CA 1
ATOM 6106 C C . ILE B 1 289 ? 27.141 8.047 -17.516 1 93.19 289 ILE B C 1
ATOM 6108 O O . ILE B 1 289 ? 27.516 6.879 -17.375 1 93.19 289 ILE B O 1
ATOM 6112 N N . LYS B 1 290 ? 26.281 8.648 -16.672 1 94.69 290 LYS B N 1
ATOM 6113 C CA . LYS B 1 290 ? 25.766 7.945 -15.492 1 94.69 290 LYS B CA 1
ATOM 6114 C C . LYS B 1 290 ? 24.312 7.52 -15.703 1 94.69 290 LYS B C 1
ATOM 6116 O O . LYS B 1 290 ? 23.578 8.164 -16.453 1 94.69 290 LYS B O 1
ATOM 6121 N N . TYR B 1 291 ? 23.984 6.359 -15.133 1 96 291 TYR B N 1
ATOM 6122 C CA . TYR B 1 291 ? 22.578 6.012 -15.062 1 96 291 TYR B CA 1
ATOM 6123 C C . TYR B 1 291 ? 21.781 7.082 -14.312 1 96 291 TYR B C 1
ATOM 6125 O O . TYR B 1 291 ? 22.297 7.684 -13.367 1 96 291 TYR B O 1
ATOM 6133 N N . ASP B 1 292 ? 20.578 7.324 -14.703 1 96.44 292 ASP B N 1
ATOM 6134 C CA . ASP B 1 292 ? 19.75 8.305 -14 1 96.44 292 ASP B CA 1
ATOM 6135 C C . ASP B 1 292 ? 18.5 7.652 -13.414 1 96.44 292 ASP B C 1
ATOM 6137 O O . ASP B 1 292 ? 17.5 8.328 -13.141 1 96.44 292 ASP B O 1
ATOM 6141 N N . PHE B 1 293 ? 18.562 6.297 -13.273 1 98.12 293 PHE B N 1
ATOM 6142 C CA . PHE B 1 293 ? 17.406 5.539 -12.812 1 98.12 293 PHE B CA 1
ATOM 6143 C C . PHE B 1 293 ? 17.047 5.91 -11.383 1 98.12 293 PHE B C 1
ATOM 6145 O O . PHE B 1 293 ? 15.867 5.945 -11.016 1 98.12 293 PHE B O 1
ATOM 6152 N N . LYS B 1 294 ? 18.031 6.195 -10.562 1 97.5 294 LYS B N 1
ATOM 6153 C CA . LYS B 1 294 ? 17.781 6.48 -9.148 1 97.5 294 LYS B CA 1
ATOM 6154 C C . LYS B 1 294 ? 16.781 7.621 -8.984 1 97.5 294 LYS B C 1
ATOM 6156 O O . LYS B 1 294 ? 15.742 7.449 -8.352 1 97.5 294 LYS B O 1
ATOM 6161 N N . ASN B 1 295 ? 17.078 8.742 -9.586 1 95.44 295 ASN B N 1
ATOM 6162 C CA . ASN B 1 295 ? 16.219 9.914 -9.445 1 95.44 295 ASN B CA 1
ATOM 6163 C C . ASN B 1 295 ? 14.836 9.664 -10.047 1 95.44 295 ASN B C 1
ATOM 6165 O O . ASN B 1 295 ? 13.82 10.062 -9.469 1 95.44 295 ASN B O 1
ATOM 6169 N N . LYS B 1 296 ? 14.797 8.984 -11.18 1 96.62 296 LYS B N 1
ATOM 6170 C CA . LYS B 1 296 ? 13.531 8.703 -11.859 1 96.62 296 LYS B CA 1
ATOM 6171 C C . LYS B 1 296 ? 12.633 7.812 -11.008 1 96.62 296 LYS B C 1
ATOM 6173 O O . LYS B 1 296 ? 11.445 8.109 -10.836 1 96.62 296 LYS B O 1
ATOM 6178 N N . ILE B 1 297 ? 13.227 6.766 -10.438 1 97.56 297 ILE B N 1
ATOM 6179 C CA . ILE B 1 297 ? 12.461 5.777 -9.688 1 97.56 297 ILE B CA 1
ATOM 6180 C C . ILE B 1 297 ? 12.047 6.355 -8.336 1 97.56 297 ILE B C 1
ATOM 6182 O O . ILE B 1 297 ? 10.891 6.238 -7.926 1 97.56 297 ILE B O 1
ATOM 6186 N N . GLU B 1 298 ? 12.945 6.969 -7.656 1 95.94 298 GLU B N 1
ATOM 6187 C CA . GLU B 1 298 ? 12.656 7.523 -6.34 1 95.94 298 GLU B CA 1
ATOM 6188 C C . GLU B 1 298 ? 11.594 8.609 -6.422 1 95.94 298 GLU B C 1
ATOM 6190 O O . GLU B 1 298 ? 10.688 8.664 -5.582 1 95.94 298 GLU B O 1
ATOM 6195 N N . ASN B 1 299 ? 11.648 9.43 -7.453 1 93.81 299 ASN B N 1
ATOM 6196 C CA . ASN B 1 299 ? 10.656 10.5 -7.613 1 93.81 299 ASN B CA 1
ATOM 6197 C C . ASN B 1 299 ? 9.297 9.945 -8.023 1 93.81 299 ASN B C 1
ATOM 6199 O O . ASN B 1 299 ? 8.258 10.492 -7.641 1 93.81 299 ASN B O 1
ATOM 6203 N N . ALA B 1 300 ? 9.328 8.867 -8.805 1 95.81 300 ALA B N 1
ATOM 6204 C CA . ALA B 1 300 ? 8.07 8.25 -9.219 1 95.81 300 ALA B CA 1
ATOM 6205 C C . ALA B 1 300 ? 7.352 7.625 -8.031 1 95.81 300 ALA B C 1
ATOM 6207 O O . ALA B 1 300 ? 6.121 7.625 -7.977 1 95.81 300 ALA B O 1
ATOM 6208 N N . ILE B 1 301 ? 8.164 7.055 -7.121 1 96.19 301 ILE B N 1
ATOM 6209 C CA . ILE B 1 301 ? 7.57 6.453 -5.93 1 96.19 301 ILE B CA 1
ATOM 6210 C C . ILE B 1 301 ? 7.078 7.551 -4.988 1 96.19 301 ILE B C 1
ATOM 6212 O O . ILE B 1 301 ? 5.879 7.645 -4.711 1 96.19 301 ILE B O 1
ATOM 6216 N N . PHE B 1 302 ? 7.875 8.406 -4.582 1 93.31 302 PHE B N 1
ATOM 6217 C CA . PHE B 1 302 ? 7.523 9.609 -3.83 1 93.31 302 PHE B CA 1
ATOM 6218 C C . PHE B 1 302 ? 8.281 10.82 -4.352 1 93.31 302 PHE B C 1
ATOM 6220 O O . PHE B 1 302 ? 9.508 10.773 -4.492 1 93.31 302 PHE B O 1
ATOM 6227 N N . PRO B 1 303 ? 7.613 11.766 -4.68 1 91.19 303 PRO B N 1
ATOM 6228 C CA . PRO B 1 303 ? 6.23 12.141 -4.379 1 91.19 303 PRO B CA 1
ATOM 6229 C C . PRO B 1 303 ? 5.262 11.758 -5.5 1 91.19 303 PRO B C 1
ATOM 6231 O O . PRO B 1 303 ? 4.078 12.102 -5.438 1 91.19 303 PRO B O 1
ATOM 6234 N N . GLY B 1 304 ? 5.656 11.047 -6.414 1 91.69 304 GLY B N 1
ATOM 6235 C CA . GLY B 1 304 ? 4.887 10.828 -7.629 1 91.69 304 GLY B CA 1
ATOM 6236 C C . GLY B 1 304 ? 3.611 10.039 -7.395 1 91.69 304 GLY B C 1
ATOM 6237 O O . GLY B 1 304 ? 2.52 10.508 -7.738 1 91.69 304 GLY B O 1
ATOM 6238 N N . SER B 1 305 ? 3.807 8.898 -6.723 1 93 305 SER B N 1
ATOM 6239 C CA . SER B 1 305 ? 2.682 7.965 -6.773 1 93 305 SER B CA 1
ATOM 6240 C C . SER B 1 305 ? 2.195 7.613 -5.371 1 93 305 SER B C 1
ATOM 6242 O O . SER B 1 305 ? 1.094 7.082 -5.207 1 93 305 SER B O 1
ATOM 6244 N N . GLN B 1 306 ? 3.008 7.84 -4.371 1 93.88 306 GLN B N 1
ATOM 6245 C CA . GLN B 1 306 ? 2.633 7.516 -2.998 1 93.88 306 GLN B CA 1
ATOM 6246 C C . GLN B 1 306 ? 3.027 8.633 -2.041 1 93.88 306 GLN B C 1
ATOM 6248 O O . GLN B 1 306 ? 3.721 9.578 -2.43 1 93.88 306 GLN B O 1
ATOM 6253 N N . GLY B 1 307 ? 2.445 8.57 -0.88 1 91.19 307 GLY B N 1
ATOM 6254 C CA . GLY B 1 307 ? 2.889 9.414 0.219 1 91.19 307 GLY B CA 1
ATOM 6255 C C . GLY B 1 307 ? 3.908 8.742 1.116 1 91.19 307 GLY B C 1
ATOM 6256 O O . GLY B 1 307 ? 4.961 8.305 0.647 1 91.19 307 GLY B O 1
ATOM 6257 N N . GLY B 1 308 ? 3.57 8.547 2.293 1 90.56 308 GLY B N 1
ATOM 6258 C CA . GLY B 1 308 ? 4.504 7.953 3.238 1 90.56 308 GLY B CA 1
ATOM 6259 C C . GLY B 1 308 ? 4.664 6.457 3.057 1 90.56 308 GLY B C 1
ATOM 6260 O O . GLY B 1 308 ? 3.697 5.754 2.754 1 90.56 308 GLY B O 1
ATOM 6261 N N . PRO B 1 309 ? 5.93 6.02 3.168 1 95.38 309 PRO B N 1
ATOM 6262 C CA . PRO B 1 309 ? 6.117 4.566 3.199 1 95.38 309 PRO B CA 1
ATOM 6263 C C . PRO B 1 309 ? 5.516 3.92 4.445 1 95.38 309 PRO B C 1
ATOM 6265 O O . PRO B 1 309 ? 5.172 4.617 5.402 1 95.38 309 PRO B O 1
ATOM 6268 N N . HIS B 1 310 ? 5.234 2.666 4.332 1 97.06 310 HIS B N 1
ATOM 6269 C CA . HIS B 1 310 ? 4.781 1.888 5.477 1 97.06 310 HIS B CA 1
ATOM 6270 C C . HIS B 1 310 ? 5.961 1.318 6.258 1 97.06 310 HIS B C 1
ATOM 6272 O O . HIS B 1 310 ? 6.387 0.19 6.008 1 97.06 310 HIS B O 1
ATOM 6278 N N . ASN B 1 311 ? 6.391 2.094 7.277 1 97.75 311 ASN B N 1
ATOM 6279 C CA . ASN B 1 311 ? 7.609 1.78 8.023 1 97.75 311 ASN B CA 1
ATOM 6280 C C . ASN B 1 311 ? 7.516 0.418 8.703 1 97.75 311 ASN B C 1
ATOM 6282 O O . ASN B 1 311 ? 8.508 -0.306 8.789 1 97.75 311 ASN B O 1
ATOM 6286 N N . HIS B 1 312 ? 6.363 0.073 9.188 1 97.25 312 HIS B N 1
ATOM 6287 C CA . HIS B 1 312 ? 6.18 -1.221 9.836 1 97.25 312 HIS B CA 1
ATOM 6288 C C . HIS B 1 312 ? 6.383 -2.365 8.844 1 97.25 312 HIS B C 1
ATOM 6290 O O . HIS B 1 312 ? 6.98 -3.387 9.188 1 97.25 312 HIS B O 1
ATOM 6296 N N . THR B 1 313 ? 5.902 -2.191 7.621 1 97.75 313 THR B N 1
ATOM 6297 C CA . THR B 1 313 ? 6.109 -3.195 6.586 1 97.75 313 THR B CA 1
ATOM 6298 C C . THR B 1 313 ? 7.59 -3.318 6.234 1 97.75 313 THR B C 1
ATOM 6300 O O . THR B 1 313 ? 8.109 -4.426 6.102 1 97.75 313 THR B O 1
ATOM 6303 N N . ILE B 1 314 ? 8.25 -2.152 6.113 1 98.62 314 ILE B N 1
ATOM 6304 C CA . ILE B 1 314 ? 9.672 -2.15 5.793 1 98.62 314 ILE B CA 1
ATOM 6305 C C . ILE B 1 314 ? 10.453 -2.863 6.898 1 98.62 314 ILE B C 1
ATOM 6307 O O . ILE B 1 314 ? 11.391 -3.607 6.621 1 98.62 314 ILE B O 1
ATOM 6311 N N . ALA B 1 315 ? 10.047 -2.672 8.125 1 98.69 315 ALA B N 1
ATOM 6312 C CA . ALA B 1 315 ? 10.672 -3.383 9.242 1 98.69 315 ALA B CA 1
ATOM 6313 C C . ALA B 1 315 ? 10.5 -4.891 9.094 1 98.69 315 ALA B C 1
ATOM 6315 O O . ALA B 1 315 ? 11.445 -5.656 9.312 1 98.69 315 ALA B O 1
ATOM 6316 N N . GLY B 1 316 ? 9.281 -5.305 8.75 1 98.38 316 GLY B N 1
ATOM 6317 C CA . GLY B 1 316 ? 9.047 -6.723 8.516 1 98.38 316 GLY B CA 1
ATOM 6318 C C . GLY B 1 316 ? 9.859 -7.285 7.371 1 98.38 316 GLY B C 1
ATOM 6319 O O . GLY B 1 316 ? 10.352 -8.414 7.445 1 98.38 316 GLY B O 1
ATOM 6320 N N . ILE B 1 317 ? 10.031 -6.535 6.324 1 98.75 317 ILE B N 1
ATOM 6321 C CA . ILE B 1 317 ? 10.836 -6.949 5.176 1 98.75 317 ILE B CA 1
ATOM 6322 C C . ILE B 1 317 ? 12.289 -7.121 5.602 1 98.75 317 ILE B C 1
ATOM 6324 O O . ILE B 1 317 ? 12.961 -8.07 5.184 1 98.75 317 ILE B O 1
ATOM 6328 N N . ALA B 1 318 ? 12.742 -6.215 6.453 1 98.88 318 ALA B N 1
ATOM 6329 C CA . ALA B 1 318 ? 14.117 -6.309 6.934 1 98.88 318 ALA B CA 1
ATOM 6330 C C . ALA B 1 318 ? 14.359 -7.633 7.648 1 98.88 318 ALA B C 1
ATOM 6332 O O . ALA B 1 318 ? 15.414 -8.25 7.48 1 98.88 318 ALA B O 1
ATOM 6333 N N . VAL B 1 319 ? 13.414 -8.094 8.406 1 98.56 319 VAL B N 1
ATOM 6334 C CA . VAL B 1 319 ? 13.523 -9.375 9.102 1 98.56 319 VAL B CA 1
ATOM 6335 C C . VAL B 1 319 ? 13.578 -10.516 8.086 1 98.56 319 VAL B C 1
ATOM 6337 O O . VAL B 1 319 ? 14.445 -11.391 8.172 1 98.56 319 VAL B O 1
ATOM 6340 N N . ALA B 1 320 ? 12.695 -1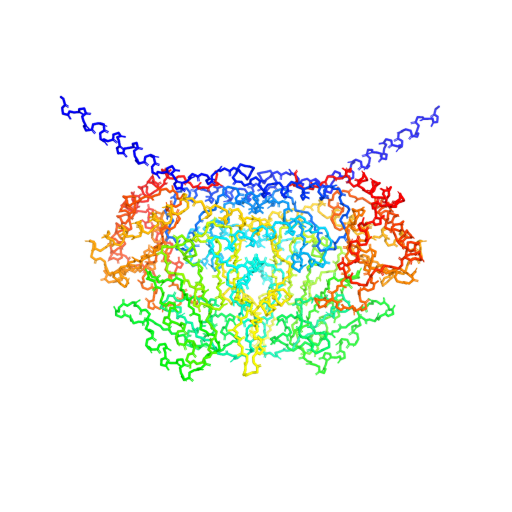0.492 7.141 1 98.06 320 ALA B N 1
ATOM 6341 C CA . ALA B 1 320 ? 12.602 -11.555 6.137 1 98.06 320 ALA B CA 1
ATOM 6342 C C . ALA B 1 320 ? 13.891 -11.648 5.32 1 98.06 320 ALA B C 1
ATOM 6344 O O . ALA B 1 320 ? 14.328 -12.742 4.977 1 98.06 320 ALA B O 1
ATOM 6345 N N . LEU B 1 321 ? 14.422 -10.461 4.996 1 98.81 321 LEU B N 1
ATOM 6346 C CA . LEU B 1 321 ? 15.656 -10.445 4.215 1 98.81 321 LEU B CA 1
ATOM 6347 C C . LEU B 1 321 ? 16.812 -11.039 5.012 1 98.81 321 LEU B C 1
ATOM 6349 O O . LEU B 1 321 ? 17.656 -11.742 4.453 1 98.81 321 LEU B O 1
ATOM 6353 N N . LYS B 1 322 ? 16.844 -10.766 6.277 1 98.44 322 LYS B N 1
ATOM 6354 C CA . LYS B 1 322 ? 17.844 -11.398 7.125 1 98.44 322 LYS B CA 1
ATOM 6355 C C . LYS B 1 322 ? 17.688 -12.914 7.133 1 98.44 322 LYS B C 1
ATOM 6357 O O . LYS B 1 322 ? 18.672 -13.648 7.035 1 98.44 322 LYS B O 1
ATOM 6362 N N . GLU B 1 323 ? 16.484 -13.375 7.262 1 97.12 323 GLU B N 1
ATOM 6363 C CA . GLU B 1 323 ? 16.188 -14.805 7.242 1 97.12 323 GLU B CA 1
ATOM 6364 C C . GLU B 1 323 ? 16.609 -15.438 5.918 1 97.12 323 GLU B C 1
ATOM 6366 O O . GLU B 1 323 ? 17.156 -16.547 5.898 1 97.12 323 GLU B O 1
ATOM 6371 N N . ALA B 1 324 ? 16.453 -14.711 4.844 1 97.69 324 ALA B N 1
ATOM 6372 C CA . ALA B 1 324 ? 16.75 -15.219 3.504 1 97.69 324 ALA B CA 1
ATOM 6373 C C . ALA B 1 324 ? 18.25 -15.32 3.271 1 97.69 324 ALA B C 1
ATOM 6375 O O . ALA B 1 324 ? 18.703 -15.992 2.34 1 97.69 324 ALA B O 1
ATOM 6376 N N . GLN B 1 325 ? 19.016 -14.711 4.141 1 97.25 325 GLN B N 1
ATOM 6377 C CA . GLN B 1 325 ? 20.469 -14.75 4.031 1 97.25 325 GLN B CA 1
ATOM 6378 C C . GLN B 1 325 ? 21.031 -15.992 4.715 1 97.25 325 GLN B C 1
ATOM 6380 O O . GLN B 1 325 ? 22.203 -16.312 4.543 1 97.25 325 GLN B O 1
ATOM 6385 N N . GLN B 1 326 ? 20.172 -16.703 5.422 1 95.81 326 GLN B N 1
ATOM 6386 C CA . GLN B 1 326 ? 20.656 -17.828 6.223 1 95.81 326 GLN B CA 1
ATOM 6387 C C . GLN B 1 326 ? 20.734 -19.109 5.387 1 95.81 326 GLN B C 1
ATOM 6389 O O . GLN B 1 326 ? 20.031 -19.234 4.383 1 95.81 326 GLN B O 1
ATOM 6394 N N . GLN B 1 327 ? 21.5 -20.078 5.824 1 95.06 327 GLN B N 1
ATOM 6395 C CA . GLN B 1 327 ? 21.688 -21.344 5.141 1 95.06 327 GLN B CA 1
ATOM 6396 C C . GLN B 1 327 ? 20.391 -22.156 5.105 1 95.06 327 GLN B C 1
ATOM 6398 O O . GLN B 1 327 ? 20.109 -22.828 4.121 1 95.06 327 GLN B O 1
ATOM 6403 N N . ASN B 1 328 ? 19.688 -22.031 6.125 1 94.38 328 ASN B N 1
ATOM 6404 C CA . ASN B 1 328 ? 18.438 -22.781 6.168 1 94.38 328 ASN B CA 1
ATOM 6405 C C . ASN B 1 328 ? 17.453 -22.281 5.109 1 94.38 328 ASN B C 1
ATOM 6407 O O . ASN B 1 328 ? 16.594 -23.047 4.648 1 94.38 328 ASN B O 1
ATOM 6411 N N . PHE B 1 329 ? 17.547 -21.047 4.777 1 96.75 329 PHE B N 1
ATOM 6412 C CA . PHE B 1 329 ? 16.703 -20.531 3.713 1 96.75 329 PHE B CA 1
ATOM 6413 C C . PHE B 1 329 ? 17.094 -21.125 2.365 1 96.75 329 PHE B C 1
ATOM 6415 O O . PHE B 1 329 ? 16.234 -21.453 1.545 1 96.75 329 PHE B O 1
ATOM 6422 N N . LYS B 1 330 ? 18.312 -21.219 2.119 1 96.38 330 LYS B N 1
ATOM 6423 C CA . LYS B 1 330 ? 18.797 -21.859 0.9 1 96.38 330 LYS B CA 1
ATOM 6424 C C . LYS B 1 330 ? 18.312 -23.312 0.815 1 96.38 330 LYS B C 1
ATOM 6426 O O . LYS B 1 330 ? 17.875 -23.75 -0.242 1 96.38 330 LYS B O 1
ATOM 6431 N N . GLU B 1 331 ? 18.391 -23.984 1.888 1 96.44 331 GLU B N 1
ATOM 6432 C CA . GLU B 1 331 ? 17.906 -25.359 1.933 1 96.44 331 GLU B CA 1
ATOM 6433 C C . GLU B 1 331 ? 16.406 -25.438 1.691 1 96.44 331 GLU B C 1
ATOM 6435 O O . GLU B 1 331 ? 15.922 -26.344 1.003 1 96.44 331 GLU B O 1
ATOM 6440 N N . TYR B 1 332 ? 15.734 -24.547 2.342 1 96.75 332 TYR B N 1
ATOM 6441 C CA . TYR B 1 332 ? 14.297 -24.422 2.117 1 96.75 332 TYR B CA 1
ATOM 6442 C C . TYR B 1 332 ? 13.992 -24.25 0.632 1 96.75 332 TYR B C 1
ATOM 6444 O O . TYR B 1 332 ? 13.117 -24.938 0.096 1 96.75 332 TYR B O 1
ATOM 6452 N N . GLN B 1 333 ? 14.742 -23.375 -0.104 1 98 333 GLN B N 1
ATOM 6453 C CA . GLN B 1 333 ? 14.5 -23.125 -1.521 1 98 333 GLN B CA 1
ATOM 6454 C C . GLN B 1 333 ? 14.836 -24.344 -2.365 1 98 333 GLN B C 1
ATOM 6456 O O . GLN B 1 333 ? 14.148 -24.641 -3.348 1 98 333 GLN B O 1
ATOM 6461 N N . GLN B 1 334 ? 15.852 -25.047 -2.004 1 97.88 334 GLN B N 1
ATOM 6462 C CA . GLN B 1 334 ? 16.172 -26.297 -2.686 1 97.88 334 GLN B CA 1
ATOM 6463 C C . GLN B 1 334 ? 15.047 -27.312 -2.545 1 97.88 334 GLN B C 1
ATOM 6465 O O . GLN B 1 334 ? 14.688 -27.984 -3.51 1 97.88 334 GLN B O 1
ATOM 6470 N N . GLN B 1 335 ? 14.516 -27.359 -1.327 1 97.88 335 GLN B N 1
ATOM 6471 C CA . GLN B 1 335 ? 13.414 -28.281 -1.072 1 97.88 335 GLN B CA 1
ATOM 6472 C C . GLN B 1 335 ? 12.18 -27.875 -1.878 1 97.88 335 GLN B C 1
ATOM 6474 O O . GLN B 1 335 ? 11.414 -28.75 -2.312 1 97.88 335 GLN B O 1
ATOM 6479 N N . VAL B 1 336 ? 11.945 -26.578 -2.057 1 98.25 336 VAL B N 1
ATOM 6480 C CA . VAL B 1 336 ? 10.844 -26.078 -2.859 1 98.25 336 VAL B CA 1
ATOM 6481 C C . VAL B 1 336 ? 10.914 -26.656 -4.27 1 98.25 336 VAL B C 1
ATOM 6483 O O . VAL B 1 336 ? 9.906 -27.125 -4.805 1 98.25 336 VAL B O 1
ATOM 6486 N N . VAL B 1 337 ? 12.078 -26.688 -4.84 1 98.62 337 VAL B N 1
ATOM 6487 C CA . VAL B 1 337 ? 12.266 -27.172 -6.203 1 98.62 337 VAL B CA 1
ATOM 6488 C C . VAL B 1 337 ? 12.117 -28.688 -6.23 1 98.62 337 VAL B C 1
ATOM 6490 O O . VAL B 1 337 ? 11.5 -29.25 -7.141 1 98.62 337 VAL B O 1
ATOM 6493 N N . LYS B 1 338 ? 12.656 -29.375 -5.207 1 98.5 338 LYS B N 1
ATOM 6494 C CA . LYS B 1 338 ? 12.508 -30.828 -5.121 1 98.5 338 LYS B CA 1
ATOM 6495 C C . LYS B 1 338 ? 11.039 -31.219 -5.02 1 98.5 338 LYS B C 1
ATOM 6497 O O . LYS B 1 338 ? 10.609 -32.188 -5.641 1 98.5 338 LYS B O 1
ATOM 6502 N N . ASN B 1 339 ? 10.328 -30.438 -4.211 1 98.62 339 ASN B N 1
ATOM 6503 C CA . ASN B 1 339 ? 8.906 -30.703 -4.047 1 98.62 339 ASN B CA 1
ATOM 6504 C C . ASN B 1 339 ? 8.141 -30.484 -5.348 1 98.62 339 ASN B C 1
ATOM 6506 O O . ASN B 1 339 ? 7.219 -31.234 -5.664 1 98.62 339 ASN B O 1
ATOM 6510 N N . ALA B 1 340 ? 8.516 -29.469 -6.102 1 98.81 340 ALA B N 1
ATOM 6511 C CA . ALA B 1 340 ? 7.891 -29.219 -7.398 1 98.81 340 ALA B CA 1
ATOM 6512 C C . ALA B 1 340 ? 8.18 -30.359 -8.375 1 98.81 340 ALA B C 1
ATOM 6514 O O . ALA B 1 340 ? 7.301 -30.781 -9.133 1 98.81 340 ALA B O 1
ATOM 6515 N N . GLN B 1 341 ? 9.359 -30.891 -8.336 1 98.69 341 GLN B N 1
ATOM 6516 C CA . GLN B 1 341 ? 9.727 -32.031 -9.172 1 98.69 341 GLN B CA 1
ATOM 6517 C C . GLN B 1 341 ? 8.922 -33.25 -8.812 1 98.69 341 GLN B C 1
ATOM 6519 O O . GLN B 1 341 ? 8.5 -34 -9.695 1 98.69 341 GLN B O 1
ATOM 6524 N N . ALA B 1 342 ? 8.742 -33.438 -7.523 1 98.75 342 ALA B N 1
ATOM 6525 C CA . ALA B 1 342 ? 7.938 -34.594 -7.074 1 98.75 342 ALA B CA 1
ATOM 6526 C C . ALA B 1 342 ? 6.5 -34.469 -7.578 1 98.75 342 ALA B C 1
ATOM 6528 O O . ALA B 1 342 ? 5.895 -35.469 -7.973 1 98.75 342 ALA B O 1
ATOM 6529 N N . LEU B 1 343 ? 5.961 -33.312 -7.555 1 98.38 343 LEU B N 1
ATOM 6530 C CA . LEU B 1 343 ? 4.621 -33.062 -8.078 1 98.38 343 LEU B CA 1
ATOM 6531 C C . LEU B 1 343 ? 4.562 -33.344 -9.57 1 98.38 343 LEU B C 1
ATOM 6533 O O . LEU B 1 343 ? 3.633 -34 -10.039 1 98.38 343 LEU B O 1
ATOM 6537 N N . PHE B 1 344 ? 5.582 -32.844 -10.289 1 98.38 344 PHE B N 1
ATOM 6538 C CA . PHE B 1 344 ? 5.668 -33.094 -11.727 1 98.38 344 PHE B CA 1
ATOM 6539 C C . PHE B 1 344 ? 5.691 -34.562 -12.039 1 98.38 344 PHE B C 1
ATOM 6541 O O . PHE B 1 344 ? 4.918 -35.062 -12.867 1 98.38 344 PHE B O 1
ATOM 6548 N N . GLN B 1 345 ? 6.496 -35.25 -11.328 1 98.56 345 GLN B N 1
ATOM 6549 C CA . GLN B 1 345 ? 6.648 -36.688 -11.555 1 98.56 345 GLN B CA 1
ATOM 6550 C C . GLN B 1 345 ? 5.363 -37.438 -11.234 1 98.56 345 GLN B C 1
ATOM 6552 O O . GLN B 1 345 ? 4.957 -38.312 -11.977 1 98.56 345 GLN B O 1
ATOM 6557 N N . SER B 1 346 ? 4.77 -37.062 -10.172 1 98.56 346 SER B N 1
ATOM 6558 C CA . SER B 1 346 ? 3.543 -37.719 -9.75 1 98.56 346 SER B CA 1
ATOM 6559 C C . SER B 1 346 ? 2.441 -37.562 -10.797 1 98.56 346 SER B C 1
ATOM 6561 O O . SER B 1 346 ? 1.773 -38.531 -11.148 1 98.56 346 SER B O 1
ATOM 6563 N N . PHE B 1 347 ? 2.26 -36.406 -11.32 1 98.38 347 PHE B N 1
ATOM 6564 C CA . PHE B 1 347 ? 1.209 -36.156 -12.305 1 98.38 347 PHE B CA 1
ATOM 6565 C C . PHE B 1 347 ? 1.588 -36.75 -13.656 1 98.38 347 PHE B C 1
ATOM 6567 O O . PHE B 1 347 ? 0.721 -37.219 -14.398 1 98.38 347 PHE B O 1
ATOM 6574 N N . SER B 1 348 ? 2.879 -36.75 -13.953 1 97.94 348 SER B N 1
ATOM 6575 C CA . SER B 1 348 ? 3.342 -37.375 -15.18 1 97.94 348 SER B CA 1
ATOM 6576 C C . SER B 1 348 ? 3.062 -38.875 -15.164 1 97.94 348 SER B C 1
ATOM 6578 O O . SER B 1 348 ? 2.621 -39.438 -16.156 1 97.94 348 SER B O 1
ATOM 6580 N N . GLN B 1 349 ? 3.328 -39.469 -14.047 1 97.94 349 GLN B N 1
ATOM 6581 C CA . GLN B 1 349 ? 3.086 -40.906 -13.891 1 97.94 349 GLN B CA 1
ATOM 6582 C C . GLN B 1 349 ? 1.604 -41.219 -14.047 1 97.94 349 GLN B C 1
ATOM 6584 O O . GLN B 1 349 ? 1.246 -42.312 -14.508 1 97.94 349 GLN B O 1
ATOM 6589 N N . LYS B 1 350 ? 0.842 -40.312 -13.711 1 97.06 350 LYS B N 1
ATOM 6590 C CA . LYS B 1 350 ? -0.602 -40.469 -13.828 1 97.06 350 LYS B CA 1
ATOM 6591 C C . LYS B 1 350 ? -1.099 -40.031 -15.203 1 97.06 350 LYS B C 1
ATOM 6593 O O . LYS B 1 350 ? -2.307 -39.938 -15.43 1 97.06 350 LYS B O 1
ATOM 6598 N N . GLN B 1 351 ? -0.19 -39.656 -16.062 1 96.88 351 GLN B N 1
ATOM 6599 C CA . GLN B 1 351 ? -0.41 -39.375 -17.469 1 96.88 351 GLN B CA 1
ATOM 6600 C C . GLN B 1 351 ? -1.165 -38.062 -17.672 1 96.88 351 GLN B C 1
ATOM 6602 O O . GLN B 1 351 ? -2.01 -37.969 -18.562 1 96.88 351 GLN B O 1
ATOM 6607 N N . TYR B 1 352 ? -0.978 -37.125 -16.797 1 97.44 352 TYR B N 1
ATOM 6608 C CA . TYR B 1 352 ? -1.453 -35.781 -17.047 1 97.44 352 TYR B CA 1
ATOM 6609 C C . TYR B 1 352 ? -0.487 -35.031 -17.938 1 97.44 352 TYR B C 1
ATOM 6611 O O . TYR B 1 352 ? 0.723 -35.25 -17.906 1 97.44 352 TYR B O 1
ATOM 6619 N N . ASN B 1 353 ? -1.091 -34.156 -18.766 1 96.56 353 ASN B N 1
ATOM 6620 C CA . ASN B 1 353 ? -0.263 -33.219 -19.484 1 96.56 353 ASN B CA 1
ATOM 6621 C C . ASN B 1 353 ? 0.167 -32.062 -18.609 1 96.56 353 ASN B C 1
ATOM 6623 O O . ASN B 1 353 ? -0.644 -31.5 -17.859 1 96.56 353 ASN B O 1
ATOM 6627 N N . ILE B 1 354 ? 1.437 -31.766 -18.625 1 97.69 354 ILE B N 1
ATOM 6628 C CA . ILE B 1 354 ? 2.01 -30.672 -17.859 1 97.69 354 ILE B CA 1
ATOM 6629 C C . ILE B 1 354 ? 2.625 -29.641 -18.812 1 97.69 354 ILE B C 1
ATOM 6631 O O . ILE B 1 354 ? 3.398 -30 -19.703 1 97.69 354 ILE B O 1
ATOM 6635 N N . LEU B 1 355 ? 2.225 -28.359 -18.641 1 97.19 355 LEU B N 1
ATOM 6636 C CA . LEU B 1 355 ? 2.76 -27.312 -19.5 1 97.19 355 LEU B CA 1
ATOM 6637 C C . LEU B 1 355 ? 4.285 -27.297 -19.453 1 97.19 355 LEU B C 1
ATOM 6639 O O . LEU B 1 355 ? 4.875 -27.391 -18.375 1 97.19 355 LEU B O 1
ATOM 6643 N N . THR B 1 356 ? 4.988 -27.234 -20.547 1 97.25 356 THR B N 1
ATOM 6644 C CA . THR B 1 356 ? 6.43 -27.203 -20.781 1 97.25 356 THR B CA 1
ATOM 6645 C C . THR B 1 356 ? 7.043 -28.578 -20.516 1 97.25 356 THR B C 1
ATOM 6647 O O . THR B 1 356 ? 8.258 -28.75 -20.625 1 97.25 356 THR B O 1
ATOM 6650 N N . ASN B 1 357 ? 6.285 -29.562 -20.062 1 97.06 357 ASN B N 1
ATOM 6651 C CA . ASN B 1 357 ? 6.723 -30.922 -19.766 1 97.06 357 ASN B CA 1
ATOM 6652 C C . ASN B 1 357 ? 7.871 -30.938 -18.75 1 97.06 357 ASN B C 1
ATOM 6654 O O . ASN B 1 357 ? 8.883 -31.609 -18.969 1 97.06 357 ASN B O 1
ATOM 6658 N N . GLY B 1 358 ? 7.727 -30.109 -17.75 1 96.5 358 GLY B N 1
ATOM 6659 C CA . GLY B 1 358 ? 8.734 -30.016 -16.703 1 96.5 358 GLY B CA 1
ATOM 6660 C C . GLY B 1 358 ? 8.562 -28.797 -15.812 1 96.5 358 GLY B C 1
ATOM 6661 O O . GLY B 1 358 ? 7.57 -28.078 -15.922 1 96.5 358 GLY B O 1
ATOM 6662 N N . THR B 1 359 ? 9.406 -28.688 -14.844 1 98.12 359 THR B N 1
ATOM 6663 C CA . THR B 1 359 ? 9.484 -27.516 -13.969 1 98.12 359 THR B CA 1
ATOM 6664 C C . THR B 1 359 ? 10.914 -27.297 -13.484 1 98.12 359 THR B C 1
ATOM 6666 O O . THR B 1 359 ? 11.656 -28.25 -13.273 1 98.12 359 THR B O 1
ATOM 6669 N N . GLU B 1 360 ? 11.312 -26.031 -13.438 1 97.75 360 GLU B N 1
ATOM 6670 C CA . GLU B 1 360 ? 12.648 -25.656 -12.969 1 97.75 360 GLU B CA 1
ATOM 6671 C C . GLU B 1 360 ? 12.562 -24.734 -11.758 1 97.75 360 GLU B C 1
ATOM 6673 O O . GLU B 1 360 ? 13.586 -24.234 -11.281 1 97.75 360 GLU B O 1
ATOM 6678 N N . ASN B 1 361 ? 11.359 -24.484 -11.305 1 98.19 361 ASN B N 1
ATOM 6679 C CA . ASN B 1 361 ? 11.188 -23.578 -10.172 1 98.19 361 ASN B CA 1
ATOM 6680 C C . ASN B 1 361 ? 10.172 -24.109 -9.172 1 98.19 361 ASN B C 1
ATOM 6682 O O . ASN B 1 361 ? 10.25 -25.281 -8.773 1 98.19 361 ASN B O 1
ATOM 6686 N N . HIS B 1 362 ? 9.195 -23.328 -8.734 1 98.56 362 HIS B N 1
ATOM 6687 C CA . HIS B 1 362 ? 8.289 -23.734 -7.66 1 98.56 362 HIS B CA 1
ATOM 6688 C C . HIS B 1 362 ? 6.93 -24.156 -8.211 1 98.56 362 HIS B C 1
ATOM 6690 O O . HIS B 1 362 ? 6.027 -24.516 -7.453 1 98.56 362 HIS B O 1
ATOM 6696 N N . LEU B 1 363 ? 6.77 -24.156 -9.539 1 98.25 363 LEU B N 1
ATOM 6697 C CA . LEU B 1 363 ? 5.441 -24.188 -10.148 1 98.25 363 LEU B CA 1
ATOM 6698 C C . LEU B 1 363 ? 5.266 -25.406 -11.031 1 98.25 363 LEU B C 1
ATOM 6700 O O . LEU B 1 363 ? 6.188 -25.812 -11.742 1 98.25 363 LEU B O 1
ATOM 6704 N N . VAL B 1 364 ? 4.094 -26.031 -10.953 1 98.56 364 VAL B N 1
ATOM 6705 C CA . VAL B 1 364 ? 3.664 -27.047 -11.906 1 98.56 364 VAL B CA 1
ATOM 6706 C C . VAL B 1 364 ? 2.295 -26.672 -12.477 1 98.56 364 VAL B C 1
ATOM 6708 O O . VAL B 1 364 ? 1.363 -26.375 -11.719 1 98.56 364 VAL B O 1
ATOM 6711 N N . LEU B 1 365 ? 2.184 -26.594 -13.781 1 98.19 365 LEU B N 1
ATOM 6712 C CA . LEU B 1 365 ? 0.934 -26.281 -14.469 1 98.19 365 LEU B CA 1
ATOM 6713 C C . LEU B 1 365 ? 0.342 -27.547 -15.109 1 98.19 365 LEU B C 1
ATOM 6715 O O . LEU B 1 365 ? 0.797 -27.969 -16.172 1 98.19 365 LEU B O 1
ATOM 6719 N N . VAL B 1 366 ? -0.726 -28.047 -14.57 1 98.31 366 VAL B N 1
ATOM 6720 C CA . VAL B 1 366 ? -1.271 -29.344 -14.953 1 98.31 366 VAL B CA 1
ATOM 6721 C C . VAL B 1 366 ? -2.539 -29.156 -15.781 1 98.31 366 VAL B C 1
ATOM 6723 O O . VAL B 1 366 ? -3.422 -28.375 -15.398 1 98.31 366 VAL B O 1
ATOM 6726 N N . ASP B 1 367 ? -2.633 -29.859 -16.859 1 96.69 367 ASP B N 1
ATOM 6727 C CA . ASP B 1 367 ? -3.785 -29.812 -17.75 1 96.69 367 ASP B CA 1
ATOM 6728 C C . ASP B 1 367 ? -4.797 -30.906 -17.406 1 96.69 367 ASP B C 1
ATOM 6730 O O . ASP B 1 367 ? -4.629 -32.062 -17.797 1 96.69 367 ASP B O 1
ATOM 6734 N N . PHE B 1 368 ? -5.855 -30.531 -16.797 1 95.69 368 PHE B N 1
ATOM 6735 C CA . PHE B 1 368 ? -6.895 -31.484 -16.453 1 95.69 368 PHE B CA 1
ATOM 6736 C C . PHE B 1 368 ? -7.938 -31.594 -17.547 1 95.69 368 PHE B C 1
ATOM 6738 O O . PHE B 1 368 ? -8.656 -32.594 -17.641 1 95.69 368 PHE B O 1
ATOM 6745 N N . LYS B 1 369 ? -7.953 -30.625 -18.312 1 92.5 369 LYS B N 1
ATOM 6746 C CA . LYS B 1 369 ? -8.922 -30.594 -19.406 1 92.5 369 LYS B CA 1
ATOM 6747 C C . LYS B 1 369 ? -8.703 -31.75 -20.375 1 92.5 369 LYS B C 1
ATOM 6749 O O . LYS B 1 369 ? -9.656 -32.312 -20.922 1 92.5 369 LYS B O 1
ATOM 6754 N N . SER B 1 370 ? -7.516 -32.094 -20.547 1 91.5 370 SER B N 1
ATOM 6755 C CA . SER B 1 370 ? -7.172 -33.188 -21.453 1 91.5 370 SER B CA 1
ATOM 6756 C C . SER B 1 370 ? -7.77 -34.5 -21 1 91.5 370 SER B C 1
ATOM 6758 O O . SER B 1 370 ? -7.91 -35.438 -21.781 1 91.5 370 SER B O 1
ATOM 6760 N N . LYS B 1 371 ? -8.141 -34.562 -19.766 1 93.06 371 LYS B N 1
ATOM 6761 C CA . LYS B 1 371 ? -8.766 -35.781 -19.219 1 93.06 371 LYS B CA 1
ATOM 6762 C C . LYS B 1 371 ? -10.266 -35.562 -19.031 1 93.06 371 LYS B C 1
ATOM 6764 O O . LYS B 1 371 ? -10.922 -36.344 -18.344 1 93.06 371 LYS B O 1
ATOM 6769 N N . GLY B 1 372 ? -10.742 -34.469 -19.562 1 91.25 372 GLY B N 1
ATOM 6770 C CA . GLY B 1 372 ? -12.172 -34.219 -19.516 1 91.25 372 GLY B CA 1
ATOM 6771 C C . GLY B 1 372 ? -12.617 -33.594 -18.203 1 91.25 372 GLY B C 1
ATOM 6772 O O . GLY B 1 372 ? -13.805 -33.656 -17.859 1 91.25 372 GLY B O 1
ATOM 6773 N N . ILE B 1 373 ? -11.758 -33.062 -17.484 1 93.38 373 ILE B N 1
ATOM 6774 C CA . ILE B 1 373 ? -12.07 -32.469 -16.203 1 93.38 373 ILE B CA 1
ATOM 6775 C C . ILE B 1 373 ? -12.062 -30.953 -16.312 1 93.38 373 ILE B C 1
ATOM 6777 O O . ILE B 1 373 ? -11.078 -30.359 -16.766 1 93.38 373 ILE B O 1
ATOM 6781 N N . ASN B 1 374 ? -13.141 -30.328 -15.898 1 91.31 374 ASN B N 1
ATOM 6782 C CA . ASN B 1 374 ? -13.211 -28.859 -15.891 1 91.31 374 ASN B CA 1
ATOM 6783 C C . ASN B 1 374 ? -12.383 -28.266 -14.766 1 91.31 374 ASN B C 1
ATOM 6785 O O . ASN B 1 374 ? -12.656 -28.516 -13.586 1 91.31 374 ASN B O 1
ATOM 6789 N N . THR B 1 375 ? -11.484 -27.438 -15.18 1 92.62 375 THR B N 1
ATOM 6790 C CA . THR B 1 375 ? -10.516 -26.922 -14.219 1 92.62 375 THR B CA 1
ATOM 6791 C C . THR B 1 375 ? -11.195 -26.031 -13.188 1 92.62 375 THR B C 1
ATOM 6793 O O . THR B 1 375 ? -10.828 -26.047 -12.008 1 92.62 375 THR B O 1
ATOM 6796 N N . LEU B 1 376 ? -12.164 -25.219 -13.586 1 90.75 376 LEU B N 1
ATOM 6797 C CA . LEU B 1 376 ? -12.867 -24.328 -12.664 1 90.75 376 LEU B CA 1
ATOM 6798 C C . LEU B 1 376 ? -13.656 -25.141 -11.633 1 90.75 376 LEU B C 1
ATOM 6800 O O . LEU B 1 376 ? -13.648 -24.812 -10.445 1 90.75 376 LEU B O 1
ATOM 6804 N N . GLN B 1 377 ? -14.328 -26.156 -12.086 1 92 377 GLN B N 1
ATOM 6805 C CA . GLN B 1 377 ? -15.07 -27.016 -11.188 1 92 377 GLN B CA 1
ATOM 6806 C C . GLN B 1 377 ? -14.141 -27.734 -10.211 1 92 377 GLN B C 1
ATOM 6808 O O . GLN B 1 377 ? -14.469 -27.891 -9.031 1 92 377 GLN B O 1
ATOM 6813 N N . LEU B 1 378 ? -13.031 -28.125 -10.75 1 95.06 378 LEU B N 1
ATOM 6814 C CA . LEU B 1 378 ? -12.062 -28.828 -9.914 1 95.06 378 LEU B CA 1
ATOM 6815 C C . LEU B 1 378 ? -11.562 -27.922 -8.789 1 95.06 378 LEU B C 1
ATOM 6817 O O . LEU B 1 378 ? -11.445 -28.359 -7.641 1 95.06 378 LEU B O 1
ATOM 6821 N N . ILE B 1 379 ? -11.25 -26.719 -9.078 1 94.38 379 ILE B N 1
ATOM 6822 C CA . ILE B 1 379 ? -10.734 -25.766 -8.094 1 94.38 379 ILE B CA 1
ATOM 6823 C C . ILE B 1 379 ? -11.734 -25.609 -6.953 1 94.38 379 ILE B C 1
ATOM 6825 O O . ILE B 1 379 ? -11.359 -25.641 -5.781 1 94.38 379 ILE B O 1
ATOM 6829 N N . HIS B 1 380 ? -12.977 -25.469 -7.281 1 92.56 380 HIS B N 1
ATOM 6830 C CA . HIS B 1 380 ? -14.008 -25.266 -6.273 1 92.56 380 HIS B CA 1
ATOM 6831 C C . HIS B 1 380 ? -14.25 -26.531 -5.469 1 92.56 380 HIS B C 1
ATOM 6833 O O . HIS B 1 380 ? -14.508 -26.469 -4.262 1 92.56 380 HIS B O 1
ATOM 6839 N N . LEU B 1 381 ? -14.211 -27.641 -6.145 1 95.25 381 LEU B N 1
ATOM 6840 C CA . LEU B 1 381 ? -14.375 -28.891 -5.426 1 95.25 381 LEU B CA 1
ATOM 6841 C C . LEU B 1 381 ? -13.227 -29.109 -4.449 1 95.25 381 LEU B C 1
ATOM 6843 O O . LEU B 1 381 ? -13.445 -29.484 -3.295 1 95.25 381 LEU B O 1
ATOM 6847 N N . LEU B 1 382 ? -11.984 -28.906 -4.949 1 97.12 382 LEU B N 1
ATOM 6848 C CA . LEU B 1 382 ? -10.805 -29.078 -4.109 1 97.12 382 LEU B CA 1
ATOM 6849 C C . LEU B 1 382 ? -10.859 -28.141 -2.902 1 97.12 382 LEU B C 1
ATOM 6851 O O . LEU B 1 382 ? -10.461 -28.516 -1.8 1 97.12 382 LEU B O 1
ATOM 6855 N N . GLU B 1 383 ? -11.312 -26.969 -3.119 1 95.12 383 GLU B N 1
ATOM 6856 C CA . GLU B 1 383 ? -11.461 -26.016 -2.018 1 95.12 383 GLU B CA 1
ATOM 6857 C C . GLU B 1 383 ? -12.352 -26.594 -0.915 1 95.12 383 GLU B C 1
ATOM 6859 O O . GLU B 1 383 ? -12.055 -26.422 0.271 1 95.12 383 GLU B O 1
ATOM 6864 N N . GLN B 1 384 ? -13.398 -27.25 -1.288 1 95 384 GLN B N 1
ATOM 6865 C CA . GLN B 1 384 ? -14.344 -27.812 -0.326 1 95 384 GLN B CA 1
ATOM 6866 C C . GLN B 1 384 ? -13.742 -29 0.4 1 95 384 GLN B C 1
ATOM 6868 O O . GLN B 1 384 ? -14.195 -29.375 1.481 1 95 384 GLN B O 1
ATOM 6873 N N . VAL B 1 385 ? -12.734 -29.609 -0.159 1 97.38 385 VAL B N 1
ATOM 6874 C CA . VAL B 1 385 ? -12.078 -30.719 0.526 1 97.38 385 VAL B CA 1
ATOM 6875 C C . VAL B 1 385 ? -10.758 -30.25 1.123 1 97.38 385 VAL B C 1
ATOM 6877 O O . VAL B 1 385 ? -9.836 -31.047 1.312 1 97.38 385 VAL B O 1
ATOM 6880 N N . HIS B 1 386 ? -10.531 -28.953 1.276 1 97 386 HIS B N 1
ATOM 6881 C CA . HIS B 1 386 ? -9.461 -28.312 2.025 1 97 386 HIS B CA 1
ATOM 6882 C C . HIS B 1 386 ? -8.141 -28.359 1.257 1 97 386 HIS B C 1
ATOM 6884 O O . HIS B 1 386 ? -7.078 -28.562 1.848 1 97 386 HIS B O 1
ATOM 6890 N N . ILE B 1 387 ? -8.227 -28.203 -0.029 1 98.06 387 ILE B N 1
ATOM 6891 C CA . ILE B 1 387 ? -7.062 -28.031 -0.894 1 98.06 387 ILE B CA 1
ATOM 6892 C C . ILE B 1 387 ? -7.238 -26.766 -1.735 1 98.06 387 ILE B C 1
ATOM 6894 O O . ILE B 1 387 ? -8.07 -26.734 -2.645 1 98.06 387 ILE B O 1
ATOM 6898 N N . ASP B 1 388 ? -6.434 -25.797 -1.396 1 96.62 388 ASP B N 1
ATOM 6899 C CA . ASP B 1 388 ? -6.516 -24.547 -2.143 1 96.62 388 ASP B CA 1
ATOM 6900 C C . ASP B 1 388 ? -5.527 -24.547 -3.307 1 96.62 388 ASP B C 1
ATOM 6902 O O . ASP B 1 388 ? -4.332 -24.781 -3.115 1 96.62 388 ASP B O 1
ATOM 6906 N N . THR B 1 389 ? -6.055 -24.312 -4.465 1 96.19 389 THR B N 1
ATOM 6907 C CA . THR B 1 389 ? -5.266 -24.234 -5.691 1 96.19 389 THR B CA 1
ATOM 6908 C C . THR B 1 389 ? -5.594 -22.953 -6.453 1 96.19 389 THR B C 1
ATOM 6910 O O . THR B 1 389 ? -6.27 -22.062 -5.93 1 96.19 389 THR B O 1
ATOM 6913 N N . TYR B 1 390 ? -4.938 -22.906 -7.648 1 94.31 390 TYR B N 1
ATOM 6914 C CA . TYR B 1 390 ? -5.102 -21.672 -8.391 1 94.31 390 TYR B CA 1
ATOM 6915 C C . TYR B 1 390 ? -5.156 -21.938 -9.891 1 94.31 390 TYR B C 1
ATOM 6917 O O . TYR B 1 390 ? -4.508 -22.859 -10.391 1 94.31 390 TYR B O 1
ATOM 6925 N N . ARG B 1 391 ? -6.016 -21.125 -10.469 1 92.62 391 ARG B N 1
ATOM 6926 C CA . ARG B 1 391 ? -5.984 -21 -11.922 1 92.62 391 ARG B CA 1
ATOM 6927 C C . ARG B 1 391 ? -6.094 -19.531 -12.344 1 92.62 391 ARG B C 1
ATOM 6929 O O . ARG B 1 391 ? -6.82 -18.75 -11.719 1 92.62 391 ARG B O 1
ATOM 6936 N 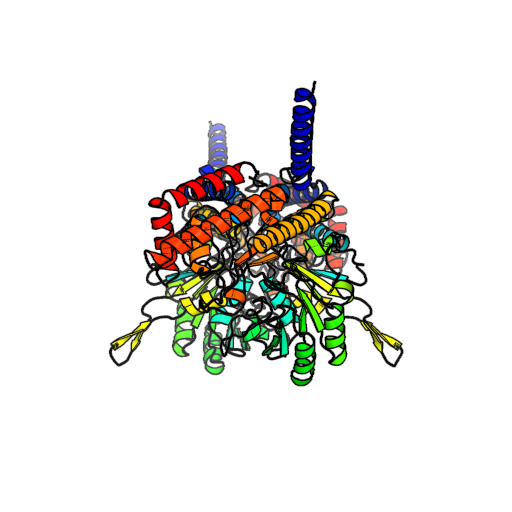N . SER B 1 392 ? -5.367 -19.188 -13.344 1 90.38 392 SER B N 1
ATOM 6937 C CA . SER B 1 392 ? -5.406 -17.812 -13.812 1 90.38 392 SER B CA 1
ATOM 6938 C C . SER B 1 392 ? -6.684 -17.531 -14.594 1 90.38 392 SER B C 1
ATOM 6940 O O . SER B 1 392 ? -7.059 -18.297 -15.484 1 90.38 392 SER B O 1
ATOM 6942 N N . THR B 1 393 ? -7.367 -16.484 -14.156 1 85.31 393 THR B N 1
ATOM 6943 C CA . THR B 1 393 ? -8.523 -15.984 -14.891 1 85.31 393 THR B CA 1
ATOM 6944 C C . THR B 1 393 ? -8.438 -14.469 -15.07 1 85.31 393 THR B C 1
ATOM 6946 O O . THR B 1 393 ? -7.922 -13.766 -14.195 1 85.31 393 THR B O 1
ATOM 6949 N N . LEU B 1 394 ? -8.945 -14.078 -16.172 1 86 394 LEU B N 1
ATOM 6950 C CA . LEU B 1 394 ? -8.969 -12.633 -16.391 1 86 394 LEU B CA 1
ATOM 6951 C C . LEU B 1 394 ? -9.922 -11.945 -15.43 1 86 394 LEU B C 1
ATOM 6953 O O . LEU B 1 394 ? -10.891 -12.555 -14.969 1 86 394 LEU B O 1
ATOM 6957 N N . PRO B 1 395 ? -9.68 -10.758 -15.102 1 77.56 395 PRO B N 1
ATOM 6958 C CA . PRO B 1 395 ? -10.523 -10.023 -14.164 1 77.56 395 PRO B CA 1
ATOM 6959 C C . PRO B 1 395 ? -11.984 -9.977 -14.594 1 77.56 395 PRO B C 1
ATOM 6961 O O . PRO B 1 395 ? -12.883 -9.883 -13.75 1 77.56 395 PRO B O 1
ATOM 6964 N N . ASN B 1 396 ? -12.312 -10.109 -15.828 1 75.5 396 ASN B N 1
ATOM 6965 C CA . ASN B 1 396 ? -13.695 -10.086 -16.297 1 75.5 396 ASN B CA 1
ATOM 6966 C C . ASN B 1 396 ? -14.289 -11.484 -16.359 1 75.5 396 ASN B C 1
ATOM 6968 O O . ASN B 1 396 ? -15.422 -11.664 -16.812 1 75.5 396 ASN B O 1
ATOM 6972 N N . GLY B 1 397 ? -13.516 -12.469 -15.945 1 77.06 397 GLY B N 1
ATOM 6973 C CA . GLY B 1 397 ? -14.008 -13.836 -15.867 1 77.06 397 GLY B CA 1
ATOM 6974 C C . GLY B 1 397 ? -13.781 -14.625 -17.141 1 77.06 397 GLY B C 1
ATOM 6975 O O . GLY B 1 397 ? -14.07 -15.828 -17.188 1 77.06 397 GLY B O 1
ATOM 6976 N N . LYS B 1 398 ? -13.164 -13.992 -18.094 1 83.06 398 LYS B N 1
ATOM 6977 C CA . LYS B 1 398 ? -12.891 -14.68 -19.344 1 83.06 398 LYS B CA 1
ATOM 6978 C C . LYS B 1 398 ? -11.727 -15.656 -19.188 1 83.06 398 LYS B C 1
ATOM 6980 O O . LYS B 1 398 ? -10.82 -15.422 -18.391 1 83.06 398 LYS B O 1
ATOM 6985 N N . GLU B 1 399 ? -11.836 -16.672 -20.047 1 87.12 399 GLU B N 1
ATOM 6986 C CA . GLU B 1 399 ? -10.805 -17.703 -19.984 1 87.12 399 GLU B CA 1
ATOM 6987 C C . GLU B 1 399 ? -9.828 -17.578 -21.156 1 87.12 399 GLU B C 1
ATOM 6989 O O . GLU B 1 399 ? -10.195 -17.109 -22.234 1 87.12 399 GLU B O 1
ATOM 6994 N N . THR B 1 400 ? -8.602 -17.938 -20.859 1 90.81 400 THR B N 1
ATOM 6995 C CA . THR B 1 400 ? -7.531 -17.922 -21.844 1 90.81 400 THR B CA 1
ATOM 6996 C C . THR B 1 400 ? -6.809 -19.266 -21.875 1 90.81 400 THR B C 1
ATOM 6998 O O . THR B 1 400 ? -7.227 -20.219 -21.219 1 90.81 400 THR B O 1
ATOM 7001 N N . PHE B 1 401 ? -5.715 -19.359 -22.656 1 93.25 401 PHE B N 1
ATOM 7002 C CA . PHE B 1 401 ? -4.91 -20.562 -22.766 1 93.25 401 PHE B CA 1
ATOM 7003 C C . PHE B 1 401 ? -4.441 -21.047 -21.406 1 93.25 401 PHE B C 1
ATOM 7005 O O . PHE B 1 401 ? -4.594 -22.219 -21.062 1 93.25 401 PHE B O 1
ATOM 7012 N N . ILE B 1 402 ? -3.979 -20.094 -20.625 1 93.88 402 ILE B N 1
ATOM 7013 C CA . ILE B 1 402 ? -3.354 -20.453 -19.359 1 93.88 402 ILE B CA 1
ATOM 7014 C C . ILE B 1 402 ? -4.422 -20.891 -18.359 1 93.88 402 ILE B C 1
ATOM 7016 O O . ILE B 1 402 ? -4.133 -21.609 -17.406 1 93.88 402 ILE B O 1
ATOM 7020 N N . SER B 1 403 ? -5.672 -20.484 -18.562 1 91.81 403 SER B N 1
ATOM 7021 C CA . SER B 1 403 ? -6.777 -20.797 -17.656 1 91.81 403 SER B CA 1
ATOM 7022 C C . SER B 1 403 ? -7.082 -22.297 -17.656 1 91.81 403 SER B C 1
ATOM 7024 O O . SER B 1 403 ? -7.766 -22.781 -16.75 1 91.81 403 SER B O 1
ATOM 7026 N N . SER B 1 404 ? -6.633 -22.969 -18.625 1 91.94 404 SER B N 1
ATOM 7027 C CA . SER B 1 404 ? -6.922 -24.391 -18.734 1 91.94 404 SER B CA 1
ATOM 7028 C C . SER B 1 404 ? -6.031 -25.203 -17.812 1 91.94 404 SER B C 1
ATOM 7030 O O . SER B 1 404 ? -6.289 -26.391 -17.578 1 91.94 404 SER B O 1
ATOM 7032 N N . PHE B 1 405 ? -5.035 -24.594 -17.266 1 95.88 405 PHE B N 1
ATOM 7033 C CA . PHE B 1 405 ? -4.094 -25.297 -16.422 1 95.88 405 PHE B CA 1
ATOM 7034 C C . PHE B 1 405 ? -4.355 -24.984 -14.945 1 95.88 405 PHE B C 1
ATOM 7036 O O . PHE B 1 405 ? -4.715 -23.859 -14.594 1 95.88 405 PHE B O 1
ATOM 7043 N N . LEU B 1 406 ? -4.254 -26 -14.109 1 97.25 406 LEU B N 1
ATOM 7044 C CA . LEU B 1 406 ? -4.199 -25.812 -12.664 1 97.25 406 LEU B CA 1
ATOM 7045 C C . LEU B 1 406 ? -2.781 -25.469 -12.211 1 97.25 406 LEU B C 1
ATOM 7047 O O . LEU B 1 406 ? -1.848 -26.234 -12.461 1 97.25 406 LEU B O 1
ATOM 7051 N N . ALA B 1 407 ? -2.635 -24.297 -11.625 1 97.31 407 ALA B N 1
ATOM 7052 C CA . ALA B 1 407 ? -1.323 -23.844 -11.164 1 97.31 407 ALA B CA 1
ATOM 7053 C C . ALA B 1 407 ? -1.075 -24.281 -9.727 1 97.31 407 ALA B C 1
ATOM 7055 O O . ALA B 1 407 ? -1.835 -23.922 -8.82 1 97.31 407 ALA B O 1
ATOM 7056 N N . LEU B 1 408 ? -0.046 -25.062 -9.516 1 98.44 408 LEU B N 1
ATOM 7057 C CA . LEU B 1 408 ? 0.296 -25.578 -8.195 1 98.44 408 LEU B CA 1
ATOM 7058 C C . LEU B 1 408 ? 1.665 -25.078 -7.754 1 98.44 408 LEU B C 1
ATOM 7060 O O . LEU B 1 408 ? 2.678 -25.375 -8.391 1 98.44 408 LEU B O 1
ATOM 7064 N N . GLY B 1 409 ? 1.645 -24.281 -6.652 1 98.25 409 GLY B N 1
ATOM 7065 C CA . GLY B 1 409 ? 2.881 -23.766 -6.082 1 98.25 409 GLY B CA 1
ATOM 7066 C C . GLY B 1 409 ? 3.322 -24.531 -4.844 1 98.25 409 GLY B C 1
ATOM 7067 O O . GLY B 1 409 ? 2.488 -24.938 -4.035 1 98.25 409 GLY B O 1
ATOM 7068 N N . THR B 1 410 ? 4.617 -24.656 -4.625 1 98.56 410 THR B N 1
ATOM 7069 C CA . THR B 1 410 ? 5.102 -25.531 -3.566 1 98.56 410 THR B CA 1
ATOM 7070 C C . THR B 1 410 ? 5.641 -24.719 -2.391 1 98.56 410 THR B C 1
ATOM 7072 O O . THR B 1 410 ? 5.973 -25.281 -1.345 1 98.56 410 THR B O 1
ATOM 7075 N N . HIS B 1 411 ? 5.66 -23.391 -2.494 1 97.56 411 HIS B N 1
ATOM 7076 C CA . HIS B 1 411 ? 6.266 -22.547 -1.467 1 97.56 411 HIS B CA 1
ATOM 7077 C C . HIS B 1 411 ? 5.551 -22.719 -0.13 1 97.56 411 HIS B C 1
ATOM 7079 O O . HIS B 1 411 ? 6.184 -23.016 0.884 1 97.56 411 HIS B O 1
ATOM 7085 N N . PRO B 1 412 ? 4.227 -22.594 -0.068 1 96.81 412 PRO B N 1
ATOM 7086 C CA . PRO B 1 412 ? 3.578 -22.547 1.245 1 96.81 412 PRO B CA 1
ATOM 7087 C C . PRO B 1 412 ? 3.701 -23.859 2.014 1 96.81 412 PRO B C 1
ATOM 7089 O O . PRO B 1 412 ? 4.035 -23.859 3.201 1 96.81 412 PRO B O 1
ATOM 7092 N N . MET B 1 413 ? 3.467 -24.984 1.319 1 97.75 413 MET B N 1
ATOM 7093 C CA . MET B 1 413 ? 3.502 -26.266 2.02 1 97.75 413 MET B CA 1
ATOM 7094 C C . MET B 1 413 ? 4.934 -26.656 2.375 1 97.75 413 MET B C 1
ATOM 7096 O O . MET B 1 413 ? 5.168 -27.328 3.381 1 97.75 413 MET B O 1
ATOM 7100 N N . THR B 1 414 ? 5.938 -26.203 1.559 1 97.81 414 THR B N 1
ATOM 7101 C CA . THR B 1 414 ? 7.332 -26.391 1.938 1 97.81 414 THR B CA 1
ATOM 7102 C C . THR B 1 414 ? 7.676 -25.594 3.188 1 97.81 414 THR B C 1
ATOM 7104 O O . THR B 1 414 ? 8.414 -26.062 4.051 1 97.81 414 THR B O 1
ATOM 7107 N N . THR B 1 415 ? 7.145 -24.422 3.297 1 96.88 415 THR B N 1
ATOM 7108 C CA . THR B 1 415 ? 7.344 -23.594 4.488 1 96.88 415 THR B CA 1
ATOM 7109 C C . THR B 1 415 ? 6.793 -24.297 5.727 1 96.88 415 THR B C 1
ATOM 7111 O O . THR B 1 415 ? 7.344 -24.156 6.82 1 96.88 415 THR B O 1
ATOM 7114 N N . ARG B 1 416 ? 5.742 -25.125 5.512 1 95.88 416 ARG B N 1
ATOM 7115 C CA . ARG B 1 416 ? 5.145 -25.844 6.629 1 95.88 416 ARG B CA 1
ATOM 7116 C C . ARG B 1 416 ? 5.938 -27.109 6.949 1 95.88 416 ARG B C 1
ATOM 7118 O O . ARG B 1 416 ? 5.664 -27.797 7.941 1 95.88 416 ARG B O 1
ATOM 7125 N N . GLY B 1 417 ? 6.871 -27.5 6.035 1 95.81 417 GLY B N 1
ATOM 7126 C CA . GLY B 1 417 ? 7.75 -28.625 6.352 1 95.81 417 GLY B CA 1
ATOM 7127 C C . GLY B 1 417 ? 7.547 -29.812 5.445 1 95.81 417 GLY B C 1
ATOM 7128 O O . GLY B 1 417 ? 8.164 -30.859 5.641 1 95.81 417 GLY B O 1
ATOM 7129 N N . CYS B 1 418 ? 6.758 -29.672 4.391 1 97.12 418 CYS B N 1
ATOM 7130 C CA . CYS B 1 418 ? 6.484 -30.781 3.486 1 97.12 418 CYS B CA 1
ATOM 7131 C C . CYS B 1 418 ? 7.711 -31.125 2.643 1 97.12 418 CYS B C 1
ATOM 7133 O O . CYS B 1 418 ? 8.445 -30.219 2.232 1 97.12 418 CYS B O 1
ATOM 7135 N N . THR B 1 419 ? 7.848 -32.406 2.344 1 97.31 419 THR B N 1
ATOM 7136 C CA . THR B 1 419 ? 8.93 -32.906 1.508 1 97.31 419 THR B CA 1
ATOM 7137 C C . THR B 1 419 ? 8.367 -33.625 0.277 1 97.31 419 THR B C 1
ATOM 7139 O O . THR B 1 419 ? 7.168 -33.562 0.005 1 97.31 419 THR B O 1
ATOM 7142 N N . GLU B 1 420 ? 9.242 -34.25 -0.449 1 98.25 420 GLU B N 1
ATOM 7143 C CA . GLU B 1 420 ? 8.867 -34.906 -1.702 1 98.25 420 GLU B CA 1
ATOM 7144 C C . GLU B 1 420 ? 7.773 -35.938 -1.48 1 98.25 420 GLU B C 1
ATOM 7146 O O . GLU B 1 420 ? 6.805 -36 -2.242 1 98.25 420 GLU B O 1
ATOM 7151 N N . ASN B 1 421 ? 7.938 -36.688 -0.419 1 98.06 421 ASN B N 1
ATOM 7152 C CA . ASN B 1 421 ? 6.949 -37.719 -0.149 1 98.06 421 ASN B CA 1
ATOM 7153 C C . ASN B 1 421 ? 5.586 -37.125 0.192 1 98.06 421 ASN B C 1
ATOM 7155 O O . ASN B 1 421 ? 4.551 -37.688 -0.178 1 98.06 421 ASN B O 1
ATOM 7159 N N . ASP B 1 422 ? 5.645 -36.031 0.921 1 98.31 422 ASP B N 1
ATOM 7160 C CA . ASP B 1 422 ? 4.398 -35.344 1.244 1 98.31 422 ASP B CA 1
ATOM 7161 C C . ASP B 1 422 ? 3.725 -34.812 -0.017 1 98.31 422 ASP B C 1
ATOM 7163 O O . ASP B 1 422 ? 2.5 -34.875 -0.142 1 98.31 422 ASP B O 1
ATOM 7167 N N . PHE B 1 423 ? 4.461 -34.344 -0.978 1 98.62 423 PHE B N 1
ATOM 7168 C CA . PHE B 1 423 ? 3.889 -33.781 -2.195 1 98.62 423 PHE B CA 1
ATOM 7169 C C . PHE B 1 423 ? 3.354 -34.875 -3.102 1 98.62 423 PHE B C 1
ATOM 7171 O O . PHE B 1 423 ? 2.42 -34.656 -3.875 1 98.62 423 PHE B O 1
ATOM 7178 N N . LYS B 1 424 ? 3.924 -36.125 -2.99 1 98.62 424 LYS B N 1
ATOM 7179 C CA . LYS B 1 424 ? 3.314 -37.281 -3.672 1 98.62 424 LYS B CA 1
ATOM 7180 C C . LYS B 1 424 ? 1.917 -37.562 -3.129 1 98.62 424 LYS B C 1
ATOM 7182 O O . LYS B 1 424 ? 0.989 -37.812 -3.896 1 98.62 424 LYS B O 1
ATOM 7187 N N . THR B 1 425 ? 1.839 -37.438 -1.817 1 98.69 425 THR B N 1
ATOM 7188 C CA . THR B 1 425 ? 0.545 -37.656 -1.172 1 98.69 425 THR B CA 1
ATOM 7189 C C . THR B 1 425 ? -0.443 -36.562 -1.605 1 98.69 425 THR B C 1
ATOM 7191 O O . THR B 1 425 ? -1.606 -36.844 -1.89 1 98.69 425 THR B O 1
ATOM 7194 N N . ILE B 1 426 ? 0.017 -35.375 -1.682 1 98.81 426 ILE B N 1
ATOM 7195 C CA . ILE B 1 426 ? -0.82 -34.25 -2.102 1 98.81 426 ILE B CA 1
ATOM 7196 C C . ILE B 1 426 ? -1.293 -34.469 -3.537 1 98.81 426 ILE B C 1
ATOM 7198 O O . ILE B 1 426 ? -2.465 -34.25 -3.854 1 98.81 426 ILE B O 1
ATOM 7202 N N . ALA B 1 427 ? -0.383 -34.906 -4.387 1 98.75 427 ALA B N 1
ATOM 7203 C CA . ALA B 1 427 ? -0.754 -35.219 -5.77 1 98.75 427 ALA B CA 1
ATOM 7204 C C . ALA B 1 427 ? -1.845 -36.281 -5.824 1 98.75 427 ALA B C 1
ATOM 7206 O O . ALA B 1 427 ? -2.75 -36.188 -6.66 1 98.75 427 ALA B O 1
ATOM 7207 N N . GLU B 1 428 ? -1.743 -37.25 -4.953 1 98.5 428 GLU B N 1
ATOM 7208 C CA . GLU B 1 428 ? -2.752 -38.281 -4.879 1 98.5 428 GLU B CA 1
ATOM 7209 C C . GLU B 1 428 ? -4.113 -37.719 -4.48 1 98.5 428 GLU B C 1
ATOM 7211 O O . GLU B 1 428 ? -5.145 -38.156 -4.988 1 98.5 428 GLU B O 1
ATOM 7216 N N . PHE B 1 429 ? -4.141 -36.812 -3.482 1 98.75 429 PHE B N 1
ATOM 7217 C CA . PHE B 1 429 ? -5.387 -36.188 -3.07 1 98.75 429 PHE B CA 1
ATOM 7218 C C . PHE B 1 429 ? -6.023 -35.438 -4.238 1 98.75 429 PHE B C 1
ATOM 7220 O O . PHE B 1 429 ? -7.234 -35.531 -4.461 1 98.75 429 PHE B O 1
ATOM 7227 N N . ILE B 1 430 ? -5.246 -34.719 -4.988 1 98.69 430 ILE B N 1
ATOM 7228 C CA . ILE B 1 430 ? -5.75 -33.906 -6.098 1 98.69 430 ILE B CA 1
ATOM 7229 C C . ILE B 1 430 ? -6.285 -34.812 -7.195 1 98.69 430 ILE B C 1
ATOM 7231 O O . ILE B 1 430 ? -7.363 -34.562 -7.746 1 98.69 430 ILE B O 1
ATOM 7235 N N . ASP B 1 431 ? -5.516 -35.875 -7.52 1 98.19 431 ASP B N 1
ATOM 7236 C CA . ASP B 1 431 ? -5.945 -36.844 -8.523 1 98.19 431 ASP B CA 1
ATOM 7237 C C . ASP B 1 431 ? -7.27 -37.5 -8.141 1 98.19 431 ASP B C 1
ATOM 7239 O O . ASP B 1 431 ? -8.164 -37.625 -8.977 1 98.19 431 ASP B O 1
ATOM 7243 N N . ARG B 1 432 ? -7.379 -37.906 -6.895 1 98.06 432 ARG B N 1
ATOM 7244 C CA . ARG B 1 432 ? -8.625 -38.5 -6.402 1 98.06 432 ARG B CA 1
ATOM 7245 C C . ARG B 1 432 ? -9.781 -37.531 -6.531 1 98.06 432 ARG B C 1
ATOM 7247 O O . ARG B 1 432 ? -10.875 -37.906 -6.949 1 98.06 432 ARG B O 1
ATOM 7254 N N . GLY B 1 433 ? -9.508 -36.25 -6.117 1 97.94 433 GLY B N 1
ATOM 7255 C CA . GLY B 1 433 ? -10.531 -35.25 -6.297 1 97.94 433 GLY B CA 1
ATOM 7256 C C . GLY B 1 433 ? -10.961 -35.062 -7.742 1 97.94 433 GLY B C 1
ATOM 7257 O O . GLY B 1 433 ? -12.156 -34.938 -8.031 1 97.94 433 GLY B O 1
ATOM 7258 N N . ALA B 1 434 ? -10.039 -35.094 -8.641 1 97.56 434 ALA B N 1
ATOM 7259 C CA . ALA B 1 434 ? -10.297 -34.969 -10.07 1 97.56 434 ALA B CA 1
ATOM 7260 C C . ALA B 1 434 ? -11.148 -36.125 -10.594 1 97.56 434 ALA B C 1
ATOM 7262 O O . ALA B 1 434 ? -12.094 -35.906 -11.352 1 97.56 434 ALA B O 1
ATOM 7263 N N . LEU B 1 435 ? -10.812 -37.281 -10.195 1 96.31 435 LEU B N 1
ATOM 7264 C CA . LEU B 1 435 ? -11.531 -38.469 -10.648 1 96.31 435 LEU B CA 1
ATOM 7265 C C . LEU B 1 435 ? -12.953 -38.5 -10.102 1 96.31 435 LEU B C 1
ATOM 7267 O O . LEU B 1 435 ? -13.891 -38.844 -10.812 1 96.31 435 LEU B O 1
ATOM 7271 N N . LEU B 1 436 ? -13.086 -38.094 -8.859 1 96.5 436 LEU B N 1
ATOM 7272 C CA . LEU B 1 436 ? -14.414 -38.031 -8.266 1 96.5 436 LEU B CA 1
ATOM 7273 C C . LEU B 1 436 ? -15.273 -36.969 -8.969 1 96.5 436 LEU B C 1
ATOM 7275 O O . LEU B 1 436 ? -16.469 -37.188 -9.18 1 96.5 436 LEU B O 1
ATOM 7279 N N . LEU B 1 437 ? -14.633 -35.875 -9.281 1 95.62 437 LEU B N 1
ATOM 7280 C CA . LEU B 1 437 ? -15.344 -34.844 -10.023 1 95.62 437 LEU B CA 1
ATOM 7281 C C . LEU B 1 437 ? -15.828 -35.375 -11.367 1 95.62 437 LEU B C 1
ATOM 7283 O O . LEU B 1 437 ? -16.953 -35.094 -11.773 1 95.62 437 LEU B O 1
ATOM 7287 N N . LYS B 1 438 ? -14.938 -36.031 -12.07 1 93.62 438 LYS B N 1
ATOM 7288 C CA . LYS B 1 438 ? -15.289 -36.625 -13.359 1 93.62 438 LYS B CA 1
ATOM 7289 C C . LYS B 1 438 ? -16.484 -37.562 -13.242 1 93.62 438 LYS B C 1
ATOM 7291 O O . LYS B 1 438 ? -17.391 -37.531 -14.078 1 93.62 438 LYS B O 1
ATOM 7296 N N . GLU B 1 439 ? -16.516 -38.312 -12.25 1 93.31 439 GLU B N 1
ATOM 7297 C CA . GLU B 1 439 ? -17.625 -39.219 -12 1 93.31 439 GLU B CA 1
ATOM 7298 C C . GLU B 1 439 ? -18.922 -38.469 -11.719 1 93.31 439 GLU B C 1
ATOM 7300 O O . GLU B 1 439 ? -19.984 -38.812 -12.234 1 93.31 439 GLU B O 1
ATOM 7305 N N . LEU B 1 440 ? -18.797 -37.469 -10.883 1 91.62 440 LEU B N 1
ATOM 7306 C CA . LEU B 1 440 ? -19.969 -36.656 -10.516 1 91.62 440 LEU B CA 1
ATOM 7307 C C . LEU B 1 440 ? -20.531 -35.938 -11.734 1 91.62 440 LEU B C 1
ATOM 7309 O O . LEU B 1 440 ? -21.75 -35.812 -11.875 1 91.62 440 LEU B O 1
ATOM 7313 N N . SER B 1 441 ? -19.656 -35.406 -12.508 1 86.44 441 SER B N 1
ATOM 7314 C CA . SER B 1 441 ? -20.062 -34.594 -13.664 1 86.44 441 SER B CA 1
ATOM 7315 C C . SER B 1 441 ? -20.781 -35.469 -14.695 1 86.44 441 SER B C 1
ATOM 7317 O O . SER B 1 441 ? -21.609 -34.969 -15.453 1 86.44 441 SER B O 1
ATOM 7319 N N . THR B 1 442 ? -20.422 -36.656 -14.75 1 84.62 442 THR B N 1
ATOM 7320 C CA . THR B 1 442 ? -21.094 -37.594 -15.656 1 84.62 442 THR B CA 1
ATOM 7321 C C . THR B 1 442 ? -22.516 -37.875 -15.18 1 84.62 442 THR B C 1
ATOM 7323 O O . THR B 1 442 ? -23.422 -38.031 -16 1 84.62 442 THR B O 1
ATOM 7326 N N . LYS B 1 443 ? -22.75 -37.781 -13.922 1 82.88 443 LYS B N 1
ATOM 7327 C CA . LYS B 1 443 ? -24.062 -38.094 -13.336 1 82.88 443 LYS B CA 1
ATOM 7328 C C . LYS B 1 443 ? -24.922 -36.844 -13.281 1 82.88 443 LYS B C 1
ATOM 7330 O O . LYS B 1 443 ? -26.125 -36.875 -13.531 1 82.88 443 LYS B O 1
ATOM 7335 N N . GLN B 1 444 ? -24.328 -35.719 -12.836 1 79.5 444 GLN B N 1
ATOM 7336 C CA . GLN B 1 444 ? -25.016 -34.438 -12.719 1 79.5 444 GLN B CA 1
ATOM 7337 C C . GLN B 1 444 ? -24.125 -33.312 -13.227 1 79.5 444 GLN B C 1
ATOM 7339 O O . GLN B 1 444 ? -23.141 -32.938 -12.578 1 79.5 444 GLN B O 1
ATOM 7344 N N . PRO B 1 445 ? -24.641 -32.844 -14.312 1 78.62 445 PRO B N 1
ATOM 7345 C CA . PRO B 1 445 ? -23.797 -31.75 -14.844 1 78.62 445 PRO B CA 1
ATOM 7346 C C . PRO B 1 445 ? -23.703 -30.562 -13.891 1 78.62 445 PRO B C 1
ATOM 7348 O O . PRO B 1 445 ? -24.672 -30.203 -13.242 1 78.62 445 PRO B O 1
ATOM 7351 N N . ALA B 1 446 ? -22.422 -30.172 -13.711 1 78.06 446 ALA B N 1
ATOM 7352 C CA . ALA B 1 446 ? -22.172 -29 -12.875 1 78.06 446 ALA B CA 1
ATOM 7353 C C . ALA B 1 446 ? -22.672 -27.734 -13.562 1 78.06 446 ALA B C 1
ATOM 7355 O O . ALA B 1 446 ? -22.719 -27.656 -14.789 1 78.06 446 ALA B O 1
ATOM 7356 N N . PRO B 1 447 ? -23.031 -26.75 -12.711 1 83.88 447 PRO B N 1
ATOM 7357 C CA . PRO B 1 447 ? -23.375 -25.453 -13.297 1 83.88 447 PRO B CA 1
ATOM 7358 C C . PRO B 1 447 ? -22.188 -24.766 -13.945 1 83.88 447 PRO B C 1
ATOM 7360 O O . PRO B 1 447 ? -21.062 -25.25 -13.859 1 83.88 447 PRO B O 1
ATOM 7363 N N . THR B 1 448 ? -22.547 -23.656 -14.648 1 76.06 448 THR B N 1
ATOM 7364 C CA . THR B 1 448 ? -21.5 -23.016 -15.422 1 76.06 448 THR B CA 1
ATOM 7365 C C . THR B 1 448 ? -21.016 -21.75 -14.719 1 76.06 448 THR B C 1
ATOM 7367 O O . THR B 1 448 ? -19.859 -21.328 -14.906 1 76.06 448 THR B O 1
ATOM 7370 N N . SER B 1 449 ? -21.844 -21.156 -13.922 1 78.38 449 SER B N 1
ATOM 7371 C CA . SER B 1 449 ? -21.422 -19.938 -13.25 1 78.38 449 SER B CA 1
ATOM 7372 C C . SER B 1 449 ? -20.594 -20.25 -12.016 1 78.38 449 SER B C 1
ATOM 7374 O O . SER B 1 449 ? -20.859 -21.219 -11.305 1 78.38 449 SER B O 1
ATOM 7376 N N . ALA B 1 450 ? -19.547 -19.391 -11.781 1 75.12 450 ALA B N 1
ATOM 7377 C CA . ALA B 1 450 ? -18.625 -19.609 -10.672 1 75.12 450 ALA B CA 1
ATOM 7378 C C . ALA B 1 450 ? -19.359 -19.734 -9.344 1 75.12 450 ALA B C 1
ATOM 7380 O O . ALA B 1 450 ? -19.031 -20.594 -8.523 1 75.12 450 ALA B O 1
ATOM 7381 N N . GLN B 1 451 ? -20.328 -18.891 -9.172 1 77.19 451 GLN B N 1
ATOM 7382 C CA . GLN B 1 451 ? -21.078 -18.891 -7.922 1 77.19 451 GLN B CA 1
ATOM 7383 C C . GLN B 1 451 ? -21.875 -20.188 -7.77 1 77.19 451 GLN B C 1
ATOM 7385 O O . GLN B 1 451 ? -21.938 -20.766 -6.684 1 77.19 451 GLN B O 1
ATOM 7390 N N . GLU B 1 452 ? -22.406 -20.641 -8.797 1 86.62 452 GLU B N 1
ATOM 7391 C CA . GLU B 1 452 ? -23.203 -21.859 -8.766 1 86.62 452 GLU B CA 1
ATOM 7392 C C . GLU B 1 452 ? -22.328 -23.094 -8.602 1 86.62 452 GLU B C 1
ATOM 7394 O O . GLU B 1 452 ? -22.719 -24.062 -7.953 1 86.62 452 GLU B O 1
ATOM 7399 N N . ILE B 1 453 ? -21.141 -22.953 -9.117 1 88.56 453 ILE B N 1
ATOM 7400 C CA . ILE B 1 453 ? -20.203 -24.078 -9.016 1 88.56 453 ILE B CA 1
ATOM 7401 C C . ILE B 1 453 ? -19.766 -24.25 -7.566 1 88.56 453 ILE B C 1
ATOM 7403 O O . ILE B 1 453 ? -19.609 -25.375 -7.09 1 88.56 453 ILE B O 1
ATOM 7407 N N . GLN B 1 454 ? -19.562 -23.125 -6.914 1 87.69 454 GLN B N 1
ATOM 7408 C CA . GLN B 1 454 ? -19.172 -23.188 -5.516 1 87.69 454 GLN B CA 1
ATOM 7409 C C . GLN B 1 454 ? -20.234 -23.875 -4.668 1 87.69 454 GLN B C 1
ATOM 7411 O O . GLN B 1 454 ? -19.906 -24.766 -3.863 1 87.69 454 GLN B O 1
ATOM 7416 N N . LYS B 1 455 ? -21.469 -23.484 -4.863 1 88.75 455 LYS B N 1
ATOM 7417 C CA . LYS B 1 455 ? -22.578 -24.094 -4.129 1 88.75 455 LYS B CA 1
ATOM 7418 C C . LYS B 1 455 ? -22.719 -25.562 -4.477 1 88.75 455 LYS B C 1
ATOM 7420 O O . LYS B 1 455 ? -22.969 -26.406 -3.602 1 88.75 455 LYS B O 1
ATOM 7425 N N . TRP B 1 456 ? -22.578 -25.797 -5.703 1 92.12 456 TRP B N 1
ATOM 7426 C CA . TRP B 1 456 ? -22.656 -27.172 -6.199 1 92.12 456 TRP B CA 1
ATOM 7427 C C . TRP B 1 456 ? -21.562 -28.047 -5.57 1 92.12 456 TRP B C 1
ATOM 7429 O O . TRP B 1 456 ? -21.844 -29.172 -5.145 1 92.12 456 TRP B O 1
ATOM 7439 N N . ALA B 1 457 ? -20.375 -27.562 -5.543 1 92.44 457 ALA B N 1
ATOM 7440 C CA . ALA B 1 457 ? -19.266 -28.281 -4.949 1 92.44 457 ALA B CA 1
ATOM 7441 C C . ALA B 1 457 ? -19.5 -28.531 -3.461 1 92.44 457 ALA B C 1
ATOM 7443 O O . ALA B 1 457 ? -19.234 -29.641 -2.961 1 92.44 457 ALA B O 1
ATOM 7444 N N . GLU B 1 458 ? -19.969 -27.516 -2.811 1 91.56 458 GLU B N 1
ATOM 7445 C CA . GLU B 1 458 ? -20.25 -27.625 -1.383 1 91.56 458 GLU B CA 1
ATOM 7446 C C . GLU B 1 458 ? -21.281 -28.719 -1.104 1 91.56 458 GLU B C 1
ATOM 7448 O O . GLU B 1 458 ? -21.109 -29.531 -0.202 1 91.56 458 GLU B O 1
ATOM 7453 N N . GLN B 1 459 ? -22.328 -28.719 -1.823 1 92.62 459 GLN B N 1
ATOM 7454 C CA . GLN B 1 459 ? -23.422 -29.688 -1.646 1 92.62 459 GLN B CA 1
ATOM 7455 C C . GLN B 1 459 ? -22.938 -31.109 -1.925 1 92.62 459 GLN B C 1
ATOM 7457 O O . GLN B 1 459 ? -23.312 -32.031 -1.215 1 92.62 459 GLN B O 1
ATOM 7462 N N . ASN B 1 460 ? -22.156 -31.234 -2.9 1 92.88 460 ASN B N 1
ATOM 7463 C CA . ASN B 1 460 ? -21.672 -32.562 -3.27 1 92.88 460 ASN B CA 1
ATOM 7464 C C . ASN B 1 460 ? -20.703 -33.125 -2.229 1 92.88 460 ASN B C 1
ATOM 7466 O O . ASN B 1 460 ? -20.719 -34.312 -1.941 1 92.88 460 ASN B O 1
ATOM 7470 N N . VAL B 1 461 ? -19.844 -32.281 -1.689 1 93.88 461 VAL B N 1
ATOM 7471 C CA . VAL B 1 461 ? -18.922 -32.75 -0.663 1 93.88 461 VAL B CA 1
ATOM 7472 C C . VAL B 1 461 ? -19.703 -33.188 0.585 1 93.88 461 VAL B C 1
ATOM 7474 O O . VAL B 1 461 ? -19.344 -34.156 1.258 1 93.88 461 VAL B O 1
ATOM 7477 N N . GLN B 1 462 ? -20.797 -32.531 0.832 1 92.94 462 GLN B N 1
ATOM 7478 C CA . GLN B 1 462 ? -21.625 -32.844 1.996 1 92.94 462 GLN B CA 1
ATOM 7479 C C . GLN B 1 462 ? -22.375 -34.156 1.804 1 92.94 462 GLN B C 1
ATOM 7481 O O . GLN B 1 462 ? -22.656 -34.875 2.773 1 92.94 462 GLN B O 1
ATOM 7486 N N . SER B 1 463 ? -22.688 -34.531 0.609 1 93 463 SER B N 1
ATOM 7487 C CA . SER B 1 463 ? -23.594 -35.656 0.368 1 93 463 SER B CA 1
ATOM 7488 C C . SER B 1 463 ? -22.828 -36.875 -0.137 1 93 463 SER B C 1
ATOM 7490 O O . SER B 1 463 ? -23.328 -38 -0.059 1 93 463 SER B O 1
ATOM 7492 N N . ASN B 1 464 ? -21.672 -36.656 -0.666 1 95.19 464 ASN B N 1
ATOM 7493 C CA . ASN B 1 464 ? -20.891 -37.75 -1.25 1 95.19 464 ASN B CA 1
ATOM 7494 C C . ASN B 1 464 ? -19.875 -38.312 -0.262 1 95.19 464 ASN B C 1
ATOM 7496 O O . ASN B 1 464 ? -18.938 -37.594 0.122 1 95.19 464 ASN B O 1
ATOM 7500 N N . SER B 1 465 ? -19.938 -39.562 -0.005 1 96.62 465 SER B N 1
ATOM 7501 C CA . SER B 1 465 ? -19.109 -40.156 1.03 1 96.62 465 SER B CA 1
ATOM 7502 C C . SER B 1 465 ? -17.641 -40.219 0.623 1 96.62 465 SER B C 1
ATOM 7504 O O . SER B 1 465 ? -16.75 -40.031 1.465 1 96.62 465 SER B O 1
ATOM 7506 N N . SER B 1 466 ? -17.391 -40.438 -0.624 1 97.06 466 SER B N 1
ATOM 7507 C CA . SER B 1 466 ? -16.016 -40.469 -1.104 1 97.06 466 SER B CA 1
ATOM 7508 C C . SER B 1 466 ? -15.344 -39.094 -0.985 1 97.06 466 SER B C 1
ATOM 7510 O O . SER B 1 466 ? -14.172 -39 -0.632 1 97.06 466 SER B O 1
ATOM 7512 N N . LEU B 1 467 ? -16.109 -38.062 -1.25 1 97.62 467 LEU B N 1
ATOM 7513 C CA . LEU B 1 467 ? -15.586 -36.719 -1.128 1 97.62 467 LEU B CA 1
ATOM 7514 C C . LEU B 1 467 ? -15.391 -36.344 0.336 1 97.62 467 LEU B C 1
ATOM 7516 O O . LEU B 1 467 ? -14.422 -35.656 0.682 1 97.62 467 LEU B O 1
ATOM 7520 N N . GLN B 1 468 ? -16.219 -36.781 1.189 1 97.88 468 GLN B N 1
ATOM 7521 C CA . GLN B 1 468 ? -16.062 -36.531 2.621 1 97.88 468 GLN B CA 1
ATOM 7522 C C . GLN B 1 468 ? -14.82 -37.219 3.164 1 97.88 468 GLN B C 1
ATOM 7524 O O . GLN B 1 468 ? -14.109 -36.656 4 1 97.88 468 GLN B O 1
ATOM 7529 N N . LYS B 1 469 ? -14.633 -38.406 2.693 1 98.19 469 LYS B N 1
ATOM 7530 C CA . LYS B 1 469 ? -13.438 -39.125 3.102 1 98.19 469 LYS B CA 1
ATOM 7531 C C . LYS B 1 469 ? -12.172 -38.406 2.648 1 98.19 469 LYS B C 1
ATOM 7533 O O . LYS B 1 469 ? -11.211 -38.281 3.414 1 98.19 469 LYS B O 1
ATOM 7538 N N . LEU B 1 470 ? -12.172 -37.969 1.412 1 98.38 470 LEU B N 1
ATOM 7539 C CA . LEU B 1 470 ? -11.047 -37.188 0.89 1 98.38 470 LEU B CA 1
ATOM 7540 C C . LEU B 1 470 ? -10.812 -35.938 1.717 1 98.38 470 LEU B C 1
ATOM 7542 O O . LEU B 1 470 ? -9.664 -35.594 2.035 1 98.38 470 LEU B O 1
ATOM 7546 N N . GLN B 1 471 ? -11.898 -35.219 2.045 1 98.19 471 GLN B N 1
ATOM 7547 C CA . GLN B 1 471 ? -11.836 -34 2.861 1 98.19 471 GLN B CA 1
ATOM 7548 C C . GLN B 1 471 ? -11.188 -34.281 4.211 1 98.19 471 GLN B C 1
ATOM 7550 O O . GLN B 1 471 ? -10.312 -33.531 4.652 1 98.19 471 GLN B O 1
ATOM 7555 N N . GLN B 1 472 ? -11.586 -35.344 4.848 1 98.06 472 GLN B N 1
ATOM 7556 C CA . GLN B 1 472 ? -11.07 -35.719 6.164 1 98.06 472 GLN B CA 1
ATOM 7557 C C . GLN B 1 472 ? -9.602 -36.125 6.086 1 98.06 472 GLN B C 1
ATOM 7559 O O . GLN B 1 472 ? -8.805 -35.781 6.949 1 98.06 472 GLN B O 1
ATOM 7564 N N . GLU B 1 473 ? -9.281 -36.906 5.078 1 98.44 473 GLU B N 1
ATOM 7565 C CA . GLU B 1 473 ? -7.906 -37.375 4.914 1 98.44 473 GLU B CA 1
ATOM 7566 C C . GLU B 1 473 ? -6.957 -36.188 4.637 1 98.44 473 GLU B C 1
ATOM 7568 O O . GLU B 1 473 ? -5.859 -36.125 5.195 1 98.44 473 GLU B O 1
ATOM 7573 N N . ALA B 1 474 ? -7.402 -35.281 3.75 1 98.5 474 ALA B N 1
ATOM 7574 C CA . ALA B 1 474 ? -6.578 -34.125 3.445 1 98.5 474 ALA B CA 1
ATOM 7575 C C . ALA B 1 474 ? -6.359 -33.25 4.688 1 98.5 474 ALA B C 1
ATOM 7577 O O . ALA B 1 474 ? -5.238 -32.812 4.965 1 98.5 474 ALA B O 1
ATOM 7578 N N . ALA B 1 475 ? -7.434 -33.031 5.445 1 97.88 475 ALA B N 1
ATOM 7579 C CA . ALA B 1 475 ? -7.352 -32.219 6.664 1 97.88 475 ALA B CA 1
ATOM 7580 C C . ALA B 1 475 ? -6.445 -32.906 7.695 1 97.88 475 ALA B C 1
ATOM 7582 O O . ALA B 1 475 ? -5.629 -32.219 8.336 1 97.88 475 ALA B O 1
ATOM 7583 N N . SER B 1 476 ? -6.629 -34.156 7.875 1 98 476 SER B N 1
ATOM 7584 C CA . SER B 1 476 ? -5.816 -34.906 8.836 1 98 476 SER B CA 1
ATOM 7585 C C . SER B 1 476 ? -4.348 -34.906 8.438 1 98 476 SER B C 1
ATOM 7587 O O . SER B 1 476 ? -3.465 -34.844 9.289 1 98 476 SER B O 1
ATOM 7589 N N . PHE B 1 477 ? -4.109 -35.094 7.219 1 97.94 477 PHE B N 1
ATOM 7590 C CA . PHE B 1 477 ? -2.752 -35.094 6.691 1 97.94 477 PHE B CA 1
ATOM 7591 C C . PHE B 1 477 ? -2.051 -33.75 6.977 1 97.94 477 PHE B C 1
ATOM 7593 O O . PHE B 1 477 ? -0.95 -33.75 7.531 1 97.94 477 PHE B O 1
ATOM 7600 N N . VAL B 1 478 ? -2.711 -32.625 6.648 1 97.88 478 VAL B N 1
ATOM 7601 C CA . VAL B 1 478 ? -2.035 -31.344 6.664 1 97.88 478 VAL B CA 1
ATOM 7602 C C . VAL B 1 478 ? -1.897 -30.844 8.102 1 97.88 478 VAL B C 1
ATOM 7604 O O . VAL B 1 478 ? -0.975 -30.094 8.414 1 97.88 478 VAL B O 1
ATOM 7607 N N . LYS B 1 479 ? -2.725 -31.281 8.992 1 96.75 479 LYS B N 1
ATOM 7608 C CA . LYS B 1 479 ? -2.703 -30.859 10.383 1 96.75 479 LYS B CA 1
ATOM 7609 C C . LYS B 1 479 ? -1.424 -31.312 11.078 1 96.75 479 LYS B C 1
ATOM 7611 O O . LYS B 1 479 ? -1.069 -30.781 12.141 1 96.75 479 LYS B O 1
ATOM 7616 N N . GLN B 1 480 ? -0.704 -32.219 10.422 1 95.38 480 GLN B N 1
ATOM 7617 C CA . GLN B 1 480 ? 0.555 -32.688 10.984 1 95.38 480 GLN B CA 1
ATOM 7618 C C . GLN B 1 480 ? 1.662 -31.656 10.805 1 95.38 480 GLN B C 1
ATOM 7620 O O . GLN B 1 480 ? 2.695 -31.719 11.477 1 95.38 480 GLN B O 1
ATOM 7625 N N . PHE B 1 481 ? 1.421 -30.703 9.938 1 95.5 481 PHE B N 1
ATOM 7626 C CA . PHE B 1 481 ? 2.416 -29.688 9.633 1 95.5 481 PHE B CA 1
ATOM 7627 C C . PHE B 1 481 ? 2.025 -28.344 10.242 1 95.5 481 PHE B C 1
ATOM 7629 O O . PHE B 1 481 ? 0.97 -27.797 9.922 1 95.5 481 PHE B O 1
ATOM 7636 N N . GLU B 1 482 ? 2.84 -27.781 11.008 1 92.62 482 GLU B N 1
ATOM 7637 C CA . GLU B 1 482 ? 2.543 -26.531 11.703 1 92.62 482 GLU B CA 1
ATOM 7638 C C . GLU B 1 482 ? 2.502 -25.359 10.734 1 92.62 482 GLU B C 1
ATOM 7640 O O . GLU B 1 482 ? 3.287 -25.312 9.781 1 92.62 482 GLU B O 1
ATOM 7645 N N . VAL B 1 483 ? 1.576 -24.469 10.945 1 93.25 483 VAL B N 1
ATOM 7646 C CA . VAL B 1 483 ? 1.568 -23.188 10.25 1 93.25 483 VAL B CA 1
ATOM 7647 C C . VAL B 1 483 ? 2.416 -22.172 11.016 1 93.25 483 VAL B C 1
ATOM 7649 O O . VAL B 1 483 ? 2.166 -21.922 12.195 1 93.25 483 VAL B O 1
ATOM 7652 N N . PRO B 1 484 ? 3.363 -21.625 10.359 1 90.88 484 PRO B N 1
ATOM 7653 C CA . PRO B 1 484 ? 4.215 -20.672 11.094 1 90.88 484 PRO B CA 1
ATOM 7654 C C . PRO B 1 484 ? 3.449 -19.453 11.602 1 90.88 484 PRO B C 1
ATOM 7656 O O . PRO B 1 484 ? 2.463 -19.047 10.992 1 90.88 484 PRO B O 1
ATOM 7659 N N . SER B 1 485 ? 3.973 -18.922 12.742 1 86.5 485 SER B N 1
ATOM 7660 C CA . SER B 1 485 ? 3.615 -17.625 13.297 1 86.5 485 SER B CA 1
ATOM 7661 C C . SER B 1 485 ? 2.199 -17.641 13.867 1 86.5 485 SER B C 1
ATOM 7663 O O . SER B 1 485 ? 1.521 -16.609 13.883 1 86.5 485 SER B O 1
ATOM 7665 N N . ILE B 1 486 ? 1.651 -18.797 14.078 1 84.75 486 ILE B N 1
ATOM 7666 C CA . ILE B 1 486 ? 0.342 -18.875 14.719 1 84.75 486 ILE B CA 1
ATOM 7667 C C . ILE B 1 486 ? 0.51 -19.234 16.188 1 84.75 486 ILE B C 1
ATOM 7669 O O . ILE B 1 486 ? 1.406 -20.016 16.547 1 84.75 486 ILE B O 1
#

Radius of gyration: 29.08 Å; Cα contacts (8 Å, |Δi|>4): 2058; chains: 2; bounding box: 74×99×94 Å

Organism: Tetrahymena thermophila (strain SB210) (NCBI:txid312017)

InterPro domains:
  IPR001085 Serine hydroxymethyltransferase [PIRSF000412] (26-485)
  IPR001085 Serine hydroxymethyltransferase [cd00378] (33-439)
  IPR015421 Pyridoxal phosphate-dependent transferase, major domain [G3DSA:3.40.640.10] (61-334)
  IPR015422 Pyridoxal phosphate-dependent transferase, small domain [G3DSA:3.90.1150.10] (36-484)
  IPR015424 Pyridoxal phosphate-dependent transferase [SSF53383] (19-484)
  IPR039429 Serine hydroxymethyltransferase-like domain [PF00464] (32-430)
  IPR049943 Serine hydroxymethyltransferase-like [PTHR11680] (19-485)

Nearest PDB structures (foldseek):
  6smn-assembly1_C  TM=9.548E-01  e=7.618E-60  Arabidopsis thaliana
  7pzz-assembly1_C  TM=9.568E-01  e=2.597E-59  Arabidopsis thaliana
  8gku-assembly1_A-2  TM=9.655E-01  e=2.416E-58  Homo sapiens
  7e13-assembly1_A  TM=9.591E-01  e=3.193E-58  Erigeron canadensis
  8gky-assembly1_B-2  TM=9.531E-01  e=1.265E-56  Homo sapiens

Sequence (972 aa):
MIVGRAFKQTCKLFNQQQARIVFATQGLNQGIKEADPQLNEIIQKEIQRQKSTINLIPSENYTSLSAKQAVGSIMNSKYSEGLPLNRYYGGNQFIDKMEILCQNRALELFGLNPSEWGINVQAHSLTPANFHVLTGLLQNHDRVMSLSIEHGGHLSHGQNFKREKLSAGSVYFEILNYGINEKSGLIDYDKLEEQSKYFLPKVIFGGADLYSRKIDYERLRKICDSIGATLVVDLGQVSGLVATKILPDPFKYADIVTSATHKSLRGPRGALVFYKQGVKGVDKKGNEIKYDFKNKIENAIFPGSQGGPHNHTIAGIAVALKEAQQQNFKEYQQQVVKNAQALFQSFSQKQYNILTNGTENHLVLVDFKSKGINTLQLIHLLEQVHIDTYRSTLPNGKETFISSFLALGTHPMTTRGCTENDFKTIAEFIDRGALLLKELSTKQPAPTSAQEIQKWAEQNVQSNSSLQKLQQEAASFVKQFEVPSIMIVGRAFKQTCKLFNQQQARIVFATQGLNQGIKEADPQLNEIIQKEIQRQKSTINLIPSENYTSLSAKQAVGSIMNSKYSEGLPLNRYYGGNQFIDKMEILCQNRALELFGLNPSEWGINVQAHSLTPANFHVLTGLLQNHDRVMSLSIEHGGHLSHGQNFKREKLSAGSVYFEILNYGINEKSGLIDYDKLEEQSKYFLPKVIFGGADLYSRKIDYERLRKICDSIGATLVVDLGQVSGLVATKILPDPFKYADIVTSATHKSLRGPRGALVFYKQGVKGVDKKGNEIKYDFKNKIENAIFPGSQGGPHNHTIAGIAVALKEAQQQNFKEYQQQVVKNAQALFQSFSQKQYNILTNGTENHLVLVDFKSKGINTLQLIHLLEQVHIDTYRSTLPNGKETFISSFLALGTHPMTTRGCTENDFKTIAEFIDRGALLLKELSTKQPAPTSAQEIQKWAEQNVQSNSSLQKLQQEAASFVKQFEVPSI

Solvent-accessible surface area (backbone atoms only — not comparable to full-atom values): 47802 Å² total; per-residue (Å²): 122,71,72,61,53,56,51,50,49,48,46,46,48,50,50,48,49,56,53,56,34,46,50,45,39,54,67,28,70,34,51,34,69,74,72,37,47,70,60,41,50,42,53,51,51,42,52,53,48,57,38,33,31,44,50,20,34,63,77,31,23,60,36,30,28,25,26,29,49,33,36,34,36,75,43,59,44,53,70,51,36,68,50,76,97,51,53,70,45,58,87,43,68,44,56,28,53,48,54,51,49,25,46,50,38,51,34,56,44,65,69,48,53,72,69,44,35,44,71,46,64,52,42,74,27,39,38,43,38,45,45,23,46,48,56,34,76,45,59,83,59,41,33,35,31,16,40,24,56,50,57,18,19,40,59,53,63,23,29,69,58,87,94,41,66,55,11,46,43,28,69,48,28,38,66,49,64,34,51,47,37,82,86,56,51,43,72,36,62,67,58,41,47,57,49,40,72,75,64,56,32,52,34,37,51,48,49,48,66,56,64,30,60,83,79,63,46,65,61,52,36,54,48,24,63,75,69,69,26,46,35,36,30,44,29,39,62,46,41,34,39,35,49,58,64,73,40,81,71,49,78,84,48,41,47,29,39,35,25,33,26,24,25,51,42,26,16,49,73,21,21,41,40,36,28,39,34,42,77,72,45,62,47,99,86,64,48,77,35,60,48,63,45,59,64,30,37,50,39,19,41,45,55,20,49,34,62,59,42,58,46,7,44,38,46,5,36,32,45,22,37,53,52,59,62,36,70,48,38,42,52,38,47,52,48,18,35,48,26,25,48,31,38,49,49,48,40,45,74,70,67,43,52,42,57,53,72,57,58,70,39,42,31,38,40,36,34,41,49,85,77,70,30,59,51,71,58,44,45,40,37,35,39,67,28,30,31,32,43,34,48,58,62,46,94,86,67,49,80,47,72,42,32,47,25,43,36,40,15,28,55,30,41,31,54,32,34,52,44,43,68,52,31,40,51,49,46,49,53,52,51,51,50,48,53,50,48,46,54,45,42,74,75,46,75,71,62,85,49,72,70,51,29,42,54,51,27,48,52,46,40,74,71,33,67,70,45,39,49,48,23,50,50,41,24,59,57,34,52,73,37,59,60,63,51,112,124,72,72,61,56,57,51,50,48,49,47,49,50,49,51,48,48,55,52,57,33,45,49,45,40,56,66,26,70,33,52,34,67,74,71,37,46,70,61,41,50,40,53,52,51,43,51,53,48,57,39,34,32,42,50,20,33,60,77,31,23,59,36,32,28,25,26,29,49,34,36,34,35,76,42,60,44,52,71,51,38,68,48,76,96,51,54,71,44,59,87,42,70,44,58,27,52,47,52,50,50,27,48,51,37,50,35,56,44,65,70,50,52,73,69,44,35,46,70,46,64,53,41,73,28,39,38,43,39,45,44,24,45,48,56,34,75,46,58,82,59,40,32,35,30,16,40,24,57,49,59,18,17,41,60,53,63,23,30,69,58,87,91,40,65,57,11,46,45,28,70,49,28,37,63,49,63,34,52,48,36,81,87,58,51,43,73,35,61,66,60,42,47,58,51,40,73,73,65,57,32,54,34,38,50,46,50,47,68,55,64,30,59,84,78,63,45,67,61,51,36,53,49,24,62,75,67,70,26,45,37,36,30,46,29,38,62,45,42,33,37,36,49,58,63,74,40,82,70,51,77,85,48,40,47,29,41,36,24,33,27,24,25,50,43,25,15,47,73,22,21,40,40,35,28,40,35,42,77,73,47,60,48,99,87,64,47,78,34,63,48,63,44,59,63,30,38,49,38,19,41,45,56,20,50,34,60,58,41,57,46,7,45,39,45,7,37,32,46,21,37,54,51,58,63,34,70,51,39,42,51,38,49,53,47,20,34,48,25,24,47,31,36,49,49,47,41,45,74,69,67,43,52,42,57,53,73,55,58,72,37,42,30,40,39,37,34,42,48,85,76,69,30,59,51,71,57,44,46,39,37,34,39,68,29,29,32,33,43,33,48,59,62,46,94,86,69,49,78,46,74,42,32,46,24,44,36,40,16,28,55,30,40,32,54,34,35,52,45,42,70,51,30,40,51,50,45,50,53,52,49,51,51,48,52,52,46,44,54,44,41,74,74,46,74,71,62,85,48,71,71,50,29,43,54,50,26,47,53,44,39,74,71,33,66,69,46,40,50,50,22,50,51,40,24,59,58,34,54,75,36,59,61,60,52,112

pLDDT: mean 92.82, std 11.91, range [31.34, 98.94]